Protein AF-0000000080583338 (afdb_homodimer)

Nearest PDB structures (foldseek):
  5ldt-assembly1_B  TM=4.227E-01  e=2.390E-11  Campylobacter jejuni
  5fp2-assembly2_B  TM=2.725E-01  e=1.955E-04  Pseudomonas aeruginosa PAO1
  1fep-assembly1_A  TM=2.162E-01  e=1.144E-04  Escherichia coli K-12
  7vcf-assembly1_F  TM=4.347E-01  e=1.283E+00  Chlamydomonas reinhardtii
  3qlb-assembly2_B  TM=1.905E-01  e=8.342E-02  Pseudomonas fluorescens

Secondary structure (DSSP, 8-state):
-------------TTT-----SS-EEEEEEEEEEEEEEESS-SB--SSSTTSS-SSS--BTT--S-EEEEEE-SSS--EEEEEEEEEEETTEEEEEEEEEEEETTTTEEPBHHHHTSSS--B-----S-BS-TT-SEEEEEEEETTTEEEEEEEEE-HHHHHHHHH-TTTT-TTT-HHHHTHHHHTSS-GGGGEEEEEEEEEEEETTEEEEEEEE----TT-TTTT-EEEEEEEEEETTEEEEEEEEEEEEEEEEGGGSSS--TT----TTEEEEEEEEEEEEEEEEEEEEETTEEEEEEEEEEEEE--SSPPPTT-EEEETTEEEEEEE--S-EEEEEEEEEEEEEEETTEEEEEEEEEEEEEPBTTB--EEEEEEEEEEEEESSSSEEEEEEEEEEEEESGGGTTB-SEEEEEEEEEEEEEEEEE--B--SSSS--B------------------------------/-------------TTT------S-EEEEEEEEEEEEEEESS--B--SSSTTSS-SSS--BTT--S-EEEEEE-SSS--EEEEEEEEEEETTEEEEEEEEEEEETTTTEEPBHHHHHSTT--B-----S-BS-TT-SEEEEEEEETTTEEEEEEEEE-HHHHHHHHH-TTTT-TTT-TTTSTTTTTTSS-GGGGEEEEEEEEEEEETTEEEEEEEE----TT-TTTT-EEEEEEEEEETTEEEEEEEEEEEEEEEESTTSSS--TT----TTEEEEEEEEEEEEEEEEEEEEETTEEEEEEEEEEEEE--SSPPPTT-EEEETTEEEEEEE--S-EEEEEEEEEEEEEEETTEEEEEEEEEEEEEPBTTB--EEEEEEEEEEEEESSSSEEEEEEEEEEEEESGGGTTB-SEEEEEEEEEEEEEEEEE-----SSSSS--------------------------------

pLDDT: mean 81.54, std 24.62, range [17.03, 98.81]

Radius of gyration: 30.43 Å; Cα contacts (8 Å, |Δi|>4): 2858; chains: 2; bounding box: 88×88×115 Å

Structure (mmCIF, N/CA/C/O backbone):
data_AF-0000000080583338-model_v1
#
loop_
_entity.id
_entity.type
_entity.pdbx_description
1 polymer 'Porin domain-containing protein'
#
loop_
_atom_site.group_PDB
_atom_site.id
_atom_site.type_symbol
_atom_site.label_atom_id
_atom_site.label_alt_id
_atom_site.label_comp_id
_atom_site.label_asym_id
_atom_site.label_entity_id
_atom_site.label_seq_id
_atom_site.pdbx_PDB_ins_code
_atom_site.Cartn_x
_atom_site.Cartn_y
_atom_site.Cartn_z
_atom_site.occupancy
_atom_site.B_iso_or_equiv
_atom_site.auth_seq_id
_atom_site.auth_comp_id
_atom_site.auth_asym_id
_atom_site.auth_atom_id
_atom_site.pdbx_PDB_model_num
ATOM 1 N N . MET A 1 1 ? 7.043 47.344 -21.156 1 22.67 1 MET A N 1
ATOM 2 C CA . MET A 1 1 ? 7.125 46.938 -19.75 1 22.67 1 MET A CA 1
ATOM 3 C C . MET A 1 1 ? 6.363 45.656 -19.5 1 22.67 1 MET A C 1
ATOM 5 O O . MET A 1 1 ? 5.133 45.656 -19.422 1 22.67 1 MET A O 1
ATOM 9 N N . LYS A 1 2 ? 6.789 44.625 -20.281 1 24.38 2 LYS A N 1
ATOM 10 C CA . LYS A 1 2 ? 6.105 43.375 -20.547 1 24.38 2 LYS A CA 1
ATOM 11 C C . LYS A 1 2 ? 5.918 42.562 -19.25 1 24.38 2 LYS A C 1
ATOM 13 O O . LYS A 1 2 ? 6.895 42.188 -18.609 1 24.38 2 LYS A O 1
ATOM 18 N N . LYS A 1 3 ? 4.754 42.844 -18.516 1 26.02 3 LYS A N 1
ATOM 19 C CA . LYS A 1 3 ? 4.23 42.25 -17.297 1 26.02 3 LYS A CA 1
ATOM 20 C C . LYS A 1 3 ? 4.289 40.719 -17.344 1 26.02 3 LYS A C 1
ATOM 22 O O . LYS A 1 3 ? 3.711 40.094 -18.25 1 26.02 3 LYS A O 1
ATOM 27 N N . HIS A 1 4 ? 5.512 40.219 -17.078 1 24.75 4 HIS A N 1
ATOM 28 C CA . HIS A 1 4 ? 5.766 38.781 -16.984 1 24.75 4 HIS A CA 1
ATOM 29 C C . HIS A 1 4 ? 4.734 38.125 -16.078 1 24.75 4 HIS A C 1
ATOM 31 O O . HIS A 1 4 ? 4.52 38.531 -14.945 1 24.75 4 HIS A O 1
ATOM 37 N N . LEU A 1 5 ? 3.662 37.688 -16.703 1 22.58 5 LEU A N 1
ATOM 38 C CA . LEU A 1 5 ? 2.59 36.906 -16.141 1 22.58 5 LEU A CA 1
ATOM 39 C C . LEU A 1 5 ? 3.152 35.688 -15.406 1 22.58 5 LEU A C 1
ATOM 41 O O . LEU A 1 5 ? 3.838 34.844 -16 1 22.58 5 LEU A O 1
ATOM 45 N N . ILE A 1 6 ? 3.781 35.938 -14.258 1 24.25 6 ILE A N 1
ATOM 46 C CA . ILE A 1 6 ? 4.184 34.875 -13.344 1 24.25 6 ILE A CA 1
ATOM 47 C C . ILE A 1 6 ? 3.029 33.906 -13.156 1 24.25 6 ILE A C 1
ATOM 49 O O . ILE A 1 6 ? 1.966 34.281 -12.656 1 24.25 6 ILE A O 1
ATOM 53 N N . THR A 1 7 ? 2.826 33 -14.078 1 23.98 7 THR A N 1
ATOM 54 C CA . THR A 1 7 ? 1.892 31.906 -13.922 1 23.98 7 THR A CA 1
ATOM 55 C C . THR A 1 7 ? 2.168 31.141 -12.633 1 23.98 7 THR A C 1
ATOM 57 O O . THR A 1 7 ? 3.254 30.578 -12.453 1 23.98 7 THR A O 1
ATOM 60 N N . THR A 1 8 ? 1.92 31.734 -11.445 1 24.86 8 THR A N 1
ATOM 61 C CA . THR A 1 8 ? 1.854 30.969 -10.203 1 24.86 8 THR A CA 1
ATOM 62 C C . THR A 1 8 ? 1.155 29.625 -10.438 1 24.86 8 THR A C 1
ATOM 64 O O . THR A 1 8 ? 0.013 29.594 -10.898 1 24.86 8 THR A O 1
ATOM 67 N N . ALA A 1 9 ? 1.887 28.703 -10.852 1 25.08 9 ALA A N 1
ATOM 68 C CA . ALA A 1 9 ? 1.375 27.344 -10.836 1 25.08 9 ALA A CA 1
ATOM 69 C C . ALA A 1 9 ? 0.661 27.031 -9.516 1 25.08 9 ALA A C 1
ATOM 71 O O . ALA A 1 9 ? 1.276 27.062 -8.453 1 25.08 9 ALA A O 1
ATOM 72 N N . MET A 1 10 ? -0.494 27.719 -9.258 1 24.98 10 MET A N 1
ATOM 73 C CA . MET A 1 10 ? -1.414 27.234 -8.234 1 24.98 10 MET A CA 1
ATOM 74 C C . MET A 1 10 ? -1.422 25.703 -8.18 1 24.98 10 MET A C 1
ATOM 76 O O . MET A 1 10 ? -1.759 25.047 -9.172 1 24.98 10 MET A O 1
ATOM 80 N N . LEU A 1 11 ? -0.369 25.188 -7.758 1 27.64 11 LEU A N 1
ATOM 81 C CA . LEU A 1 11 ? -0.543 23.797 -7.34 1 27.64 11 LEU A CA 1
ATOM 82 C C . LEU A 1 11 ? -1.863 23.625 -6.598 1 27.64 11 LEU A C 1
ATOM 84 O O . LEU A 1 11 ? -2.02 24.094 -5.473 1 27.64 11 LEU A O 1
ATOM 88 N N . SER A 1 12 ? -2.979 23.891 -7.211 1 27.64 12 SER A N 1
ATOM 89 C CA . SER A 1 12 ? -4.305 23.531 -6.723 1 27.64 12 SER A CA 1
ATOM 90 C C . SER A 1 12 ? -4.27 22.219 -5.934 1 27.64 12 SER A C 1
ATOM 92 O O . SER A 1 12 ? -3.568 21.281 -6.316 1 27.64 12 SER A O 1
ATOM 94 N N . SER A 1 13 ? -4.105 22.328 -4.695 1 30.55 13 SER A N 1
ATOM 95 C CA . SER A 1 13 ? -4.473 21.125 -3.939 1 30.55 13 SER A CA 1
ATOM 96 C C . SER A 1 13 ? -5.516 20.297 -4.68 1 30.55 13 SER A C 1
ATOM 98 O O . SER A 1 13 ? -6.41 20.859 -5.328 1 30.55 13 SER A O 1
ATOM 100 N N . LEU A 1 14 ? -5.086 19.266 -5.184 1 32.19 14 LEU A N 1
ATOM 101 C CA . LEU A 1 14 ? -6.078 18.344 -5.734 1 32.19 14 LEU A CA 1
ATOM 102 C C . LEU A 1 14 ? -7.41 18.484 -5.008 1 32.19 14 LEU A C 1
ATOM 104 O O . LEU A 1 14 ? -8.453 18.078 -5.527 1 32.19 14 LEU A O 1
ATOM 108 N N . ILE A 1 15 ? -7.34 18.812 -3.713 1 32.28 15 ILE A N 1
ATOM 109 C CA . ILE A 1 15 ? -8.68 18.984 -3.16 1 32.28 15 ILE A CA 1
ATOM 110 C C . ILE A 1 15 ? -9.359 20.172 -3.828 1 32.28 15 ILE A C 1
ATOM 112 O O . ILE A 1 15 ? -10.547 20.125 -4.16 1 32.28 15 ILE A O 1
ATOM 116 N N . GLY A 1 16 ? -8.688 21.375 -3.688 1 32.59 16 GLY A N 1
ATOM 117 C CA . GLY A 1 16 ? -9.43 22.578 -4.012 1 32.59 16 GLY A CA 1
ATOM 118 C C . GLY A 1 16 ? -9.641 22.766 -5.504 1 32.59 16 GLY A C 1
ATOM 119 O O . GLY A 1 16 ? -10.156 23.797 -5.938 1 32.59 16 GLY A O 1
ATOM 120 N N . ALA A 1 17 ? -8.758 22.328 -6.316 1 30.7 17 ALA A N 1
ATOM 121 C CA . ALA A 1 17 ? -9.242 22.703 -7.641 1 30.7 17 ALA A CA 1
ATOM 122 C C . ALA A 1 17 ? -10.656 22.188 -7.875 1 30.7 17 ALA A C 1
ATOM 124 O O . ALA A 1 17 ? -10.844 21 -8.188 1 30.7 17 ALA A O 1
ATOM 125 N N . ALA A 1 18 ? -11.516 22.578 -7.062 1 34 18 ALA A N 1
ATOM 126 C CA . ALA A 1 18 ? -12.844 22.531 -7.668 1 34 18 ALA A CA 1
ATOM 127 C C . ALA A 1 18 ? -12.781 22.875 -9.148 1 34 18 ALA A C 1
ATOM 129 O O . ALA A 1 18 ? -12.523 24.031 -9.516 1 34 18 ALA A O 1
ATOM 130 N N . HIS A 1 19 ? -12.086 22.172 -9.906 1 35.56 19 HIS A N 1
ATOM 131 C CA . HIS A 1 19 ? -12.453 22.469 -11.281 1 35.56 19 HIS A CA 1
ATOM 132 C C . HIS A 1 19 ? -13.914 22.906 -11.391 1 35.56 19 HIS A C 1
ATOM 134 O O . HIS A 1 19 ? -14.805 22.156 -10.977 1 35.56 19 HIS A O 1
ATOM 140 N N . ALA A 1 20 ? -14.117 24.062 -11.219 1 36.22 20 ALA A N 1
ATOM 141 C CA . ALA A 1 20 ? -15.406 24.625 -11.586 1 36.22 20 ALA A CA 1
ATOM 142 C C . ALA A 1 20 ? -15.898 24.062 -12.914 1 36.22 20 ALA A C 1
ATOM 144 O O . ALA A 1 20 ? -15.656 24.641 -13.969 1 36.22 20 ALA A O 1
ATOM 145 N N . ASP A 1 21 ? -15.438 22.938 -13.219 1 42.62 21 ASP A N 1
ATOM 146 C CA . ASP A 1 21 ? -16.344 22.594 -14.305 1 42.62 21 ASP A CA 1
ATOM 147 C C . ASP A 1 21 ? -17.797 22.703 -13.859 1 42.62 21 ASP A C 1
ATOM 149 O O . ASP A 1 21 ? -18.219 22.016 -12.914 1 42.62 21 ASP A O 1
ATOM 153 N N . ASP A 1 22 ? -18.25 23.875 -13.922 1 53.81 22 ASP A N 1
ATOM 154 C CA . ASP A 1 22 ? -19.641 24.234 -13.641 1 53.81 22 ASP A CA 1
ATOM 155 C C . ASP A 1 22 ? -20.594 23.141 -14.109 1 53.81 22 ASP A C 1
ATOM 157 O O . ASP A 1 22 ? -21.797 23.234 -13.898 1 53.81 22 ASP A O 1
ATOM 161 N N . GLY A 1 23 ? -19.797 22 -14.688 1 64.38 23 GLY A N 1
ATOM 162 C CA . GLY A 1 23 ? -20.75 20.969 -15.086 1 64.38 23 GLY A CA 1
ATOM 163 C C . GLY A 1 23 ? -20.703 19.75 -14.188 1 64.38 23 GLY A C 1
ATOM 164 O O . GLY A 1 23 ? -20.094 19.781 -13.117 1 64.38 23 GLY A O 1
ATOM 165 N N . ASN A 1 24 ? -21.484 18.75 -14.383 1 80.12 24 ASN A N 1
ATOM 166 C CA . ASN A 1 24 ? -21.562 17.469 -13.703 1 80.12 24 ASN A CA 1
ATOM 167 C C . ASN A 1 24 ? -20.359 16.578 -14.016 1 80.12 24 ASN A C 1
ATOM 169 O O . ASN A 1 24 ? -19.969 16.453 -15.18 1 80.12 24 ASN A O 1
ATOM 173 N N . SER A 1 25 ? -19.578 16.297 -12.93 1 82.44 25 SER A N 1
ATOM 174 C CA . SER A 1 25 ? -18.391 15.5 -13.188 1 82.44 25 SER A CA 1
ATOM 175 C C . SER A 1 25 ? -18.094 14.555 -12.031 1 82.44 25 SER A C 1
ATOM 177 O O . SER A 1 25 ? -18.469 14.82 -10.891 1 82.44 25 SER A O 1
ATOM 179 N N . VAL A 1 26 ? -17.578 13.336 -12.383 1 88.31 26 VAL A N 1
ATOM 180 C CA . VAL A 1 26 ? -16.906 12.422 -11.461 1 88.31 26 VAL A CA 1
ATOM 181 C C . VAL A 1 26 ? -15.477 12.172 -11.93 1 88.31 26 VAL A C 1
ATOM 183 O O . VAL A 1 26 ? -15.25 11.828 -13.094 1 88.31 26 VAL A O 1
ATOM 186 N N . THR A 1 27 ? -14.539 12.43 -11.031 1 88.06 27 THR A N 1
ATOM 187 C CA . THR A 1 27 ? -13.133 12.336 -11.406 1 88.06 27 THR A CA 1
ATOM 188 C C . THR A 1 27 ? -12.406 11.32 -10.531 1 88.06 27 THR A C 1
ATOM 190 O O . THR A 1 27 ? -12.508 11.367 -9.305 1 88.06 27 THR A O 1
ATOM 193 N N . LEU A 1 28 ? -11.789 10.391 -11.25 1 91.38 28 LEU A N 1
ATOM 194 C CA . LEU A 1 28 ? -10.781 9.555 -10.602 1 91.38 28 LEU A CA 1
ATOM 195 C C . LEU A 1 28 ? -9.414 10.234 -10.625 1 91.38 28 LEU A C 1
ATOM 197 O O . LEU A 1 28 ? -8.992 10.734 -11.672 1 91.38 28 LEU A O 1
ATOM 201 N N . TYR A 1 29 ? -8.766 10.273 -9.445 1 90.69 29 TYR A N 1
ATOM 202 C CA . TYR A 1 29 ? -7.469 10.945 -9.414 1 90.69 29 TYR A CA 1
ATOM 203 C C . TYR A 1 29 ? -6.512 10.242 -8.453 1 90.69 29 TYR A C 1
ATOM 205 O O . TYR A 1 29 ? -6.91 9.336 -7.727 1 90.69 29 TYR A O 1
ATOM 213 N N . GLY A 1 30 ? -5.184 10.695 -8.578 1 93.69 30 GLY A N 1
ATOM 214 C CA . GLY A 1 30 ? -4.223 10.133 -7.645 1 93.69 30 GLY A CA 1
ATOM 215 C C . GLY A 1 30 ? -2.854 10.781 -7.734 1 93.69 30 GLY A C 1
ATOM 216 O O . GLY A 1 30 ? -2.582 11.547 -8.656 1 93.69 30 GLY A O 1
ATOM 217 N N . VAL A 1 31 ? -2.133 10.562 -6.68 1 96.38 31 VAL A N 1
ATOM 218 C CA . VAL A 1 31 ? -0.716 10.898 -6.586 1 96.38 31 VAL A CA 1
ATOM 219 C C . VAL A 1 31 ? 0.077 9.664 -6.16 1 96.38 31 VAL A C 1
ATOM 221 O O . VAL A 1 31 ? -0.246 9.023 -5.16 1 96.38 31 VAL A O 1
ATOM 224 N N . LEU A 1 32 ? 0.997 9.289 -6.938 1 97.75 32 LEU A N 1
ATOM 225 C CA . LEU A 1 32 ? 1.925 8.219 -6.574 1 97.75 32 LEU A CA 1
ATOM 226 C C . LEU A 1 32 ? 3.338 8.766 -6.398 1 97.75 32 LEU A C 1
ATOM 228 O O . LEU A 1 32 ? 3.9 9.352 -7.328 1 97.75 32 LEU A O 1
ATOM 232 N N . ASP A 1 33 ? 3.865 8.602 -5.207 1 97.94 33 ASP A N 1
ATOM 233 C CA . ASP A 1 33 ? 5.152 9.172 -4.816 1 97.94 33 ASP A CA 1
ATOM 234 C C . ASP A 1 33 ? 5.973 8.164 -4.008 1 97.94 33 ASP A C 1
ATOM 236 O O . ASP A 1 33 ? 5.547 7.73 -2.934 1 97.94 33 ASP A O 1
ATOM 240 N N . VAL A 1 34 ? 7.129 7.805 -4.539 1 98.06 34 VAL A N 1
ATOM 241 C CA . VAL A 1 34 ? 8.008 6.859 -3.861 1 98.06 34 VAL A CA 1
ATOM 242 C C . VAL A 1 34 ? 9.445 7.383 -3.893 1 98.06 34 VAL A C 1
ATOM 244 O O . VAL A 1 34 ? 9.875 7.988 -4.879 1 98.06 34 VAL A O 1
ATOM 247 N N . ALA A 1 35 ? 10.164 7.121 -2.82 1 98.12 35 ALA A N 1
ATOM 248 C CA . ALA A 1 35 ? 11.562 7.539 -2.719 1 98.12 35 ALA A CA 1
ATOM 249 C C . ALA A 1 35 ? 12.445 6.387 -2.248 1 98.12 35 ALA A C 1
ATOM 251 O O . ALA A 1 35 ? 11.961 5.438 -1.627 1 98.12 35 ALA A O 1
ATOM 252 N N . VAL A 1 36 ? 13.664 6.438 -2.6 1 98.31 36 VAL A N 1
ATOM 253 C CA . VAL A 1 36 ? 14.703 5.57 -2.062 1 98.31 36 VAL A CA 1
ATOM 254 C C . VAL A 1 36 ? 15.727 6.402 -1.292 1 98.31 36 VAL A C 1
ATOM 256 O O . VAL A 1 36 ? 16.094 7.496 -1.726 1 98.31 36 VAL A O 1
ATOM 259 N N . GLY A 1 37 ? 16.062 5.883 -0.116 1 97.69 37 GLY A N 1
ATOM 260 C CA . GLY A 1 37 ? 16.984 6.68 0.674 1 97.69 37 GLY A CA 1
ATOM 261 C C . GLY A 1 37 ? 17.406 6 1.962 1 97.69 37 GLY A C 1
ATOM 262 O O . GLY A 1 37 ? 17.484 4.773 2.025 1 97.69 37 GLY A O 1
ATOM 263 N N . ALA A 1 38 ? 17.828 6.898 2.912 1 97.5 38 ALA A N 1
ATOM 264 C CA . ALA A 1 38 ? 18.344 6.387 4.18 1 97.5 38 ALA A CA 1
ATOM 265 C C . ALA A 1 38 ? 18.016 7.336 5.328 1 97.5 38 ALA A C 1
ATOM 267 O O . ALA A 1 38 ? 17.953 8.555 5.133 1 97.5 38 ALA A O 1
ATOM 268 N N . VAL A 1 39 ? 17.781 6.742 6.48 1 96.25 39 VAL A N 1
ATOM 269 C CA . VAL A 1 39 ? 17.688 7.445 7.754 1 96.25 39 VAL A CA 1
ATOM 270 C C . VAL A 1 39 ? 18.812 6.988 8.672 1 96.25 39 VAL A C 1
ATOM 272 O O . VAL A 1 39 ? 19.062 5.785 8.82 1 96.25 39 VAL A O 1
ATOM 275 N N . GLU A 1 40 ? 19.453 7.871 9.289 1 96.38 40 GLU A N 1
ATOM 276 C CA . GLU A 1 40 ? 20.672 7.586 10.055 1 96.38 40 GLU A CA 1
ATOM 277 C C . GLU A 1 40 ? 20.359 6.668 11.242 1 96.38 40 GLU A C 1
ATOM 279 O O . GLU A 1 40 ? 21.109 5.715 11.5 1 96.38 40 GLU A O 1
ATOM 284 N N . HIS A 1 41 ? 19.469 7.023 12.094 1 93.94 41 HIS A N 1
ATOM 285 C CA . HIS A 1 41 ? 19.031 6.254 13.242 1 93.94 41 HIS A CA 1
ATOM 286 C C . HIS A 1 41 ? 17.516 5.996 13.18 1 93.94 41 HIS A C 1
ATOM 288 O O . HIS A 1 41 ? 16.734 6.938 13.078 1 93.94 41 HIS A O 1
ATOM 294 N N . SER A 1 42 ? 17.203 4.754 13.188 1 91.38 42 SER A N 1
ATOM 295 C CA . SER A 1 42 ? 15.789 4.422 13.039 1 91.38 42 SER A CA 1
ATOM 296 C C . SER A 1 42 ? 15.508 2.99 13.477 1 91.38 42 SER A C 1
ATOM 298 O O . SER A 1 42 ? 16.375 2.125 13.391 1 91.38 42 SER A O 1
ATOM 300 N N . ALA A 1 43 ? 14.266 2.771 13.961 1 88.44 43 ALA A N 1
ATOM 301 C CA . ALA A 1 43 ? 13.758 1.402 13.961 1 88.44 43 ALA A CA 1
ATOM 302 C C . ALA A 1 43 ? 13.586 0.878 12.539 1 88.44 43 ALA A C 1
ATOM 304 O O . ALA A 1 43 ? 13.867 1.585 11.57 1 88.44 43 ALA A O 1
ATOM 305 N N . ASP A 1 44 ? 13.156 -0.385 12.438 1 89.44 44 ASP A N 1
ATOM 306 C CA . ASP A 1 44 ? 12.898 -0.945 11.117 1 89.44 44 ASP A CA 1
ATOM 307 C C . ASP A 1 44 ? 11.797 -0.165 10.391 1 89.44 44 ASP A C 1
ATOM 309 O O . ASP A 1 44 ? 10.891 0.378 11.031 1 89.44 44 ASP A O 1
ATOM 313 N N . ALA A 1 45 ? 11.867 -0.129 9.094 1 91.19 45 ALA A N 1
ATOM 314 C CA . ALA A 1 45 ? 10.82 0.491 8.289 1 91.19 45 ALA A CA 1
ATOM 315 C C . ALA A 1 45 ? 9.492 -0.242 8.453 1 91.19 45 ALA A C 1
ATOM 317 O O . ALA A 1 45 ? 9.469 -1.455 8.68 1 91.19 45 ALA A O 1
ATOM 318 N N . SER A 1 46 ? 8.43 0.508 8.359 1 89.69 46 SER A N 1
ATOM 319 C CA . SER A 1 46 ? 7.094 -0.061 8.492 1 89.69 46 SER A CA 1
ATOM 320 C C . SER A 1 46 ? 6.359 -0.059 7.152 1 89.69 46 SER A C 1
ATOM 322 O O . SER A 1 46 ? 6.312 0.963 6.465 1 89.69 46 SER A O 1
ATOM 324 N N . ALA A 1 47 ? 5.711 -1.152 6.816 1 90.56 47 ALA A N 1
ATOM 325 C CA . ALA A 1 47 ? 4.887 -1.254 5.617 1 90.56 47 ALA A CA 1
ATOM 326 C C . ALA A 1 47 ? 3.559 -0.523 5.797 1 90.56 47 ALA A C 1
ATOM 328 O O . ALA A 1 47 ? 2.848 -0.262 4.824 1 90.56 47 ALA A O 1
ATOM 329 N N . LEU A 1 48 ? 3.221 -0.184 7.031 1 90.81 48 LEU A N 1
ATOM 330 C CA . LEU A 1 48 ? 1.909 0.364 7.359 1 90.81 48 LEU A CA 1
ATOM 331 C C . LEU A 1 48 ? 1.993 1.868 7.598 1 90.81 48 LEU A C 1
ATOM 333 O O . LEU A 1 48 ? 1.039 2.598 7.324 1 90.81 48 LEU A O 1
ATOM 337 N N . PHE A 1 49 ? 3.062 2.279 8.156 1 90.75 49 PHE A N 1
ATOM 338 C CA . PHE A 1 49 ? 3.184 3.688 8.508 1 90.75 49 PHE A CA 1
ATOM 339 C C . PHE A 1 49 ? 3.205 4.562 7.262 1 90.75 49 PHE A C 1
ATOM 341 O O . PHE A 1 49 ? 3.924 4.27 6.305 1 90.75 49 PHE A O 1
ATOM 348 N N . PRO A 1 50 ? 2.479 5.672 7.16 1 90.06 50 PRO A N 1
ATOM 349 C CA . PRO A 1 50 ? 2.283 6.457 5.938 1 90.06 50 PRO A CA 1
ATOM 350 C C . PRO A 1 50 ? 3.602 6.852 5.273 1 90.06 50 PRO A C 1
ATOM 352 O O . PRO A 1 50 ? 3.689 6.891 4.043 1 90.06 50 PRO A O 1
ATOM 355 N N . ALA A 1 51 ? 4.742 7.09 5.969 1 90.69 51 ALA A N 1
ATOM 356 C CA . ALA A 1 51 ? 6.004 7.508 5.367 1 90.69 51 ALA A CA 1
ATOM 357 C C . ALA A 1 51 ? 7.023 6.371 5.391 1 90.69 51 ALA A C 1
ATOM 359 O O . ALA A 1 51 ? 8.156 6.535 4.93 1 90.69 51 ALA A O 1
ATOM 360 N N . THR A 1 52 ? 6.668 5.238 5.934 1 91.94 52 THR A N 1
ATOM 361 C CA . THR A 1 52 ? 7.504 4.047 6.039 1 91.94 52 THR A CA 1
ATOM 362 C C . THR A 1 52 ? 8.578 4.234 7.102 1 91.94 52 THR A C 1
ATOM 364 O O . THR A 1 52 ? 9.023 3.266 7.723 1 91.94 52 THR A O 1
ATOM 367 N N . VAL A 1 53 ? 9.047 5.473 7.234 1 91.5 53 VAL A N 1
ATOM 368 C CA . VAL A 1 53 ? 10.031 5.867 8.234 1 91.5 53 VAL A CA 1
ATOM 369 C C . VAL A 1 53 ? 9.57 7.141 8.945 1 91.5 53 VAL A C 1
ATOM 371 O O . VAL A 1 53 ? 8.609 7.781 8.516 1 91.5 53 VAL A O 1
ATOM 374 N N . ASN A 1 54 ? 10.188 7.434 10.062 1 88 54 ASN A N 1
ATOM 375 C CA . ASN A 1 54 ? 9.938 8.672 10.789 1 88 54 ASN A CA 1
ATOM 376 C C . ASN A 1 54 ? 11.195 9.531 10.883 1 88 54 ASN A C 1
ATOM 378 O O . ASN A 1 54 ? 12.008 9.352 11.781 1 88 54 ASN A O 1
ATOM 382 N N . PRO A 1 55 ? 11.289 10.508 10.039 1 82.88 55 PRO A N 1
ATOM 383 C CA . PRO A 1 55 ? 12.516 11.305 10.016 1 82.88 55 PRO A CA 1
ATOM 384 C C . PRO A 1 55 ? 12.461 12.5 10.969 1 82.88 55 PRO A C 1
ATOM 386 O O . PRO A 1 55 ? 13.414 13.281 11.039 1 82.88 55 PRO A O 1
ATOM 389 N N . VAL A 1 56 ? 11.461 12.68 11.672 1 84.94 56 VAL A N 1
ATOM 390 C CA . VAL A 1 56 ? 11.242 13.93 12.398 1 84.94 56 VAL A CA 1
ATOM 391 C C . VAL A 1 56 ? 11.383 13.68 13.898 1 84.94 56 VAL A C 1
ATOM 393 O O . VAL A 1 56 ? 11.977 14.492 14.617 1 84.94 56 VAL A O 1
ATOM 396 N N . SER A 1 57 ? 10.922 12.594 14.336 1 83.44 57 SE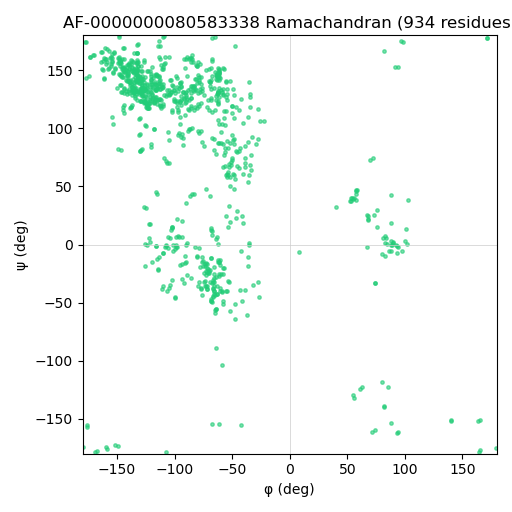R A N 1
ATOM 397 C CA . SER A 1 57 ? 10.852 12.336 15.766 1 83.44 57 SER A CA 1
ATOM 398 C C . SER A 1 57 ? 12.219 11.945 16.328 1 83.44 57 SER A C 1
ATOM 400 O O . SER A 1 57 ? 13.062 11.422 15.602 1 83.44 57 SER A O 1
ATOM 402 N N . LYS A 1 58 ? 12.344 12.195 17.609 1 86.25 58 LYS A N 1
ATOM 403 C CA . LYS A 1 58 ? 13.508 11.68 18.328 1 86.25 58 LYS A CA 1
ATOM 404 C C . LYS A 1 58 ? 13.539 10.156 18.297 1 86.25 58 LYS A C 1
ATOM 406 O O . LYS A 1 58 ? 12.492 9.508 18.234 1 86.25 58 LYS A O 1
ATOM 411 N N . VAL A 1 59 ? 14.734 9.68 18.359 1 87.44 59 VAL A N 1
ATOM 412 C CA . VAL A 1 59 ? 14.914 8.234 18.297 1 87.44 59 VAL A CA 1
ATOM 413 C C . VAL A 1 59 ? 15.766 7.762 19.469 1 87.44 59 VAL A C 1
ATOM 415 O O . VAL A 1 59 ? 16.828 8.32 19.734 1 87.44 59 VAL A O 1
ATOM 418 N N . SER A 1 60 ? 15.234 6.688 20.109 1 87.19 60 SER A N 1
ATOM 419 C CA . SER A 1 60 ? 15.969 6.109 21.234 1 87.19 60 SER A CA 1
ATOM 420 C C . SER A 1 60 ? 17.375 5.691 20.812 1 87.19 60 SER A C 1
ATOM 422 O O . SER A 1 60 ? 17.578 5.215 19.688 1 87.19 60 SER A O 1
ATOM 424 N N . ARG A 1 61 ? 18.266 5.719 21.734 1 89.88 61 ARG A N 1
ATOM 425 C CA . ARG A 1 61 ? 19.641 5.312 21.469 1 89.88 61 ARG A CA 1
ATOM 426 C C . ARG A 1 61 ? 19.734 3.814 21.203 1 89.88 61 ARG A C 1
ATOM 428 O O . ARG A 1 61 ? 20.75 3.324 20.703 1 89.88 61 ARG A O 1
ATOM 435 N N . GLN A 1 62 ? 18.641 3.141 21.5 1 83.56 62 GLN A N 1
ATOM 436 C CA . GLN A 1 62 ? 18.594 1.716 21.188 1 83.56 62 GLN A CA 1
ATOM 437 C C . GLN A 1 62 ? 18.5 1.484 19.688 1 83.56 62 GLN A C 1
ATOM 439 O O . GLN A 1 62 ? 18.859 0.409 19.188 1 83.56 62 GLN A O 1
ATOM 444 N N . PHE A 1 63 ? 18 2.459 19.016 1 86.94 63 PHE A N 1
ATOM 445 C CA . PHE A 1 63 ? 17.875 2.389 17.562 1 86.94 63 PHE A CA 1
ATOM 446 C C . PHE A 1 63 ? 18.938 3.254 16.891 1 86.94 63 PHE A C 1
ATOM 448 O O . PHE A 1 63 ? 18.609 4.211 16.188 1 86.94 63 PHE A O 1
ATOM 455 N N . ASN A 1 64 ? 20.188 2.826 16.984 1 90.75 64 ASN A N 1
ATOM 456 C CA . ASN A 1 64 ? 21.297 3.676 16.562 1 90.75 64 ASN A CA 1
ATOM 457 C C . ASN A 1 64 ? 21.828 3.256 15.188 1 90.75 64 ASN A C 1
ATOM 459 O O . ASN A 1 64 ? 22.922 3.658 14.797 1 90.75 64 ASN A O 1
ATOM 463 N N . HIS A 1 65 ? 21.094 2.469 14.461 1 93.62 65 HIS A N 1
ATOM 464 C CA . HIS A 1 65 ? 21.531 2.02 13.148 1 93.62 65 HIS A CA 1
ATOM 465 C C . HIS A 1 65 ? 20.719 2.672 12.039 1 93.62 65 HIS A C 1
ATOM 467 O O . HIS A 1 65 ? 19.562 3.066 12.266 1 93.62 65 HIS A O 1
ATOM 473 N N . PRO A 1 66 ? 21.281 2.756 10.875 1 95.31 66 PRO A N 1
ATOM 474 C CA . PRO A 1 66 ? 20.547 3.33 9.75 1 95.31 66 PRO A CA 1
ATOM 475 C C . PRO A 1 66 ? 19.578 2.338 9.117 1 95.31 66 PRO A C 1
ATOM 477 O O . PRO A 1 66 ? 19.766 1.124 9.227 1 95.31 66 PRO A O 1
ATOM 480 N N . VAL A 1 67 ? 18.578 2.867 8.531 1 95.25 67 VAL A N 1
ATOM 481 C CA . VAL A 1 67 ? 17.703 2.102 7.645 1 95.25 67 VAL A CA 1
ATOM 482 C C . VAL A 1 67 ? 17.859 2.594 6.207 1 95.25 67 VAL A C 1
ATOM 484 O O . VAL A 1 67 ? 17.844 3.799 5.953 1 95.25 67 VAL A O 1
ATOM 487 N N . TYR A 1 68 ? 18.172 1.684 5.316 1 96.94 68 TYR A N 1
ATOM 488 C CA . TYR A 1 68 ? 18.141 1.908 3.875 1 96.94 68 TYR A CA 1
ATOM 489 C C . TYR A 1 68 ? 16.906 1.274 3.248 1 96.94 68 TYR A C 1
ATOM 491 O O . TYR A 1 68 ? 16.531 0.146 3.586 1 96.94 68 TYR A O 1
ATOM 499 N N . GLY A 1 69 ? 16.219 2.088 2.418 1 96.5 69 GLY A N 1
ATOM 500 C CA . GLY A 1 69 ? 15.047 1.442 1.867 1 96.5 69 GLY A CA 1
ATOM 501 C C . GLY A 1 69 ? 14.25 2.346 0.946 1 96.5 69 GLY A C 1
ATOM 502 O O . GLY A 1 69 ? 14.734 3.391 0.514 1 96.5 69 GLY A O 1
ATOM 503 N N . MET A 1 70 ? 13.133 1.793 0.531 1 97.38 70 MET A N 1
ATOM 504 C CA . MET A 1 70 ? 12.125 2.543 -0.221 1 97.38 70 MET A CA 1
ATOM 505 C C . MET A 1 70 ? 11.07 3.129 0.712 1 97.38 70 MET A C 1
ATOM 507 O O . MET A 1 70 ? 10.586 2.443 1.611 1 97.38 70 MET A O 1
ATOM 511 N N . PHE A 1 71 ? 10.844 4.395 0.493 1 97 71 PHE A N 1
ATOM 512 C CA . PHE A 1 71 ? 9.945 5.129 1.371 1 97 71 PHE A CA 1
ATOM 513 C C . PHE A 1 71 ? 8.75 5.664 0.594 1 97 71 PHE A C 1
ATOM 515 O O . PHE A 1 71 ? 8.891 6.082 -0.559 1 97 71 PHE A O 1
ATOM 522 N N . ASN A 1 72 ? 7.594 5.641 1.278 1 95.38 72 ASN A N 1
ATOM 523 C CA . ASN A 1 72 ? 6.383 6.219 0.705 1 95.38 72 ASN A CA 1
ATOM 524 C C . ASN A 1 72 ? 6.359 7.738 0.858 1 95.38 72 ASN A C 1
ATOM 526 O O . ASN A 1 72 ? 6.578 8.258 1.953 1 95.38 72 ASN A O 1
ATOM 530 N N . GLY A 1 73 ? 6.078 8.477 -0.254 1 90.81 73 GLY A N 1
ATOM 531 C CA . GLY A 1 73 ? 5.762 9.891 -0.19 1 90.81 73 GLY A CA 1
ATOM 532 C C . GLY A 1 73 ? 6.965 10.758 0.125 1 90.81 73 GLY A C 1
ATOM 533 O O . GLY A 1 73 ? 6.973 11.484 1.124 1 90.81 73 GLY A O 1
ATOM 534 N N . GLY A 1 74 ? 7.84 10.984 -0.708 1 92.31 74 GLY A N 1
ATOM 535 C CA . GLY A 1 74 ? 8.914 11.93 -0.454 1 92.31 74 GLY A CA 1
ATOM 536 C C . GLY A 1 74 ? 8.445 13.375 -0.392 1 92.31 74 GLY A C 1
ATOM 537 O O . GLY A 1 74 ? 8.555 14.023 0.649 1 92.31 74 GLY A O 1
ATOM 538 N N . MET A 1 75 ? 7.676 13.703 -1.392 1 94.44 75 MET A N 1
ATOM 539 C CA . MET A 1 75 ? 7.105 15.047 -1.491 1 94.44 75 MET A CA 1
ATOM 540 C C . MET A 1 75 ? 5.66 15.062 -1.015 1 94.44 75 MET A C 1
ATOM 542 O O . MET A 1 75 ? 5.242 15.977 -0.305 1 94.44 75 MET A O 1
ATOM 546 N N . SER A 1 76 ? 4.91 14.102 -1.462 1 93.19 76 SER A N 1
ATOM 547 C CA . SER A 1 76 ? 3.498 13.992 -1.12 1 93.19 76 SER A CA 1
ATOM 548 C C . SER A 1 76 ? 3.107 12.547 -0.82 1 93.19 76 SER A C 1
ATOM 550 O O . SER A 1 76 ? 3.523 11.633 -1.526 1 93.19 76 SER A O 1
ATOM 552 N N . ASP A 1 77 ? 2.297 12.422 0.22 1 92.81 77 ASP A N 1
ATOM 553 C CA . ASP A 1 77 ? 1.775 11.094 0.522 1 92.81 77 ASP A CA 1
ATOM 554 C C . ASP A 1 77 ? 0.994 10.531 -0.662 1 92.81 77 ASP A C 1
ATOM 556 O O . ASP A 1 77 ? 0.153 11.219 -1.243 1 92.81 77 ASP A O 1
ATOM 560 N N . SER A 1 78 ? 1.315 9.297 -1.016 1 97.19 78 SER A N 1
ATOM 561 C CA . SER A 1 78 ? 0.593 8.664 -2.113 1 97.19 78 SER A CA 1
ATOM 562 C C . SER A 1 78 ? -0.88 8.469 -1.766 1 97.19 78 SER A C 1
ATOM 564 O O . SER A 1 78 ? -1.218 8.156 -0.621 1 97.19 78 SER A O 1
ATOM 566 N N . ARG A 1 79 ? -1.718 8.609 -2.875 1 97.19 79 ARG A N 1
ATOM 567 C CA . ARG A 1 79 ? -3.156 8.523 -2.643 1 97.19 79 ARG A CA 1
ATOM 568 C C . ARG A 1 79 ? -3.91 8.305 -3.951 1 97.19 79 ARG A C 1
ATOM 570 O O . ARG A 1 79 ? -3.375 8.562 -5.031 1 97.19 79 ARG A O 1
ATOM 577 N N . TRP A 1 80 ? -5.066 7.773 -3.775 1 96.38 80 TRP A N 1
ATOM 578 C CA . TRP A 1 80 ? -6.066 7.746 -4.836 1 96.38 80 TRP A CA 1
ATOM 579 C C . TRP A 1 80 ? -7.422 8.219 -4.32 1 96.38 80 TRP A C 1
ATOM 581 O O . TRP A 1 80 ? -7.691 8.148 -3.119 1 96.38 80 TRP A O 1
ATOM 591 N N . GLY A 1 81 ? -8.242 8.773 -5.344 1 95.81 81 GLY A N 1
ATOM 592 C CA . GLY A 1 81 ? -9.523 9.289 -4.883 1 95.81 81 GLY A CA 1
ATOM 593 C C . GLY A 1 81 ? -10.523 9.492 -6.004 1 95.81 81 GLY A C 1
ATOM 594 O O . GLY A 1 81 ? -10.188 9.328 -7.18 1 95.81 81 GLY A O 1
ATOM 595 N N . ILE A 1 82 ? -11.75 9.672 -5.586 1 94.81 82 ILE A N 1
ATOM 596 C CA . ILE A 1 82 ? -12.875 10.023 -6.449 1 94.81 82 ILE A CA 1
ATOM 597 C C . ILE A 1 82 ? -13.516 11.32 -5.957 1 94.81 82 ILE A C 1
ATOM 599 O O . ILE A 1 82 ? -13.797 11.469 -4.766 1 94.81 82 ILE A O 1
ATOM 603 N N . ARG A 1 83 ? -13.664 12.164 -6.844 1 94.56 83 ARG A N 1
ATOM 604 C CA . ARG A 1 83 ? -14.359 13.398 -6.484 1 94.56 83 ARG A CA 1
ATOM 605 C C . ARG A 1 83 ? -15.414 13.758 -7.523 1 94.56 83 ARG A C 1
ATOM 607 O O . ARG A 1 83 ? -15.359 13.281 -8.664 1 94.56 83 ARG A O 1
ATOM 614 N N . GLY A 1 84 ? -16.438 14.57 -7.047 1 93.31 84 GLY A N 1
ATOM 615 C CA . GLY A 1 84 ? -17.516 14.938 -7.953 1 93.31 84 GLY A CA 1
ATOM 616 C C . GLY A 1 84 ? -18.078 16.312 -7.676 1 93.31 84 GLY A C 1
ATOM 617 O O . GLY A 1 84 ? -17.891 16.859 -6.586 1 93.31 84 GLY A O 1
ATOM 618 N N . ASN A 1 85 ? -18.594 16.844 -8.703 1 91.5 85 ASN A N 1
ATOM 619 C CA . ASN A 1 85 ? -19.281 18.125 -8.68 1 91.5 85 ASN A CA 1
ATOM 620 C C . ASN A 1 85 ? -20.562 18.094 -9.508 1 91.5 85 ASN A C 1
ATOM 622 O O . ASN A 1 85 ? -20.594 17.5 -10.586 1 91.5 85 ASN A O 1
ATOM 626 N N . GLU A 1 86 ? -21.641 18.609 -8.914 1 93.31 86 GLU A N 1
ATOM 627 C CA . GLU A 1 86 ? -22.922 18.75 -9.617 1 93.31 86 GLU A CA 1
ATOM 628 C C . GLU A 1 86 ? -23.422 20.188 -9.562 1 93.31 86 GLU A C 1
ATOM 630 O O . GLU A 1 86 ? -23.578 20.75 -8.477 1 93.31 86 GLU A O 1
ATOM 635 N N . ASN A 1 87 ? -23.719 20.719 -10.727 1 92.62 87 ASN A N 1
ATOM 636 C CA . ASN A 1 87 ? -24.344 22.031 -10.789 1 92.62 87 ASN A CA 1
ATOM 637 C C . ASN A 1 87 ? -25.844 21.953 -10.492 1 92.62 87 ASN A C 1
ATOM 639 O O . ASN A 1 87 ? -26.594 21.312 -11.227 1 92.62 87 ASN A O 1
ATOM 643 N N . LEU A 1 88 ? -26.297 22.594 -9.492 1 94.94 88 LEU A N 1
ATOM 644 C CA . LEU A 1 88 ? -27.703 22.547 -9.086 1 94.94 88 LEU A CA 1
ATOM 645 C C . LEU A 1 88 ? -28.469 23.75 -9.609 1 94.94 88 LEU A C 1
ATOM 647 O O . LEU A 1 88 ? -29.672 23.859 -9.406 1 94.94 88 LEU A O 1
ATOM 651 N N . GLY A 1 89 ? -27.797 24.594 -10.25 1 93.25 89 GLY A N 1
ATOM 652 C CA . GLY A 1 89 ? -28.391 25.812 -10.781 1 93.25 89 GLY A CA 1
ATOM 653 C C . GLY A 1 89 ? -28.297 26.984 -9.828 1 93.25 89 GLY A C 1
ATOM 654 O O . GLY A 1 89 ? -28.188 26.812 -8.617 1 93.25 89 GLY A O 1
ATOM 655 N N . GLY A 1 90 ? -28.281 28.266 -10.375 1 94.69 90 GLY A N 1
ATOM 656 C CA . GLY A 1 90 ? -28.297 29.484 -9.586 1 94.69 90 GLY A CA 1
ATOM 657 C C . GLY A 1 90 ? -27.016 29.703 -8.797 1 94.69 90 GLY A C 1
ATOM 658 O O . GLY A 1 90 ? -27.031 30.328 -7.738 1 94.69 90 GLY A O 1
ATOM 659 N N . GLY A 1 91 ? -26 29.094 -9.219 1 94.06 91 GLY A N 1
ATOM 660 C CA . GLY A 1 91 ? -24.719 29.281 -8.539 1 94.06 91 GLY A CA 1
ATOM 661 C C . GLY A 1 91 ? -24.5 28.281 -7.422 1 94.06 91 GLY A C 1
ATOM 662 O O . GLY A 1 91 ? -23.453 28.297 -6.762 1 94.06 91 GLY A O 1
ATOM 663 N N . LEU A 1 92 ? -25.375 27.391 -7.215 1 95.69 92 LEU A N 1
ATOM 664 C CA . LEU A 1 92 ? -25.281 26.344 -6.191 1 95.69 92 LEU A CA 1
ATOM 665 C C . LEU A 1 92 ? -24.781 25.047 -6.789 1 95.69 92 LEU A C 1
ATOM 667 O O . LEU A 1 92 ? -25.188 24.656 -7.883 1 95.69 92 LEU A O 1
ATOM 671 N N . HIS A 1 93 ? -23.844 24.438 -6.047 1 96.31 93 HIS A N 1
ATOM 672 C CA . HIS A 1 93 ? -23.25 23.172 -6.48 1 96.31 93 HIS A CA 1
ATOM 673 C C . HIS A 1 93 ? -23.25 22.156 -5.348 1 96.31 93 HIS A C 1
ATOM 675 O O . HIS A 1 93 ? -23.094 22.531 -4.18 1 96.31 93 HIS A O 1
ATOM 681 N N . ALA A 1 94 ? -23.453 20.875 -5.688 1 97.62 94 ALA A N 1
ATOM 682 C CA . ALA A 1 94 ? -23.156 19.766 -4.785 1 97.62 94 ALA A CA 1
ATOM 683 C C . ALA A 1 94 ? -21.797 19.156 -5.094 1 97.62 94 ALA A C 1
ATOM 685 O O . ALA A 1 94 ? -21.375 19.125 -6.254 1 97.62 94 ALA A O 1
ATOM 686 N N . PHE A 1 95 ? -21.109 18.766 -4.074 1 96.62 95 PHE A N 1
ATOM 687 C CA . PHE A 1 95 ? -19.812 18.156 -4.301 1 96.62 95 PHE A CA 1
ATOM 688 C C . PHE A 1 95 ? -19.562 17.047 -3.293 1 96.62 95 PHE A C 1
ATOM 690 O O . PHE A 1 95 ? -20.25 16.953 -2.275 1 96.62 95 PHE A O 1
ATOM 697 N N . PHE A 1 96 ? -18.625 16.125 -3.629 1 97.56 96 PHE A N 1
ATOM 698 C CA . PHE A 1 96 ? -18.141 15.102 -2.703 1 97.56 96 PHE A CA 1
ATOM 699 C C . PHE A 1 96 ? -16.688 14.773 -2.971 1 97.56 96 PHE A C 1
ATOM 701 O O . PHE A 1 96 ? -16.141 15.109 -4.027 1 97.56 96 PHE A O 1
ATOM 708 N N . GLY A 1 97 ? -16.078 14.242 -1.965 1 97.31 97 GLY A N 1
ATOM 709 C CA . GLY A 1 97 ? -14.719 13.742 -2.082 1 97.31 97 GLY A CA 1
ATOM 710 C C . GLY A 1 97 ? -14.477 12.492 -1.257 1 97.31 97 GLY A C 1
ATOM 711 O O . GLY A 1 97 ? -14.906 12.406 -0.104 1 97.31 97 GLY A O 1
ATOM 712 N N . LEU A 1 98 ? -13.891 11.469 -1.907 1 98.25 98 LEU A N 1
ATOM 713 C CA . LEU A 1 98 ? -13.375 10.25 -1.3 1 98.25 98 LEU A CA 1
ATOM 714 C C . LEU A 1 98 ? -11.898 10.055 -1.641 1 98.25 98 LEU A C 1
ATOM 716 O O . LEU A 1 98 ? -11.539 9.938 -2.814 1 98.25 98 LEU A O 1
ATOM 720 N N . GLU A 1 99 ? -11.07 10.07 -0.591 1 97.5 99 GLU A N 1
ATOM 721 C CA . GLU A 1 99 ? -9.641 9.977 -0.851 1 97.5 99 GLU A CA 1
ATOM 722 C C . GLU A 1 99 ? -8.969 8.992 0.102 1 97.5 99 GLU A C 1
ATOM 724 O O . GLU A 1 99 ? -9.18 9.055 1.315 1 97.5 99 GLU A O 1
ATOM 729 N N . SER A 1 100 ? -8.18 8.117 -0.506 1 97.44 100 SER A N 1
ATOM 730 C CA . SER A 1 100 ? -7.496 7.051 0.215 1 97.44 100 SER A CA 1
ATOM 731 C C . SER A 1 100 ? -5.984 7.223 0.15 1 97.44 100 SER A C 1
ATOM 733 O O . SER A 1 100 ? -5.402 7.258 -0.938 1 97.44 100 SER A O 1
ATOM 735 N N . GLY A 1 101 ? -5.379 7.344 1.358 1 96.69 101 GLY A N 1
ATOM 736 C CA . GLY A 1 101 ? -3.926 7.281 1.431 1 96.69 101 GLY A CA 1
ATOM 737 C C . GLY A 1 101 ? -3.391 5.863 1.462 1 96.69 101 GLY A C 1
ATOM 738 O O . GLY A 1 101 ? -3.918 5.008 2.18 1 96.69 101 GLY A O 1
ATOM 739 N N . ILE A 1 102 ? -2.301 5.609 0.661 1 97.12 102 ILE A N 1
ATOM 740 C CA . ILE A 1 102 ? -1.754 4.266 0.528 1 97.12 102 ILE A CA 1
ATOM 741 C C . ILE A 1 102 ? -0.229 4.316 0.598 1 97.12 102 ILE A C 1
ATOM 743 O O . ILE A 1 102 ? 0.374 5.363 0.35 1 97.12 102 ILE A O 1
ATOM 747 N N . ASN A 1 103 ? 0.327 3.197 0.962 1 97.12 103 ASN A N 1
ATOM 748 C CA . ASN A 1 103 ? 1.761 2.969 0.82 1 97.12 103 ASN A CA 1
ATOM 749 C C . ASN A 1 103 ? 2.084 2.236 -0.479 1 97.12 103 ASN A C 1
ATOM 751 O O . ASN A 1 103 ? 1.902 1.021 -0.573 1 97.12 103 ASN A O 1
ATOM 755 N N . VAL A 1 104 ? 2.678 2.914 -1.361 1 96.94 104 VAL A N 1
ATOM 756 C CA . VAL A 1 104 ? 2.914 2.359 -2.689 1 96.94 104 VAL A CA 1
ATOM 757 C C . VAL A 1 104 ? 3.891 1.188 -2.594 1 96.94 104 VAL A C 1
ATOM 759 O O . VAL A 1 104 ? 3.738 0.186 -3.297 1 96.94 104 VAL A O 1
ATOM 762 N N . GLN A 1 105 ? 4.855 1.294 -1.778 1 94.88 105 GLN A N 1
ATOM 763 C CA . GLN A 1 105 ? 5.926 0.302 -1.742 1 94.88 105 GLN A CA 1
ATOM 764 C C . GLN A 1 105 ? 5.402 -1.054 -1.275 1 94.88 105 GLN A C 1
ATOM 766 O O . GLN A 1 105 ? 6.051 -2.08 -1.487 1 94.88 105 GLN A O 1
ATOM 771 N N . SER A 1 106 ? 4.215 -1.058 -0.609 1 95.81 106 SER A N 1
ATOM 772 C CA . SER A 1 106 ? 3.703 -2.314 -0.068 1 95.81 106 SER A CA 1
ATOM 773 C C . SER A 1 106 ? 2.283 -2.588 -0.554 1 95.81 106 SER A C 1
ATOM 775 O O . SER A 1 106 ? 1.78 -3.705 -0.419 1 95.81 106 SER A O 1
ATOM 777 N N . GLY A 1 107 ? 1.601 -1.56 -1.033 1 97.25 107 GLY A N 1
ATOM 778 C CA . GLY A 1 107 ? 0.208 -1.688 -1.431 1 97.25 107 GLY A CA 1
ATOM 779 C C . GLY A 1 107 ? -0.759 -1.564 -0.268 1 97.25 107 GLY A C 1
ATOM 780 O O . GLY A 1 107 ? -1.972 -1.689 -0.446 1 97.25 107 GLY A O 1
ATOM 781 N N . GLU A 1 108 ? -0.268 -1.245 0.931 1 96.81 108 GLU A N 1
ATOM 782 C CA . GLU A 1 108 ? -1.095 -1.127 2.127 1 96.81 108 GLU A CA 1
ATOM 783 C C . GLU A 1 108 ? -1.802 0.224 2.18 1 96.81 108 GLU A C 1
ATOM 785 O O . GLU A 1 108 ? -1.299 1.215 1.646 1 96.81 108 GLU A O 1
ATOM 790 N N . LEU A 1 109 ? -2.984 0.196 2.898 1 96.25 109 LEU A N 1
ATOM 791 C CA . LEU A 1 109 ? -3.502 1.472 3.381 1 96.25 109 LEU A CA 1
ATOM 792 C C . LEU A 1 109 ? -2.539 2.107 4.379 1 96.25 109 LEU A C 1
ATOM 794 O O . LEU A 1 109 ? -1.895 1.403 5.16 1 96.25 109 LEU A O 1
ATOM 798 N N . ASN A 1 110 ? -2.48 3.467 4.332 1 94.69 110 ASN A N 1
ATOM 799 C CA . ASN A 1 110 ? -1.837 4.102 5.477 1 94.69 110 ASN A CA 1
ATOM 800 C C . ASN A 1 110 ? -2.494 3.688 6.789 1 94.69 110 ASN A C 1
ATOM 802 O O . ASN A 1 110 ? -3.701 3.863 6.969 1 94.69 110 ASN A O 1
ATOM 806 N N . ASN A 1 111 ? -1.714 3.217 7.715 1 91.44 111 ASN A N 1
ATOM 807 C CA . ASN A 1 111 ? -2.248 2.742 8.984 1 91.44 111 ASN A CA 1
ATOM 808 C C . ASN A 1 111 ? -1.26 2.959 10.125 1 91.44 111 ASN A C 1
ATOM 810 O O . ASN A 1 111 ? -0.609 2.016 10.578 1 91.44 111 ASN A O 1
ATOM 814 N N . ALA A 1 112 ? -1.264 4.109 10.617 1 89.5 112 ALA A N 1
ATOM 815 C CA . ALA A 1 112 ? -0.345 4.453 11.695 1 89.5 112 ALA A CA 1
ATOM 816 C C . ALA A 1 112 ? -0.676 3.67 12.961 1 89.5 112 ALA A C 1
ATOM 818 O O . ALA A 1 112 ? 0.225 3.254 13.695 1 89.5 112 ALA A O 1
ATOM 819 N N . ALA A 1 113 ? -1.968 3.512 13.266 1 86.69 113 ALA A N 1
ATOM 820 C CA . ALA A 1 113 ? -2.359 2.73 14.438 1 86.69 113 ALA A CA 1
ATOM 821 C C . ALA A 1 113 ? -1.834 1.3 14.344 1 86.69 113 ALA A C 1
ATOM 823 O O . ALA A 1 113 ? -1.343 0.745 15.328 1 86.69 113 ALA A O 1
ATOM 824 N N . GLY A 1 114 ? -1.906 0.761 13.164 1 86.06 114 GLY A N 1
ATOM 825 C CA . GLY A 1 114 ? -1.386 -0.58 12.945 1 86.06 114 GLY A CA 1
ATOM 826 C C . GLY A 1 114 ? 0.121 -0.666 13.102 1 86.06 114 GLY A C 1
ATOM 827 O O . GLY A 1 114 ? 0.65 -1.695 13.523 1 86.06 114 GLY A O 1
ATOM 828 N N . SER A 1 115 ? 0.808 0.376 12.797 1 86.5 115 SER A N 1
ATOM 829 C CA . SER A 1 115 ? 2.266 0.369 12.852 1 86.5 115 SER A CA 1
ATOM 830 C C . SER A 1 115 ? 2.77 0.351 14.289 1 86.5 115 SER A C 1
ATOM 832 O O . SER A 1 115 ? 3.922 -0.005 14.547 1 86.5 115 SER A O 1
ATOM 834 N N . ILE A 1 116 ? 1.949 0.745 15.195 1 82.69 116 ILE A N 1
ATOM 835 C CA . ILE A 1 116 ? 2.432 0.787 16.562 1 82.69 116 ILE A CA 1
ATOM 836 C C . ILE A 1 116 ? 1.828 -0.369 17.359 1 82.69 116 ILE A C 1
ATOM 838 O O . ILE A 1 116 ? 2.1 -0.519 18.562 1 82.69 116 ILE A O 1
ATOM 842 N N . ALA A 1 117 ? 0.974 -1.141 16.766 1 81.88 117 ALA A N 1
ATOM 843 C CA . ALA A 1 117 ? 0.305 -2.232 17.469 1 81.88 117 ALA A CA 1
ATOM 844 C C . ALA A 1 117 ? 1.226 -3.439 17.609 1 81.88 117 ALA A C 1
ATOM 846 O O . ALA A 1 117 ? 1.967 -3.775 16.672 1 81.88 117 ALA A O 1
ATOM 847 N N . GLY A 1 118 ? 1.136 -4.055 18.734 1 74.44 118 GLY A N 1
ATOM 848 C CA . GLY A 1 118 ? 1.836 -5.305 18.984 1 74.44 118 GLY A CA 1
ATOM 849 C C . GLY A 1 118 ? 3.328 -5.125 19.188 1 74.44 118 GLY A C 1
ATOM 850 O O . GLY A 1 118 ? 3.77 -4.082 19.688 1 74.44 118 GLY A O 1
ATOM 851 N N . THR A 1 119 ? 4.094 -6.203 19 1 63.44 119 THR A N 1
ATOM 852 C CA . THR A 1 119 ? 5.523 -6.23 19.266 1 63.44 119 THR A CA 1
ATOM 853 C C . THR A 1 119 ? 6.309 -5.664 18.094 1 63.44 119 THR A C 1
ATOM 855 O O . THR A 1 119 ? 7.527 -5.836 18.016 1 63.44 119 THR A O 1
ATOM 858 N N . ASN A 1 120 ? 5.871 -4.699 17.625 1 64.81 120 ASN A N 1
ATOM 859 C CA . ASN A 1 120 ? 6.496 -4.328 16.359 1 64.81 120 ASN A CA 1
ATOM 860 C C . ASN A 1 120 ? 7.859 -3.678 16.578 1 64.81 120 ASN A C 1
ATOM 862 O O . ASN A 1 120 ? 8.078 -3.004 17.594 1 64.81 120 ASN A O 1
ATOM 866 N N . ARG A 1 121 ? 8.914 -3.9 15.898 1 69.38 121 ARG A N 1
ATOM 867 C CA . ARG A 1 121 ? 10.234 -3.283 15.82 1 69.38 121 ARG A CA 1
ATOM 868 C C . ARG A 1 121 ? 10.32 -2.312 14.648 1 69.38 121 ARG A C 1
ATOM 870 O O . ARG A 1 121 ? 11.406 -2.018 14.156 1 69.38 121 ARG A O 1
ATOM 877 N N . THR A 1 122 ? 9.125 -1.9 14.266 1 77.31 122 THR A N 1
ATOM 878 C CA . THR A 1 122 ? 9.086 -0.977 13.141 1 77.31 122 THR A CA 1
ATOM 879 C C . THR A 1 122 ? 8.719 0.429 13.602 1 77.31 122 THR A C 1
ATOM 881 O O . THR A 1 122 ? 8.188 0.606 14.703 1 77.31 122 THR A O 1
ATOM 884 N N . VAL A 1 123 ? 9.023 1.334 12.781 1 82.25 123 VAL A N 1
ATOM 885 C CA . VAL A 1 123 ? 8.68 2.727 13.055 1 82.25 123 VAL A CA 1
ATOM 886 C C . VAL A 1 123 ? 7.164 2.873 13.18 1 82.25 123 VAL A C 1
ATOM 888 O O . VAL A 1 123 ? 6.406 2.186 12.492 1 82.25 123 VAL A O 1
ATOM 891 N N . GLY A 1 124 ? 6.77 3.725 14.078 1 77.44 124 GLY A N 1
ATOM 892 C CA . GLY A 1 124 ? 5.379 4.129 14.242 1 77.44 124 GLY A CA 1
ATOM 893 C C . GLY A 1 124 ? 5.227 5.477 14.914 1 77.44 124 GLY A C 1
ATOM 894 O O . GLY A 1 124 ? 6.094 5.891 15.688 1 77.44 124 GLY A O 1
ATOM 895 N N . ALA A 1 125 ? 4.16 6.109 14.578 1 79 125 ALA A N 1
ATOM 896 C CA . ALA A 1 125 ? 3.807 7.379 15.203 1 79 125 ALA A CA 1
ATOM 897 C C 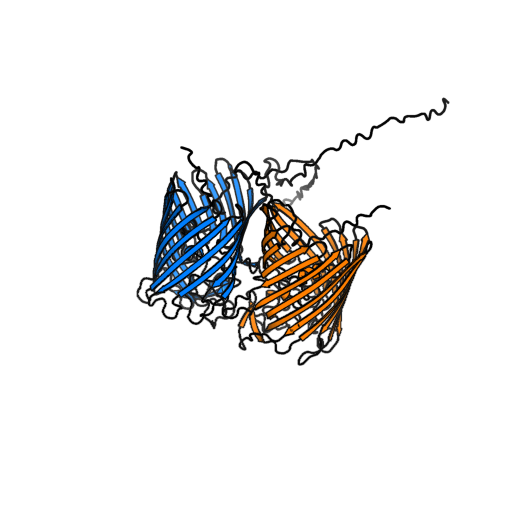. ALA A 1 125 ? 2.307 7.645 15.094 1 79 125 ALA A C 1
ATOM 899 O O . ALA A 1 125 ? 1.611 7 14.312 1 79 125 ALA A O 1
ATOM 900 N N . ALA A 1 126 ? 1.895 8.594 15.852 1 78.94 126 ALA A N 1
ATOM 901 C CA . ALA A 1 126 ? 0.5 9.016 15.75 1 78.94 126 ALA A CA 1
ATOM 902 C C . ALA A 1 126 ? 0.23 9.68 14.406 1 78.94 126 ALA A C 1
ATOM 904 O O . ALA A 1 126 ? 1.104 10.352 13.852 1 78.94 126 ALA A O 1
ATOM 905 N N . SER A 1 127 ? -0.931 9.469 13.898 1 85.44 127 SER A N 1
ATOM 906 C CA . SER A 1 127 ? -1.379 10.078 12.648 1 85.44 127 SER A CA 1
ATOM 907 C C . SER A 1 127 ? -2.898 10.039 12.531 1 85.44 127 SER A C 1
ATOM 909 O O . SER A 1 127 ? -3.564 9.281 13.242 1 85.44 127 SER A O 1
ATOM 911 N N . ALA A 1 128 ? -3.367 10.867 11.695 1 89.12 128 ALA A N 1
ATOM 912 C CA . ALA A 1 128 ? -4.793 10.805 11.383 1 89.12 128 ALA A CA 1
ATOM 913 C C . ALA A 1 128 ? -5.082 9.695 10.375 1 89.12 128 ALA A C 1
ATOM 915 O O . ALA A 1 128 ? -6.246 9.359 10.125 1 89.12 128 ALA A O 1
ATOM 916 N N . LEU A 1 129 ? -4.074 9.125 9.789 1 92.25 129 LEU A N 1
ATOM 917 C CA . LEU A 1 129 ? -4.215 8.062 8.805 1 92.25 129 LEU A CA 1
ATOM 918 C C . LEU A 1 129 ? -4.066 6.688 9.453 1 92.25 129 LEU A C 1
ATOM 920 O O . LEU A 1 129 ? -2.947 6.191 9.609 1 92.25 129 LEU A O 1
ATOM 924 N N . ASN A 1 130 ? -5.188 6.09 9.789 1 91.44 130 ASN A N 1
ATOM 925 C CA . ASN A 1 130 ? -5.145 4.949 10.695 1 91.44 130 ASN A CA 1
ATOM 926 C C . ASN A 1 130 ? -5.855 3.736 10.109 1 91.44 130 ASN A C 1
ATOM 928 O O . ASN A 1 130 ? -6.539 3.002 10.82 1 91.44 130 ASN A O 1
ATOM 932 N N . GLY A 1 131 ? -5.824 3.578 8.789 1 93.19 131 GLY A N 1
ATOM 933 C CA . GLY A 1 131 ? -6.281 2.34 8.18 1 93.19 131 GLY A CA 1
ATOM 934 C C . GLY A 1 131 ? -7.684 2.436 7.609 1 93.19 131 GLY A C 1
ATOM 935 O O . GLY A 1 131 ? -8.211 1.455 7.082 1 93.19 131 GLY A O 1
ATOM 936 N N . GLN A 1 132 ? -8.32 3.588 7.652 1 94.5 132 GLN A N 1
ATOM 937 C CA . GLN A 1 132 ? -9.609 3.768 6.98 1 94.5 132 GLN A CA 1
ATOM 938 C C . GLN A 1 132 ? -9.461 3.648 5.469 1 94.5 132 GLN A C 1
ATOM 940 O O . GLN A 1 132 ? -8.453 4.074 4.902 1 94.5 132 GLN A O 1
ATOM 945 N N . LEU A 1 133 ? -10.508 3.154 4.855 1 96.56 133 LEU A N 1
ATOM 946 C CA . LEU A 1 133 ? -10.461 3.113 3.398 1 96.56 133 LEU A CA 1
ATOM 947 C C . LEU A 1 133 ? -10.242 4.508 2.822 1 96.56 133 LEU A C 1
ATOM 949 O O . LEU A 1 133 ? -9.344 4.715 2.008 1 96.56 133 LEU A O 1
ATOM 953 N N . PHE A 1 134 ? -11.055 5.379 3.264 1 97.88 134 PHE A N 1
ATOM 954 C CA . PHE A 1 134 ? -10.883 6.773 2.873 1 97.88 134 PHE A CA 1
ATOM 955 C C . PHE A 1 134 ? -10.359 7.602 4.039 1 97.88 134 PHE A C 1
ATOM 957 O O . PHE A 1 134 ? -11.047 8.5 4.531 1 97.88 134 PHE A O 1
ATOM 964 N N . ASN A 1 135 ? -9.086 7.316 4.305 1 96.06 135 ASN A N 1
ATOM 965 C CA . ASN A 1 135 ? -8.438 7.867 5.492 1 96.06 135 ASN A CA 1
ATOM 966 C C . ASN A 1 135 ? -8.086 9.336 5.309 1 96.06 135 ASN A C 1
ATOM 968 O O . ASN A 1 135 ? -7.984 10.086 6.285 1 96.06 135 ASN A O 1
ATOM 972 N N . ARG A 1 136 ? -8.016 9.883 4.117 1 95.5 136 ARG A N 1
ATOM 973 C CA . ARG A 1 136 ? -7.578 11.258 3.904 1 95.5 136 ARG A CA 1
ATOM 974 C C . ARG A 1 136 ? -8.773 12.211 3.857 1 95.5 136 ARG A C 1
ATOM 976 O O . ARG A 1 136 ? -8.641 13.391 4.191 1 95.5 136 ARG A O 1
ATOM 983 N N . GLY A 1 137 ? -9.867 11.648 3.395 1 96.44 137 GLY A N 1
ATOM 984 C CA . GLY A 1 137 ? -11.086 12.438 3.32 1 96.44 137 GLY A CA 1
ATOM 985 C C . GLY A 1 137 ? -12.289 11.648 2.838 1 96.44 137 GLY A C 1
ATOM 986 O O . GLY A 1 137 ? -12.156 10.789 1.96 1 96.44 137 GLY A O 1
ATOM 987 N N . ALA A 1 138 ? -13.375 11.922 3.361 1 98.62 138 ALA A N 1
ATOM 988 C CA . ALA A 1 138 ? -14.688 11.391 2.99 1 98.62 138 ALA A CA 1
ATOM 989 C C . ALA A 1 138 ? -15.797 12.367 3.361 1 98.62 138 ALA A C 1
ATOM 991 O O . ALA A 1 138 ? -16.203 12.445 4.523 1 98.62 138 ALA A O 1
ATOM 992 N N . PHE A 1 139 ? -16.328 13.078 2.316 1 98.62 139 PHE A N 1
ATOM 993 C CA . PHE A 1 139 ? -17.281 14.133 2.662 1 98.62 139 PHE A CA 1
ATOM 994 C C . PHE A 1 139 ? -18.203 14.43 1.494 1 98.62 139 PHE A C 1
ATOM 996 O O . PHE A 1 139 ? -17.922 14.047 0.356 1 98.62 139 PHE A O 1
ATOM 1003 N N . VAL A 1 140 ? -19.266 15.016 1.781 1 98.56 140 VAL A N 1
ATOM 1004 C CA . VAL A 1 140 ? -20.266 15.562 0.854 1 98.56 140 VAL A CA 1
ATOM 1005 C C . VAL A 1 140 ? -20.656 16.969 1.293 1 98.56 140 VAL A C 1
ATOM 1007 O O . VAL A 1 140 ? -20.547 17.312 2.473 1 98.56 140 VAL A O 1
ATOM 1010 N N . GLY A 1 141 ? -21.016 17.797 0.254 1 98.56 141 GLY A N 1
ATOM 1011 C CA . GLY A 1 141 ? -21.359 19.156 0.668 1 98.56 141 GLY A CA 1
ATOM 1012 C C . GLY A 1 141 ? -22 19.969 -0.44 1 98.56 141 GLY A C 1
ATOM 1013 O O . GLY A 1 141 ? -22.328 19.438 -1.5 1 98.56 141 GLY A O 1
ATOM 1014 N N . LEU A 1 142 ? -22.266 21.203 -0.042 1 98.25 142 LEU A N 1
ATOM 1015 C CA . LEU A 1 142 ? -22.781 22.219 -0.955 1 98.25 142 LEU A CA 1
ATOM 1016 C C . LEU A 1 142 ? -21.844 23.422 -1.024 1 98.25 142 LEU A C 1
ATOM 1018 O O . LEU A 1 142 ? -21.219 23.781 -0.027 1 98.25 142 LEU A O 1
ATOM 1022 N N . ARG A 1 143 ? -21.828 23.984 -2.188 1 97.5 143 ARG A N 1
ATOM 1023 C CA . ARG A 1 143 ? -21.047 25.188 -2.4 1 97.5 143 ARG A CA 1
ATOM 1024 C C . ARG A 1 143 ? -21.844 26.219 -3.193 1 97.5 143 ARG A C 1
ATOM 1026 O O . ARG A 1 143 ? -22.469 25.891 -4.199 1 97.5 143 ARG A O 1
ATOM 1033 N N . ASP A 1 144 ? -21.812 27.391 -2.709 1 96.81 144 ASP A N 1
ATOM 1034 C CA . ASP A 1 144 ? -22.406 28.547 -3.391 1 96.81 144 ASP A CA 1
ATOM 1035 C C . ASP A 1 144 ? -21.328 29.547 -3.793 1 96.81 144 ASP A C 1
ATOM 1037 O O . ASP A 1 144 ? -20.391 29.812 -3.029 1 96.81 144 ASP A O 1
ATOM 1041 N N . ASP A 1 145 ? -21.531 30.172 -4.926 1 91.62 145 ASP A N 1
ATOM 1042 C CA . ASP A 1 145 ? -20.531 31.078 -5.465 1 91.62 145 ASP A CA 1
ATOM 1043 C C . ASP A 1 145 ? -20.344 32.312 -4.559 1 91.62 145 ASP A C 1
ATOM 1045 O O . ASP A 1 145 ? -19.266 32.906 -4.543 1 91.62 145 ASP A O 1
ATOM 1049 N N . THR A 1 146 ? -21.328 32.625 -3.84 1 93.88 146 THR A N 1
ATOM 1050 C CA . THR A 1 146 ? -21.281 33.812 -3.006 1 93.88 146 THR A CA 1
ATOM 1051 C C . THR A 1 146 ? -21.125 33.438 -1.533 1 93.88 146 THR A C 1
ATOM 1053 O O . THR A 1 146 ? -20.328 34.062 -0.809 1 93.88 146 THR A O 1
ATOM 1056 N N . PHE A 1 147 ? -21.812 32.406 -1.104 1 96.69 147 PHE A N 1
ATOM 1057 C CA . PHE A 1 147 ? -21.984 32.156 0.324 1 96.69 147 PHE A CA 1
ATOM 1058 C C . PHE A 1 147 ? -21 31.125 0.819 1 96.69 147 PHE A C 1
ATOM 1060 O O . PHE A 1 147 ? -20.984 30.781 2.004 1 96.69 147 PHE A O 1
ATOM 1067 N N . GLY A 1 148 ? -20.188 30.625 -0.082 1 97.62 148 GLY A N 1
ATOM 1068 C CA . GLY A 1 148 ? -19.141 29.719 0.363 1 97.62 148 GLY A CA 1
ATOM 1069 C C . GLY A 1 148 ? -19.547 28.266 0.304 1 97.62 148 GLY A C 1
ATOM 1070 O O . GLY A 1 148 ? -20.438 27.891 -0.468 1 97.62 148 GLY A O 1
ATOM 1071 N N . SER A 1 149 ? -18.766 27.438 1.055 1 98 149 SER A N 1
ATOM 1072 C CA . SER A 1 149 ? -18.953 26 0.976 1 98 149 SER A CA 1
ATOM 1073 C C . SER A 1 149 ? -19.109 25.375 2.363 1 98 149 SER A C 1
ATOM 1075 O O . SER A 1 149 ? -18.453 25.812 3.314 1 98 149 SER A O 1
ATOM 1077 N N . VAL A 1 150 ? -19.969 24.359 2.436 1 98.69 150 VAL A N 1
ATOM 1078 C CA . VAL A 1 150 ? -20.109 23.547 3.639 1 98.69 150 VAL A CA 1
ATOM 1079 C C . VAL A 1 150 ? -19.891 22.078 3.295 1 98.69 150 VAL A C 1
ATOM 1081 O O . VAL A 1 150 ? -20.531 21.531 2.398 1 98.69 150 VAL A O 1
ATOM 1084 N N . ALA A 1 151 ? -18.953 21.484 3.975 1 98.69 151 ALA A N 1
ATOM 1085 C CA . ALA A 1 151 ? -18.672 20.062 3.822 1 98.69 151 ALA A CA 1
ATOM 1086 C C . ALA A 1 151 ? -19 19.297 5.102 1 98.69 151 ALA A C 1
ATOM 1088 O O . ALA A 1 151 ? -18.719 19.766 6.203 1 98.69 151 ALA A O 1
ATOM 1089 N N . LEU A 1 152 ? -19.609 18.109 4.969 1 98.81 152 LEU A N 1
ATOM 1090 C CA . LEU A 1 152 ? -19.953 17.219 6.074 1 98.81 152 LEU A CA 1
ATOM 1091 C C . LEU A 1 152 ? -19.219 15.891 5.953 1 98.81 152 LEU A C 1
ATOM 1093 O O . LEU A 1 152 ? -19.297 15.219 4.922 1 98.81 152 LEU A O 1
ATOM 1097 N N . GLY A 1 153 ? -18.469 15.539 6.93 1 98.56 153 GLY A N 1
ATOM 1098 C CA . GLY A 1 153 ? -17.766 14.273 6.926 1 98.56 153 GLY A CA 1
ATOM 1099 C C . GLY A 1 153 ? -16.359 14.375 7.492 1 98.56 153 GLY A C 1
ATOM 1100 O O . GLY A 1 153 ? -16.125 15.117 8.445 1 98.56 153 GLY A O 1
ATOM 1101 N N . ARG A 1 154 ? -15.5 13.539 7.039 1 97.62 154 ARG A N 1
ATOM 1102 C CA . ARG A 1 154 ? -14.078 13.594 7.371 1 97.62 154 ARG A CA 1
ATOM 1103 C C . ARG A 1 154 ? -13.344 14.586 6.477 1 97.62 154 ARG A C 1
ATOM 1105 O O . ARG A 1 154 ? -13.344 14.445 5.254 1 97.62 154 ARG A O 1
ATOM 1112 N N . THR A 1 155 ? -12.828 15.609 7.074 1 95.5 155 THR A N 1
ATOM 1113 C CA . THR A 1 155 ? -12.133 16.641 6.32 1 95.5 155 THR A CA 1
ATOM 1114 C C . THR A 1 155 ? -10.797 17 6.973 1 95.5 155 THR A C 1
ATOM 1116 O O . THR A 1 155 ? -10.547 16.609 8.117 1 95.5 155 THR A O 1
ATOM 1119 N N . THR A 1 156 ? -9.977 17.672 6.207 1 93.12 156 THR A N 1
ATOM 1120 C CA . THR A 1 156 ? -8.797 18.297 6.797 1 93.12 156 THR A CA 1
ATOM 1121 C C . THR A 1 156 ? -9.188 19.438 7.73 1 93.12 156 THR A C 1
ATOM 1123 O O . THR A 1 156 ? -10.305 19.953 7.645 1 93.12 156 THR A O 1
ATOM 1126 N N . THR A 1 157 ? -8.289 19.75 8.617 1 92.5 157 THR A N 1
ATOM 1127 C CA . THR A 1 157 ? -8.5 20.906 9.469 1 92.5 157 THR A CA 1
ATOM 1128 C C . THR A 1 157 ? -8.023 22.188 8.773 1 92.5 157 THR A C 1
ATOM 1130 O O . THR A 1 157 ? -7.227 22.125 7.828 1 92.5 157 THR A O 1
ATOM 1133 N N . LEU A 1 158 ? -8.516 23.266 9.242 1 93.25 158 LEU A N 1
ATOM 1134 C CA . LEU A 1 158 ? -8.172 24.547 8.625 1 93.25 158 LEU A CA 1
ATOM 1135 C C . LEU A 1 158 ? -6.699 24.875 8.859 1 93.25 158 LEU A C 1
ATOM 1137 O O . LEU A 1 158 ? -6.059 25.5 8.016 1 93.25 158 LEU A O 1
ATOM 1141 N N . GLY A 1 159 ? -6.168 24.469 9.984 1 90.69 159 GLY A N 1
ATOM 1142 C CA . GLY A 1 159 ? -4.738 24.625 10.227 1 90.69 159 GLY A CA 1
ATOM 1143 C C . GLY A 1 159 ? -3.887 23.828 9.25 1 90.69 159 GLY A C 1
ATOM 1144 O O . GLY A 1 159 ? -2.898 24.344 8.719 1 90.69 159 GLY A O 1
ATOM 1145 N N . PHE A 1 160 ? -4.305 22.641 9 1 90.62 160 PHE A N 1
ATOM 1146 C CA . PHE A 1 160 ? -3.566 21.797 8.062 1 90.62 160 PHE A CA 1
ATOM 1147 C C . PHE A 1 160 ? -3.607 22.391 6.656 1 90.62 160 PHE A C 1
ATOM 1149 O O . PHE A 1 160 ? -2.609 22.344 5.934 1 90.62 160 PHE A O 1
ATOM 1156 N N . ASP A 1 161 ? -4.738 22.828 6.281 1 91.19 161 ASP A N 1
ATOM 1157 C CA . ASP A 1 161 ? -4.863 23.469 4.973 1 91.19 161 ASP A CA 1
ATOM 1158 C C . ASP A 1 161 ? -3.867 24.609 4.82 1 91.19 161 ASP A C 1
ATOM 1160 O O . ASP A 1 161 ? -3.318 24.828 3.738 1 91.19 161 ASP A O 1
ATOM 1164 N N . THR A 1 162 ? -3.695 25.328 5.82 1 90.69 162 THR A N 1
ATOM 1165 C CA . THR A 1 162 ? -2.771 26.469 5.805 1 90.69 162 THR A CA 1
ATOM 1166 C C . THR A 1 162 ? -1.332 25.984 5.652 1 90.69 162 THR A C 1
ATOM 1168 O O . THR A 1 162 ? -0.578 26.5 4.832 1 90.69 162 THR A O 1
ATOM 1171 N N . ILE A 1 163 ? -0.922 24.984 6.352 1 88.94 163 ILE A N 1
ATOM 1172 C CA . ILE A 1 163 ? 0.439 24.453 6.352 1 88.94 163 ILE A CA 1
ATOM 1173 C C . ILE A 1 163 ? 0.806 23.984 4.949 1 88.94 163 ILE A C 1
ATOM 1175 O O . ILE A 1 163 ? 1.944 24.156 4.504 1 88.94 163 ILE A O 1
ATOM 1179 N N . LEU A 1 164 ? -0.112 23.391 4.301 1 88.94 164 LEU A N 1
ATOM 1180 C CA . LEU A 1 164 ? 0.145 22.844 2.975 1 88.94 164 LEU A CA 1
ATOM 1181 C C . LEU A 1 164 ? 0.625 23.922 2.018 1 88.94 164 LEU A C 1
ATOM 1183 O O . LEU A 1 164 ? 1.393 23.656 1.093 1 88.94 164 LEU A O 1
ATOM 1187 N N . ASN A 1 165 ? 0.223 25.125 2.367 1 89.75 165 ASN A N 1
ATOM 1188 C CA . ASN A 1 165 ? 0.521 26.188 1.423 1 89.75 165 ASN A CA 1
ATOM 1189 C C . ASN A 1 165 ? 1.595 27.141 1.962 1 89.75 165 ASN A C 1
ATOM 1191 O O . ASN A 1 165 ? 2.119 27.969 1.226 1 89.75 165 ASN A O 1
ATOM 1195 N N . TYR A 1 166 ? 1.956 26.969 3.176 1 94.06 166 TYR A N 1
ATOM 1196 C CA . TYR A 1 166 ? 2.822 27.969 3.783 1 94.06 166 TYR A CA 1
ATOM 1197 C C . TYR A 1 166 ? 4.098 27.328 4.328 1 94.06 166 TYR A C 1
ATOM 1199 O O . TYR A 1 166 ? 4.953 28.016 4.887 1 94.06 166 TYR A O 1
ATOM 1207 N N . ASP A 1 167 ? 4.25 26 4.191 1 94.19 167 ASP A N 1
ATOM 1208 C CA . ASP A 1 167 ? 5.488 25.328 4.574 1 94.19 167 ASP A CA 1
ATOM 1209 C C . ASP A 1 167 ? 6.633 25.719 3.641 1 94.19 167 ASP A C 1
ATOM 1211 O O . ASP A 1 167 ? 6.461 25.75 2.42 1 94.19 167 ASP A O 1
ATOM 1215 N N . PRO A 1 168 ? 7.797 25.891 4.156 1 96.12 168 PRO A N 1
ATOM 1216 C CA . PRO A 1 168 ? 8.922 26.375 3.348 1 96.12 168 PRO A CA 1
ATOM 1217 C C . PRO A 1 168 ? 9.359 25.375 2.285 1 96.12 168 PRO A C 1
ATOM 1219 O O . PRO A 1 168 ? 9.922 25.766 1.259 1 96.12 168 PRO A O 1
ATOM 1222 N N . VAL A 1 169 ? 9.227 24.125 2.562 1 96.06 169 VAL A N 1
ATOM 1223 C CA . VAL A 1 169 ? 9.789 23.156 1.638 1 96.06 169 VAL A CA 1
ATOM 1224 C C . VAL A 1 169 ? 8.664 22.312 1.023 1 96.06 169 VAL A C 1
ATOM 1226 O O . VAL A 1 169 ? 8.758 21.078 0.974 1 96.06 169 VAL A O 1
ATOM 1229 N N . PHE A 1 170 ? 7.617 22.984 0.625 1 92.12 170 PHE A N 1
ATOM 1230 C CA . PHE A 1 170 ? 6.508 22.438 -0.157 1 92.12 170 PHE A CA 1
ATOM 1231 C C . PHE A 1 170 ? 5.715 21.422 0.655 1 92.12 170 PHE A C 1
ATOM 1233 O O . PHE A 1 170 ? 5.188 20.453 0.103 1 92.12 170 PHE A O 1
ATOM 1240 N N . ALA A 1 171 ? 5.734 21.516 1.938 1 91.12 171 ALA A N 1
ATOM 1241 C CA . ALA A 1 171 ? 5.059 20.547 2.811 1 91.12 171 ALA A CA 1
ATOM 1242 C C . ALA A 1 171 ? 5.461 19.125 2.469 1 91.12 171 ALA A C 1
ATOM 1244 O O . ALA A 1 171 ? 4.633 18.203 2.498 1 91.12 171 ALA A O 1
ATOM 1245 N N . SER A 1 172 ? 6.77 18.953 2.121 1 94 172 SER A N 1
ATOM 1246 C CA . SER A 1 172 ? 7.25 17.609 1.777 1 94 172 SER A CA 1
ATOM 1247 C C . SER A 1 172 ? 7.102 16.656 2.951 1 94 172 SER A C 1
ATOM 1249 O O . SER A 1 172 ? 7.355 17.031 4.102 1 94 172 SER A O 1
ATOM 1251 N N . GLN A 1 173 ? 6.746 15.492 2.621 1 91.19 173 GLN A N 1
ATOM 1252 C CA . GLN A 1 173 ? 6.438 14.523 3.666 1 91.19 173 GLN A CA 1
ATOM 1253 C C . GLN A 1 173 ? 7.707 14.055 4.375 1 91.19 173 GLN A C 1
ATOM 1255 O O . GLN A 1 173 ? 7.719 13.891 5.598 1 91.19 173 GLN A O 1
ATOM 1260 N N . LEU A 1 174 ? 8.789 13.859 3.68 1 94.44 174 LEU A N 1
ATOM 1261 C CA . LEU A 1 174 ? 9.992 13.297 4.285 1 94.44 174 LEU A CA 1
ATOM 1262 C C . LEU A 1 174 ? 10.93 14.398 4.762 1 94.44 174 LEU A C 1
ATOM 1264 O O . LEU A 1 174 ? 11.82 14.148 5.578 1 94.44 174 LEU A O 1
ATOM 1268 N N . PHE A 1 175 ? 10.719 15.633 4.262 1 96.44 175 PHE A N 1
ATOM 1269 C CA . PHE A 1 175 ? 11.781 16.609 4.465 1 96.44 175 PHE A CA 1
ATOM 1270 C C . PHE A 1 175 ? 11.25 17.828 5.219 1 96.44 175 PHE A C 1
ATOM 1272 O O . PHE A 1 175 ? 11.945 18.844 5.348 1 96.44 175 PHE A O 1
ATOM 1279 N N . SER A 1 176 ? 10.039 17.781 5.641 1 93.62 176 SER A N 1
ATOM 1280 C CA . SER A 1 176 ? 9.438 18.859 6.434 1 93.62 176 SER A CA 1
ATOM 1281 C C . SER A 1 176 ? 8.773 18.312 7.691 1 93.62 176 SER A C 1
ATOM 1283 O O . SER A 1 176 ? 7.906 17.438 7.613 1 93.62 176 SER A O 1
ATOM 1285 N N . PRO A 1 177 ? 9.18 18.812 8.789 1 89.62 177 PRO A N 1
ATOM 1286 C CA . PRO A 1 177 ? 8.453 18.391 9.992 1 89.62 177 PRO A CA 1
ATOM 1287 C C . PRO A 1 177 ? 6.98 18.781 9.961 1 89.62 177 PRO A C 1
ATOM 1289 O O . PRO A 1 177 ? 6.145 18.094 10.57 1 89.62 177 PRO A O 1
ATOM 1292 N N . LEU A 1 178 ? 6.652 19.828 9.211 1 85.94 178 LEU A N 1
ATOM 1293 C CA . LEU A 1 178 ? 5.262 20.25 9.07 1 85.94 178 LEU A CA 1
ATOM 1294 C C . LEU A 1 178 ? 4.516 19.344 8.102 1 85.94 178 LEU A C 1
ATOM 1296 O O . LEU A 1 178 ? 3.346 19.016 8.32 1 85.94 178 LEU A O 1
ATOM 1300 N N . GLY A 1 179 ? 5.262 18.969 7.051 1 79.25 179 GLY A N 1
ATOM 1301 C CA . GLY A 1 179 ? 4.66 18.125 6.035 1 79.25 179 GLY A CA 1
ATOM 1302 C C . GLY A 1 179 ? 4.523 16.672 6.477 1 79.25 179 GLY A C 1
ATOM 1303 O O . GLY A 1 179 ? 3.658 15.945 5.98 1 79.25 179 GLY A O 1
ATOM 1304 N N . PHE A 1 180 ? 5.57 16.016 7.16 1 74.56 180 PHE A N 1
ATOM 1305 C CA . PHE A 1 180 ? 5.516 14.633 7.641 1 74.56 180 PHE A CA 1
ATOM 1306 C C . PHE A 1 180 ? 4.266 14.398 8.477 1 74.56 180 PHE A C 1
ATOM 1308 O O . PHE A 1 180 ? 3.664 13.328 8.422 1 74.56 180 PHE A O 1
ATOM 1315 N N . SER A 1 181 ? 4.281 15.328 9.547 1 53.03 181 SER A N 1
ATOM 1316 C CA . SER A 1 181 ? 3.354 15.102 10.648 1 53.03 181 SER A CA 1
ATOM 1317 C C . SER A 1 181 ? 2.021 15.797 10.414 1 53.03 181 SER A C 1
ATOM 1319 O O . SER A 1 181 ? 1.3 16.109 11.359 1 53.03 181 SER A O 1
ATOM 1321 N N . GLY A 1 182 ? 1.496 15.883 9.086 1 50.69 182 GLY A N 1
ATOM 1322 C CA . GLY A 1 182 ? 0.422 16.625 9.727 1 50.69 182 GLY A CA 1
ATOM 1323 C C . GLY A 1 182 ? 0.708 16.938 11.18 1 50.69 182 GLY A C 1
ATOM 1324 O O . GLY A 1 182 ? -0.217 17.141 11.977 1 50.69 182 GLY A O 1
ATOM 1325 N N . SER A 1 183 ? 1.827 16.328 11.578 1 42.03 183 SER A N 1
ATOM 1326 C CA . SER A 1 183 ? 2.24 16.391 12.977 1 42.03 183 SER A CA 1
ATOM 1327 C C . SER A 1 183 ? 1.963 17.781 13.562 1 42.03 183 SER A C 1
ATOM 1329 O O . SER A 1 183 ? 1.718 17.906 14.766 1 42.03 183 SER A O 1
ATOM 1331 N N . TYR A 1 184 ? 2.227 18.828 12.695 1 48.66 184 TYR A N 1
ATOM 1332 C CA . TYR A 1 184 ? 2.002 20.125 13.328 1 48.66 184 TYR A CA 1
ATOM 1333 C C . TYR A 1 184 ? 0.661 20.719 12.906 1 48.66 184 TYR A C 1
ATOM 1335 O O . TYR A 1 184 ? 0.418 21.906 13.086 1 48.66 184 TYR A O 1
ATOM 1343 N N . SER A 1 185 ? 0.051 20.109 12.062 1 44.25 185 SER A N 1
ATOM 1344 C CA . SER A 1 185 ? -1.075 20.984 11.758 1 44.25 185 SER A CA 1
ATOM 1345 C C . SER A 1 185 ? -1.752 21.484 13.031 1 44.25 185 SER A C 1
ATOM 1347 O O . SER A 1 185 ? -2.098 22.672 13.133 1 44.25 185 SER A O 1
ATOM 1349 N N . ALA A 1 186 ? -2.346 20.578 13.844 1 41.88 186 ALA A N 1
ATOM 1350 C CA . ALA A 1 186 ? -2.879 21.047 15.125 1 41.88 186 ALA A CA 1
ATOM 1351 C C . ALA A 1 186 ? -1.804 21.031 16.203 1 41.88 186 ALA A C 1
ATOM 1353 O O . ALA A 1 186 ? -2.09 20.734 17.375 1 41.88 186 ALA A O 1
ATOM 1354 N N . GLY A 1 187 ? -0.54 21.438 15.992 1 39.88 187 GLY A N 1
ATOM 1355 C CA . GLY A 1 187 ? 0.428 21.781 17.031 1 39.88 187 GLY A CA 1
ATOM 1356 C C . GLY A 1 187 ? 1.22 20.578 17.516 1 39.88 187 GLY A C 1
ATOM 1357 O O . GLY A 1 187 ? 1.481 20.438 18.703 1 39.88 187 GLY A O 1
ATOM 1358 N N . GLY A 1 188 ? 1.643 19.75 16.578 1 47.88 188 GLY A N 1
ATOM 1359 C CA . GLY A 1 188 ? 2.4 18.609 17.078 1 47.88 188 GLY A CA 1
ATOM 1360 C C . GLY A 1 188 ? 1.545 17.375 17.297 1 47.88 188 GLY A C 1
ATOM 1361 O O . GLY A 1 188 ? 2.061 16.312 17.641 1 47.88 188 GLY A O 1
ATOM 1362 N N . ILE A 1 189 ? 0.277 17.656 17.016 1 53.66 189 ILE A N 1
ATOM 1363 C CA . ILE A 1 189 ? -0.642 16.531 17.188 1 53.66 189 ILE A CA 1
ATOM 1364 C C . ILE A 1 189 ? -1.037 15.984 15.812 1 53.66 189 ILE A C 1
ATOM 1366 O O . ILE A 1 189 ? -1.948 16.5 15.164 1 53.66 189 ILE A O 1
ATOM 1370 N N . THR A 1 190 ? -0.394 15.109 15.266 1 58.59 190 THR A N 1
ATOM 1371 C CA . THR A 1 190 ? -0.55 14.57 13.922 1 58.59 190 THR A CA 1
ATOM 1372 C C . THR A 1 190 ? -1.937 13.961 13.734 1 58.59 190 THR A C 1
ATOM 1374 O O . THR A 1 190 ? -2.492 13.992 12.641 1 58.59 190 THR A O 1
ATOM 1377 N N . GLU A 1 191 ? -2.514 13.727 14.812 1 66.19 191 GLU A N 1
ATOM 1378 C CA . GLU A 1 191 ? -3.859 13.164 14.773 1 66.19 191 GLU A CA 1
ATOM 1379 C C . GLU A 1 191 ? -4.891 14.227 14.406 1 66.19 191 GLU A C 1
ATOM 1381 O O . GLU A 1 191 ? -5.977 13.906 13.922 1 66.19 191 GLU A O 1
ATOM 1386 N N . GLY A 1 192 ? -4.445 15.453 14.5 1 75.5 192 GLY A N 1
ATOM 1387 C CA . GLY A 1 192 ? -5.402 16.531 14.312 1 75.5 192 GLY A CA 1
ATOM 1388 C C . GLY A 1 192 ? -5.395 17.094 12.898 1 75.5 192 GLY A C 1
ATOM 1389 O O . GLY A 1 192 ? -6.031 18.109 12.633 1 75.5 192 GLY A O 1
ATOM 1390 N N . SER A 1 193 ? -4.66 16.469 11.977 1 86.44 193 SER A N 1
ATOM 1391 C CA . SER A 1 193 ? -4.609 17 10.609 1 86.44 193 SER A CA 1
ATOM 1392 C C . SER A 1 193 ? -5.938 16.781 9.891 1 86.44 193 SER A C 1
ATOM 1394 O O . SER A 1 193 ? -6.254 17.5 8.938 1 86.44 193 SER A O 1
ATOM 1396 N N . ARG A 1 194 ? -6.672 15.875 10.352 1 91.38 194 ARG A N 1
ATOM 1397 C CA . ARG A 1 194 ? -8 15.562 9.844 1 91.38 194 ARG A CA 1
ATOM 1398 C C . ARG A 1 194 ? -8.969 15.25 10.984 1 91.38 194 ARG A C 1
ATOM 1400 O O . ARG A 1 194 ? -8.547 14.82 12.055 1 91.38 194 ARG A O 1
ATOM 1407 N N . THR A 1 195 ? -10.195 15.453 10.672 1 91.31 195 THR A N 1
ATOM 1408 C CA . THR A 1 195 ? -11.195 15.227 11.711 1 91.31 195 THR A CA 1
ATOM 1409 C C . THR A 1 195 ? -12.422 14.531 11.141 1 91.31 195 THR A C 1
ATOM 1411 O O . THR A 1 195 ? -12.836 14.812 10.008 1 91.31 195 THR A O 1
ATOM 1414 N N . ASP A 1 196 ? -12.914 13.641 11.977 1 94.75 196 ASP A N 1
ATOM 1415 C CA . ASP A 1 196 ? -14.156 12.945 11.648 1 94.75 196 ASP A CA 1
ATOM 1416 C C . ASP A 1 196 ? -15.367 13.758 12.078 1 94.75 196 ASP A C 1
ATOM 1418 O O . ASP A 1 196 ? -15.258 14.648 12.922 1 94.75 196 ASP A O 1
ATOM 1422 N N . ASN A 1 197 ? -16.578 13.445 11.484 1 97.38 197 ASN A N 1
ATOM 1423 C CA . ASN A 1 197 ? -17.844 14.031 11.898 1 97.38 197 ASN A CA 1
ATOM 1424 C C . ASN A 1 197 ? -17.797 15.555 11.883 1 97.38 197 ASN A C 1
ATOM 1426 O O . ASN A 1 197 ? -18.266 16.203 12.82 1 97.38 197 ASN A O 1
ATOM 1430 N N . ASN A 1 198 ? -17.203 16.094 10.938 1 97.62 198 ASN A N 1
ATOM 1431 C CA . ASN A 1 198 ? -16.891 17.516 10.898 1 97.62 198 ASN A CA 1
ATOM 1432 C C . ASN A 1 198 ? -17.891 18.281 10.016 1 97.62 198 ASN A C 1
ATOM 1434 O O . ASN A 1 198 ? -18.297 17.781 8.969 1 97.62 198 ASN A O 1
ATOM 1438 N N . ILE A 1 199 ? -18.359 19.328 10.508 1 98.69 199 ILE A N 1
ATOM 1439 C CA . ILE A 1 199 ? -18.953 20.359 9.688 1 98.69 199 ILE A CA 1
ATOM 1440 C C . ILE A 1 199 ? -17.938 21.469 9.422 1 98.69 199 ILE A C 1
ATOM 1442 O O . ILE A 1 199 ? -17.5 22.156 10.352 1 98.69 199 ILE A O 1
ATOM 1446 N N . LYS A 1 200 ? -17.609 21.672 8.18 1 98.5 200 LYS A N 1
ATOM 1447 C CA . LYS A 1 200 ? -16.578 22.641 7.836 1 98.5 200 LYS A CA 1
ATOM 1448 C C . LYS A 1 200 ? -17.109 23.672 6.844 1 98.5 200 LYS A C 1
ATOM 1450 O O . LYS A 1 200 ? -17.5 23.328 5.73 1 98.5 200 LYS A O 1
ATOM 1455 N N . TYR A 1 201 ? -17.109 24.875 7.266 1 98.75 201 TYR A N 1
ATOM 1456 C CA . TYR A 1 201 ? -17.5 26 6.422 1 98.75 201 TYR A CA 1
ATOM 1457 C C . TYR A 1 201 ? -16.281 26.812 6.004 1 98.75 201 TYR A C 1
ATOM 1459 O O . TYR A 1 201 ? -15.43 27.156 6.836 1 98.75 201 TYR A O 1
ATOM 1467 N N . THR A 1 202 ? -16.203 27.125 4.707 1 98.56 202 THR A N 1
ATOM 1468 C CA . THR A 1 202 ? -15.148 27.984 4.191 1 98.56 202 THR A CA 1
ATOM 1469 C C . THR A 1 202 ? -15.719 29 3.195 1 98.56 202 THR A C 1
ATOM 1471 O O . THR A 1 202 ? -16.688 28.703 2.5 1 98.56 202 THR A O 1
ATOM 1474 N N . ASN A 1 203 ? -15.086 30.156 3.145 1 97.94 203 ASN A N 1
ATOM 1475 C CA . ASN A 1 203 ? -15.477 31.188 2.186 1 97.94 203 ASN A CA 1
ATOM 1476 C C . ASN A 1 203 ? -14.367 32.188 1.964 1 97.94 203 ASN A C 1
ATOM 1478 O O . ASN A 1 203 ? -13.328 32.156 2.635 1 97.94 203 ASN A O 1
ATOM 1482 N N . HIS A 1 204 ? -14.586 33 0.937 1 96.44 204 HIS A N 1
ATOM 1483 C CA . HIS A 1 204 ? -13.68 34.125 0.665 1 96.44 204 HIS A CA 1
ATOM 1484 C C . HIS A 1 204 ? -14.453 35.344 0.202 1 96.44 204 HIS A C 1
ATOM 1486 O O . HIS A 1 204 ? -15.508 35.219 -0.423 1 96.44 204 HIS A O 1
ATOM 1492 N N . THR A 1 205 ? -14.016 36.531 0.538 1 96.88 205 THR A N 1
ATOM 1493 C CA . THR A 1 205 ? -14.469 37.812 0.07 1 96.88 205 THR A CA 1
ATOM 1494 C C . THR A 1 205 ? -13.289 38.688 -0.39 1 96.88 205 THR A C 1
ATOM 1496 O O . THR A 1 205 ? -12.586 39.25 0.433 1 96.88 205 THR A O 1
ATOM 1499 N N . GLY A 1 206 ? -13.195 38.875 -1.676 1 96.31 206 GLY A N 1
ATOM 1500 C CA . GLY A 1 206 ? -11.977 39.5 -2.186 1 96.31 206 GLY A CA 1
ATOM 1501 C C . GLY A 1 206 ? -10.719 38.75 -1.761 1 96.31 206 GLY A C 1
ATOM 1502 O O . GLY A 1 206 ? -10.617 37.531 -1.923 1 96.31 206 GLY A O 1
ATOM 1503 N N . PRO A 1 207 ? -9.727 39.5 -1.262 1 97.5 207 PRO A N 1
ATOM 1504 C CA . PRO A 1 207 ? -8.469 38.875 -0.871 1 97.5 207 PRO A CA 1
ATOM 1505 C C . PRO A 1 207 ? -8.547 38.188 0.494 1 97.5 207 PRO A C 1
ATOM 1507 O O . PRO A 1 207 ? -7.57 37.594 0.948 1 97.5 207 PRO A O 1
ATOM 1510 N N . PHE A 1 208 ? -9.688 38.312 1.137 1 98.19 208 PHE A N 1
ATOM 1511 C CA . PHE A 1 208 ? -9.836 37.719 2.471 1 98.19 208 PHE A CA 1
ATOM 1512 C C . PHE A 1 208 ? -10.453 36.344 2.396 1 98.19 208 PHE A C 1
ATOM 1514 O O . PHE A 1 208 ? -11.352 36.094 1.593 1 98.19 208 PHE A O 1
ATOM 1521 N N . ASN A 1 209 ? -9.914 35.375 3.146 1 97.69 209 ASN A N 1
ATOM 1522 C CA . ASN A 1 209 ? -10.516 34.031 3.311 1 97.69 209 ASN A CA 1
ATOM 1523 C C . ASN A 1 209 ? -10.758 33.719 4.781 1 97.69 209 ASN A C 1
ATOM 1525 O O . ASN A 1 209 ? -10.047 34.219 5.656 1 97.69 209 ASN A O 1
ATOM 1529 N N . TYR A 1 210 ? -11.766 32.938 5.039 1 98.44 210 TYR A N 1
ATOM 1530 C CA . TYR A 1 210 ? -12.117 32.562 6.406 1 98.44 210 TYR A CA 1
ATOM 1531 C C . TYR A 1 210 ? -12.859 31.234 6.438 1 98.44 210 TYR A C 1
ATOM 1533 O O . TYR A 1 210 ? -13.414 30.812 5.426 1 98.44 210 TYR A O 1
ATOM 1541 N N . GLY A 1 211 ? -12.836 30.578 7.57 1 98.44 211 GLY A N 1
ATOM 1542 C CA . GLY A 1 211 ? -13.508 29.297 7.781 1 98.44 211 GLY A CA 1
ATOM 1543 C C . GLY A 1 211 ? -13.75 28.984 9.242 1 98.44 211 GLY A C 1
ATOM 1544 O O . GLY A 1 211 ? -13.125 29.578 10.125 1 98.44 211 GLY A O 1
ATOM 1545 N N . ILE A 1 212 ? -14.727 28.172 9.453 1 98.62 212 ILE A N 1
ATOM 1546 C CA . ILE A 1 212 ? -15.055 27.656 10.773 1 98.62 212 ILE A CA 1
ATOM 1547 C C . ILE A 1 212 ? -15.453 26.188 10.664 1 98.62 212 ILE A C 1
ATOM 1549 O O . ILE A 1 212 ? -16 25.766 9.641 1 98.62 212 ILE A O 1
ATOM 1553 N N . SER A 1 213 ? -15.078 25.422 11.695 1 97.69 213 SER A N 1
ATOM 1554 C CA . SER A 1 213 ? -15.461 24.016 11.68 1 97.69 213 SER A CA 1
ATOM 1555 C C . SER A 1 213 ? -15.766 23.516 13.086 1 97.69 213 SER A C 1
ATOM 1557 O O . SER A 1 213 ? -15.234 24.031 14.07 1 97.69 213 SER A O 1
ATOM 1559 N N . TYR A 1 214 ? -16.656 22.562 13.164 1 98.25 214 TYR A N 1
ATOM 1560 C CA . TYR A 1 214 ? -17.016 21.859 14.398 1 98.25 214 TYR A CA 1
ATOM 1561 C C . TYR A 1 214 ? -17.234 20.375 14.148 1 98.25 214 TYR A C 1
ATOM 1563 O O . TYR A 1 214 ? -17.969 20 13.219 1 98.25 214 TYR A O 1
ATOM 1571 N N . SER A 1 215 ? -16.641 19.594 14.969 1 97.06 215 SER A N 1
ATOM 1572 C CA . SER A 1 215 ? -16.828 18.141 14.867 1 97.06 215 SER A CA 1
ATOM 1573 C C . SER A 1 215 ? -17.516 17.594 16.109 1 97.06 215 SER A C 1
ATOM 1575 O O . SER A 1 215 ? -17.234 18.047 17.234 1 97.06 215 SER A O 1
ATOM 1577 N N . PHE A 1 216 ? -18.328 16.578 15.914 1 97 216 PHE A N 1
ATOM 1578 C CA . PHE A 1 216 ? -19.047 15.93 17 1 97 216 PHE A CA 1
ATOM 1579 C C . PHE A 1 216 ? -18.266 14.719 17.516 1 97 216 PHE A C 1
ATOM 1581 O O . PHE A 1 216 ? -17.719 13.945 16.719 1 97 216 PHE A O 1
ATOM 1588 N N . GLY A 1 217 ? -18.266 14.555 18.844 1 94.19 217 GLY A N 1
ATOM 1589 C CA . GLY A 1 217 ? -17.578 13.414 19.422 1 94.19 217 GLY A CA 1
ATOM 1590 C C . GLY A 1 217 ? -18.438 12.164 19.469 1 94.19 217 GLY A C 1
ATOM 1591 O O . GLY A 1 217 ? -17.922 11.047 19.516 1 94.19 217 GLY A O 1
ATOM 1592 N N . GLY A 1 218 ? -19.703 12.406 19.562 1 93.94 218 GLY A N 1
ATOM 1593 C CA . GLY A 1 218 ? -20.609 11.273 19.578 1 93.94 218 GLY A CA 1
ATOM 1594 C C . GLY A 1 218 ? -20.625 10.539 20.906 1 93.94 218 GLY A C 1
ATOM 1595 O O . GLY A 1 218 ? -20.797 9.32 20.953 1 93.94 218 GLY A O 1
ATOM 1596 N N . VAL A 1 219 ? -20.391 11.195 21.984 1 91.94 219 VAL A N 1
ATOM 1597 C CA . VAL A 1 219 ? -20.359 10.57 23.297 1 91.94 219 VAL A CA 1
ATOM 1598 C C . VAL A 1 219 ? -21.688 10.805 24.016 1 91.94 219 VAL A C 1
ATOM 1600 O O . VAL A 1 219 ? -22.094 11.953 24.219 1 91.94 219 VAL A O 1
ATOM 1603 N N . ALA A 1 220 ? -22.297 9.734 24.391 1 93.62 220 ALA A N 1
ATOM 1604 C CA . ALA A 1 220 ? -23.609 9.828 25.031 1 93.62 220 ALA A CA 1
ATOM 1605 C C . ALA A 1 220 ? -23.531 10.617 26.328 1 93.62 220 ALA A C 1
ATOM 1607 O O . ALA A 1 220 ? -22.688 10.336 27.188 1 93.62 220 ALA A O 1
ATOM 1608 N N . GLY A 1 221 ? -24.375 11.609 26.438 1 94.12 221 GLY A N 1
ATOM 1609 C CA . GLY A 1 221 ? -24.484 12.398 27.656 1 94.12 221 GLY A CA 1
ATOM 1610 C C . GLY A 1 221 ? -23.438 13.492 27.75 1 94.12 221 GLY A C 1
ATOM 1611 O O . GLY A 1 221 ? -23.484 14.328 28.656 1 94.12 221 GLY A O 1
ATOM 1612 N N . LYS A 1 222 ? -22.516 13.477 26.922 1 93.75 222 LYS A N 1
ATOM 1613 C CA . LYS A 1 222 ? -21.453 14.469 26.938 1 93.75 222 LYS A CA 1
ATOM 1614 C C . LYS A 1 222 ? -21.25 15.086 25.562 1 93.75 222 LYS A C 1
ATOM 1616 O O . LYS A 1 222 ? -20.375 14.656 24.797 1 93.75 222 LYS A O 1
ATOM 1621 N N . PHE A 1 223 ? -21.828 16.172 25.281 1 92.25 223 PHE A N 1
ATOM 1622 C CA . PHE A 1 223 ? -21.859 16.797 23.969 1 92.25 223 PHE A CA 1
ATOM 1623 C C . PHE A 1 223 ? -20.469 17.25 23.547 1 92.25 223 PHE A C 1
ATOM 1625 O O . PHE A 1 223 ? -20.094 17.125 22.391 1 92.25 223 PHE A O 1
ATOM 1632 N N . GLY A 1 224 ? -19.688 17.703 24.453 1 93.44 224 GLY A N 1
ATOM 1633 C CA . GLY A 1 224 ? -18.406 18.281 24.109 1 93.44 224 GLY A CA 1
ATOM 1634 C C . GLY A 1 224 ? -17.281 17.266 24.078 1 93.44 224 GLY A C 1
ATOM 1635 O O . GLY A 1 224 ? -16.219 17.531 23.5 1 93.44 224 GLY A O 1
ATOM 1636 N N . ALA A 1 225 ? -17.5 16.078 24.641 1 93.31 225 ALA A N 1
ATOM 1637 C CA . ALA A 1 225 ? -16.438 15.086 24.703 1 93.31 225 ALA A CA 1
ATOM 1638 C C . ALA A 1 225 ? -16.094 14.555 23.312 1 93.31 225 ALA A C 1
ATOM 1640 O O . ALA A 1 225 ? -16.984 14.117 22.578 1 93.31 225 ALA A O 1
ATOM 1641 N N . GLY A 1 226 ? -14.867 14.656 22.953 1 93.19 226 GLY A N 1
ATOM 1642 C CA . GLY A 1 226 ? -14.406 14.172 21.672 1 93.19 226 GLY A CA 1
ATOM 1643 C C . GLY A 1 226 ? -14.648 15.148 20.531 1 93.19 226 GLY A C 1
ATOM 1644 O O . GLY A 1 226 ? -14.391 14.844 19.375 1 93.19 226 GLY A O 1
ATOM 1645 N N . SER A 1 227 ? -15.094 16.328 20.859 1 95.88 227 SER A N 1
ATOM 1646 C CA . SER A 1 227 ? -15.398 17.312 19.828 1 95.88 227 SER A CA 1
ATOM 1647 C C . SER A 1 227 ? -14.18 18.156 19.5 1 95.88 227 SER A C 1
ATOM 1649 O O . SER A 1 227 ? -13.219 18.203 20.266 1 95.88 227 SER A O 1
ATOM 1651 N N . THR A 1 228 ? -14.195 18.828 18.312 1 95.25 228 THR A N 1
ATOM 1652 C CA . THR A 1 228 ? -13.156 19.766 17.922 1 95.25 228 THR A CA 1
ATOM 1653 C C . THR A 1 228 ? -13.773 21.047 17.359 1 95.25 228 THR A C 1
ATOM 1655 O O . THR A 1 228 ? -14.906 21.031 16.875 1 95.25 228 THR A O 1
ATOM 1658 N N . PHE A 1 229 ? -13.094 22.109 17.531 1 96.38 229 PHE A N 1
ATOM 1659 C CA . PHE A 1 229 ? -13.422 23.406 16.953 1 96.38 229 PHE A CA 1
ATOM 1660 C C . PHE A 1 229 ? -12.227 23.969 16.203 1 96.38 229 PHE A C 1
ATOM 1662 O O . PHE A 1 229 ? -11.086 23.844 16.641 1 96.38 229 PHE A O 1
ATOM 1669 N N . GLY A 1 230 ? -12.453 24.547 15 1 96.25 230 GLY A N 1
ATOM 1670 C CA . GLY A 1 230 ? -11.414 25.188 14.211 1 96.25 230 GLY A CA 1
ATOM 1671 C C . GLY A 1 230 ? -11.867 26.469 13.547 1 96.25 230 GLY A C 1
ATOM 1672 O O . GLY A 1 230 ? -13.055 26.641 13.234 1 96.25 230 GLY A O 1
ATOM 1673 N N . ALA A 1 231 ? -10.938 27.344 13.344 1 97.75 231 ALA A N 1
ATOM 1674 C CA . ALA A 1 231 ? -11.203 28.594 12.633 1 97.75 231 ALA A CA 1
ATOM 1675 C C . ALA A 1 231 ? -9.945 29.094 11.93 1 97.75 231 ALA A C 1
ATOM 1677 O O . ALA A 1 231 ? -8.828 28.797 12.344 1 97.75 231 ALA A O 1
ATOM 1678 N N . ASN A 1 232 ? -10.164 29.797 10.859 1 97.12 232 ASN A N 1
ATOM 1679 C CA . ASN A 1 232 ? -9.07 30.531 10.234 1 97.12 232 ASN A CA 1
ATOM 1680 C C . ASN A 1 232 ? -9.539 31.844 9.633 1 97.12 232 ASN A C 1
ATOM 1682 O O . ASN A 1 232 ? -10.719 32 9.312 1 97.12 232 ASN A O 1
ATOM 1686 N N . VAL A 1 233 ? -8.711 32.812 9.555 1 98.69 233 VAL A N 1
ATOM 1687 C CA . VAL A 1 233 ? -8.852 34.031 8.797 1 98.69 233 VAL A CA 1
ATOM 1688 C C . VAL A 1 233 ? -7.539 34.344 8.07 1 98.69 233 VAL A C 1
ATOM 1690 O O . VAL A 1 233 ? -6.453 34.125 8.617 1 98.69 233 VAL A O 1
ATOM 1693 N N . GLY A 1 234 ? -7.688 34.812 6.828 1 98.44 234 GLY A N 1
ATOM 1694 C CA . GLY A 1 234 ? -6.48 35.062 6.062 1 98.44 234 GLY A CA 1
ATOM 1695 C C . GLY A 1 234 ? -6.668 36.156 5.008 1 98.44 234 GLY A C 1
ATOM 1696 O O . GLY A 1 234 ? -7.789 36.594 4.758 1 98.44 234 GLY A O 1
ATOM 1697 N N . TYR A 1 235 ? -5.586 36.562 4.57 1 98.62 235 TYR A N 1
ATOM 1698 C CA . TYR A 1 235 ? -5.48 37.562 3.508 1 98.62 235 TYR A CA 1
ATOM 1699 C C . TYR A 1 235 ? -4.449 37.156 2.467 1 98.62 235 TYR A C 1
ATOM 1701 O O . TYR A 1 235 ? -3.326 36.75 2.812 1 98.62 235 TYR A O 1
ATOM 1709 N N . GLU A 1 236 ? -4.816 37.156 1.202 1 97.5 236 GLU A N 1
ATOM 1710 C CA . GLU A 1 236 ? -3.887 36.875 0.119 1 97.5 236 GLU A CA 1
ATOM 1711 C C . GLU A 1 236 ? -4.078 37.812 -1.055 1 97.5 236 GLU A C 1
ATOM 1713 O O . GLU A 1 236 ? -5.145 37.844 -1.668 1 97.5 236 GLU A O 1
ATOM 1718 N N . ALA A 1 237 ? -3.076 38.594 -1.387 1 97.06 237 ALA A N 1
ATOM 1719 C CA . ALA A 1 237 ? -3.096 39.531 -2.518 1 97.06 237 ALA A CA 1
ATOM 1720 C C . ALA A 1 237 ? -1.683 39.938 -2.906 1 97.06 237 ALA A C 1
ATOM 1722 O O . ALA A 1 237 ? -0.828 40.156 -2.041 1 97.06 237 ALA A O 1
ATOM 1723 N N . ASN A 1 238 ? -1.437 40.094 -4.219 1 95.75 238 ASN A N 1
ATOM 1724 C CA . ASN A 1 238 ? -0.217 40.688 -4.762 1 95.75 238 ASN A CA 1
ATOM 1725 C C . ASN A 1 238 ? 1.029 39.969 -4.246 1 95.75 238 ASN A C 1
ATOM 1727 O O . ASN A 1 238 ? 1.984 40.625 -3.811 1 95.75 238 ASN A O 1
ATOM 1731 N N . GLY A 1 239 ? 0.964 38.688 -4.133 1 95.94 239 GLY A N 1
ATOM 1732 C CA . GLY A 1 239 ? 2.115 37.875 -3.764 1 95.94 239 GLY A CA 1
ATOM 1733 C C . GLY A 1 239 ? 2.275 37.719 -2.264 1 95.94 239 GLY A C 1
ATOM 1734 O O . GLY A 1 239 ? 3.115 36.938 -1.802 1 95.94 239 GLY A O 1
ATOM 1735 N N . LEU A 1 240 ? 1.454 38.406 -1.523 1 98.25 240 LEU A N 1
ATOM 1736 C CA . LEU A 1 240 ? 1.488 38.312 -0.068 1 98.25 240 LEU A CA 1
ATOM 1737 C C . LEU A 1 240 ? 0.353 37.438 0.449 1 98.25 240 LEU A C 1
ATOM 1739 O O . LEU A 1 240 ? -0.781 37.562 -0.024 1 98.25 240 LEU A O 1
ATOM 1743 N N . GLY A 1 241 ? 0.705 36.625 1.377 1 98.5 241 GLY A N 1
ATOM 1744 C CA . GLY A 1 241 ? -0.288 35.844 2.104 1 98.5 241 GLY A CA 1
ATOM 1745 C C . GLY A 1 241 ? -0.049 35.812 3.602 1 98.5 241 GLY A C 1
ATOM 1746 O O . GLY A 1 241 ? 1.096 35.75 4.051 1 98.5 241 GLY A O 1
ATOM 1747 N N . ILE A 1 242 ? -1.065 36 4.348 1 98.69 242 ILE A N 1
ATOM 1748 C CA . ILE A 1 242 ? -1.029 35.844 5.801 1 98.69 242 ILE A CA 1
ATOM 1749 C C . ILE A 1 242 ? -2.232 35.062 6.277 1 98.69 242 ILE A C 1
ATOM 1751 O O . ILE A 1 242 ? -3.35 35.25 5.793 1 98.69 242 ILE A O 1
ATOM 1755 N N . GLN A 1 243 ? -2.002 34.125 7.129 1 97.81 243 GLN A N 1
ATOM 1756 C CA . GLN A 1 243 ? -3.061 33.312 7.688 1 97.81 243 GLN A CA 1
ATOM 1757 C C . GLN A 1 243 ? -2.936 33.188 9.203 1 97.81 243 GLN A C 1
ATOM 1759 O O . GLN A 1 243 ? -1.827 33.094 9.734 1 97.81 243 GLN A O 1
ATOM 1764 N N . ALA A 1 244 ? -4.016 33.25 9.883 1 97.94 244 ALA A N 1
ATOM 1765 C CA . ALA A 1 244 ? -4.125 32.875 11.289 1 97.94 244 ALA A CA 1
ATOM 1766 C C . ALA A 1 244 ? -5.117 31.734 11.484 1 97.94 244 ALA A C 1
ATOM 1768 O O . ALA A 1 244 ? -6.18 31.719 10.859 1 97.94 244 ALA A O 1
ATOM 1769 N N . THR A 1 245 ? -4.723 30.75 12.312 1 95.56 245 THR A N 1
ATOM 1770 C CA . THR A 1 245 ? -5.598 29.609 12.547 1 95.56 245 THR A CA 1
ATOM 1771 C C . THR A 1 245 ? -5.707 29.312 14.047 1 95.56 245 THR A C 1
ATOM 1773 O O . THR A 1 245 ? -4.809 29.641 14.812 1 95.56 245 THR A O 1
ATOM 1776 N N . TYR A 1 246 ? -6.816 28.797 14.406 1 94.94 246 TYR A N 1
ATOM 1777 C CA . TYR A 1 246 ? -7.074 28.281 15.75 1 94.94 246 TYR A CA 1
ATOM 1778 C C . TYR A 1 246 ? -7.707 26.891 15.695 1 94.94 246 TYR A C 1
ATOM 1780 O O . TYR A 1 246 ? -8.523 26.609 14.812 1 94.94 246 TYR A O 1
ATOM 1788 N N . TYR A 1 247 ? -7.32 26.062 16.609 1 93.62 247 TYR A N 1
ATOM 1789 C CA . TYR A 1 247 ? -7.859 24.719 16.719 1 93.62 247 TYR A CA 1
ATOM 1790 C C . TYR A 1 247 ? -7.934 24.266 18.172 1 93.62 247 TYR A C 1
ATOM 1792 O O . TYR A 1 247 ? -7.027 24.531 18.953 1 93.62 247 TYR A O 1
ATOM 1800 N N . SER A 1 248 ? -9.008 23.656 18.516 1 94.12 248 SER A N 1
ATOM 1801 C CA . SER A 1 248 ? -9.148 23.047 19.828 1 94.12 248 SER A CA 1
ATOM 1802 C C . SER A 1 248 ? -9.844 21.688 19.734 1 94.12 248 SER A C 1
ATOM 1804 O O . SER A 1 248 ? -10.758 21.5 18.938 1 94.12 248 SER A O 1
ATOM 1806 N N . ALA A 1 249 ? -9.383 20.75 20.5 1 94.06 249 ALA A N 1
ATOM 1807 C CA . ALA A 1 249 ? -9.984 19.422 20.641 1 94.06 249 ALA A CA 1
ATOM 1808 C C . ALA A 1 249 ? -10.211 19.094 22.125 1 94.06 249 ALA A C 1
ATOM 1810 O O . ALA A 1 249 ? -9.312 19.25 22.953 1 94.06 249 ALA A O 1
ATOM 1811 N N . ARG A 1 250 ? -11.422 18.703 22.391 1 95.5 250 ARG A N 1
ATOM 1812 C CA . ARG A 1 250 ? -11.781 18.344 23.766 1 95.5 250 ARG A CA 1
ATOM 1813 C C . ARG A 1 250 ? -11.781 16.828 23.953 1 95.5 250 ARG A C 1
ATOM 1815 O O . ARG A 1 250 ? -12.438 16.094 23.203 1 95.5 250 ARG A O 1
ATOM 1822 N N . ASP A 1 251 ? -11.031 16.359 24.922 1 94.62 251 ASP A N 1
ATOM 1823 C CA . ASP A 1 251 ? -10.984 14.953 25.297 1 94.62 251 ASP A CA 1
ATOM 1824 C C . ASP A 1 251 ? -10.578 14.086 24.109 1 94.62 251 ASP A C 1
ATOM 1826 O O . ASP A 1 251 ? -11.25 13.094 23.812 1 94.62 251 ASP A O 1
ATOM 1830 N N . ALA A 1 252 ? -9.57 14.555 23.469 1 91 252 ALA A N 1
ATOM 1831 C CA . ALA A 1 252 ? -9.031 13.812 22.344 1 91 252 ALA A CA 1
ATOM 1832 C C . ALA A 1 252 ? -8.102 12.695 22.812 1 91 252 ALA A C 1
ATOM 1834 O O . ALA A 1 252 ? -7.336 12.875 23.766 1 91 252 ALA A O 1
ATOM 1835 N N . VAL A 1 253 ? -8.156 11.539 22.125 1 88.62 253 VAL A N 1
ATOM 1836 C CA . VAL A 1 253 ? -7.297 10.406 22.453 1 88.62 253 VAL A CA 1
ATOM 1837 C C . VAL A 1 253 ? -6.047 10.43 21.562 1 88.62 253 VAL A C 1
ATOM 1839 O O . VAL A 1 253 ? -6.148 10.484 20.344 1 88.62 253 VAL A O 1
ATOM 1842 N N . HIS A 1 254 ? -4.895 10.461 22.203 1 86.19 254 HIS A N 1
ATOM 1843 C CA . HIS A 1 254 ? -3.625 10.438 21.484 1 86.19 254 HIS A CA 1
ATOM 1844 C C . HIS A 1 254 ? -2.814 9.195 21.828 1 86.19 254 HIS A C 1
ATOM 1846 O O . HIS A 1 254 ? -2.836 8.734 22.969 1 86.19 254 HIS A O 1
ATOM 1852 N N . SER A 1 255 ? -2.193 8.633 20.812 1 79.88 255 SER A N 1
ATOM 1853 C CA . SER A 1 255 ? -1.23 7.578 21.109 1 79.88 255 SER A CA 1
ATOM 1854 C C . SER A 1 255 ? 0.084 8.156 21.625 1 79.88 255 SER A C 1
ATOM 1856 O O . SER A 1 255 ? 0.499 9.234 21.203 1 79.88 255 SER A O 1
ATOM 1858 N N . GLY A 1 256 ? 0.475 7.73 22.875 1 61.91 256 GLY A N 1
ATOM 1859 C CA . GLY A 1 256 ? 1.734 8.172 23.453 1 61.91 256 GLY A CA 1
ATOM 1860 C C . GLY A 1 256 ? 2.938 7.844 22.594 1 61.91 256 GLY A C 1
ATOM 1861 O O . GLY A 1 256 ? 4.055 8.273 22.875 1 61.91 256 GLY A O 1
ATOM 1862 N N . ALA A 1 257 ? 2.643 6.793 21.656 1 52.91 257 ALA A N 1
ATOM 1863 C CA . ALA A 1 257 ? 3.746 6.293 20.844 1 52.91 257 ALA A CA 1
ATOM 1864 C C . ALA A 1 257 ? 4.211 7.344 19.844 1 52.91 257 ALA A C 1
ATOM 1866 O O . ALA A 1 257 ? 4.891 7.02 18.859 1 52.91 257 ALA A O 1
ATOM 1867 N N . LEU A 1 258 ? 3.592 8.664 20.203 1 45.53 258 LEU A N 1
ATOM 1868 C CA . LEU A 1 258 ? 4.094 9.734 19.344 1 45.53 258 LEU A CA 1
ATOM 1869 C C . LEU A 1 258 ? 5.605 9.617 19.156 1 45.53 258 LEU A C 1
ATOM 1871 O O . LEU A 1 258 ? 6.176 10.25 18.281 1 45.53 258 LEU A O 1
ATOM 1875 N N . THR A 1 259 ? 6.184 9.258 20.266 1 43.62 259 THR A N 1
ATOM 1876 C CA . THR A 1 259 ? 7.613 9.531 20.297 1 43.62 259 THR A CA 1
ATOM 1877 C C . THR A 1 259 ? 8.406 8.312 19.812 1 43.62 259 THR A C 1
ATOM 1879 O O . THR A 1 259 ? 8.656 7.387 20.594 1 43.62 259 THR A O 1
ATOM 1882 N N . GLY A 1 260 ? 8.57 8.227 18.547 1 46.81 260 GLY A N 1
ATOM 1883 C CA . GLY A 1 260 ? 9.633 7.527 17.844 1 46.81 260 GLY A CA 1
ATOM 1884 C C . GLY A 1 260 ? 9.32 6.066 17.578 1 46.81 260 GLY A C 1
ATOM 1885 O O . GLY A 1 260 ? 8.148 5.684 17.516 1 46.81 260 GLY A O 1
ATOM 1886 N N . ALA A 1 261 ? 10.352 5.301 17.469 1 49.75 261 ALA A N 1
ATOM 1887 C CA . ALA A 1 261 ? 10.328 3.879 17.125 1 49.75 261 ALA A CA 1
ATOM 1888 C C . ALA A 1 261 ? 9.75 3.053 18.281 1 49.75 261 ALA A C 1
ATOM 1890 O O . ALA A 1 261 ? 9.836 3.451 19.438 1 49.75 261 ALA A O 1
ATOM 1891 N N . ASN A 1 262 ? 8.609 2.225 17.859 1 52.38 262 ASN A N 1
ATOM 1892 C CA . ASN A 1 262 ? 8.117 1.281 18.859 1 52.38 262 ASN A CA 1
ATOM 1893 C C . ASN A 1 262 ? 9.258 0.724 19.719 1 52.38 262 ASN A C 1
ATOM 1895 O O . ASN A 1 262 ? 10.383 0.562 19.219 1 52.38 262 ASN A O 1
ATOM 1899 N N . ALA A 1 263 ? 8.977 0.832 21 1 47.31 263 ALA A N 1
ATOM 1900 C CA . ALA A 1 263 ? 9.984 0.32 21.922 1 47.31 263 ALA A CA 1
ATOM 1901 C C . ALA A 1 263 ? 10.406 -1.097 21.547 1 47.31 263 ALA A C 1
ATOM 1903 O O . ALA A 1 263 ? 9.57 -1.918 21.172 1 47.31 263 ALA A O 1
ATOM 1904 N N . VAL A 1 264 ? 11.57 -1.246 21.156 1 44.47 264 VAL A N 1
ATOM 1905 C CA . VAL A 1 264 ? 1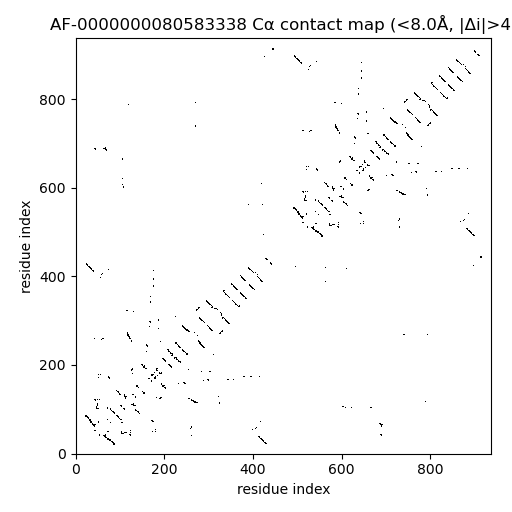2.195 -2.568 21.141 1 44.47 264 VAL A CA 1
ATOM 1906 C C . VAL A 1 264 ? 11.695 -3.398 22.312 1 44.47 264 VAL A C 1
ATOM 1908 O O . VAL A 1 264 ? 11.75 -2.953 23.469 1 44.47 264 VAL A O 1
ATOM 1911 N N . GLY A 1 265 ? 11.047 -4.496 21.938 1 47.16 265 GLY A N 1
ATOM 1912 C CA . GLY A 1 265 ? 10.633 -5.398 23 1 47.16 265 GLY A CA 1
ATOM 1913 C C . GLY A 1 265 ? 9.273 -5.051 23.578 1 47.16 265 GLY A C 1
ATOM 1914 O O . GLY A 1 265 ? 9.008 -5.336 24.75 1 47.16 265 GLY A O 1
ATOM 1915 N N . SER A 1 266 ? 8.562 -4.258 22.734 1 54.91 266 SER A N 1
ATOM 1916 C CA . SER A 1 266 ? 7.23 -3.979 23.266 1 54.91 266 SER A CA 1
ATOM 1917 C C . SER A 1 266 ? 6.535 -5.258 23.703 1 54.91 266 SER A C 1
ATOM 1919 O O . SER A 1 266 ? 6.523 -6.254 22.984 1 54.91 266 SER A O 1
ATOM 1921 N N . PRO A 1 267 ? 6.273 -5.191 24.969 1 53.28 267 PRO A N 1
ATOM 1922 C CA . PRO A 1 267 ? 5.539 -6.348 25.484 1 53.28 267 PRO A CA 1
ATOM 1923 C C . PRO A 1 267 ? 4.148 -6.484 24.859 1 53.28 267 PRO A C 1
ATOM 1925 O O . PRO A 1 267 ? 3.402 -7.402 25.219 1 53.28 267 PRO A O 1
ATOM 1928 N N . LEU A 1 268 ? 3.947 -5.566 23.906 1 56.06 268 LEU A N 1
ATOM 1929 C CA . LEU A 1 268 ? 2.584 -5.582 23.391 1 56.06 268 LEU A CA 1
ATOM 1930 C C . LEU A 1 268 ? 2.377 -6.762 22.438 1 56.06 268 LEU A C 1
ATOM 1932 O O . LEU A 1 268 ? 3.314 -7.191 21.766 1 56.06 268 LEU A O 1
ATOM 1936 N N . VAL A 1 269 ? 1.314 -7.426 22.594 1 60.31 269 VAL A N 1
ATOM 1937 C CA . VAL A 1 269 ? 0.991 -8.57 21.75 1 60.31 269 VAL A CA 1
ATOM 1938 C C . VAL A 1 269 ? -0.322 -8.312 21.016 1 60.31 269 VAL A C 1
ATOM 1940 O O . VAL A 1 269 ? -1.216 -7.645 21.531 1 60.31 269 VAL A O 1
ATOM 1943 N N . GLY A 1 270 ? -0.312 -8.688 19.766 1 66.62 270 GLY A N 1
ATOM 1944 C CA . GLY A 1 270 ? -1.576 -8.688 19.047 1 66.62 270 GLY A CA 1
ATOM 1945 C C . GLY A 1 270 ? -1.993 -7.309 18.562 1 66.62 270 GLY A C 1
ATOM 1946 O O . GLY A 1 270 ? -1.219 -6.617 17.906 1 66.62 270 GLY A O 1
ATOM 1947 N N . THR A 1 271 ? -3.143 -6.922 19.094 1 75.44 271 THR A N 1
ATOM 1948 C CA . THR A 1 271 ? -3.768 -5.691 18.625 1 75.44 271 THR A CA 1
ATOM 1949 C C . THR A 1 271 ? -3.561 -4.559 19.625 1 75.44 271 THR A C 1
ATOM 1951 O O . THR A 1 271 ? -4.176 -3.496 19.5 1 75.44 271 THR A O 1
ATOM 1954 N N . SER A 1 272 ? -2.725 -4.695 20.562 1 81 272 SER A N 1
ATOM 1955 C CA . SER A 1 272 ? -2.537 -3.65 21.562 1 81 272 SER A CA 1
ATOM 1956 C C . SER A 1 272 ? -1.606 -2.555 21.062 1 81 272 SER A C 1
ATOM 1958 O O . SER A 1 272 ? -0.545 -2.846 20.5 1 81 272 SER A O 1
ATOM 1960 N N . VAL A 1 273 ? -2.049 -1.292 21.281 1 82.88 273 VAL A N 1
ATOM 1961 C CA . VAL A 1 273 ? -1.208 -0.152 20.922 1 82.88 273 VAL A CA 1
ATOM 1962 C C . VAL A 1 273 ? -0.592 0.448 22.188 1 82.88 273 VAL A C 1
ATOM 1964 O O . VAL A 1 273 ? 0.038 1.507 22.141 1 82.88 273 VAL A O 1
ATOM 1967 N N . GLY A 1 274 ? -0.807 -0.19 23.312 1 83.5 274 GLY A N 1
ATOM 1968 C CA . GLY A 1 274 ? -0.258 0.286 24.578 1 83.5 274 GLY A CA 1
ATOM 1969 C C . GLY A 1 274 ? -1.088 1.386 25.203 1 83.5 274 GLY A C 1
ATOM 1970 O O . GLY A 1 274 ? -2.316 1.301 25.234 1 83.5 274 GLY A O 1
ATOM 1971 N N . THR A 1 275 ? -0.409 2.385 25.766 1 85.25 275 THR A N 1
ATOM 1972 C CA . THR A 1 275 ? -1.082 3.447 26.5 1 85.25 275 THR A CA 1
ATOM 1973 C C . THR A 1 275 ? -1.519 4.566 25.562 1 85.25 275 THR A C 1
ATOM 1975 O O . THR A 1 275 ? -0.75 4.992 24.688 1 85.25 275 THR A O 1
ATOM 1978 N N . LEU A 1 276 ? -2.686 4.961 25.734 1 87.38 276 LEU A N 1
ATOM 1979 C CA . LEU A 1 276 ? -3.262 6.137 25.094 1 87.38 276 LEU A CA 1
ATOM 1980 C C . LEU A 1 276 ? -3.516 7.246 26.109 1 87.38 276 LEU A C 1
ATOM 1982 O O . LEU A 1 276 ? -3.746 6.969 27.297 1 87.38 276 LEU A O 1
ATOM 1986 N N . THR A 1 277 ? -3.461 8.438 25.656 1 90.25 277 THR A N 1
ATOM 1987 C CA . THR A 1 277 ? -3.658 9.555 26.562 1 90.25 277 THR A CA 1
ATOM 1988 C C . THR A 1 277 ? -4.836 10.422 26.125 1 90.25 277 THR A C 1
ATOM 1990 O O . THR A 1 277 ? -4.945 10.773 24.953 1 90.25 277 THR A O 1
ATOM 1993 N N . LEU A 1 278 ? -5.633 10.703 27.062 1 92.12 278 LEU A N 1
ATOM 1994 C CA . LEU A 1 278 ? -6.742 11.625 26.859 1 92.12 278 LEU A CA 1
ATOM 1995 C C . LEU A 1 278 ? -6.312 13.062 27.141 1 92.12 278 LEU A C 1
ATOM 1997 O O . LEU A 1 278 ? -5.816 13.367 28.234 1 92.12 278 LEU A O 1
ATOM 2001 N N . ASN A 1 279 ? -6.539 13.922 26.109 1 92.5 279 ASN A N 1
ATOM 2002 C CA . ASN A 1 279 ? -6.062 15.297 26.203 1 92.5 279 ASN A CA 1
ATOM 2003 C C . ASN A 1 279 ? -7.129 16.297 25.734 1 92.5 279 ASN A C 1
ATOM 2005 O O . ASN A 1 279 ? -7.973 15.953 24.906 1 92.5 279 ASN A O 1
ATOM 2009 N N . ASN A 1 280 ? -7.039 17.5 26.328 1 94.25 280 ASN A N 1
ATOM 2010 C CA . ASN A 1 280 ? -7.508 18.688 25.594 1 94.25 280 ASN A CA 1
ATOM 2011 C C . ASN A 1 280 ? -6.383 19.344 24.812 1 94.25 280 ASN A C 1
ATOM 2013 O O . ASN A 1 280 ? -5.336 19.672 25.375 1 94.25 280 ASN A O 1
ATOM 2017 N N . ASP A 1 281 ? -6.648 19.516 23.531 1 92.06 281 ASP A N 1
ATOM 2018 C CA . ASP A 1 281 ? -5.652 20.156 22.672 1 92.06 281 ASP A CA 1
ATOM 2019 C C . ASP A 1 281 ? -6.051 21.609 22.359 1 92.06 281 ASP A C 1
ATOM 2021 O O . ASP A 1 281 ? -7.234 21.891 22.172 1 92.06 281 ASP A O 1
ATOM 2025 N N . GLU A 1 282 ? -5.105 22.469 22.328 1 92.25 282 GLU A N 1
ATOM 2026 C CA . GLU A 1 282 ? -5.27 23.844 21.859 1 92.25 282 GLU A CA 1
ATOM 2027 C C . GLU A 1 282 ? -4.094 24.266 20.969 1 92.25 282 GLU A C 1
ATOM 2029 O O . GLU A 1 282 ? -2.939 23.969 21.281 1 92.25 282 GLU A O 1
ATOM 2034 N N . ASP A 1 283 ? -4.41 24.906 19.859 1 92 283 ASP A N 1
ATOM 2035 C CA . ASP A 1 283 ? -3.377 25.297 18.891 1 92 283 ASP A CA 1
ATOM 2036 C C . ASP A 1 283 ? -3.697 26.641 18.25 1 92 283 ASP A C 1
ATOM 2038 O O . ASP A 1 283 ? -4.852 26.922 17.922 1 92 283 ASP A O 1
ATOM 2042 N N . PHE A 1 284 ? -2.73 27.453 18.188 1 93.25 284 PHE A N 1
ATOM 2043 C CA . PHE A 1 284 ? -2.773 28.719 17.469 1 93.25 284 PHE A CA 1
ATOM 2044 C C . PHE A 1 284 ? -1.583 28.844 16.531 1 93.25 284 PHE A C 1
ATOM 2046 O O . PHE A 1 284 ? -0.464 28.453 16.875 1 93.25 284 PHE A O 1
ATOM 2053 N N . MET A 1 285 ? -1.836 29.344 15.266 1 93.81 285 MET A N 1
ATOM 2054 C CA . MET A 1 285 ? -0.747 29.5 14.305 1 93.81 285 MET A CA 1
ATOM 2055 C C . MET A 1 285 ? -0.92 30.766 13.484 1 93.81 285 MET A C 1
ATOM 2057 O O . MET A 1 285 ? -2.045 31.156 13.164 1 93.81 285 MET A O 1
ATOM 2061 N N . VAL A 1 286 ? 0.138 31.406 13.219 1 96.88 286 VAL A N 1
ATOM 2062 C CA . VAL A 1 286 ? 0.215 32.469 12.227 1 96.88 286 VAL A CA 1
ATOM 2063 C C . VAL A 1 286 ? 1.307 32.156 11.211 1 96.88 286 VAL A C 1
ATOM 2065 O O . VAL A 1 286 ? 2.375 31.656 11.57 1 96.88 286 VAL A O 1
ATOM 2068 N N . ALA A 1 287 ? 1.014 32.312 9.961 1 96.62 287 ALA A N 1
ATOM 2069 C CA . ALA A 1 287 ? 1.974 32.062 8.891 1 96.62 287 ALA A CA 1
ATOM 2070 C C . ALA A 1 287 ? 1.861 33.125 7.785 1 96.62 287 ALA A C 1
ATOM 2072 O O . ALA A 1 287 ? 0.786 33.688 7.562 1 96.62 287 ALA A O 1
ATOM 2073 N N . ALA A 1 288 ? 2.938 33.344 7.152 1 98.69 288 ALA A N 1
ATOM 2074 C CA . ALA A 1 288 ? 2.977 34.312 6.055 1 98.69 288 ALA A CA 1
ATOM 2075 C C . ALA A 1 288 ? 3.865 33.812 4.918 1 98.69 288 ALA A C 1
ATOM 2077 O O . ALA A 1 288 ? 4.758 33 5.137 1 98.69 288 ALA A O 1
ATOM 2078 N N . LYS A 1 289 ? 3.58 34.281 3.756 1 98.31 289 LYS A N 1
ATOM 2079 C CA . LYS A 1 289 ? 4.426 34.031 2.586 1 98.31 289 LYS A CA 1
ATOM 2080 C C . LYS A 1 289 ? 4.453 35.281 1.682 1 98.31 289 LYS A C 1
ATOM 2082 O O . LYS A 1 289 ? 3.504 36.062 1.662 1 98.31 289 LYS A O 1
ATOM 2087 N N . TYR A 1 290 ? 5.531 35.438 0.959 1 98.56 290 TYR A N 1
ATOM 2088 C CA . TYR A 1 290 ? 5.707 36.562 0.031 1 98.56 290 TYR A CA 1
ATOM 2089 C C . TYR A 1 290 ? 6.488 36.125 -1.203 1 98.56 290 TYR A C 1
ATOM 2091 O O . TYR A 1 290 ? 7.641 35.688 -1.099 1 98.56 290 TYR A O 1
ATOM 2099 N N . SER A 1 291 ? 5.824 36.25 -2.279 1 97.25 291 SER A N 1
ATOM 2100 C CA . SER A 1 291 ? 6.457 35.906 -3.549 1 97.25 291 SER A CA 1
ATOM 2101 C C . SER A 1 291 ? 7 37.156 -4.246 1 97.25 291 SER A C 1
ATOM 2103 O O . SER A 1 291 ? 6.297 38.156 -4.375 1 97.25 291 SER A O 1
ATOM 2105 N N . PHE A 1 292 ? 8.211 37.125 -4.703 1 95.62 292 PHE A N 1
ATOM 2106 C CA . PHE A 1 292 ? 8.852 38.188 -5.449 1 95.62 292 PHE A CA 1
ATOM 2107 C C . PHE A 1 292 ? 9.781 37.656 -6.516 1 95.62 292 PHE A C 1
ATOM 2109 O O . PHE A 1 292 ? 10.859 37.125 -6.195 1 95.62 292 PHE A O 1
ATOM 2116 N N . GLY A 1 293 ? 9.422 37.875 -7.762 1 95.06 293 GLY A N 1
ATOM 2117 C CA . GLY A 1 293 ? 10.141 37.25 -8.859 1 95.06 293 GLY A CA 1
ATOM 2118 C C . GLY A 1 293 ? 10.055 35.719 -8.844 1 95.06 293 GLY A C 1
ATOM 2119 O O . GLY A 1 293 ? 8.961 35.156 -8.82 1 95.06 293 GLY A O 1
ATOM 2120 N N . ALA A 1 294 ? 11.234 35.125 -8.797 1 96.31 294 ALA A N 1
ATOM 2121 C CA . ALA A 1 294 ? 11.297 33.656 -8.844 1 96.31 294 ALA A CA 1
ATOM 2122 C C . ALA A 1 294 ? 11.391 33.062 -7.434 1 96.31 294 ALA A C 1
ATOM 2124 O O . ALA A 1 294 ? 11.508 31.859 -7.266 1 96.31 294 ALA A O 1
ATOM 2125 N N . ALA A 1 295 ? 11.258 33.938 -6.434 1 97.81 295 ALA A N 1
ATOM 2126 C CA . ALA A 1 295 ? 11.461 33.5 -5.055 1 97.81 295 ALA A CA 1
ATOM 2127 C C . ALA A 1 295 ? 10.18 33.656 -4.238 1 97.81 295 ALA A C 1
ATOM 2129 O O . ALA A 1 295 ? 9.359 34.531 -4.516 1 97.81 295 ALA A O 1
ATOM 2130 N N . THR A 1 296 ? 9.984 32.75 -3.309 1 98.19 296 THR A N 1
ATOM 2131 C CA . THR A 1 296 ? 8.945 32.875 -2.293 1 98.19 296 THR A CA 1
ATOM 2132 C C . THR A 1 296 ? 9.531 32.656 -0.898 1 98.19 296 THR A C 1
ATOM 2134 O O . THR A 1 296 ? 10.172 31.641 -0.644 1 98.19 296 THR A O 1
ATOM 2137 N N . LEU A 1 297 ? 9.344 33.625 -0.091 1 98.62 297 LEU A N 1
ATOM 2138 C CA . LEU A 1 297 ? 9.703 33.5 1.315 1 98.62 297 LEU A CA 1
ATOM 2139 C C . LEU A 1 297 ? 8.5 33.094 2.154 1 98.62 297 LEU A C 1
ATOM 2141 O O . LEU A 1 297 ? 7.391 33.594 1.938 1 98.62 297 LEU A O 1
ATOM 2145 N N . LYS A 1 298 ? 8.742 32.188 3.094 1 98.31 298 LYS A N 1
ATOM 2146 C CA . LYS A 1 298 ? 7.68 31.688 3.959 1 98.31 298 LYS A CA 1
ATOM 2147 C C . LYS A 1 298 ? 8.141 31.625 5.41 1 98.31 298 LYS A C 1
ATOM 2149 O O . LYS A 1 298 ? 9.32 31.375 5.684 1 98.31 298 LYS A O 1
ATOM 2154 N N . GLY A 1 299 ? 7.285 31.812 6.324 1 97.62 299 GLY A N 1
ATOM 2155 C CA . GLY A 1 299 ? 7.57 31.703 7.746 1 97.62 299 GLY A CA 1
ATOM 2156 C C . GLY A 1 299 ? 6.324 31.734 8.609 1 97.62 299 GLY A C 1
ATOM 2157 O O . GLY A 1 299 ? 5.234 32.062 8.125 1 97.62 299 GLY A O 1
ATOM 2158 N N . GLY A 1 300 ? 6.531 31.281 9.883 1 95.75 300 GLY A N 1
ATOM 2159 C CA . GLY A 1 300 ? 5.387 31.297 10.781 1 95.75 300 GLY A CA 1
ATOM 2160 C C . GLY A 1 300 ? 5.727 30.828 12.188 1 95.75 300 GLY A C 1
ATOM 2161 O O . GLY A 1 300 ? 6.895 30.594 12.5 1 95.75 300 GLY A O 1
ATOM 2162 N N . TYR A 1 301 ? 4.75 30.969 12.961 1 95.06 301 TYR A N 1
ATOM 2163 C CA . TYR A 1 301 ? 4.793 30.594 14.375 1 95.06 301 TYR A CA 1
ATOM 2164 C C . TYR A 1 301 ? 3.541 29.828 14.773 1 95.06 301 TYR A C 1
ATOM 2166 O O . TYR A 1 301 ? 2.432 30.172 14.359 1 95.06 301 TYR A O 1
ATOM 2174 N N . GLU A 1 302 ? 3.76 28.688 15.469 1 92.44 302 GLU A N 1
ATOM 2175 C CA . GLU A 1 302 ? 2.666 27.891 16.016 1 92.44 302 GLU A CA 1
ATOM 2176 C C . GLU A 1 302 ? 2.881 27.594 17.5 1 92.44 302 GLU A C 1
ATOM 2178 O O . GLU A 1 302 ? 3.998 27.297 17.922 1 92.44 302 GLU A O 1
ATOM 2183 N N . ARG A 1 303 ? 1.87 27.781 18.281 1 92.38 303 ARG A N 1
ATOM 2184 C CA . ARG A 1 303 ? 1.849 27.359 19.688 1 92.38 303 ARG A CA 1
ATOM 2185 C C . ARG A 1 303 ? 0.766 26.312 19.922 1 92.38 303 ARG A C 1
ATOM 2187 O O . ARG A 1 303 ? -0.395 26.516 19.562 1 92.38 303 ARG A O 1
ATOM 2194 N N . PHE A 1 304 ? 1.171 25.172 20.484 1 89.06 304 PHE A N 1
ATOM 2195 C CA . PHE A 1 304 ? 0.151 24.188 20.812 1 89.06 304 PHE A CA 1
ATOM 2196 C C . PHE A 1 304 ? 0.352 23.656 22.234 1 89.06 304 PHE A C 1
ATOM 2198 O O . PHE A 1 304 ? 1.482 23.594 22.719 1 89.06 304 PHE A O 1
ATOM 2205 N N . GLU A 1 305 ? -0.745 23.344 22.859 1 90.81 305 GLU A N 1
ATOM 2206 C CA . GLU A 1 305 ? -0.775 22.859 24.234 1 90.81 305 GLU A CA 1
ATOM 2207 C C . GLU A 1 305 ? -1.606 21.578 24.344 1 90.81 305 GLU A C 1
ATOM 2209 O O . GLU A 1 305 ? -2.668 21.469 23.719 1 90.81 305 GLU A O 1
ATOM 2214 N N . LEU A 1 306 ? -1.069 20.641 25.016 1 91.19 306 LEU A N 1
ATOM 2215 C CA . LEU A 1 306 ? -1.803 19.453 25.469 1 91.19 306 LEU A CA 1
ATOM 2216 C C . LEU A 1 306 ? -2.148 19.562 26.953 1 91.19 306 LEU A C 1
ATOM 2218 O O . LEU A 1 306 ? -1.257 19.562 27.797 1 91.19 306 LEU A O 1
ATOM 2222 N N . LYS A 1 307 ? -3.396 19.625 27.234 1 93.44 307 LYS A N 1
ATOM 2223 C CA . LYS A 1 307 ? -3.879 19.891 28.578 1 93.44 307 LYS A CA 1
ATOM 2224 C C . LYS A 1 307 ? -4.629 18.672 29.125 1 93.44 307 LYS A C 1
ATOM 2226 O O . LYS A 1 307 ? -4.855 17.703 28.422 1 93.44 307 LYS A O 1
ATOM 2231 N N . ALA A 1 308 ? -4.922 18.781 30.438 1 95.31 308 ALA A N 1
ATOM 2232 C CA . ALA A 1 308 ? -5.762 17.75 31.047 1 95.31 308 ALA A CA 1
ATOM 2233 C C . ALA A 1 308 ? -7.141 17.703 30.391 1 95.31 308 ALA A C 1
ATOM 2235 O O . ALA A 1 308 ? -7.684 18.75 30 1 95.31 308 ALA A O 1
ATOM 2236 N N . PRO A 1 309 ? -7.676 16.484 30.344 1 95.88 309 PRO A N 1
ATOM 2237 C CA . PRO A 1 309 ? -8.992 16.391 29.719 1 95.88 309 PRO A CA 1
ATOM 2238 C C . PRO A 1 309 ? -10.094 17.031 30.547 1 95.88 309 PRO A C 1
ATOM 2240 O O . PRO A 1 309 ? -9.992 17.109 31.766 1 95.88 309 PRO A O 1
ATOM 2243 N N . SER A 1 310 ? -11.172 17.547 29.875 1 97.06 310 SER A N 1
ATOM 2244 C CA . SER A 1 310 ? -12.344 18.109 30.531 1 97.06 310 SER A CA 1
ATOM 2245 C C . SER A 1 310 ? -13.195 17.031 31.172 1 97.06 310 SER A C 1
ATOM 2247 O O . SER A 1 310 ? -13.805 17.25 32.219 1 97.06 310 SER A O 1
ATOM 2249 N N . ASP A 1 311 ? -13.258 15.883 30.531 1 94.81 311 ASP A N 1
ATOM 2250 C CA . ASP A 1 311 ? -13.977 14.719 31.031 1 94.81 311 ASP A CA 1
ATOM 2251 C C . ASP A 1 311 ? -13.039 13.523 31.203 1 94.81 311 ASP A C 1
ATOM 2253 O O . ASP A 1 311 ? -12.984 12.641 30.328 1 94.81 311 ASP A O 1
ATOM 2257 N N . PRO A 1 312 ? -12.352 13.477 32.344 1 95.12 312 PRO A N 1
ATOM 2258 C CA . PRO A 1 312 ? -11.359 12.422 32.562 1 95.12 312 PRO A CA 1
ATOM 2259 C C . PRO A 1 312 ? -11.969 11.023 32.531 1 95.12 312 PRO A C 1
ATOM 2261 O O . PRO A 1 312 ? -13.102 10.82 32.969 1 95.12 312 PRO A O 1
ATOM 2264 N N . ALA A 1 313 ? -11.211 10.141 32 1 93.56 313 ALA A N 1
ATOM 2265 C CA . ALA A 1 313 ? -11.602 8.734 31.953 1 93.56 313 ALA A CA 1
ATOM 2266 C C . ALA A 1 313 ? -11.25 8.023 33.25 1 93.56 313 ALA A C 1
ATOM 2268 O O . ALA A 1 313 ? -10.352 8.461 33.969 1 93.56 313 ALA A O 1
ATOM 2269 N N . VAL A 1 314 ? -11.992 6.898 33.5 1 92.56 314 VAL A N 1
ATOM 2270 C CA . VAL A 1 314 ? -11.672 6.039 34.625 1 92.56 314 VAL A CA 1
ATOM 2271 C C . VAL A 1 314 ? -10.344 5.316 34.375 1 92.56 314 VAL A C 1
ATOM 2273 O O . VAL A 1 314 ? -10.109 4.812 33.281 1 92.56 314 VAL A O 1
ATOM 2276 N N . ALA A 1 315 ? -9.523 5.281 35.406 1 85.62 315 ALA A N 1
ATOM 2277 C CA . ALA A 1 315 ? -8.219 4.637 35.281 1 85.62 315 ALA A CA 1
ATOM 2278 C C . ALA A 1 315 ? -8.359 3.201 34.781 1 85.62 315 ALA A C 1
ATOM 2280 O O . ALA A 1 315 ? -9.227 2.459 35.25 1 85.62 315 ALA A O 1
ATOM 2281 N N . GLY A 1 316 ? -7.562 2.807 33.812 1 85.06 316 GLY A N 1
ATOM 2282 C CA . GLY A 1 316 ? -7.547 1.433 33.344 1 85.06 316 GLY A CA 1
ATOM 2283 C C . GLY A 1 316 ? -8.539 1.18 32.219 1 85.06 316 GLY A C 1
ATOM 2284 O O . GLY A 1 316 ? -8.656 0.054 31.734 1 85.06 316 GLY A O 1
ATOM 2285 N N . THR A 1 317 ? -9.25 2.148 31.781 1 90.62 317 THR A N 1
ATOM 2286 C CA . THR A 1 317 ? -10.203 1.993 30.703 1 90.62 317 THR A CA 1
ATOM 2287 C C . THR A 1 317 ? -9.492 1.576 29.406 1 90.62 317 THR A C 1
ATOM 2289 O O . THR A 1 317 ? -8.484 2.174 29.031 1 90.62 317 THR A O 1
ATOM 2292 N N . ILE A 1 318 ? -9.938 0.422 28.844 1 89.75 318 ILE A N 1
ATOM 2293 C CA . ILE A 1 318 ? -9.461 -0.009 27.531 1 89.75 318 ILE A CA 1
ATOM 2294 C C . ILE A 1 318 ? -10.375 0.543 26.438 1 89.75 318 ILE A C 1
ATOM 2296 O O . ILE A 1 318 ? -11.594 0.426 26.531 1 89.75 318 ILE A O 1
ATOM 2300 N N . VAL A 1 319 ? -9.758 1.141 25.469 1 88.44 319 VAL A N 1
ATOM 2301 C CA . VAL A 1 319 ? -10.57 1.744 24.422 1 88.44 319 VAL A CA 1
ATOM 2302 C C . VAL A 1 319 ? -10.125 1.225 23.047 1 88.44 319 VAL A C 1
ATOM 2304 O O . VAL A 1 319 ? -9.016 0.711 22.906 1 88.44 319 VAL A O 1
ATOM 2307 N N . ASN A 1 320 ? -11.078 1.374 22.156 1 87.69 320 ASN A N 1
ATOM 2308 C CA . ASN A 1 320 ? -10.781 1.105 20.75 1 87.69 320 ASN A CA 1
ATOM 2309 C C . ASN A 1 320 ? -10.008 2.258 20.109 1 87.69 320 ASN A C 1
ATOM 2311 O O . ASN A 1 320 ? -10.312 3.426 20.359 1 87.69 320 ASN A O 1
ATOM 2315 N N . TYR A 1 321 ? -9.016 1.972 19.422 1 88.31 321 TYR A N 1
ATOM 2316 C CA . TYR A 1 321 ? -8.188 2.928 18.688 1 88.31 321 TYR A CA 1
ATOM 2317 C C . TYR A 1 321 ? -8.008 2.488 17.25 1 88.31 321 TYR A C 1
ATOM 2319 O O . TYR A 1 321 ? -6.98 1.896 16.891 1 88.31 321 TYR A O 1
ATOM 2327 N N . TYR A 1 322 ? -9.031 2.787 16.406 1 87.12 322 TYR A N 1
ATOM 2328 C CA . TYR A 1 322 ? -9.062 2.498 14.969 1 87.12 322 TYR A CA 1
ATOM 2329 C C . TYR A 1 322 ? -8.875 1.009 14.711 1 87.12 322 TYR A C 1
ATOM 2331 O O . TYR A 1 322 ? -8.062 0.618 13.867 1 87.12 322 TYR A O 1
ATOM 2339 N N . GLY A 1 323 ? -9.5 0.135 15.438 1 84.56 323 GLY A N 1
ATOM 2340 C CA . GLY A 1 323 ? -9.445 -1.308 15.258 1 84.56 323 GLY A CA 1
ATOM 2341 C C . GLY A 1 323 ? -8.445 -1.987 16.172 1 84.56 323 GLY A C 1
ATOM 2342 O O . GLY A 1 323 ? -8.398 -3.217 16.25 1 84.56 323 GLY A O 1
ATOM 2343 N N . PHE A 1 324 ? -7.723 -1.18 16.891 1 86.19 324 PHE A N 1
ATOM 2344 C CA . PHE A 1 324 ? -6.762 -1.659 17.875 1 86.19 324 PHE A CA 1
ATOM 2345 C C . PHE A 1 324 ? -7.203 -1.285 19.281 1 86.19 324 PHE A C 1
ATOM 2347 O O . PHE A 1 324 ? -8.258 -0.676 19.469 1 86.19 324 PHE A O 1
ATOM 2354 N N . SER A 1 325 ? -6.43 -1.772 20.281 1 85 325 SER A N 1
ATOM 2355 C CA . SER A 1 325 ? -6.84 -1.513 21.672 1 85 325 SER A CA 1
ATOM 2356 C C . SER A 1 325 ? -5.719 -0.857 22.469 1 85 325 SER A C 1
ATOM 2358 O O . SER A 1 325 ? -4.543 -1.177 22.266 1 85 325 SER A O 1
ATOM 2360 N N . GLY A 1 326 ? -6.062 0.042 23.359 1 86.88 326 GLY A N 1
ATOM 2361 C CA . GLY A 1 326 ? -5.109 0.684 24.25 1 86.88 326 GLY A CA 1
ATOM 2362 C C . GLY A 1 326 ? -5.695 1.035 25.594 1 86.88 326 GLY A C 1
ATOM 2363 O O . GLY A 1 326 ? -6.918 1.079 25.766 1 86.88 326 GLY A O 1
ATOM 2364 N N . THR A 1 327 ? -4.84 1.15 26.547 1 88.94 327 THR A N 1
ATOM 2365 C CA . THR A 1 327 ? -5.25 1.611 27.875 1 88.94 327 THR A CA 1
ATOM 2366 C C . THR A 1 327 ? -5.246 3.137 27.938 1 88.94 327 THR A C 1
ATOM 2368 O O . THR A 1 327 ? -4.227 3.773 27.656 1 88.94 327 THR A O 1
ATOM 2371 N N . LEU A 1 328 ? -6.363 3.672 28.328 1 91.25 328 LEU A N 1
ATOM 2372 C CA . LEU A 1 328 ? -6.527 5.121 28.328 1 91.25 328 LEU A CA 1
ATOM 2373 C C . LEU A 1 328 ? -6.094 5.723 29.656 1 91.25 328 LEU A C 1
ATOM 2375 O O . LEU A 1 328 ? -6.484 5.234 30.719 1 91.25 328 LEU A O 1
ATOM 2379 N N . THR A 1 329 ? -5.242 6.672 29.609 1 92.88 329 THR A N 1
ATOM 2380 C CA . THR A 1 329 ? -4.852 7.465 30.781 1 92.88 329 THR A CA 1
ATOM 2381 C C . THR A 1 329 ? -5.18 8.938 30.562 1 92.88 329 THR A C 1
ATOM 2383 O O . THR A 1 329 ? -5.285 9.398 29.422 1 92.88 329 THR A O 1
ATOM 2386 N N . ASN A 1 330 ? -5.41 9.648 31.656 1 94.88 330 ASN A N 1
ATOM 2387 C CA . ASN A 1 330 ? -5.641 11.086 31.578 1 94.88 330 ASN A CA 1
ATOM 2388 C C . ASN A 1 330 ? -4.328 11.867 31.594 1 94.88 330 ASN A C 1
ATOM 2390 O O . ASN A 1 330 ? -3.416 11.547 32.344 1 94.88 330 ASN A O 1
ATOM 2394 N N . ASN A 1 331 ? -4.27 12.852 30.719 1 93.06 331 ASN A N 1
ATOM 2395 C CA . ASN A 1 331 ? -3.1 13.719 30.781 1 93.06 331 ASN A CA 1
ATOM 2396 C C . ASN A 1 331 ? -3.023 14.461 32.125 1 93.06 331 ASN A C 1
ATOM 2398 O O . ASN A 1 331 ? -3.908 15.258 32.438 1 93.06 331 ASN A O 1
ATOM 2402 N N . SER A 1 332 ? -1.943 14.25 32.812 1 92.62 332 SER A N 1
ATOM 2403 C CA . SER A 1 332 ? -1.746 14.906 34.094 1 92.62 332 SER A CA 1
ATOM 2404 C C . SER A 1 332 ? -0.558 15.859 34.062 1 92.62 332 SER A C 1
ATOM 2406 O O . SER A 1 332 ? -0.259 16.531 35.031 1 92.62 332 SER A O 1
ATOM 2408 N N . THR A 1 333 ? 0.088 15.938 33 1 91.12 333 THR A N 1
ATOM 2409 C CA . THR A 1 333 ? 1.246 16.797 32.812 1 91.12 333 THR A CA 1
ATOM 2410 C C . THR A 1 333 ? 1.104 17.625 31.547 1 91.12 333 THR A C 1
ATOM 2412 O O . THR A 1 333 ? 1.78 17.359 30.547 1 91.12 333 THR A O 1
ATOM 2415 N N . PRO A 1 334 ? 0.383 18.641 31.641 1 91.06 334 PRO A N 1
ATOM 2416 C CA . PRO A 1 334 ? 0.177 19.469 30.453 1 91.06 334 PRO A CA 1
ATOM 2417 C C . PRO A 1 334 ? 1.487 19.953 29.828 1 91.06 334 PRO A C 1
ATOM 2419 O O . PRO A 1 334 ? 2.43 20.281 30.562 1 91.06 334 PRO A O 1
ATOM 2422 N N . SER A 1 335 ? 1.555 19.969 28.531 1 89.81 335 SER A N 1
ATOM 2423 C CA . SER A 1 335 ? 2.746 20.422 27.812 1 89.81 335 SER A CA 1
ATOM 2424 C C . SER A 1 335 ? 2.432 21.594 26.906 1 89.81 335 SER A C 1
ATOM 2426 O O . SER A 1 335 ? 1.354 21.656 26.297 1 89.81 335 SER A O 1
ATOM 2428 N N . LYS A 1 336 ? 3.393 22.516 26.875 1 91.81 336 LYS A N 1
ATOM 2429 C CA . LYS A 1 336 ? 3.35 23.672 25.969 1 91.81 336 LYS A CA 1
ATOM 2430 C C . LYS A 1 336 ? 4.504 23.625 24.969 1 91.81 336 LYS A C 1
ATOM 2432 O O . LYS A 1 336 ? 5.648 23.375 25.344 1 91.81 336 LYS A O 1
ATOM 2437 N N . ASN A 1 337 ? 4.148 23.844 23.719 1 90.69 337 ASN A N 1
ATOM 2438 C CA . ASN A 1 337 ? 5.148 23.781 22.656 1 90.69 337 ASN A CA 1
ATOM 2439 C C . ASN A 1 337 ? 5.059 24.969 21.719 1 90.69 337 ASN A C 1
ATOM 2441 O O . ASN A 1 337 ? 3.961 25.453 21.438 1 90.69 337 ASN A O 1
ATOM 2445 N N . ASN A 1 338 ? 6.223 25.438 21.328 1 92.81 338 ASN A N 1
ATOM 2446 C CA . ASN A 1 338 ? 6.34 26.484 20.312 1 92.81 338 ASN A CA 1
ATOM 2447 C C . ASN A 1 338 ? 7.062 25.969 19.062 1 92.81 338 ASN A C 1
ATOM 2449 O O . ASN A 1 338 ? 8.047 25.234 19.172 1 92.81 338 ASN A O 1
ATOM 2453 N N . LEU A 1 339 ? 6.559 26.328 17.969 1 92.62 339 LEU A N 1
ATOM 2454 C CA . LEU A 1 339 ? 7.211 26 16.703 1 92.62 339 LEU A CA 1
ATOM 2455 C C . LEU A 1 339 ? 7.441 27.266 15.867 1 92.62 339 LEU A C 1
ATOM 2457 O O . LEU A 1 339 ? 6.5 28.016 15.617 1 92.62 339 LEU A O 1
ATOM 2461 N N . TYR A 1 340 ? 8.648 27.5 15.539 1 95.5 340 TYR A N 1
ATOM 2462 C CA . TYR A 1 340 ? 9.047 28.547 14.602 1 95.5 340 TYR A CA 1
ATOM 2463 C C . TYR A 1 340 ? 9.555 27.938 13.297 1 95.5 340 TYR A C 1
ATOM 2465 O O . TYR A 1 340 ? 10.266 26.938 13.305 1 95.5 340 TYR A O 1
ATOM 2473 N N . PHE A 1 341 ? 9.18 28.5 12.227 1 95.44 341 PHE A N 1
ATOM 2474 C CA . PHE A 1 341 ? 9.734 28.031 10.961 1 95.44 341 PHE A CA 1
ATOM 2475 C C . PHE A 1 341 ? 9.953 29.188 10 1 95.44 341 PHE A C 1
ATOM 2477 O O . PHE A 1 341 ? 9.242 30.203 10.07 1 95.44 341 PHE A O 1
ATOM 2484 N N . ILE A 1 342 ? 10.977 29.062 9.164 1 98.5 342 ILE A N 1
ATOM 2485 C CA . ILE A 1 342 ? 11.305 30.047 8.148 1 98.5 342 ILE A CA 1
ATOM 2486 C C . ILE A 1 342 ? 12.031 29.375 6.988 1 98.5 342 ILE A C 1
ATOM 2488 O O . ILE A 1 342 ? 12.68 28.344 7.172 1 98.5 342 ILE A O 1
ATOM 2492 N N . GLY A 1 343 ? 11.852 29.844 5.84 1 98.5 343 GLY A N 1
ATOM 2493 C CA . GLY A 1 343 ? 12.531 29.391 4.637 1 98.5 343 GLY A CA 1
ATOM 2494 C C . GLY A 1 343 ? 11.867 29.875 3.361 1 98.5 343 GLY A C 1
ATOM 2495 O O . GLY A 1 343 ? 11.359 30.984 3.303 1 98.5 343 GLY A O 1
ATOM 2496 N N . GLY A 1 344 ? 12.039 29.047 2.348 1 98.06 344 GLY A N 1
ATOM 2497 C CA . GLY A 1 344 ? 11.445 29.438 1.073 1 98.06 344 GLY A CA 1
ATOM 2498 C C . GLY A 1 344 ? 11.992 28.641 -0.097 1 98.06 344 GLY A C 1
ATOM 2499 O O . GLY A 1 344 ? 12.703 27.641 0.094 1 98.06 344 GLY A O 1
ATOM 2500 N N . ASP A 1 345 ? 11.461 29.031 -1.235 1 97.81 345 ASP A N 1
ATOM 2501 C CA . ASP A 1 345 ? 11.859 28.344 -2.453 1 97.81 345 ASP A CA 1
ATOM 2502 C C . ASP A 1 345 ? 12.234 29.328 -3.557 1 97.81 345 ASP A C 1
ATOM 2504 O O . ASP A 1 345 ? 11.906 30.516 -3.475 1 97.81 345 ASP A O 1
ATOM 2508 N N . TYR A 1 346 ? 13.008 28.875 -4.48 1 98.19 346 TYR A N 1
ATOM 2509 C CA . TYR A 1 346 ? 13.484 29.625 -5.633 1 98.19 346 TYR A CA 1
ATOM 2510 C C . TYR A 1 346 ? 13.422 28.797 -6.902 1 98.19 346 TYR A C 1
ATOM 2512 O O . TYR A 1 346 ? 13.93 27.672 -6.934 1 98.19 346 TYR A O 1
ATOM 2520 N N . ARG A 1 347 ? 12.844 29.422 -7.902 1 96.94 347 ARG A N 1
ATOM 2521 C CA . ARG A 1 347 ? 12.789 28.76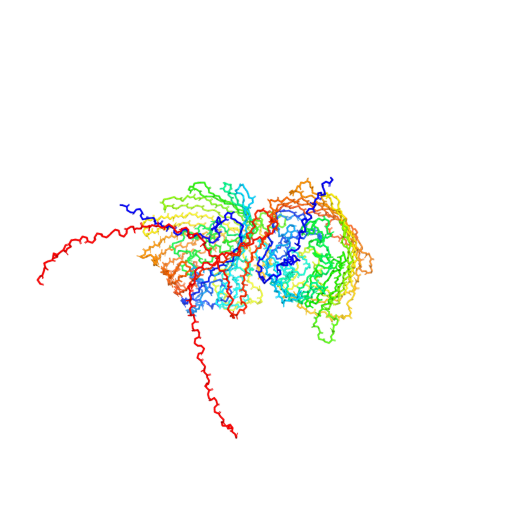6 -9.203 1 96.94 347 ARG A CA 1
ATOM 2522 C C . ARG A 1 347 ? 14.055 29.047 -10.008 1 96.94 347 ARG A C 1
ATOM 2524 O O . ARG A 1 347 ? 14.117 30.031 -10.742 1 96.94 347 ARG A O 1
ATOM 2531 N N . ILE A 1 348 ? 14.953 28.078 -9.992 1 97.38 348 ILE A N 1
ATOM 2532 C CA . ILE A 1 348 ? 16.219 28.25 -10.68 1 97.38 348 ILE A CA 1
ATOM 2533 C C . ILE A 1 348 ? 15.992 28.281 -12.188 1 97.38 348 ILE A C 1
ATOM 2535 O O . ILE A 1 348 ? 16.578 29.094 -12.898 1 97.38 348 ILE A O 1
ATOM 2539 N N . THR A 1 349 ? 15.219 27.344 -12.664 1 96.31 349 THR A N 1
ATOM 2540 C CA . THR A 1 349 ? 14.719 27.281 -14.031 1 96.31 349 THR A CA 1
ATOM 2541 C C . THR A 1 349 ? 13.219 26.984 -14.047 1 96.31 349 THR A C 1
ATOM 2543 O O . THR A 1 349 ? 12.633 26.672 -13.008 1 96.31 349 THR A O 1
ATOM 2546 N N . PRO A 1 350 ? 12.672 27.078 -15.156 1 93.56 350 PRO A N 1
ATOM 2547 C CA . PRO A 1 350 ? 11.242 26.75 -15.211 1 93.56 350 PRO A CA 1
ATOM 2548 C C . PRO A 1 350 ? 10.945 25.312 -14.789 1 93.56 350 PRO A C 1
ATOM 2550 O O . PRO A 1 350 ? 9.797 24.984 -14.492 1 93.56 350 PRO A O 1
ATOM 2553 N N . HIS A 1 351 ? 11.945 24.484 -14.688 1 95.81 351 HIS A N 1
ATOM 2554 C CA . HIS A 1 351 ? 11.719 23.078 -14.383 1 95.81 351 HIS A CA 1
ATOM 2555 C C . HIS A 1 351 ? 12.312 22.703 -13.031 1 95.81 351 HIS A C 1
ATOM 2557 O O . HIS A 1 351 ? 12.047 21.609 -12.516 1 95.81 351 HIS A O 1
ATOM 2563 N N . LEU A 1 352 ? 13.102 23.547 -12.477 1 97.81 352 LEU A N 1
ATOM 2564 C CA . LEU A 1 352 ? 13.828 23.188 -11.266 1 97.81 352 LEU A CA 1
ATOM 2565 C C . LEU A 1 352 ? 13.555 24.172 -10.148 1 97.81 352 LEU A C 1
ATOM 2567 O O . LEU A 1 352 ? 13.859 25.359 -10.273 1 97.81 352 LEU A O 1
ATOM 2571 N N . ASP A 1 353 ? 13.023 23.672 -9.086 1 97.88 353 ASP A N 1
ATOM 2572 C CA . ASP A 1 353 ? 12.844 24.453 -7.867 1 97.88 353 ASP A CA 1
ATOM 2573 C C . ASP A 1 353 ? 13.773 23.953 -6.758 1 97.88 353 ASP A C 1
ATOM 2575 O O . ASP A 1 353 ? 13.977 22.75 -6.605 1 97.88 353 ASP A O 1
ATOM 2579 N N . LEU A 1 354 ? 14.375 24.891 -6.098 1 98.62 354 LEU A N 1
ATOM 2580 C CA . LEU A 1 354 ? 15.109 24.594 -4.871 1 98.62 354 LEU A CA 1
ATOM 2581 C C . LEU A 1 354 ? 14.414 25.219 -3.664 1 98.62 354 LEU A C 1
ATOM 2583 O O . LEU A 1 354 ? 13.93 26.359 -3.736 1 98.62 354 LEU A O 1
ATOM 2587 N N . ALA A 1 355 ? 14.25 24.453 -2.584 1 98.69 355 ALA A N 1
ATOM 2588 C CA . ALA A 1 355 ? 13.625 24.953 -1.362 1 98.69 355 ALA A CA 1
ATOM 2589 C C . ALA A 1 355 ? 14.484 24.656 -0.14 1 98.69 355 ALA A C 1
ATOM 2591 O O . ALA A 1 355 ? 15.156 23.609 -0.092 1 98.69 355 ALA A O 1
ATOM 2592 N N . ALA A 1 356 ? 14.547 25.531 0.774 1 98.81 356 ALA A N 1
ATOM 2593 C CA . ALA A 1 356 ? 15.234 25.359 2.053 1 98.81 356 ALA A CA 1
ATOM 2594 C C . ALA A 1 356 ? 14.344 25.797 3.213 1 98.81 356 ALA A C 1
ATOM 2596 O O . ALA A 1 356 ? 13.523 26.703 3.068 1 98.81 356 ALA A O 1
ATOM 2597 N N . GLY A 1 357 ? 14.469 25.094 4.324 1 98.31 357 GLY A N 1
ATOM 2598 C CA . GLY A 1 357 ? 13.672 25.422 5.496 1 98.31 357 GLY A CA 1
ATOM 2599 C C . GLY A 1 357 ? 14.406 25.188 6.805 1 98.31 357 GLY A C 1
ATOM 2600 O O . GLY A 1 357 ? 15.25 24.297 6.895 1 98.31 357 GLY A O 1
ATOM 2601 N N . PHE A 1 358 ? 14.148 26.047 7.754 1 98.25 358 PHE A N 1
ATOM 2602 C CA . PHE A 1 358 ? 14.594 25.922 9.133 1 98.25 358 PHE A CA 1
ATOM 2603 C C . PHE A 1 358 ? 13.406 25.859 10.094 1 98.25 358 PHE A C 1
ATOM 2605 O O . PHE A 1 358 ? 12.461 26.641 9.961 1 98.25 358 PHE A O 1
ATOM 2612 N N . TYR A 1 359 ? 13.398 24.891 10.969 1 95.38 359 TYR A N 1
ATOM 2613 C CA . TYR A 1 359 ? 12.336 24.688 11.953 1 95.38 359 TYR A CA 1
ATOM 2614 C C . TYR A 1 359 ? 12.906 24.578 13.359 1 95.38 359 TYR A C 1
ATOM 2616 O O . TYR A 1 359 ? 13.93 23.922 13.578 1 95.38 359 TYR A O 1
ATOM 2624 N N . ASP A 1 360 ? 12.312 25.266 14.312 1 95.88 360 ASP A N 1
ATOM 2625 C CA . ASP A 1 360 ? 12.633 25.172 15.734 1 95.88 360 ASP A CA 1
ATOM 2626 C C . ASP A 1 360 ? 11.398 24.844 16.562 1 95.88 360 ASP A C 1
ATOM 2628 O O . ASP A 1 360 ? 10.547 25.703 16.797 1 95.88 360 ASP A O 1
ATOM 2632 N N . THR A 1 361 ? 11.305 23.594 16.953 1 92.19 361 THR A N 1
ATOM 2633 C CA . THR A 1 361 ? 10.227 23.156 17.844 1 92.19 361 THR A CA 1
ATOM 2634 C C . THR A 1 361 ? 10.711 23.094 19.297 1 92.19 361 THR A C 1
ATOM 2636 O O . THR A 1 361 ? 11.609 22.312 19.625 1 92.19 361 THR A O 1
ATOM 2639 N N . GLN A 1 362 ? 10.039 23.844 20.141 1 93.81 362 GLN A N 1
ATOM 2640 C CA . GLN A 1 362 ? 10.445 23.953 21.547 1 93.81 362 GLN A CA 1
ATOM 2641 C C . GLN A 1 362 ? 9.383 23.375 22.469 1 93.81 362 GLN A C 1
ATOM 2643 O O . GLN A 1 362 ? 8.211 23.734 22.391 1 93.81 362 GLN A O 1
ATOM 2648 N N . THR A 1 363 ? 9.812 22.453 23.25 1 92.38 363 THR A N 1
ATOM 2649 C CA . THR A 1 363 ? 9.008 22.031 24.391 1 92.38 363 THR A CA 1
ATOM 2650 C C . THR A 1 363 ? 9.359 22.859 25.625 1 92.38 363 THR A C 1
ATOM 2652 O O . THR A 1 363 ? 10.484 22.797 26.125 1 92.38 363 THR A O 1
ATOM 2655 N N . MET A 1 364 ? 8.352 23.484 26.141 1 94.56 364 MET A N 1
ATOM 2656 C CA . MET A 1 364 ? 8.586 24.344 27.297 1 94.56 364 MET A CA 1
ATOM 2657 C C . MET A 1 364 ? 8.586 23.531 28.578 1 94.56 364 MET A C 1
ATOM 2659 O O . MET A 1 364 ? 7.707 22.688 28.781 1 94.56 364 MET A O 1
ATOM 2663 N N . GLN A 1 365 ? 9.602 23.781 29.406 1 93.06 365 GLN A N 1
ATOM 2664 C CA . GLN A 1 365 ? 9.656 23.094 30.703 1 93.06 365 GLN A CA 1
ATOM 2665 C C . GLN A 1 365 ? 8.461 23.453 31.578 1 93.06 365 GLN A C 1
ATOM 2667 O O . GLN A 1 365 ? 8.047 24.609 31.609 1 93.06 365 GLN A O 1
ATOM 2672 N N . SER A 1 366 ? 7.883 22.484 32.062 1 92.19 366 SER A N 1
ATOM 2673 C CA . SER A 1 366 ? 6.809 22.641 33.031 1 92.19 366 SER A CA 1
ATOM 2674 C C . SER A 1 366 ? 6.785 21.469 34.031 1 92.19 366 SER A C 1
ATOM 2676 O O . SER A 1 366 ? 7.711 20.656 34.031 1 92.19 366 SER A O 1
ATOM 2678 N N . HIS A 1 367 ? 5.816 21.5 35 1 90 367 HIS A N 1
ATOM 2679 C CA . HIS A 1 367 ? 5.742 20.422 35.969 1 90 367 HIS A CA 1
ATOM 2680 C C . HIS A 1 367 ? 5.586 19.078 35.312 1 90 367 HIS A C 1
ATOM 2682 O O . HIS A 1 367 ? 4.602 18.828 34.594 1 90 367 HIS A O 1
ATOM 2688 N N . GLY A 1 368 ? 6.605 18.234 35.469 1 91.5 368 GLY A N 1
ATOM 2689 C CA . GLY A 1 368 ? 6.551 16.891 34.938 1 91.5 368 GLY A CA 1
ATOM 2690 C C . GLY A 1 368 ? 6.953 16.812 33.469 1 91.5 368 GLY A C 1
ATOM 2691 O O . GLY A 1 368 ? 6.91 15.742 32.875 1 91.5 368 GLY A O 1
ATOM 2692 N N . VAL A 1 369 ? 7.277 17.953 32.938 1 92.56 369 VAL A N 1
ATOM 2693 C CA . VAL A 1 369 ? 7.691 18 31.531 1 92.56 369 VAL A CA 1
ATOM 2694 C C . VAL A 1 369 ? 9.086 18.625 31.422 1 92.56 369 VAL A C 1
ATOM 2696 O O . VAL A 1 369 ? 9.289 19.766 31.828 1 92.56 369 VAL A O 1
ATOM 2699 N N . ALA A 1 370 ? 10.016 17.859 30.875 1 93.38 370 ALA A N 1
ATOM 2700 C CA . ALA A 1 370 ? 11.359 18.391 30.625 1 93.38 370 ALA A CA 1
ATOM 2701 C C . ALA A 1 370 ? 11.383 19.281 29.391 1 93.38 370 ALA A C 1
ATOM 2703 O O . ALA A 1 370 ? 10.68 19.016 28.406 1 93.38 370 ALA A O 1
ATOM 2704 N N . GLY A 1 371 ? 12.164 20.281 29.469 1 94.94 371 GLY A N 1
ATOM 2705 C CA . GLY A 1 371 ? 12.281 21.203 28.328 1 94.94 371 GLY A CA 1
ATOM 2706 C C . GLY A 1 371 ? 13.367 20.797 27.344 1 94.94 371 GLY A C 1
ATOM 2707 O O . GLY A 1 371 ? 14.273 20.031 27.703 1 94.94 371 GLY A O 1
ATOM 2708 N N . GLY A 1 372 ? 13.211 21.328 26.125 1 95.31 372 GLY A N 1
ATOM 2709 C CA . GLY A 1 372 ? 14.164 21.109 25.047 1 95.31 372 GLY A CA 1
ATOM 2710 C C . GLY A 1 372 ? 13.695 21.625 23.703 1 95.31 372 GLY A C 1
ATOM 2711 O O . GLY A 1 372 ? 12.664 22.297 23.625 1 95.31 372 GLY A O 1
ATOM 2712 N N . ASN A 1 373 ? 14.523 21.484 22.75 1 94.94 373 ASN A N 1
ATOM 2713 C CA . ASN A 1 373 ? 14.07 21.875 21.422 1 94.94 373 ASN A CA 1
ATOM 2714 C C . ASN A 1 373 ? 14.664 20.984 20.344 1 94.94 373 ASN A C 1
ATOM 2716 O O . ASN A 1 373 ? 15.672 20.312 20.578 1 94.94 373 ASN A O 1
ATOM 2720 N N . GLN A 1 374 ? 13.969 20.875 19.312 1 93.69 374 GLN A N 1
ATOM 2721 C CA . GLN A 1 374 ? 14.344 20.188 18.078 1 93.69 374 GLN A CA 1
ATOM 2722 C C . GLN A 1 374 ? 14.578 21.188 16.953 1 93.69 374 GLN A C 1
ATOM 2724 O O . GLN A 1 374 ? 13.68 21.953 16.609 1 93.69 374 GLN A O 1
ATOM 2729 N N . LEU A 1 375 ? 15.805 21.156 16.406 1 96.94 375 LEU A N 1
ATOM 2730 C CA . LEU A 1 375 ? 16.156 21.984 15.273 1 96.94 375 LEU A CA 1
ATOM 2731 C C . LEU A 1 375 ? 16.266 21.156 14 1 96.94 375 LEU A C 1
ATOM 2733 O O . LEU A 1 375 ? 16.922 20.109 13.984 1 96.94 375 LEU A O 1
ATOM 2737 N N . GLN A 1 376 ? 15.594 21.625 12.992 1 96.12 376 GLN A N 1
ATOM 2738 C CA . GLN A 1 376 ? 15.656 20.891 11.727 1 96.12 376 GLN A CA 1
ATOM 2739 C C . GLN A 1 376 ? 16 21.812 10.57 1 96.12 376 GLN A C 1
ATOM 2741 O O . GLN A 1 376 ? 15.469 22.922 10.469 1 96.12 376 GLN A O 1
ATOM 2746 N N . TYR A 1 377 ? 16.969 21.359 9.781 1 98.56 377 TYR A N 1
ATOM 2747 C CA . TYR A 1 377 ? 17.438 22.016 8.562 1 98.56 377 TYR A CA 1
ATOM 2748 C C . TYR A 1 377 ? 17.125 21.156 7.34 1 98.56 377 TYR A C 1
ATOM 2750 O O . TYR A 1 377 ? 17.531 19.984 7.273 1 98.56 377 TYR A O 1
ATOM 2758 N N . SER A 1 378 ? 16.422 21.766 6.406 1 98.38 378 SER A N 1
ATOM 2759 C CA . SER A 1 378 ? 15.945 20.969 5.285 1 98.38 378 SER A CA 1
ATOM 2760 C C . SER A 1 378 ? 16.281 21.609 3.949 1 98.38 378 SER A C 1
ATOM 2762 O O . SER A 1 378 ? 16.219 22.844 3.82 1 98.38 378 SER A O 1
ATOM 2764 N N . LEU A 1 379 ? 16.703 20.797 2.967 1 98.75 379 LEU A N 1
ATOM 2765 C CA . LEU A 1 379 ? 16.938 21.188 1.578 1 98.75 379 LEU A CA 1
ATOM 2766 C C . LEU A 1 379 ? 16.266 20.203 0.624 1 98.75 379 LEU A C 1
ATOM 2768 O O . LEU A 1 379 ? 16.391 18.984 0.787 1 98.75 379 LEU A O 1
ATOM 2772 N N . VAL A 1 380 ? 15.523 20.781 -0.368 1 98.62 380 VAL A N 1
ATOM 2773 C CA . VAL A 1 380 ? 14.828 19.938 -1.341 1 98.62 380 VAL A CA 1
ATOM 2774 C C . VAL A 1 380 ? 15.031 20.5 -2.746 1 98.62 380 VAL A C 1
ATOM 2776 O O . VAL A 1 380 ? 14.914 21.719 -2.959 1 98.62 380 VAL A O 1
ATOM 2779 N N . ALA A 1 381 ? 15.422 19.672 -3.668 1 98.81 381 ALA A N 1
ATOM 2780 C CA . ALA A 1 381 ? 15.406 19.969 -5.098 1 98.81 381 ALA A CA 1
ATOM 2781 C C . ALA A 1 381 ? 14.305 19.203 -5.812 1 98.81 381 ALA A C 1
ATOM 2783 O O . ALA A 1 381 ? 14.172 17.984 -5.633 1 98.81 381 ALA A O 1
ATOM 2784 N N . ASP A 1 382 ? 13.484 19.891 -6.555 1 98.31 382 ASP A N 1
ATOM 2785 C CA . ASP A 1 382 ? 12.375 19.312 -7.297 1 98.31 382 ASP A CA 1
ATOM 2786 C C . ASP A 1 382 ? 12.477 19.641 -8.781 1 98.31 382 ASP A C 1
ATOM 2788 O O . ASP A 1 382 ? 12.422 20.797 -9.18 1 98.31 382 ASP A O 1
ATOM 2792 N N . TYR A 1 383 ? 12.617 18.656 -9.602 1 98.44 383 TYR A N 1
ATOM 2793 C CA . TYR A 1 383 ? 12.75 18.797 -11.047 1 98.44 383 TYR A CA 1
ATOM 2794 C C . TYR A 1 383 ? 11.531 18.25 -11.773 1 98.44 383 TYR A C 1
ATOM 2796 O O . TYR A 1 383 ? 11.297 17.047 -11.781 1 98.44 383 TYR A O 1
ATOM 2804 N N . ARG A 1 384 ? 10.883 19.109 -12.453 1 96.62 384 ARG A N 1
ATOM 2805 C CA . ARG A 1 384 ? 9.656 18.734 -13.156 1 96.62 384 ARG A CA 1
ATOM 2806 C C . ARG A 1 384 ? 9.969 18.203 -14.555 1 96.62 384 ARG A C 1
ATOM 2808 O O . ARG A 1 384 ? 10.398 18.969 -15.422 1 96.62 384 ARG A O 1
ATOM 2815 N N . LEU A 1 385 ? 9.633 16.953 -14.68 1 95.56 385 LEU A N 1
ATOM 2816 C CA . LEU A 1 385 ? 9.727 16.375 -16.016 1 95.56 385 LEU A CA 1
ATOM 2817 C C . LEU A 1 385 ? 8.531 16.781 -16.875 1 95.56 385 LEU A C 1
ATOM 2819 O O . LEU A 1 385 ? 8.641 16.859 -18.094 1 95.56 385 LEU A O 1
ATOM 2823 N N . SER A 1 386 ? 7.426 16.953 -16.266 1 92.94 386 SER A N 1
ATOM 2824 C CA . SER A 1 386 ? 6.176 17.453 -16.828 1 92.94 386 SER A CA 1
ATOM 2825 C C . SER A 1 386 ? 5.34 18.156 -15.758 1 92.94 386 SER A C 1
ATOM 2827 O O . SER A 1 386 ? 5.805 18.375 -14.641 1 92.94 386 SER A O 1
ATOM 2829 N N . GLN A 1 387 ? 4.156 18.484 -16.156 1 87.81 387 GLN A N 1
ATOM 2830 C CA . GLN A 1 387 ? 3.252 19.078 -15.172 1 87.81 387 GLN A CA 1
ATOM 2831 C C . GLN A 1 387 ? 2.756 18.047 -14.172 1 87.81 387 GLN A C 1
ATOM 2833 O O . GLN A 1 387 ? 2.264 18.391 -13.094 1 87.81 387 GLN A O 1
ATOM 2838 N N . ARG A 1 388 ? 2.902 16.828 -14.477 1 92.12 388 ARG A N 1
ATOM 2839 C CA . ARG A 1 388 ? 2.299 15.789 -13.648 1 92.12 388 ARG A CA 1
ATOM 2840 C C . ARG A 1 388 ? 3.367 14.93 -12.977 1 92.12 388 ARG A C 1
ATOM 2842 O O . ARG A 1 388 ? 3.092 14.242 -11.992 1 92.12 388 ARG A O 1
ATOM 2849 N N . THR A 1 389 ? 4.535 14.961 -13.586 1 96.12 389 THR A N 1
ATOM 2850 C CA . THR A 1 389 ? 5.582 14.078 -13.086 1 96.12 389 THR A CA 1
ATOM 2851 C C . THR A 1 389 ? 6.84 14.867 -12.742 1 96.12 389 THR A C 1
ATOM 2853 O O . THR A 1 389 ? 7.305 15.68 -13.539 1 96.12 389 THR A O 1
ATOM 2856 N N . ASP A 1 390 ? 7.348 14.594 -11.602 1 97.62 390 ASP A N 1
ATOM 2857 C CA . ASP A 1 390 ? 8.602 15.211 -11.195 1 97.62 390 ASP A CA 1
ATOM 2858 C C . ASP A 1 390 ? 9.492 14.211 -10.461 1 97.62 390 ASP A C 1
ATOM 2860 O O . ASP A 1 390 ? 9.016 13.188 -9.977 1 97.62 390 ASP A O 1
ATOM 2864 N N . VAL A 1 391 ? 10.797 14.453 -10.516 1 98.25 391 VAL A N 1
ATOM 2865 C CA . VAL A 1 391 ? 11.773 13.773 -9.664 1 98.25 391 VAL A CA 1
ATOM 2866 C C . VAL A 1 391 ? 12.352 14.758 -8.648 1 98.25 391 VAL A C 1
ATOM 2868 O O . VAL A 1 391 ? 12.352 15.969 -8.883 1 98.25 391 VAL A O 1
ATOM 2871 N N . TYR A 1 392 ? 12.789 14.227 -7.512 1 98.62 392 TYR A N 1
ATOM 2872 C CA . TYR A 1 392 ? 13.25 15.109 -6.445 1 98.62 392 TYR A CA 1
ATOM 2873 C C . TYR A 1 392 ? 14.359 14.453 -5.629 1 98.62 392 TYR A C 1
ATOM 2875 O O . TYR A 1 392 ? 14.562 13.242 -5.711 1 98.62 392 TYR A O 1
ATOM 2883 N N . ALA A 1 393 ? 15.094 15.234 -4.953 1 98.69 393 ALA A N 1
ATOM 2884 C CA . ALA A 1 393 ? 16.047 14.828 -3.924 1 98.69 393 ALA A CA 1
ATOM 2885 C C . ALA A 1 393 ? 16 15.781 -2.729 1 98.69 393 ALA A C 1
ATOM 2887 O O . ALA A 1 393 ? 15.82 16.984 -2.895 1 98.69 393 ALA A O 1
ATOM 2888 N N . GLY A 1 394 ? 16.109 15.195 -1.525 1 98.56 394 GLY A N 1
ATOM 2889 C CA . GLY A 1 394 ? 16.047 16.031 -0.332 1 98.56 394 GLY A CA 1
ATOM 2890 C C . GLY A 1 394 ? 16.922 15.523 0.797 1 98.56 394 GLY A C 1
ATOM 2891 O O . GLY A 1 394 ? 17.375 14.375 0.768 1 98.56 394 GLY A O 1
ATOM 2892 N N . TYR A 1 395 ? 17.25 16.438 1.62 1 98.56 395 TYR A N 1
ATOM 2893 C CA . TYR A 1 395 ? 18.031 16.188 2.828 1 98.56 395 TYR A CA 1
ATOM 2894 C C . TYR A 1 395 ? 17.484 17 4 1 98.56 395 TYR A C 1
ATOM 2896 O O . TYR A 1 395 ? 17.234 18.188 3.869 1 98.56 395 TYR A O 1
ATOM 2904 N N . MET A 1 396 ? 17.266 16.312 5.152 1 98.12 396 MET A N 1
ATOM 2905 C CA . MET A 1 396 ? 16.891 17.031 6.375 1 98.12 396 MET A CA 1
ATOM 2906 C C . MET A 1 396 ? 17.734 16.562 7.551 1 98.12 396 MET A C 1
ATOM 2908 O O . MET A 1 396 ? 17.844 15.359 7.816 1 98.12 396 MET A O 1
ATOM 2912 N N . PHE A 1 397 ? 18.391 17.547 8.18 1 98.31 397 PHE A N 1
ATOM 2913 C CA . PHE A 1 397 ? 19.188 17.312 9.375 1 98.31 397 PHE A CA 1
ATOM 2914 C C . PHE A 1 397 ? 18.453 17.781 10.625 1 98.31 397 PHE A C 1
ATOM 2916 O O . PHE A 1 397 ? 17.859 18.859 10.633 1 98.31 397 PHE A O 1
ATOM 2923 N N . SER A 1 398 ? 18.406 16.938 11.641 1 96.25 398 SER A N 1
ATOM 2924 C CA . SER A 1 398 ? 17.75 17.25 12.906 1 96.25 398 SER A CA 1
ATOM 2925 C C . SER A 1 398 ? 18.75 17.25 14.055 1 96.25 398 SER A C 1
ATOM 2927 O O . SER A 1 398 ? 19.625 16.391 14.117 1 96.25 398 SER A O 1
ATOM 2929 N N . LYS A 1 399 ? 18.641 18.172 14.922 1 97.88 399 LYS A N 1
ATOM 2930 C CA . LYS A 1 399 ? 19.406 18.266 16.172 1 97.88 399 LYS A CA 1
ATOM 2931 C C . LYS A 1 399 ? 18.484 18.406 17.375 1 97.88 399 LYS A C 1
ATOM 2933 O O . LYS A 1 399 ? 17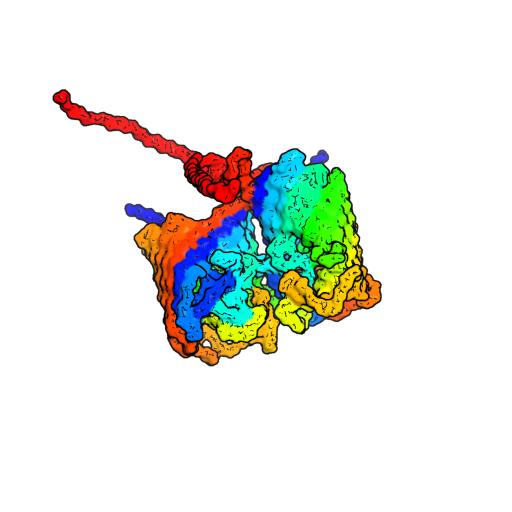.516 19.172 17.344 1 97.88 399 LYS A O 1
ATOM 2938 N N . PHE A 1 400 ? 18.75 17.625 18.422 1 95.19 400 PHE A N 1
ATOM 2939 C CA . PHE A 1 400 ? 17.906 17.578 19.609 1 95.19 400 PHE A CA 1
ATOM 2940 C C . PHE A 1 400 ? 18.672 18.062 20.844 1 95.19 400 PHE A C 1
ATOM 2942 O O . PHE A 1 400 ? 19.734 17.547 21.156 1 95.19 400 PHE A O 1
ATOM 2949 N N . ASN A 1 401 ? 18.078 19 21.516 1 96.88 401 ASN A N 1
ATOM 2950 C CA . ASN A 1 401 ? 18.719 19.609 22.672 1 96.88 401 ASN A CA 1
ATOM 2951 C C . ASN A 1 401 ? 17.812 19.625 23.891 1 96.88 401 ASN A C 1
ATOM 2953 O O . ASN A 1 401 ? 16.594 19.75 23.75 1 96.88 401 ASN A O 1
ATOM 2957 N N . GLY A 1 402 ? 18.469 19.547 25.094 1 96.56 402 GLY A N 1
ATOM 2958 C CA . GLY A 1 402 ? 17.734 19.719 26.344 1 96.56 402 GLY A CA 1
ATOM 2959 C C . GLY A 1 402 ? 17.359 18.406 27 1 96.56 402 GLY A C 1
ATOM 2960 O O . GLY A 1 402 ? 17.5 17.344 26.406 1 96.56 402 GLY A O 1
ATOM 2961 N N . ALA A 1 403 ? 16.797 18.5 28.188 1 95.31 403 ALA A N 1
ATOM 2962 C CA . ALA A 1 403 ? 16.5 17.344 29.031 1 95.31 403 ALA A CA 1
ATOM 2963 C C . ALA A 1 403 ? 15.367 16.516 28.438 1 95.31 403 ALA A C 1
ATOM 2965 O O . ALA A 1 403 ? 15.25 15.32 28.703 1 95.31 403 ALA A O 1
ATOM 2966 N N . ALA A 1 404 ? 14.531 17.172 27.625 1 91.38 404 ALA A N 1
ATOM 2967 C CA . ALA A 1 404 ? 13.43 16.469 26.969 1 91.38 404 ALA A CA 1
ATOM 2968 C C . ALA A 1 404 ? 13.945 15.367 26.047 1 91.38 404 ALA A C 1
ATOM 2970 O O . ALA A 1 404 ? 13.195 14.469 25.672 1 91.38 404 ALA A O 1
ATOM 2971 N N . PHE A 1 405 ? 15.203 15.406 25.734 1 92.38 405 PHE A N 1
ATOM 2972 C CA . PHE A 1 405 ? 15.742 14.469 24.75 1 92.38 405 PHE A CA 1
ATOM 2973 C C . PHE A 1 405 ? 16.859 13.633 25.359 1 92.38 405 PHE A C 1
ATOM 2975 O O . PHE A 1 405 ? 17.656 13.039 24.641 1 92.38 405 PHE A O 1
ATOM 2982 N N . ASP A 1 406 ? 16.922 13.609 26.656 1 92.06 406 ASP A N 1
ATOM 2983 C CA . ASP A 1 406 ? 17.859 12.688 27.312 1 92.06 406 ASP A CA 1
ATOM 2984 C C . ASP A 1 406 ? 17.516 11.234 26.984 1 92.06 406 ASP A C 1
ATOM 2986 O O . ASP A 1 406 ? 16.344 10.844 27.047 1 92.06 406 ASP A O 1
ATOM 2990 N N . GLY A 1 407 ? 18.453 10.43 26.578 1 89.94 407 GLY A N 1
ATOM 2991 C CA . GLY A 1 407 ? 18.234 9.039 26.234 1 89.94 407 GLY A CA 1
ATOM 2992 C C . GLY A 1 407 ? 17.953 8.812 24.766 1 89.94 407 GLY A C 1
ATOM 2993 O O . GLY A 1 407 ? 17.828 7.676 24.312 1 89.94 407 GLY A O 1
ATOM 2994 N N . PHE A 1 408 ? 17.922 9.875 24.062 1 91.69 408 PHE A N 1
ATOM 2995 C CA . PHE A 1 408 ? 17.688 9.805 22.625 1 91.69 408 PHE A CA 1
ATOM 2996 C C . PHE A 1 408 ? 18.938 10.227 21.859 1 91.69 408 PHE A C 1
ATOM 2998 O O . PHE A 1 408 ? 19.859 10.812 22.422 1 91.69 408 PHE A O 1
ATOM 3005 N N . GLU A 1 409 ? 19 9.797 20.531 1 93.06 409 GLU A N 1
ATOM 3006 C CA . GLU A 1 409 ? 20.094 10.242 19.672 1 93.06 409 GLU A CA 1
ATOM 3007 C C . GLU A 1 409 ? 20.109 11.766 19.547 1 93.06 409 GLU A C 1
ATOM 3009 O O . GLU A 1 409 ? 19.062 12.383 19.281 1 93.06 409 GLU A O 1
ATOM 3014 N N . PRO A 1 410 ? 21.266 12.398 19.703 1 95.94 410 PRO A N 1
ATOM 3015 C CA . PRO A 1 410 ? 21.312 13.867 19.688 1 95.94 410 PRO A CA 1
ATOM 3016 C C . PRO A 1 410 ? 21.109 14.453 18.297 1 95.94 410 PRO A C 1
ATOM 3018 O O . PRO A 1 410 ? 20.812 15.641 18.156 1 95.94 410 PRO A O 1
ATOM 3021 N N . THR A 1 411 ? 21.453 13.656 17.297 1 96.75 411 THR A N 1
ATOM 3022 C CA . THR A 1 411 ? 21.25 14.078 15.914 1 96.75 411 THR A CA 1
ATOM 3023 C C . THR A 1 411 ? 20.688 12.938 15.07 1 96.75 411 THR A C 1
ATOM 3025 O O . THR A 1 411 ? 20.766 11.773 15.469 1 96.75 411 THR A O 1
ATOM 3028 N N . ASP A 1 412 ? 20.062 13.297 13.977 1 95.62 412 ASP A N 1
ATOM 3029 C CA . ASP A 1 412 ? 19.609 12.359 12.961 1 95.62 412 ASP A CA 1
ATOM 3030 C C . ASP A 1 412 ? 19.516 13.039 11.594 1 95.62 412 ASP A C 1
ATOM 3032 O O . ASP A 1 412 ? 19.594 14.266 11.492 1 95.62 412 ASP A O 1
ATOM 3036 N N . TYR A 1 413 ? 19.5 12.281 10.531 1 97.62 413 TYR A N 1
ATOM 3037 C CA . TYR A 1 413 ? 19.219 12.867 9.219 1 97.62 413 TYR A CA 1
ATOM 3038 C C . TYR A 1 413 ? 18.484 11.875 8.336 1 97.62 413 TYR A C 1
ATOM 3040 O O . TYR A 1 413 ? 18.484 10.664 8.594 1 97.62 413 TYR A O 1
ATOM 3048 N N . ILE A 1 414 ? 17.797 12.383 7.375 1 97.38 414 ILE A N 1
ATOM 3049 C CA . ILE A 1 414 ? 17.25 11.602 6.273 1 97.38 414 ILE A CA 1
ATOM 3050 C C . ILE A 1 414 ? 17.75 12.164 4.945 1 97.38 414 ILE A C 1
ATOM 3052 O O . ILE A 1 414 ? 17.859 13.383 4.781 1 97.38 414 ILE A O 1
ATOM 3056 N N . VAL A 1 415 ? 18.125 11.305 4.023 1 98.5 415 VAL A N 1
ATOM 3057 C CA . VAL A 1 415 ? 18.422 11.617 2.633 1 98.5 415 VAL A CA 1
ATOM 3058 C C . VAL A 1 415 ? 17.656 10.672 1.712 1 98.5 415 VAL A C 1
ATOM 3060 O O . VAL A 1 415 ? 17.547 9.477 1.987 1 98.5 415 VAL A O 1
ATOM 3063 N N . ALA A 1 416 ? 16.984 11.25 0.721 1 98.5 416 ALA A N 1
ATOM 3064 C CA . ALA A 1 416 ? 16.219 10.406 -0.195 1 98.5 416 ALA A CA 1
ATOM 3065 C C . ALA A 1 416 ? 16.031 11.094 -1.545 1 98.5 416 ALA A C 1
ATOM 3067 O O . ALA A 1 416 ? 16.125 12.32 -1.644 1 98.5 416 ALA A O 1
ATOM 3068 N N . ALA A 1 417 ? 15.859 10.383 -2.561 1 98.69 417 ALA A N 1
ATOM 3069 C CA . ALA A 1 417 ? 15.461 10.805 -3.902 1 98.69 417 ALA A CA 1
ATOM 3070 C C . ALA A 1 417 ? 14.32 9.938 -4.43 1 98.69 417 ALA A C 1
ATOM 3072 O O . ALA A 1 417 ? 14.227 8.758 -4.094 1 98.69 417 ALA A O 1
ATOM 3073 N N . GLY A 1 418 ? 13.445 10.625 -5.191 1 98.31 418 GLY A N 1
ATOM 3074 C CA . GLY A 1 418 ? 12.281 9.852 -5.613 1 98.31 418 GLY A CA 1
ATOM 3075 C C . GLY A 1 418 ? 11.602 10.43 -6.84 1 98.31 418 GLY A C 1
ATOM 3076 O O . GLY A 1 418 ? 12.141 11.32 -7.496 1 98.31 418 GLY A O 1
ATOM 3077 N N . ILE A 1 419 ? 10.484 9.805 -7.199 1 98.31 419 ILE A N 1
ATOM 3078 C CA . ILE A 1 419 ? 9.633 10.203 -8.312 1 98.31 419 ILE A CA 1
ATOM 3079 C C . ILE A 1 419 ? 8.188 10.352 -7.836 1 98.31 419 ILE A C 1
ATOM 3081 O O . ILE A 1 419 ? 7.73 9.594 -6.98 1 98.31 419 ILE A O 1
ATOM 3085 N N . ARG A 1 420 ? 7.535 11.336 -8.383 1 97.69 420 ARG A N 1
ATOM 3086 C CA . ARG A 1 420 ? 6.125 11.578 -8.102 1 97.69 420 ARG A CA 1
ATOM 3087 C C . ARG A 1 420 ? 5.348 11.828 -9.391 1 97.69 420 ARG A C 1
ATOM 3089 O O . ARG A 1 420 ? 5.797 12.578 -10.258 1 97.69 420 ARG A O 1
ATOM 3096 N N . THR A 1 421 ? 4.246 11.164 -9.531 1 96.69 421 THR A N 1
ATOM 3097 C CA . THR A 1 421 ? 3.344 11.391 -10.656 1 96.69 421 THR A CA 1
ATOM 3098 C C . THR A 1 421 ? 1.926 11.664 -10.164 1 96.69 421 THR A C 1
ATOM 3100 O O . THR A 1 421 ? 1.459 11.039 -9.211 1 96.69 421 THR A O 1
ATOM 3103 N N . ARG A 1 422 ? 1.302 12.562 -10.789 1 94 422 ARG A N 1
ATOM 3104 C CA . ARG A 1 422 ? -0.099 12.898 -10.547 1 94 422 ARG A CA 1
ATOM 3105 C C . ARG A 1 422 ? -0.965 12.531 -11.742 1 94 422 ARG A C 1
ATOM 3107 O O . ARG A 1 422 ? -0.537 12.68 -12.891 1 94 422 ARG A O 1
ATOM 3114 N N . ALA A 1 423 ? -2.152 12.031 -11.398 1 88.56 423 ALA A N 1
ATOM 3115 C CA . ALA A 1 423 ? -3.041 11.625 -12.484 1 88.56 423 ALA A CA 1
ATOM 3116 C C . ALA A 1 423 ? -4.492 11.961 -12.156 1 88.56 423 ALA A C 1
ATOM 3118 O O . ALA A 1 423 ? -4.879 12.016 -10.984 1 88.56 423 ALA A O 1
ATOM 3119 N N . ALA A 1 424 ? -5.242 12.219 -13.266 1 80.12 424 ALA A N 1
ATOM 3120 C CA . ALA A 1 424 ? -6.691 12.383 -13.164 1 80.12 424 ALA A CA 1
ATOM 3121 C C . ALA A 1 424 ? -7.387 11.93 -14.445 1 80.12 424 ALA A C 1
ATOM 3123 O O . ALA A 1 424 ? -6.863 12.117 -15.539 1 80.12 424 ALA A O 1
ATOM 3124 N N . GLY A 1 425 ? -8.469 11.164 -14.211 1 76.5 425 GLY A N 1
ATOM 3125 C CA . GLY A 1 425 ? -9.312 10.742 -15.312 1 76.5 425 GLY A CA 1
ATOM 3126 C C . GLY A 1 425 ? -10.789 10.992 -15.055 1 76.5 425 GLY A C 1
ATOM 3127 O O . GLY A 1 425 ? -11.297 10.703 -13.969 1 76.5 425 GLY A O 1
ATOM 3128 N N . LEU A 1 426 ? -11.492 11.648 -16.047 1 64.94 426 LEU A N 1
ATOM 3129 C CA . LEU A 1 426 ? -12.891 12.047 -15.906 1 64.94 426 LEU A CA 1
ATOM 3130 C C . LEU A 1 426 ? -13.82 10.992 -16.484 1 64.94 426 LEU A C 1
ATOM 3132 O O . LEU A 1 426 ? -13.539 10.422 -17.547 1 64.94 426 LEU A O 1
ATOM 3136 N N . ALA A 1 427 ? -14.656 10.492 -15.586 1 59.5 427 ALA A N 1
ATOM 3137 C CA . ALA A 1 427 ? -15.82 9.797 -16.125 1 59.5 427 ALA A CA 1
ATOM 3138 C C . ALA A 1 427 ? -17.016 10.734 -16.234 1 59.5 427 ALA A C 1
ATOM 3140 O O . ALA A 1 427 ? -17.406 11.375 -15.25 1 59.5 427 ALA A O 1
ATOM 3141 N N . GLN A 1 428 ? -17.312 11.398 -17.438 1 51.06 428 GLN A N 1
ATOM 3142 C CA . GLN A 1 428 ? -18.422 12.328 -17.594 1 51.06 428 GLN A CA 1
ATOM 3143 C C . GLN A 1 428 ? -19.703 11.586 -17.969 1 51.06 428 GLN A C 1
ATOM 3145 O O . GLN A 1 428 ? -19.688 10.688 -18.812 1 51.06 428 GLN A O 1
ATOM 3150 N N . CYS A 1 429 ? -20.578 11.312 -17.062 1 43.78 429 CYS A N 1
ATOM 3151 C CA . CYS A 1 429 ? -21.906 10.867 -17.453 1 43.78 429 CYS A CA 1
ATOM 3152 C C . CYS A 1 429 ? -22.844 12.055 -17.672 1 43.78 429 CYS A C 1
ATOM 3154 O O . CYS A 1 429 ? -22.812 13.016 -16.891 1 43.78 429 CYS A O 1
ATOM 3156 N N . ARG A 1 430 ? -23.062 12.531 -18.938 1 41.19 430 ARG A N 1
ATOM 3157 C CA . ARG A 1 430 ? -24.016 13.609 -19.172 1 41.19 430 ARG A CA 1
ATOM 3158 C C . ARG A 1 430 ? -25.438 13.156 -18.891 1 41.19 430 ARG A C 1
ATOM 3160 O O . ARG A 1 430 ? -25.828 12.047 -19.266 1 41.19 430 ARG A O 1
ATOM 3167 N N . HIS A 1 431 ? -25.984 13.781 -17.859 1 41.5 431 HIS A N 1
ATOM 3168 C CA . HIS A 1 431 ? -27.438 13.719 -17.703 1 41.5 431 HIS A CA 1
ATOM 3169 C C . HIS A 1 431 ? -28.156 14.477 -18.812 1 41.5 431 HIS A C 1
ATOM 3171 O O . HIS A 1 431 ? -27.906 15.664 -19.016 1 41.5 431 HIS A O 1
ATOM 3177 N N . GLU A 1 432 ? -28.531 13.867 -19.906 1 35.56 432 GLU A N 1
ATOM 3178 C CA . GLU A 1 432 ? -29.531 14.594 -20.688 1 35.56 432 GLU A CA 1
ATOM 3179 C C . GLU A 1 432 ? -30.844 14.742 -19.922 1 35.56 432 GLU A C 1
ATOM 3181 O O . GLU A 1 432 ? -31.25 13.828 -19.203 1 35.56 432 GLU A O 1
ATOM 3186 N N . ALA A 1 433 ? -31.391 15.992 -19.797 1 37.44 433 ALA A N 1
ATOM 3187 C CA . ALA A 1 433 ? -32.562 16.453 -19.062 1 37.44 433 ALA A CA 1
ATOM 3188 C C . ALA A 1 433 ? -33.719 15.469 -19.203 1 37.44 433 ALA A C 1
ATOM 3190 O O . ALA A 1 433 ? -34.688 15.508 -18.438 1 37.44 433 ALA A O 1
ATOM 3191 N N . SER A 1 434 ? -34 15.062 -20.453 1 35.44 434 SER A N 1
ATOM 3192 C CA . SER A 1 434 ? -35.312 14.414 -20.484 1 35.44 434 SER A CA 1
ATOM 3193 C C . SER A 1 434 ? -35.312 13.141 -19.641 1 35.44 434 SER A C 1
ATOM 3195 O O . SER A 1 434 ? -36.25 12.922 -18.844 1 35.44 434 SER A O 1
ATOM 3197 N N . ASP A 1 435 ? -34.938 11.93 -20.312 1 33.41 435 ASP A N 1
ATOM 3198 C CA . ASP A 1 435 ? -35.188 10.57 -19.828 1 33.41 435 ASP A CA 1
ATOM 3199 C C . ASP A 1 435 ? -34.156 10.164 -18.781 1 33.41 435 ASP A C 1
ATOM 3201 O O . ASP A 1 435 ? -33 10.578 -18.844 1 33.41 435 ASP A O 1
ATOM 3205 N N . ARG A 1 436 ? -34.5 9.43 -17.578 1 36.06 436 ARG A N 1
ATOM 3206 C CA . ARG A 1 436 ? -33.938 8.812 -16.375 1 36.06 436 ARG A CA 1
ATOM 3207 C C . ARG A 1 436 ? -32.656 8.047 -16.719 1 36.06 436 ARG A C 1
ATOM 3209 O O . ARG A 1 436 ? -32.188 7.254 -15.906 1 36.06 436 ARG A O 1
ATOM 3216 N N . GLU A 1 437 ? -32.312 7.945 -18.016 1 32.91 437 GLU A N 1
ATOM 3217 C CA . GLU A 1 437 ? -31.203 7.035 -18.312 1 32.91 437 GLU A CA 1
ATOM 3218 C C . GLU A 1 437 ? -29.875 7.797 -18.438 1 32.91 437 GLU A C 1
ATOM 3220 O O . GLU A 1 437 ? -29.828 8.867 -19.047 1 32.91 437 GLU A O 1
ATOM 3225 N N . LEU A 1 438 ? -28.906 7.598 -17.562 1 36.88 438 LEU A N 1
ATOM 3226 C CA . LEU A 1 438 ? -27.516 8.078 -17.531 1 36.88 438 LEU A CA 1
ATOM 3227 C C . LEU A 1 438 ? -26.781 7.629 -18.781 1 36.88 438 LEU A C 1
ATOM 3229 O O . LEU A 1 438 ? -26.734 6.434 -19.094 1 36.88 438 LEU A O 1
ATOM 3233 N N . HIS A 1 439 ? -26.875 8.391 -19.844 1 35.12 439 HIS A N 1
ATOM 3234 C CA . HIS A 1 439 ? -26.109 8.055 -21.047 1 35.12 439 HIS A CA 1
ATOM 3235 C C . HIS A 1 439 ? -24.672 8.508 -20.922 1 35.12 439 HIS A C 1
ATOM 3237 O O . HIS A 1 439 ? -24.391 9.68 -20.656 1 35.12 439 HIS A O 1
ATOM 3243 N N . CYS A 1 440 ? -23.844 7.559 -20.547 1 38.47 440 CYS A N 1
ATOM 3244 C CA . CYS A 1 440 ? -22.406 7.801 -20.5 1 38.47 440 CYS A CA 1
ATOM 3245 C C . CYS A 1 440 ? -21.797 7.719 -21.906 1 38.47 440 CYS A C 1
ATOM 3247 O O . CYS A 1 440 ? -21.859 6.676 -22.547 1 38.47 440 CYS A O 1
ATOM 3249 N N . PRO A 1 441 ? -21.609 8.773 -22.609 1 34.81 441 PRO A N 1
ATOM 3250 C CA . PRO A 1 441 ? -21.125 8.695 -24 1 34.81 441 PRO A CA 1
ATOM 3251 C C . PRO A 1 441 ? -19.781 7.996 -24.109 1 34.81 441 PRO A C 1
ATOM 3253 O O . PRO A 1 441 ? -18.906 8.203 -23.266 1 34.81 441 PRO A O 1
ATOM 3256 N N . VAL A 1 442 ? -19.766 6.707 -24.578 1 33.53 442 VAL A N 1
ATOM 3257 C CA . VAL A 1 442 ? -18.516 6.043 -24.938 1 33.53 442 VAL A CA 1
ATOM 3258 C C . VAL A 1 442 ? -17.844 6.793 -26.094 1 33.53 442 VAL A C 1
ATOM 3260 O O . VAL A 1 442 ? -18.516 7.281 -27 1 33.53 442 VAL A O 1
ATOM 3263 N N . PRO A 1 443 ? -16.594 7.141 -26.078 1 29.86 443 PRO A N 1
ATOM 3264 C CA . PRO A 1 443 ? -15.922 7.898 -27.125 1 29.86 443 PRO A CA 1
ATOM 3265 C C . PRO A 1 443 ? -16.031 7.23 -28.5 1 29.86 443 PRO A C 1
ATOM 3267 O O . PRO A 1 443 ? -15.906 6.008 -28.609 1 29.86 443 PRO A O 1
ATOM 3270 N N . SER A 1 444 ? -16.922 7.695 -29.484 1 27.69 444 SER A N 1
ATOM 3271 C CA . SER A 1 444 ? -17.078 7.223 -30.859 1 27.69 444 SER A CA 1
ATOM 3272 C C . SER A 1 444 ? -15.773 7.312 -31.625 1 27.69 444 SER A C 1
ATOM 3274 O O . SER A 1 444 ? -15.031 8.289 -31.5 1 27.69 444 SER A O 1
ATOM 3276 N N . GLN A 1 445 ? -15.062 6.18 -31.969 1 26.3 445 GLN A N 1
ATOM 3277 C CA . GLN A 1 445 ? -14.047 6.07 -33.031 1 26.3 445 GLN A CA 1
ATOM 3278 C C . GLN A 1 445 ? -14.492 6.785 -34.281 1 26.3 445 GLN A C 1
ATOM 3280 O O . GLN A 1 445 ? -15.508 6.422 -34.906 1 26.3 445 GLN A O 1
ATOM 3285 N N . SER A 1 446 ? -14.352 8.039 -34.469 1 24.89 446 SER A N 1
ATOM 3286 C CA . SER A 1 446 ? -14.773 8.789 -35.656 1 24.89 446 SER A CA 1
ATOM 3287 C C . SER A 1 446 ? -14.039 8.305 -36.906 1 24.89 446 SER A C 1
ATOM 3289 O O . SER A 1 446 ? -14.148 8.914 -37.969 1 24.89 446 SER A O 1
ATOM 3291 N N . HIS A 1 447 ? -13.156 7.355 -37 1 23.53 447 HIS A N 1
ATOM 3292 C CA . HIS A 1 447 ? -12.492 7.402 -38.312 1 23.53 447 HIS A CA 1
ATOM 3293 C C . HIS A 1 447 ? -13.43 6.934 -39.406 1 23.53 447 HIS A C 1
ATOM 3295 O O . HIS A 1 447 ? -13.359 5.777 -39.844 1 23.53 447 HIS A O 1
ATOM 3301 N N . THR A 1 448 ? -14.641 7.328 -39.562 1 24.7 448 THR A N 1
ATOM 3302 C CA . THR A 1 448 ? -15.352 6.773 -40.688 1 24.7 448 THR A CA 1
ATOM 3303 C C . THR A 1 448 ? -14.773 7.309 -42 1 24.7 448 THR A C 1
ATOM 3305 O O . THR A 1 448 ? -15.016 8.461 -42.375 1 24.7 448 THR A O 1
ATOM 3308 N N . GLY A 1 449 ? -13.406 7.465 -42.25 1 19.58 449 GLY A N 1
ATOM 3309 C CA . GLY A 1 449 ? -13.188 7.715 -43.656 1 19.58 449 GLY A CA 1
ATOM 3310 C C . GLY A 1 449 ? -13.891 6.719 -44.562 1 19.58 449 GLY A C 1
ATOM 3311 O O . GLY A 1 449 ? -13.727 5.508 -44.406 1 19.58 449 GLY A O 1
ATOM 3312 N N . ARG A 1 450 ? -15.062 7.043 -45 1 22.12 450 ARG A N 1
ATOM 3313 C CA . ARG A 1 450 ? -15.891 6.391 -46.031 1 22.12 450 ARG A CA 1
ATOM 3314 C C . ARG A 1 450 ? -15.094 6.156 -47.312 1 22.12 450 ARG A C 1
ATOM 3316 O O . ARG A 1 450 ? -14.617 7.105 -47.938 1 22.12 450 ARG A O 1
ATOM 3323 N N . PHE A 1 451 ? -14.148 5.188 -47.344 1 18.64 451 PHE A N 1
ATOM 3324 C CA . PHE A 1 451 ? -13.727 4.715 -48.656 1 18.64 451 PHE A CA 1
ATOM 3325 C C . PHE A 1 451 ? -14.93 4.254 -49.5 1 18.64 451 PHE A C 1
ATOM 3327 O O . PHE A 1 451 ? -15.711 3.422 -49.031 1 18.64 451 PHE A O 1
ATOM 3334 N N . HIS A 1 452 ? -15.531 5.172 -50.25 1 20.52 452 HIS A N 1
ATOM 3335 C CA . HIS A 1 452 ? -16.531 4.996 -51.312 1 20.52 452 HIS A CA 1
ATOM 3336 C C . HIS A 1 452 ? -16.031 4.016 -52.375 1 20.52 452 HIS A C 1
ATOM 3338 O O . HIS A 1 452 ? -15.023 4.266 -53.031 1 20.52 452 HIS A O 1
ATOM 3344 N N . VAL A 1 453 ? -15.742 2.729 -52 1 18.36 453 VAL A N 1
ATOM 3345 C CA . VAL A 1 453 ? -15.562 1.763 -53.062 1 18.36 453 VAL A CA 1
ATOM 3346 C C . VAL A 1 453 ? -16.812 1.729 -53.938 1 18.36 453 VAL A C 1
ATOM 3348 O O . VAL A 1 453 ? -17.891 1.368 -53.469 1 18.36 453 VAL A O 1
ATOM 3351 N N . SER A 1 454 ? -16.984 2.715 -54.812 1 18.97 454 SER A N 1
ATOM 3352 C CA . SER A 1 454 ? -17.953 2.801 -55.906 1 18.97 454 SER A CA 1
ATOM 3353 C C . SER A 1 454 ? -17.891 1.573 -56.781 1 18.97 454 SER A C 1
ATOM 3355 O O . SER A 1 454 ? -16.922 1.381 -57.531 1 18.97 454 SER A O 1
ATOM 3357 N N . VAL A 1 455 ? -18.109 0.358 -56.188 1 18.91 455 VAL A N 1
ATOM 3358 C CA . VAL A 1 455 ? -18.281 -0.762 -57.125 1 18.91 455 VAL A CA 1
ATOM 3359 C C . VAL A 1 455 ? -19.344 -0.424 -58.156 1 18.91 455 VAL A C 1
ATOM 3361 O O . VAL A 1 455 ? -20.484 -0.134 -57.812 1 18.91 455 VAL A O 1
ATOM 3364 N N . ALA A 1 456 ? -18.953 0.231 -59.281 1 19 456 ALA A N 1
ATOM 3365 C CA . ALA A 1 456 ? -19.703 0.497 -60.5 1 19 456 ALA A CA 1
ATOM 3366 C C . ALA A 1 456 ? -20.547 -0.716 -60.906 1 19 456 ALA A C 1
ATOM 3368 O O . ALA A 1 456 ? -20.031 -1.834 -60.969 1 19 456 ALA A O 1
ATOM 3369 N N . LEU A 1 457 ? -21.859 -0.655 -60.688 1 19.36 457 LEU A N 1
ATOM 3370 C CA . LEU A 1 457 ? -23.125 -1.29 -61 1 19.36 457 LEU A CA 1
ATOM 3371 C C . LEU A 1 457 ? -23.234 -1.555 -62.5 1 19.36 457 LEU A C 1
ATOM 3373 O O . LEU A 1 457 ? -23.844 -0.779 -63.25 1 19.36 457 LEU A O 1
ATOM 3377 N N . HIS A 1 458 ? -21.984 -1.631 -63.25 1 19.83 458 HIS A N 1
ATOM 3378 C CA . HIS A 1 458 ? -22.312 -1.749 -64.625 1 19.83 458 HIS A CA 1
ATOM 3379 C C . HIS A 1 458 ? -23.25 -2.918 -64.875 1 19.83 458 HIS A C 1
ATOM 3381 O O . HIS A 1 458 ? -23.172 -3.947 -64.25 1 19.83 458 HIS A O 1
ATOM 3387 N N . GLY A 1 459 ? -24.391 -2.598 -65.625 1 18.77 459 GLY A N 1
ATOM 3388 C CA . GLY A 1 459 ? -25.578 -3.17 -66.188 1 18.77 459 GLY A CA 1
ATOM 3389 C C . GLY A 1 459 ? -25.297 -4.391 -67.062 1 18.77 459 GLY A C 1
ATOM 3390 O O . GLY A 1 459 ? -25.047 -4.273 -68.25 1 18.77 459 GLY A O 1
ATOM 3391 N N . PHE A 1 460 ? -24.234 -5.266 -66.75 1 18.66 460 PHE A N 1
ATOM 3392 C CA . PHE A 1 460 ? -24.234 -6.258 -67.875 1 18.66 460 PHE A CA 1
ATOM 3393 C C . PHE A 1 460 ? -25.594 -6.914 -68 1 18.66 460 PHE A C 1
ATOM 3395 O O . PHE A 1 460 ? -25.984 -7.746 -67.188 1 18.66 460 PHE A O 1
ATOM 3402 N N . MET A 1 461 ? -26.688 -6.027 -68.25 1 18.77 461 MET A N 1
ATOM 3403 C CA . MET A 1 461 ? -27.984 -6.543 -68.688 1 18.77 461 MET A CA 1
ATOM 3404 C C . MET A 1 461 ? -27.828 -7.434 -69.938 1 18.77 461 MET A C 1
ATOM 3406 O O . MET A 1 461 ? -28.766 -7.598 -70.75 1 18.77 461 MET A O 1
ATOM 3410 N N . ASN A 1 462 ? -26.594 -7.871 -70.25 1 17.03 462 ASN A N 1
ATOM 3411 C CA . ASN A 1 462 ? -26.734 -8.391 -71.625 1 17.03 462 ASN A CA 1
ATOM 3412 C C . ASN A 1 462 ? -28.031 -9.195 -71.75 1 17.03 462 ASN A C 1
ATOM 3414 O O . ASN A 1 462 ? -28.641 -9.586 -70.75 1 17.03 462 ASN A O 1
ATOM 3418 N N . ARG A 1 463 ? -28.016 -10.125 -72.75 1 18.48 463 ARG A N 1
ATOM 3419 C CA . ARG A 1 463 ? -28.719 -10.594 -73.938 1 18.48 463 ARG A CA 1
ATOM 3420 C C . ARG A 1 463 ? -29.75 -11.664 -73.625 1 18.48 463 ARG A C 1
ATOM 3422 O O . ARG A 1 463 ? -30.422 -12.195 -74.5 1 18.48 463 ARG A O 1
ATOM 3429 N N . TYR A 1 464 ? -29.797 -12.258 -72.312 1 18.67 464 TYR A N 1
ATOM 3430 C CA . TYR A 1 464 ? -30.516 -13.469 -72.688 1 18.67 464 TYR A CA 1
ATOM 3431 C C . TYR A 1 464 ? -31.922 -13.133 -73.188 1 18.67 464 TYR A C 1
ATOM 3433 O O . TYR A 1 464 ? -32.75 -12.648 -72.438 1 18.67 464 TYR A O 1
ATOM 3441 N N . HIS A 1 465 ? -32.062 -12.617 -74.562 1 17.23 465 HIS A N 1
ATOM 3442 C CA . HIS A 1 465 ? -33.188 -12.617 -75.438 1 17.23 465 HIS A CA 1
ATOM 3443 C C . HIS A 1 465 ? -33.875 -13.977 -75.438 1 17.23 465 HIS A C 1
ATOM 3445 O O . HIS A 1 465 ? -33.688 -14.773 -76.375 1 17.23 465 HIS A O 1
ATOM 3451 N N . ARG A 1 466 ? -34.031 -14.938 -74.625 1 18.67 466 ARG A N 1
ATOM 3452 C CA . ARG A 1 466 ? -34.812 -15.844 -75.438 1 18.67 466 ARG A CA 1
ATOM 3453 C C . ARG A 1 466 ? -35.969 -15.094 -76.125 1 18.67 466 ARG A C 1
ATOM 3455 O O . ARG A 1 466 ? -36.312 -13.984 -75.688 1 18.67 466 ARG A O 1
ATOM 3462 N N . HIS A 1 467 ? -36.656 -15.805 -77.062 1 18.61 467 HIS A N 1
ATOM 3463 C CA . HIS A 1 467 ? -37.719 -16.172 -78 1 18.61 467 HIS A CA 1
ATOM 3464 C C . HIS A 1 467 ? -39.094 -15.758 -77.5 1 18.61 467 HIS A C 1
ATOM 3466 O O . HIS A 1 467 ? -39.344 -15.781 -76.25 1 18.61 467 HIS A O 1
ATOM 3472 N N . ALA A 1 468 ? -39.875 -15.023 -78.312 1 19.44 468 ALA A N 1
ATOM 3473 C CA . ALA A 1 468 ? -41.125 -14.375 -78.688 1 19.44 468 ALA A CA 1
ATOM 3474 C C . ALA A 1 468 ? -42.344 -15.242 -78.25 1 19.44 468 ALA A C 1
ATOM 3476 O O . ALA A 1 468 ? -43.438 -14.742 -78.125 1 19.44 468 ALA A O 1
ATOM 3477 N N . LEU A 1 469 ? -42.188 -16.672 -77.938 1 21 469 LEU A N 1
ATOM 3478 C CA . LEU A 1 469 ? -43.531 -17.156 -78.25 1 21 469 LEU A CA 1
ATOM 3479 C C . LEU A 1 469 ? -44.562 -16.641 -77.25 1 21 469 LEU A C 1
ATOM 3481 O O . LEU A 1 469 ? -44.281 -16.609 -76.062 1 21 469 LEU A O 1
ATOM 3485 N N . MET B 1 1 ? -1.528 -19.188 -51.219 1 18.2 1 MET B N 1
ATOM 3486 C CA . MET B 1 1 ? -0.831 -19.578 -50 1 18.2 1 MET B CA 1
ATOM 3487 C C . MET B 1 1 ? -1.086 -18.578 -48.875 1 18.2 1 MET B C 1
ATOM 3489 O O . MET B 1 1 ? -0.566 -17.469 -48.906 1 18.2 1 MET B O 1
ATOM 3493 N N . LYS B 1 2 ? -2.328 -18.453 -48.5 1 20.92 2 LYS B N 1
ATOM 3494 C CA . LYS B 1 2 ? -2.961 -17.438 -47.625 1 20.92 2 LYS B CA 1
ATOM 3495 C C . LYS B 1 2 ? -2.344 -17.438 -46.25 1 20.92 2 LYS B C 1
ATOM 3497 O O . LYS B 1 2 ? -2.344 -18.453 -45.562 1 20.92 2 LYS B O 1
ATOM 3502 N N . LYS B 1 3 ? -1.247 -16.641 -46.125 1 22.06 3 LYS B N 1
ATOM 3503 C CA . LYS B 1 3 ? -0.513 -16.312 -44.906 1 22.06 3 LYS B CA 1
ATOM 3504 C C . LYS B 1 3 ? -1.464 -16.094 -43.719 1 22.06 3 LYS B C 1
ATOM 3506 O O . LYS B 1 3 ? -2.316 -15.211 -43.75 1 22.06 3 LYS B O 1
ATOM 3511 N N . HIS B 1 4 ? -2.039 -17.234 -43.312 1 23.2 4 HIS B N 1
ATOM 3512 C CA . HIS B 1 4 ? -2.891 -17.188 -42.125 1 23.2 4 HIS B CA 1
ATOM 3513 C C . HIS B 1 4 ? -2.191 -16.453 -40.969 1 23.2 4 HIS B C 1
ATOM 3515 O O . HIS B 1 4 ? -1.062 -16.797 -40.625 1 23.2 4 HIS B O 1
ATOM 3521 N N . LEU B 1 5 ? -2.344 -15.172 -40.969 1 23.36 5 LEU B N 1
ATOM 3522 C CA . LEU B 1 5 ? -1.921 -14.234 -39.938 1 23.36 5 LEU B CA 1
ATOM 3523 C C . LEU B 1 5 ? -2.42 -14.68 -38.562 1 23.36 5 LEU B C 1
ATOM 3525 O O . LEU B 1 5 ? -3.629 -14.805 -38.344 1 23.36 5 LEU B O 1
ATOM 3529 N N . ILE B 1 6 ? -1.859 -15.781 -38.094 1 23.77 6 ILE B N 1
ATOM 3530 C CA . ILE B 1 6 ? -2.061 -16.188 -36.688 1 23.77 6 ILE B CA 1
ATOM 3531 C C . ILE B 1 6 ? -1.916 -14.969 -35.781 1 23.77 6 ILE B C 1
ATOM 3533 O O . ILE B 1 6 ? -0.852 -14.344 -35.719 1 23.77 6 ILE B O 1
ATOM 3537 N N . THR B 1 7 ? -2.982 -14.164 -35.688 1 23.91 7 THR B N 1
ATOM 3538 C CA . THR B 1 7 ? -3.068 -13.117 -34.688 1 23.91 7 THR B CA 1
ATOM 3539 C C . THR B 1 7 ? -2.799 -13.672 -33.281 1 23.91 7 THR B C 1
ATOM 3541 O O . THR B 1 7 ? -3.521 -14.555 -32.812 1 23.91 7 THR B O 1
ATOM 3544 N N . THR B 1 8 ? -1.573 -14.133 -33 1 24.27 8 THR B N 1
ATOM 3545 C CA . THR B 1 8 ? -1.149 -14.375 -31.609 1 24.27 8 THR B CA 1
ATOM 3546 C C . THR B 1 8 ? -1.744 -13.328 -30.672 1 24.27 8 THR B C 1
ATOM 3548 O O . THR B 1 8 ? -1.555 -12.125 -30.875 1 24.27 8 THR B O 1
ATOM 3551 N N . ALA B 1 9 ? -2.924 -13.641 -30.203 1 24.08 9 ALA B N 1
ATOM 3552 C CA . ALA B 1 9 ? -3.502 -12.867 -29.109 1 24.08 9 ALA B CA 1
ATOM 3553 C C . ALA B 1 9 ? -2.475 -12.625 -28 1 24.08 9 ALA B C 1
ATOM 3555 O O . ALA B 1 9 ? -1.966 -13.57 -27.406 1 24.08 9 ALA B O 1
ATOM 3556 N N . MET B 1 10 ? -1.436 -11.828 -28.297 1 24.86 10 MET B N 1
ATOM 3557 C CA . MET B 1 10 ? -0.646 -11.242 -27.219 1 24.86 10 MET B CA 1
ATOM 3558 C C . MET B 1 10 ? -1.522 -10.938 -26 1 24.86 10 MET B C 1
ATOM 3560 O O . MET B 1 10 ? -2.428 -10.102 -26.078 1 24.86 10 MET B O 1
ATOM 3564 N N . LEU B 1 11 ? -2.049 -11.953 -25.422 1 25.94 11 LEU B N 1
ATOM 3565 C CA . LEU B 1 11 ? -2.588 -11.688 -24.094 1 25.94 11 LEU B CA 1
ATOM 3566 C C . LEU B 1 11 ? -1.678 -10.742 -23.328 1 25.94 11 LEU B C 1
ATOM 3568 O O . LEU B 1 11 ? -0.552 -11.109 -22.969 1 25.94 11 LEU B O 1
ATOM 3572 N N . SER B 1 12 ? -1.537 -9.523 -23.719 1 27.19 12 SER B N 1
ATOM 3573 C CA . SER B 1 12 ? -0.96 -8.414 -22.969 1 27.19 12 SER B CA 1
ATOM 3574 C C . SER B 1 12 ? -1.255 -8.539 -21.484 1 27.19 12 SER B C 1
ATOM 3576 O O . SER B 1 12 ? -2.398 -8.781 -21.094 1 27.19 12 SER B O 1
ATOM 3578 N N . SER B 1 13 ? -0.564 -9.367 -20.859 1 29.25 13 SER B N 1
ATOM 3579 C CA . SER B 1 13 ? -0.644 -9.148 -19.422 1 29.25 13 SER B CA 1
ATOM 3580 C C . SER B 1 13 ? -1.062 -7.719 -19.094 1 29.25 13 SER B C 1
ATOM 3582 O O . SER B 1 13 ? -0.653 -6.777 -19.781 1 29.25 13 SER B O 1
ATOM 3584 N N . LEU B 1 14 ? -2.262 -7.621 -18.672 1 30.61 14 LEU B N 1
ATOM 3585 C CA . LEU B 1 14 ? -2.732 -6.324 -18.219 1 30.61 14 LEU B CA 1
ATOM 3586 C C . LEU B 1 14 ? -1.588 -5.516 -17.609 1 30.61 14 LEU B C 1
ATOM 3588 O O . LEU B 1 14 ? -1.679 -4.293 -17.5 1 30.61 14 LEU B O 1
ATOM 3592 N N . ILE B 1 15 ? -0.705 -6.266 -16.953 1 31.5 15 ILE B N 1
ATOM 3593 C CA . ILE B 1 15 ? 0.358 -5.395 -16.469 1 31.5 15 ILE B CA 1
ATOM 3594 C C . ILE B 1 15 ? 1.104 -4.781 -17.641 1 31.5 15 ILE B C 1
ATOM 3596 O O . ILE B 1 15 ? 1.45 -3.6 -17.625 1 31.5 15 ILE B O 1
ATOM 3600 N N . GLY B 1 16 ? 1.639 -5.672 -18.562 1 31.52 16 GLY B N 1
ATOM 3601 C CA . GLY B 1 16 ? 2.535 -5.199 -19.594 1 31.52 16 GLY B CA 1
ATOM 3602 C C . GLY B 1 16 ? 1.828 -4.402 -20.672 1 31.52 16 GLY B C 1
ATOM 3603 O O . GLY B 1 16 ? 2.449 -3.988 -21.656 1 31.52 16 GLY B O 1
ATOM 3604 N N . ALA B 1 17 ? 0.62 -4.762 -21.016 1 29.36 17 ALA B N 1
ATOM 3605 C CA . ALA B 1 17 ? 0.213 -3.922 -22.141 1 29.36 17 ALA B CA 1
ATOM 3606 C C . ALA B 1 17 ? 0.374 -2.441 -21.797 1 29.36 17 ALA B C 1
ATOM 3608 O O . ALA B 1 17 ? -0.434 -1.876 -21.062 1 29.36 17 ALA B O 1
ATOM 3609 N N . ALA B 1 18 ? 1.505 -2.107 -21.516 1 33.78 18 ALA B N 1
ATOM 3610 C CA . ALA B 1 18 ? 1.672 -0.679 -21.766 1 33.78 18 ALA B CA 1
ATOM 3611 C C . ALA B 1 18 ? 0.878 -0.247 -23 1 33.78 18 ALA B C 1
ATOM 3613 O O . ALA B 1 18 ? 1.243 -0.578 -24.125 1 33.78 18 ALA B O 1
ATOM 3614 N N . HIS B 1 19 ? -0.367 -0.513 -23.062 1 34.28 19 HIS B N 1
ATOM 3615 C CA . HIS B 1 19 ? -0.962 0.22 -24.172 1 34.28 19 HIS B CA 1
ATOM 3616 C C . HIS B 1 19 ? -0.19 1.502 -24.453 1 34.28 19 HIS B C 1
ATOM 3618 O O . HIS B 1 19 ? 0.019 2.322 -23.562 1 34.28 19 HIS B O 1
ATOM 3624 N N . ALA B 1 20 ? 0.694 1.376 -25.266 1 34.97 20 ALA B N 1
ATOM 3625 C CA . ALA B 1 20 ? 1.376 2.516 -25.875 1 34.97 20 ALA B CA 1
ATOM 3626 C C . ALA B 1 20 ? 0.391 3.635 -26.203 1 34.97 20 ALA B C 1
ATOM 3628 O O . ALA B 1 20 ? -0.036 3.781 -27.344 1 34.97 20 ALA B O 1
ATOM 3629 N N . ASP B 1 21 ? -0.723 3.588 -25.594 1 40.75 21 ASP B N 1
ATOM 3630 C CA . ASP B 1 21 ? -1.259 4.898 -25.953 1 40.75 21 ASP B CA 1
ATOM 3631 C C . ASP B 1 21 ? -0.303 6.016 -25.547 1 40.75 21 ASP B C 1
ATOM 3633 O O . ASP B 1 21 ? 0.018 6.156 -24.359 1 40.75 21 ASP B O 1
ATOM 3637 N N . ASP B 1 22 ? 0.625 6.215 -26.406 1 52 22 ASP B N 1
ATOM 3638 C CA . ASP B 1 22 ? 1.66 7.242 -26.344 1 52 22 ASP B CA 1
ATOM 3639 C C . ASP B 1 22 ? 1.124 8.531 -25.719 1 52 22 ASP B C 1
ATOM 3641 O O . ASP B 1 22 ? 1.876 9.477 -25.5 1 52 22 ASP B O 1
ATOM 3645 N N . GLY B 1 23 ? -0.332 8.344 -25.375 1 64.44 23 GLY B N 1
ATOM 3646 C CA . GLY B 1 23 ? -0.816 9.594 -24.812 1 64.44 23 GLY B CA 1
ATOM 3647 C C . GLY B 1 23 ? -1.051 9.508 -23.312 1 64.44 23 GLY B C 1
ATOM 3648 O O . GLY B 1 23 ? -0.649 8.539 -22.672 1 64.44 23 GLY B O 1
ATOM 3649 N N . ASN B 1 24 ? -1.484 10.469 -22.688 1 79 24 ASN B N 1
ATOM 3650 C CA . ASN B 1 24 ? -1.868 10.57 -21.281 1 79 24 ASN B CA 1
ATOM 3651 C C . ASN B 1 24 ? -3.17 9.828 -21 1 79 24 ASN B C 1
ATOM 3653 O O . ASN B 1 24 ? -4.148 9.977 -21.734 1 79 24 ASN B O 1
ATOM 3657 N N . SER B 1 25 ? -3.123 8.789 -20.125 1 81 25 SER B N 1
ATOM 3658 C CA . SER B 1 25 ? -4.332 8.016 -19.859 1 81 25 SER B CA 1
ATOM 3659 C C . SER B 1 25 ? -4.375 7.527 -18.422 1 81 25 SER B C 1
ATOM 3661 O O . SER B 1 25 ? -3.334 7.359 -17.781 1 81 25 SER B O 1
ATOM 3663 N N . VAL B 1 26 ? -5.602 7.496 -17.891 1 87.38 26 VAL B N 1
ATOM 3664 C CA . VAL B 1 26 ? -5.945 6.766 -16.672 1 87.38 26 VAL B CA 1
ATOM 3665 C C . VAL B 1 26 ? -7.035 5.738 -16.969 1 87.38 26 VAL B C 1
ATOM 3667 O O . VAL B 1 26 ? -8.086 6.082 -17.531 1 87.38 26 VAL B O 1
ATOM 3670 N N . THR B 1 27 ? -6.762 4.461 -16.578 1 87.75 27 THR B N 1
ATOM 3671 C CA . THR B 1 27 ? -7.668 3.381 -16.953 1 87.75 27 THR B CA 1
ATOM 3672 C C . THR B 1 27 ? -8.109 2.602 -15.711 1 87.75 27 THR B C 1
ATOM 3674 O O . THR B 1 27 ? -7.277 2.203 -14.898 1 87.75 27 THR B O 1
ATOM 3677 N N . LEU B 1 28 ? -9.453 2.514 -15.656 1 90.75 28 LEU B N 1
ATOM 3678 C CA . LEU B 1 28 ? -10.023 1.538 -14.734 1 90.75 28 LEU B CA 1
ATOM 3679 C C . LEU B 1 28 ? -10.211 0.188 -15.414 1 90.75 28 LEU B C 1
ATOM 3681 O O . LEU B 1 28 ? -10.727 0.12 -16.531 1 90.75 28 LEU B O 1
ATOM 3685 N N . TYR B 1 29 ? -9.742 -0.863 -14.719 1 91.94 29 TYR B N 1
ATOM 3686 C CA . TYR B 1 29 ? -9.859 -2.176 -15.344 1 91.94 29 TYR B CA 1
ATOM 3687 C C . TYR B 1 29 ? -10.156 -3.25 -14.305 1 91.94 29 TYR B C 1
ATOM 3689 O O . TYR B 1 29 ? -10.141 -2.977 -13.102 1 91.94 29 TYR B O 1
ATOM 3697 N N . GLY B 1 30 ? -10.508 -4.477 -14.859 1 95.5 30 GLY B N 1
ATOM 3698 C CA . GLY B 1 30 ? -10.734 -5.578 -13.938 1 95.5 30 GLY B CA 1
ATOM 3699 C C . GLY B 1 30 ? -10.969 -6.906 -14.633 1 95.5 30 GLY B C 1
ATOM 3700 O O . GLY B 1 30 ? -11.125 -6.949 -15.859 1 95.5 30 GLY B O 1
ATOM 3701 N N . VAL B 1 31 ? -10.789 -7.914 -13.852 1 96.5 31 VAL B N 1
ATOM 3702 C CA . VAL B 1 31 ? -11.148 -9.289 -14.188 1 96.5 31 VAL B CA 1
ATOM 3703 C C . VAL B 1 31 ? -12.031 -9.875 -13.086 1 96.5 31 VAL B C 1
ATOM 3705 O O . VAL B 1 31 ? -11.672 -9.836 -11.906 1 96.5 31 VAL B O 1
ATOM 3708 N N . LEU B 1 32 ? -13.219 -10.305 -13.438 1 97.62 32 LEU B N 1
ATOM 3709 C CA . LEU B 1 32 ? -14.086 -11.031 -12.523 1 97.62 32 LEU B CA 1
ATOM 3710 C C . LEU B 1 32 ? -14.273 -12.477 -12.977 1 97.62 32 LEU B C 1
ATOM 3712 O O . LEU B 1 32 ? -14.727 -12.727 -14.094 1 97.62 32 LEU B O 1
ATOM 3716 N N . ASP B 1 33 ? -13.867 -13.383 -12.133 1 98 33 ASP B N 1
ATOM 3717 C CA . ASP B 1 33 ? -13.836 -14.812 -12.438 1 98 33 ASP B CA 1
ATOM 3718 C C . ASP B 1 33 ? -14.352 -15.633 -11.258 1 98 33 ASP B C 1
ATOM 3720 O O . ASP B 1 33 ? -13.781 -15.586 -10.164 1 98 33 ASP B O 1
ATOM 3724 N N . VAL B 1 34 ? -15.391 -16.375 -11.484 1 97.56 34 VAL B N 1
ATOM 3725 C CA . VAL B 1 34 ? -15.969 -17.234 -10.453 1 97.56 34 VAL B CA 1
ATOM 3726 C C . VAL B 1 34 ? -16.297 -18.594 -11.031 1 97.56 34 VAL B C 1
ATOM 3728 O O . VAL B 1 34 ? -16.719 -18.703 -12.18 1 97.56 34 VAL B O 1
ATOM 3731 N N . ALA B 1 35 ? -16.078 -19.594 -10.211 1 98.06 35 ALA B N 1
ATOM 3732 C CA . ALA B 1 35 ? -16.344 -20.969 -10.625 1 98.06 35 ALA B CA 1
ATOM 3733 C C . ALA B 1 35 ? -17.203 -21.688 -9.578 1 98.06 35 ALA B C 1
ATOM 3735 O O . ALA B 1 35 ? -17.219 -21.297 -8.406 1 98.06 35 ALA B O 1
ATOM 3736 N N . VAL B 1 36 ? -17.938 -22.672 -10.031 1 98.38 36 VAL B N 1
ATOM 3737 C CA . VAL B 1 36 ? -18.625 -23.609 -9.164 1 98.38 36 VAL B CA 1
ATOM 3738 C C . VAL B 1 36 ? -18.047 -25.016 -9.359 1 98.38 36 VAL B C 1
ATOM 3740 O O . VAL B 1 36 ? -17.766 -25.422 -10.492 1 98.38 36 VAL B O 1
ATOM 3743 N N . GLY B 1 37 ? -17.812 -25.656 -8.227 1 97.94 37 GLY B N 1
ATOM 3744 C CA . GLY B 1 37 ? -17.203 -26.969 -8.383 1 97.94 37 GLY B CA 1
ATOM 3745 C C . GLY B 1 37 ? -17.047 -27.703 -7.07 1 97.94 37 GLY B C 1
ATOM 3746 O O . GLY B 1 37 ? -17.859 -27.547 -6.16 1 97.94 37 GLY B O 1
ATOM 3747 N N . ALA B 1 38 ? -16.047 -28.609 -7.145 1 97.69 38 ALA B N 1
ATOM 3748 C CA . ALA B 1 38 ? -15.828 -29.469 -5.98 1 97.69 38 ALA B CA 1
ATOM 3749 C C . ALA B 1 38 ? -14.352 -29.828 -5.844 1 97.69 38 ALA B C 1
ATOM 3751 O O . ALA B 1 38 ? -13.648 -29.969 -6.844 1 97.69 38 ALA B O 1
ATOM 3752 N N . VAL B 1 39 ? -13.977 -29.953 -4.605 1 96.12 39 VAL B N 1
ATOM 3753 C CA . VAL B 1 39 ? -12.688 -30.531 -4.23 1 96.12 39 VAL B CA 1
ATOM 3754 C C . VAL B 1 39 ? -12.914 -31.781 -3.396 1 96.12 39 VAL B C 1
ATOM 3756 O O . VAL B 1 39 ? -13.703 -31.781 -2.453 1 96.12 39 VAL B O 1
ATOM 3759 N N . GLU B 1 40 ? -12.203 -32.781 -3.717 1 96.31 40 GLU B N 1
ATOM 3760 C CA . GLU B 1 40 ? -12.461 -34.094 -3.121 1 96.31 40 GLU B CA 1
ATOM 3761 C C . GLU B 1 40 ? -12.203 -34.062 -1.616 1 96.31 40 GLU B C 1
ATOM 3763 O O . GLU B 1 40 ? -12.992 -34.625 -0.84 1 96.31 40 GLU B O 1
ATOM 3768 N N . HIS B 1 41 ? -11.086 -33.688 -1.174 1 93.19 41 HIS B N 1
ATOM 3769 C CA . HIS B 1 41 ? -10.688 -33.531 0.224 1 93.19 41 HIS B CA 1
ATOM 3770 C C . HIS B 1 41 ? -10.234 -32.125 0.54 1 93.19 41 HIS B C 1
ATOM 3772 O O . HIS B 1 41 ? -9.328 -31.594 -0.112 1 93.19 41 HIS B O 1
ATOM 3778 N N . SER B 1 42 ? -10.883 -31.531 1.466 1 89.75 42 SER B N 1
ATOM 3779 C CA . SER B 1 42 ? -10.547 -30.141 1.768 1 89.75 42 SER B CA 1
ATOM 3780 C C . SER B 1 42 ? -11.086 -29.734 3.135 1 89.75 42 SER B C 1
ATOM 3782 O O . SER B 1 42 ? -12.117 -30.234 3.584 1 89.75 42 SER B O 1
ATOM 3784 N N . ALA B 1 43 ? -10.336 -28.781 3.744 1 86.69 43 ALA B N 1
ATOM 3785 C CA . ALA B 1 43 ? -10.984 -28.031 4.812 1 86.69 43 ALA B CA 1
ATOM 3786 C C . ALA B 1 43 ? -12.102 -27.141 4.262 1 86.69 43 ALA B C 1
ATOM 3788 O O . ALA B 1 43 ? -12.336 -27.109 3.053 1 86.69 43 ALA B O 1
ATOM 3789 N N . ASP B 1 44 ? -12.789 -26.453 5.188 1 88.19 44 ASP B N 1
ATOM 3790 C CA . ASP B 1 44 ? -13.852 -25.562 4.742 1 88.19 44 ASP B CA 1
ATOM 3791 C C . ASP B 1 44 ? -13.305 -24.453 3.836 1 88.19 44 ASP B C 1
ATOM 3793 O O . ASP B 1 44 ? -12.172 -24 4.016 1 88.19 44 ASP B O 1
ATOM 3797 N N . ALA B 1 45 ? -14.086 -24.062 2.963 1 90 45 ALA B N 1
ATOM 3798 C CA . ALA B 1 45 ? -13.734 -22.938 2.092 1 90 45 ALA B CA 1
ATOM 3799 C C . ALA B 1 45 ? -13.523 -21.656 2.896 1 90 45 ALA B C 1
ATOM 3801 O O . ALA B 1 45 ? -14.195 -21.438 3.91 1 90 45 ALA B O 1
ATOM 3802 N N . SER B 1 46 ? -12.641 -20.875 2.402 1 90.62 46 SER B N 1
ATOM 3803 C CA . SER B 1 46 ? -12.352 -19.609 3.082 1 90.62 46 SER B CA 1
ATOM 3804 C C . SER B 1 46 ? -12.836 -18.422 2.262 1 90.62 46 SER B C 1
ATOM 3806 O O . SER B 1 46 ? -12.562 -18.328 1.062 1 90.62 46 SER B O 1
ATOM 3808 N N . ALA B 1 47 ? -13.492 -17.453 2.879 1 91.31 47 ALA B N 1
ATOM 3809 C CA . ALA B 1 47 ? -13.922 -16.219 2.236 1 91.31 47 ALA B CA 1
ATOM 3810 C C . ALA B 1 47 ? -12.742 -15.297 1.978 1 91.31 47 ALA B C 1
ATOM 3812 O O . ALA B 1 47 ? -12.844 -14.344 1.2 1 91.31 47 ALA B O 1
ATOM 3813 N N . LEU B 1 48 ? -11.609 -15.602 2.678 1 91.12 48 LEU B N 1
ATOM 3814 C CA . LEU B 1 48 ? -10.461 -14.703 2.639 1 91.12 48 LEU B CA 1
ATOM 3815 C C . LEU B 1 48 ? -9.383 -15.242 1.699 1 91.12 48 LEU B C 1
ATOM 3817 O O . LEU B 1 48 ? -8.641 -14.469 1.092 1 91.12 48 LEU B O 1
ATOM 3821 N N . PHE B 1 49 ? -9.312 -16.531 1.6 1 90.69 49 PHE B N 1
ATOM 3822 C CA . PHE B 1 49 ? -8.25 -17.125 0.796 1 90.69 49 PHE B CA 1
ATOM 3823 C C . PHE B 1 49 ? -8.461 -16.828 -0.685 1 90.69 49 PHE B C 1
ATOM 3825 O O . PHE B 1 49 ? -9.57 -16.984 -1.198 1 90.69 49 PHE B O 1
ATOM 3832 N N . PRO B 1 50 ? -7.469 -16.391 -1.495 1 89.69 50 PRO B N 1
ATOM 3833 C CA . PRO B 1 50 ? -7.625 -15.906 -2.867 1 89.69 50 PRO B CA 1
ATOM 3834 C C . PRO B 1 50 ? -8.383 -16.891 -3.76 1 89.69 50 PRO B C 1
ATOM 3836 O O . PRO B 1 50 ? -9.141 -16.469 -4.637 1 89.69 50 PRO B O 1
ATOM 3839 N N . ALA B 1 51 ? -8.312 -18.219 -3.596 1 90.31 51 ALA B N 1
ATOM 3840 C CA . ALA B 1 51 ? -8.992 -19.188 -4.453 1 90.31 51 ALA B CA 1
ATOM 3841 C C . ALA B 1 51 ? -10.164 -19.828 -3.729 1 90.31 51 ALA B C 1
ATOM 3843 O O . ALA B 1 51 ? -10.844 -20.703 -4.285 1 90.31 51 ALA B O 1
ATOM 3844 N N . THR B 1 52 ? -10.398 -19.469 -2.504 1 90.88 52 THR B N 1
ATOM 3845 C CA . THR B 1 52 ? -11.477 -19.984 -1.663 1 90.88 52 THR B CA 1
ATOM 3846 C C . THR B 1 52 ? -11.172 -21.406 -1.193 1 90.88 52 THR B C 1
ATOM 3848 O O . THR B 1 52 ? -11.602 -21.812 -0.112 1 90.88 52 THR B O 1
ATOM 3851 N N . VAL B 1 53 ? -10.492 -22.141 -2.041 1 90.25 53 VAL B N 1
ATOM 3852 C CA . VAL B 1 53 ? -10.062 -23.516 -1.75 1 90.25 53 VAL B CA 1
ATOM 3853 C C . VAL B 1 53 ? -8.594 -23.688 -2.131 1 90.25 53 VAL B C 1
ATOM 3855 O O . VAL B 1 53 ? -8.008 -22.812 -2.779 1 90.25 53 VAL B O 1
ATOM 3858 N N . ASN B 1 54 ? -7.996 -24.719 -1.676 1 87.19 54 ASN B N 1
ATOM 3859 C CA . ASN B 1 54 ? -6.629 -25.078 -2.043 1 87.19 54 ASN B CA 1
ATOM 3860 C C . ASN B 1 54 ? -6.57 -26.422 -2.758 1 87.19 54 ASN B C 1
ATOM 3862 O O . ASN B 1 54 ? -6.492 -27.469 -2.111 1 87.19 54 ASN B O 1
ATOM 3866 N N . PRO B 1 55 ? -6.496 -26.391 -4.031 1 81.62 55 PRO B N 1
ATOM 3867 C CA . PRO B 1 55 ? -6.543 -27.641 -4.773 1 81.62 55 PRO B CA 1
ATOM 3868 C C . PRO B 1 55 ? -5.156 -28.25 -4.996 1 81.62 55 PRO B C 1
ATOM 3870 O O . PRO B 1 55 ? -5.031 -29.297 -5.645 1 81.62 55 PRO B O 1
ATOM 3873 N N . VAL B 1 56 ? -4.152 -27.656 -4.547 1 83.56 56 VAL B N 1
ATOM 3874 C CA . VAL B 1 56 ? -2.803 -28.047 -4.945 1 83.56 56 VAL B CA 1
ATOM 3875 C C . VAL B 1 56 ? -2.086 -28.703 -3.768 1 83.56 56 VAL B C 1
ATOM 3877 O O . VAL B 1 56 ? -1.368 -29.688 -3.943 1 83.56 56 VAL B O 1
ATOM 3880 N N . SER B 1 57 ? -2.338 -28.25 -2.625 1 82.5 57 SER B N 1
ATOM 3881 C CA . SER B 1 57 ? -1.582 -28.703 -1.46 1 82.5 57 SER B CA 1
ATOM 3882 C C . SER B 1 57 ? -2.084 -30.062 -0.966 1 82.5 57 SER B C 1
ATOM 3884 O O . SER B 1 57 ? -3.244 -30.406 -1.188 1 82.5 57 SER B O 1
ATOM 3886 N N . LYS B 1 58 ? -1.172 -30.719 -0.271 1 85.06 58 LYS B N 1
ATOM 3887 C CA . LYS B 1 58 ? -1.572 -31.922 0.443 1 85.06 58 LYS B CA 1
ATOM 3888 C C . LYS B 1 58 ? -2.609 -31.609 1.517 1 85.06 58 LYS B C 1
ATOM 3890 O O . LYS B 1 58 ? -2.619 -30.516 2.078 1 85.06 58 LYS B O 1
ATOM 3895 N N . VAL B 1 59 ? -3.416 -32.625 1.771 1 86.5 59 VAL B N 1
ATOM 3896 C CA . VAL B 1 59 ? -4.484 -32.438 2.748 1 86.5 59 VAL B CA 1
ATOM 3897 C C . VAL B 1 59 ? -4.426 -33.562 3.785 1 86.5 59 VAL B C 1
ATOM 3899 O O . VAL B 1 59 ? -4.359 -34.75 3.432 1 86.5 59 VAL B O 1
ATOM 3902 N N . SER B 1 60 ? -4.504 -33.094 5.035 1 86.19 60 SER B N 1
ATOM 3903 C CA . SER B 1 60 ? -4.508 -34.062 6.121 1 86.19 60 SER B CA 1
ATOM 3904 C C . SER B 1 60 ? -5.664 -35.031 5.977 1 86.19 60 SER B C 1
ATOM 3906 O O . SER B 1 60 ? -6.758 -34.656 5.555 1 86.19 60 SER B O 1
ATOM 3908 N 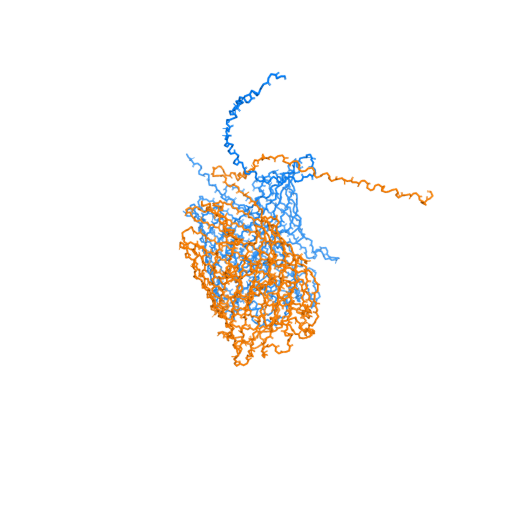N . ARG B 1 61 ? -5.457 -36.188 6.492 1 89.5 61 ARG B N 1
ATOM 3909 C CA . ARG B 1 61 ? -6.5 -37.219 6.453 1 89.5 61 ARG B CA 1
ATOM 3910 C C . ARG B 1 61 ? -7.672 -36.844 7.348 1 89.5 61 ARG B C 1
ATOM 3912 O O . ARG B 1 61 ? -8.758 -37.406 7.25 1 89.5 61 ARG B O 1
ATOM 3919 N N . GLN B 1 62 ? -7.422 -35.844 8.141 1 82.31 62 GLN B N 1
ATOM 3920 C CA . GLN B 1 62 ? -8.508 -35.344 8.977 1 82.31 62 GLN B CA 1
ATOM 3921 C C . GLN B 1 62 ? -9.547 -34.594 8.148 1 82.31 62 GLN B C 1
ATOM 3923 O O . GLN B 1 62 ? -10.703 -34.469 8.562 1 82.31 62 GLN B O 1
ATOM 3928 N N . PHE B 1 63 ? -9.148 -34.094 7.02 1 84.69 63 PHE B N 1
ATOM 3929 C CA . PHE B 1 63 ? -10.039 -33.406 6.109 1 84.69 63 PHE B CA 1
ATOM 3930 C C . PHE B 1 63 ? -10.352 -34.25 4.887 1 84.69 63 PHE B C 1
ATOM 3932 O O . PHE B 1 63 ? -10.031 -33.875 3.76 1 84.69 63 PHE B O 1
ATOM 3939 N N . ASN B 1 64 ? -11.117 -35.312 5.078 1 89.12 64 ASN B N 1
ATOM 3940 C CA . ASN B 1 64 ? -11.305 -36.312 4.035 1 89.12 64 ASN B CA 1
ATOM 3941 C C . ASN B 1 64 ? -12.656 -36.156 3.346 1 89.12 64 ASN B C 1
ATOM 3943 O O . ASN B 1 64 ? -13.102 -37.062 2.635 1 89.12 64 ASN B O 1
ATOM 3947 N N . HIS B 1 65 ? -13.312 -35.062 3.533 1 92.44 65 HIS B N 1
ATOM 3948 C CA . HIS B 1 65 ? -14.602 -34.844 2.893 1 92.44 65 HIS B CA 1
ATOM 3949 C C . HIS B 1 65 ? -14.5 -33.812 1.787 1 92.44 65 HIS B C 1
ATOM 3951 O O . HIS B 1 65 ? -13.641 -32.938 1.833 1 92.44 65 HIS B O 1
ATOM 3957 N N . PRO B 1 66 ? -15.406 -33.875 0.87 1 94.94 66 PRO B N 1
ATOM 3958 C CA . PRO B 1 66 ? -15.383 -32.906 -0.219 1 94.94 66 PRO B CA 1
ATOM 3959 C C . PRO B 1 66 ? -16.016 -31.578 0.176 1 94.94 66 PRO B C 1
ATOM 3961 O O . PRO B 1 66 ? -16.828 -31.516 1.104 1 94.94 66 PRO B O 1
ATOM 3964 N N . VAL B 1 67 ? -15.594 -30.562 -0.483 1 94.56 67 VAL B N 1
ATOM 3965 C CA . VAL B 1 67 ? -16.25 -29.266 -0.457 1 94.56 67 VAL B CA 1
ATOM 3966 C C . VAL B 1 67 ? -16.875 -28.969 -1.817 1 94.56 67 VAL B C 1
ATOM 3968 O O . VAL B 1 67 ? -16.234 -29.109 -2.854 1 94.56 67 VAL B O 1
ATOM 3971 N N . TYR B 1 68 ? -18.141 -28.703 -1.8 1 97.19 68 TYR B N 1
ATOM 3972 C CA . TYR B 1 68 ? -18.859 -28.172 -2.945 1 97.19 68 TYR B CA 1
ATOM 3973 C C . TYR B 1 68 ? -19.141 -26.672 -2.77 1 97.19 68 TYR B C 1
ATOM 3975 O O . TYR B 1 68 ? -19.562 -26.234 -1.697 1 97.19 68 TYR B O 1
ATOM 3983 N N . GLY B 1 69 ? -18.781 -25.906 -3.82 1 95.94 69 GLY B N 1
ATOM 3984 C CA . GLY B 1 69 ? -19.047 -24.5 -3.59 1 95.94 69 GLY B CA 1
ATOM 3985 C C . GLY B 1 69 ? -18.656 -23.609 -4.762 1 95.94 69 GLY B C 1
ATOM 3986 O O . GLY B 1 69 ? -18.406 -24.109 -5.863 1 95.94 69 GLY B O 1
ATOM 3987 N N . MET B 1 70 ? -18.797 -22.328 -4.465 1 97.44 70 MET B N 1
ATOM 3988 C CA . MET B 1 70 ? -18.328 -21.297 -5.391 1 97.44 70 MET B CA 1
ATOM 3989 C C . MET B 1 70 ? -16.906 -20.844 -5.035 1 97.44 70 MET B C 1
ATOM 3991 O O . MET B 1 70 ? -16.609 -20.609 -3.867 1 97.44 70 MET B O 1
ATOM 3995 N N . PHE B 1 71 ? -16.094 -20.906 -6.074 1 96.38 71 PHE B N 1
ATOM 3996 C CA . PHE B 1 71 ? -14.68 -20.609 -5.879 1 96.38 71 PHE B CA 1
ATOM 3997 C C . PHE B 1 71 ? -14.281 -19.359 -6.648 1 96.38 71 PHE B C 1
ATOM 3999 O O . PHE B 1 71 ? -14.812 -19.078 -7.73 1 96.38 71 PHE B O 1
ATOM 4006 N N . ASN B 1 72 ? -13.352 -18.625 -6.039 1 94.75 72 ASN B N 1
ATOM 4007 C CA . ASN B 1 72 ? -12.797 -17.453 -6.711 1 94.75 72 ASN B CA 1
ATOM 4008 C C . ASN B 1 72 ? -11.711 -17.828 -7.711 1 94.75 72 ASN B C 1
ATOM 4010 O O . ASN B 1 72 ? -10.797 -18.594 -7.379 1 94.75 72 ASN B O 1
ATOM 4014 N N . GLY B 1 73 ? -11.766 -17.25 -8.969 1 90.38 73 GLY B N 1
ATOM 4015 C CA . GLY B 1 73 ? -10.672 -17.312 -9.93 1 90.38 73 GLY B CA 1
ATOM 4016 C C . GLY B 1 73 ? -10.453 -18.703 -10.5 1 90.38 73 GLY B C 1
ATOM 4017 O O . GLY B 1 73 ? -9.359 -19.266 -10.383 1 90.38 73 GLY B O 1
ATOM 4018 N N . GLY B 1 74 ? -11.242 -19.188 -11.312 1 91.88 74 GLY B N 1
ATOM 4019 C CA . GLY B 1 74 ? -10.961 -20.469 -11.953 1 91.88 74 GLY B CA 1
ATOM 4020 C C . GLY B 1 74 ? -9.781 -20.406 -12.906 1 91.88 74 GLY B C 1
ATOM 4021 O O . GLY B 1 74 ? -8.766 -21.062 -12.695 1 91.88 74 GLY B O 1
ATOM 4022 N N . MET B 1 75 ? -9.867 -19.406 -13.727 1 93.69 75 MET B N 1
ATOM 4023 C CA . MET B 1 75 ? -8.805 -19.172 -14.703 1 93.69 75 MET B CA 1
ATOM 4024 C C . MET B 1 75 ? -7.855 -18.078 -14.219 1 93.69 75 MET B C 1
ATOM 4026 O O . MET B 1 75 ? -6.637 -18.203 -14.367 1 93.69 75 MET B O 1
ATOM 4030 N N . SER B 1 76 ? -8.398 -17.047 -13.734 1 92.62 76 SER B N 1
ATOM 4031 C CA . SER B 1 76 ? -7.625 -15.898 -13.258 1 92.62 76 SER B CA 1
ATOM 4032 C C . SER B 1 76 ? -8.203 -15.344 -11.969 1 92.62 76 SER B C 1
ATOM 4034 O O . SER B 1 76 ? -9.422 -15.219 -11.828 1 92.62 76 SER B O 1
ATOM 4036 N N . ASP B 1 77 ? -7.289 -15.008 -11.031 1 92.19 77 ASP B N 1
ATOM 4037 C CA . ASP B 1 77 ? -7.738 -14.367 -9.805 1 92.19 77 ASP B CA 1
ATOM 4038 C C . ASP B 1 77 ? -8.484 -13.062 -10.102 1 92.19 77 ASP B C 1
ATOM 4040 O O . ASP B 1 77 ? -8 -12.234 -10.875 1 92.19 77 ASP B O 1
ATOM 4044 N N . SER B 1 78 ? -9.68 -12.945 -9.516 1 97 78 SER B N 1
ATOM 4045 C CA . SER B 1 78 ? -10.445 -11.719 -9.711 1 97 78 SER B CA 1
ATOM 4046 C C . SER B 1 78 ? -9.711 -10.508 -9.156 1 97 78 SER B C 1
ATOM 4048 O O . SER B 1 78 ? -9.062 -10.594 -8.109 1 97 78 SER B O 1
ATOM 4050 N N . ARG B 1 79 ? -9.891 -9.383 -9.945 1 97.31 79 ARG B N 1
ATOM 4051 C CA . ARG B 1 79 ? -9.156 -8.188 -9.547 1 97.31 79 ARG B CA 1
ATOM 4052 C C . ARG B 1 79 ? -9.75 -6.941 -10.203 1 97.31 79 ARG B C 1
ATOM 4054 O O . ARG B 1 79 ? -10.484 -7.039 -11.188 1 97.31 79 ARG B O 1
ATOM 4061 N N . TRP B 1 80 ? -9.469 -5.852 -9.562 1 96.56 80 TRP B N 1
ATOM 4062 C CA . TRP B 1 80 ? -9.68 -4.539 -10.172 1 96.56 80 TRP B CA 1
ATOM 4063 C C . TRP B 1 80 ? -8.453 -3.654 -9.992 1 96.56 80 TRP B C 1
ATOM 4065 O O . TRP B 1 80 ? -7.617 -3.91 -9.117 1 96.56 80 TRP B O 1
ATOM 4075 N N . GLY B 1 81 ? -8.344 -2.631 -10.938 1 96 81 GLY B N 1
ATOM 4076 C CA . GLY B 1 81 ? -7.164 -1.787 -10.812 1 96 81 GLY B CA 1
ATOM 4077 C C . GLY B 1 81 ? -7.277 -0.488 -11.586 1 96 81 GLY B C 1
ATOM 4078 O O . GLY B 1 81 ? -8.25 -0.275 -12.32 1 96 81 GLY B O 1
ATOM 4079 N N . ILE B 1 82 ? -6.398 0.407 -11.266 1 94.25 82 ILE B N 1
ATOM 4080 C CA . ILE B 1 82 ? -6.191 1.68 -11.945 1 94.25 82 ILE B CA 1
ATOM 4081 C C . ILE B 1 82 ? -4.77 1.747 -12.5 1 94.25 82 ILE B C 1
ATOM 4083 O O . ILE B 1 82 ? -3.809 1.457 -11.781 1 94.25 82 ILE B O 1
ATOM 4087 N N . ARG B 1 83 ? -4.66 2.061 -13.719 1 93.94 83 ARG B N 1
ATOM 4088 C CA . ARG B 1 83 ? -3.33 2.252 -14.289 1 93.94 83 ARG B CA 1
ATOM 4089 C C . ARG B 1 83 ? -3.266 3.537 -15.109 1 93.94 83 ARG B C 1
ATOM 4091 O O . ARG B 1 83 ? -4.301 4.07 -15.523 1 93.94 83 ARG B O 1
ATOM 4098 N N . GLY B 1 84 ? -2.021 4.039 -15.297 1 92.38 84 GLY B N 1
ATOM 4099 C CA . GLY B 1 84 ? -1.855 5.277 -16.047 1 92.38 84 GLY B CA 1
ATOM 4100 C C . GLY B 1 84 ? -0.543 5.344 -16.812 1 92.38 84 GLY B C 1
ATOM 4101 O O . GLY B 1 84 ? 0.401 4.617 -16.484 1 92.38 84 GLY B O 1
ATOM 4102 N N . ASN B 1 85 ? -0.62 6.133 -17.797 1 91.06 85 ASN B N 1
ATOM 4103 C CA . ASN B 1 85 ? 0.53 6.434 -18.641 1 91.06 85 ASN B CA 1
ATOM 4104 C C . ASN B 1 85 ? 0.575 7.91 -19.031 1 91.06 85 ASN B C 1
ATOM 4106 O O . ASN B 1 85 ? -0.459 8.516 -19.312 1 91.06 85 ASN B O 1
ATOM 4110 N N . GLU B 1 86 ? 1.763 8.477 -18.906 1 92.75 86 GLU B N 1
ATOM 4111 C CA . GLU B 1 86 ? 1.988 9.859 -19.312 1 92.75 86 GLU B CA 1
ATOM 4112 C C . GLU B 1 86 ? 3.191 9.969 -20.25 1 92.75 86 GLU B C 1
ATOM 4114 O O . GLU B 1 86 ? 4.293 9.531 -19.906 1 92.75 86 GLU B O 1
ATOM 4119 N N . ASN B 1 87 ? 2.924 10.617 -21.375 1 92.94 87 ASN B N 1
ATOM 4120 C CA . ASN B 1 87 ? 4.031 10.914 -22.281 1 92.94 87 ASN B CA 1
ATOM 4121 C C . ASN B 1 87 ? 4.828 12.125 -21.812 1 92.94 87 ASN B C 1
ATOM 4123 O O . ASN B 1 87 ? 4.289 13.234 -21.719 1 92.94 87 ASN B O 1
ATOM 4127 N N . LEU B 1 88 ? 6.09 11.961 -21.562 1 95 88 LEU B N 1
ATOM 4128 C CA . LEU B 1 88 ? 6.93 13.039 -21.047 1 95 88 LEU B CA 1
ATOM 4129 C C . LEU B 1 88 ? 7.738 13.68 -22.172 1 95 88 LEU B C 1
ATOM 4131 O O . LEU B 1 88 ? 8.469 14.648 -21.938 1 95 88 LEU B O 1
ATOM 4135 N N . GLY B 1 89 ? 7.613 13.125 -23.328 1 92 89 GLY B N 1
ATOM 4136 C CA . GLY B 1 89 ? 8.359 13.609 -24.484 1 92 89 GLY B CA 1
ATOM 4137 C C . GLY B 1 89 ? 9.656 12.859 -24.703 1 92 89 GLY B C 1
ATOM 4138 O O . GLY B 1 89 ? 10.227 12.305 -23.766 1 92 89 GLY B O 1
ATOM 4139 N N . GLY B 1 90 ? 10.141 12.789 -25.969 1 93.44 90 GLY B N 1
ATOM 4140 C CA . GLY B 1 90 ? 11.422 12.188 -26.328 1 93.44 90 GLY B CA 1
ATOM 4141 C C . GLY B 1 90 ? 11.461 10.688 -26.125 1 93.44 90 GLY B C 1
ATOM 4142 O O . GLY B 1 90 ? 12.516 10.125 -25.844 1 93.44 90 GLY B O 1
ATOM 4143 N N . GLY B 1 91 ? 10.297 10.078 -26.109 1 93.56 91 GLY B N 1
ATOM 4144 C CA . GLY B 1 91 ? 10.258 8.633 -25.922 1 93.56 91 GLY B CA 1
ATOM 4145 C C . GLY B 1 91 ? 10.188 8.211 -24.469 1 93.56 91 GLY B C 1
ATOM 4146 O O . GLY B 1 91 ? 10.141 7.02 -24.172 1 93.56 91 GLY B O 1
ATOM 4147 N N . LEU B 1 92 ? 10.172 9.164 -23.578 1 95.5 92 LEU B N 1
ATOM 4148 C CA . LEU B 1 92 ? 10.086 8.898 -22.141 1 95.5 92 LEU B CA 1
ATOM 4149 C C . LEU B 1 92 ? 8.648 8.992 -21.656 1 95.5 92 LEU B C 1
ATOM 4151 O O . LEU B 1 92 ? 7.906 9.891 -22.062 1 95.5 92 LEU B O 1
ATOM 4155 N N . HIS B 1 93 ? 8.266 8.008 -20.859 1 95.81 93 HIS B N 1
ATOM 4156 C CA . HIS B 1 93 ? 6.918 7.941 -20.297 1 95.81 93 HIS B CA 1
ATOM 4157 C C . HIS B 1 93 ? 6.965 7.707 -18.781 1 95.81 93 HIS B C 1
ATOM 4159 O O . HIS B 1 93 ? 7.871 7.039 -18.281 1 95.81 93 HIS B O 1
ATOM 4165 N N . ALA B 1 94 ? 6.043 8.312 -18.109 1 97.06 94 ALA B N 1
ATOM 4166 C CA . ALA B 1 94 ? 5.758 7.918 -16.734 1 97.06 94 ALA B CA 1
ATOM 4167 C C . ALA B 1 94 ? 4.551 6.984 -16.672 1 97.06 94 ALA B C 1
ATOM 4169 O O . ALA B 1 94 ? 3.619 7.109 -17.469 1 97.06 94 ALA B O 1
ATOM 4170 N N . PHE B 1 95 ? 4.613 6.051 -15.758 1 96.06 95 PHE B N 1
ATOM 4171 C CA . PHE B 1 95 ? 3.492 5.129 -15.617 1 96.06 95 PHE B CA 1
ATOM 4172 C C . PHE B 1 95 ? 3.291 4.742 -14.156 1 96.06 95 PHE B C 1
ATOM 4174 O O . PHE B 1 95 ? 4.18 4.938 -13.328 1 96.06 95 PHE B O 1
ATOM 4181 N N . PHE B 1 96 ? 2.098 4.285 -13.898 1 97 96 PHE B N 1
ATOM 4182 C CA . PHE B 1 96 ? 1.808 3.715 -12.586 1 97 96 PHE B CA 1
ATOM 4183 C C . PHE B 1 96 ? 0.763 2.611 -12.695 1 97 96 PHE B C 1
ATOM 4185 O O . PHE B 1 96 ? 0.082 2.49 -13.719 1 97 96 PHE B O 1
ATOM 4192 N N . GLY B 1 97 ? 0.74 1.8 -11.641 1 96.81 97 GLY B N 1
ATOM 4193 C CA . GLY B 1 97 ? -0.265 0.755 -11.516 1 96.81 97 GLY B CA 1
ATOM 4194 C C . GLY B 1 97 ? -0.674 0.485 -10.086 1 96.81 97 GLY B C 1
ATOM 4195 O O . GLY B 1 97 ? 0.176 0.406 -9.195 1 96.81 97 GLY B O 1
ATOM 4196 N N . LEU B 1 98 ? -2.01 0.439 -9.867 1 97.75 98 LEU B N 1
ATOM 4197 C CA . LEU B 1 98 ? -2.656 0.012 -8.633 1 97.75 98 LEU B CA 1
ATOM 4198 C C . LEU B 1 98 ? -3.643 -1.121 -8.898 1 97.75 98 LEU B C 1
ATOM 4200 O O . LEU B 1 98 ? -4.598 -0.952 -9.656 1 97.75 98 LEU B O 1
ATOM 4204 N N . GLU B 1 99 ? -3.369 -2.271 -8.258 1 97.62 99 GLU B N 1
ATOM 4205 C CA . GLU B 1 99 ? -4.227 -3.42 -8.539 1 97.62 99 GLU B CA 1
ATOM 4206 C C . GLU B 1 99 ? -4.578 -4.172 -7.258 1 97.62 99 GLU B C 1
ATOM 4208 O O . GLU B 1 99 ? -3.701 -4.465 -6.441 1 97.62 99 GLU B O 1
ATOM 4213 N N . SER B 1 100 ? -5.875 -4.48 -7.129 1 97.38 100 SER B N 1
ATOM 4214 C CA . SER B 1 100 ? -6.426 -5.148 -5.953 1 97.38 100 SER B CA 1
ATOM 4215 C C . SER B 1 100 ? -7.023 -6.504 -6.312 1 97.38 100 SER B C 1
ATOM 4217 O O . SER B 1 100 ? -7.918 -6.586 -7.156 1 97.38 100 SER B O 1
ATOM 4219 N N . GLY B 1 101 ? -6.52 -7.527 -5.652 1 96.56 101 GLY B N 1
ATOM 4220 C CA . GLY B 1 101 ? -7.164 -8.828 -5.742 1 96.56 101 GLY B CA 1
ATOM 4221 C C . GLY B 1 101 ? -8.312 -8.992 -4.762 1 96.56 101 GLY B C 1
ATOM 4222 O O . GLY B 1 101 ? -8.18 -8.656 -3.582 1 96.56 101 GLY B O 1
ATOM 4223 N N . ILE B 1 102 ? -9.453 -9.578 -5.258 1 96.88 102 ILE B N 1
ATOM 4224 C CA . ILE B 1 102 ? -10.648 -9.695 -4.438 1 96.88 102 ILE B CA 1
ATOM 4225 C C . ILE B 1 102 ? -11.266 -11.078 -4.621 1 96.88 102 ILE B C 1
ATOM 4227 O O . ILE B 1 102 ? -11.023 -11.75 -5.629 1 96.88 102 ILE B O 1
ATOM 4231 N N . ASN B 1 103 ? -11.914 -11.445 -3.621 1 96.44 103 ASN B N 1
ATOM 4232 C CA . ASN B 1 103 ? -12.797 -12.594 -3.729 1 96.44 103 ASN B CA 1
ATOM 4233 C C . ASN B 1 103 ? -14.211 -12.18 -4.125 1 96.44 103 ASN B C 1
ATOM 4235 O O . ASN B 1 103 ? -14.961 -11.648 -3.301 1 96.44 103 ASN B O 1
ATOM 4239 N N . VAL B 1 104 ? -14.594 -12.523 -5.289 1 95.88 104 VAL B N 1
ATOM 4240 C CA . VAL B 1 104 ? -15.859 -12.047 -5.828 1 95.88 104 VAL B CA 1
ATOM 4241 C C . VAL B 1 104 ? -17.016 -12.648 -5.031 1 95.88 104 VAL B C 1
ATOM 4243 O O . VAL B 1 104 ? -18.031 -11.984 -4.801 1 95.88 104 VAL B O 1
ATOM 4246 N N . GLN B 1 105 ? -16.891 -13.859 -4.641 1 93.12 105 GLN B N 1
ATOM 4247 C CA . GLN B 1 105 ? -18.016 -14.539 -4.008 1 93.12 105 GLN B CA 1
ATOM 4248 C C . GLN B 1 105 ? -18.312 -13.953 -2.633 1 93.12 105 GLN B C 1
ATOM 4250 O O . GLN B 1 105 ? -19.422 -14.109 -2.111 1 93.12 105 GLN B O 1
ATOM 4255 N N . SER B 1 106 ? -17.344 -13.297 -2.025 1 95.19 106 SER B N 1
ATOM 4256 C CA . SER B 1 106 ? -17.562 -12.773 -0.681 1 95.19 106 SER B CA 1
ATOM 4257 C C . SER B 1 106 ? -17.406 -11.258 -0.646 1 95.19 106 SER B C 1
ATOM 4259 O O . SER B 1 106 ? -17.781 -10.609 0.337 1 95.19 106 SER B O 1
ATOM 4261 N N . GLY B 1 107 ? -16.859 -10.688 -1.621 1 95.62 107 GLY B N 1
ATOM 4262 C CA . GLY B 1 107 ? -16.578 -9.266 -1.647 1 95.62 107 GLY B CA 1
ATOM 4263 C C . GLY B 1 107 ? -15.383 -8.875 -0.797 1 95.62 107 GLY B C 1
ATOM 4264 O O . GLY B 1 107 ? -15.18 -7.699 -0.501 1 95.62 107 GLY B O 1
ATOM 4265 N N . GLU B 1 108 ? -14.531 -9.844 -0.363 1 96.38 108 GLU B N 1
ATOM 4266 C CA . GLU B 1 108 ? -13.367 -9.602 0.479 1 96.38 108 GLU B CA 1
ATOM 4267 C C . GLU B 1 108 ? -12.117 -9.344 -0.366 1 96.38 108 GLU B C 1
ATOM 4269 O O . GLU B 1 108 ? -12.008 -9.844 -1.487 1 96.38 108 GLU B O 1
ATOM 4274 N N . LEU B 1 109 ? -11.164 -8.547 0.248 1 96.38 109 LEU B N 1
ATOM 4275 C CA . LEU B 1 109 ? -9.812 -8.578 -0.3 1 96.38 109 LEU B CA 1
ATOM 4276 C C . LEU B 1 109 ? -9.219 -9.977 -0.188 1 96.38 109 LEU B C 1
ATOM 4278 O O . LEU B 1 109 ? -9.484 -10.695 0.778 1 96.38 109 LEU B O 1
ATOM 4282 N N . ASN B 1 110 ? -8.398 -10.398 -1.193 1 94.69 110 ASN B N 1
ATOM 4283 C CA . ASN B 1 110 ? -7.57 -11.57 -0.953 1 94.69 110 ASN B CA 1
ATOM 4284 C C . ASN B 1 110 ? -6.723 -11.414 0.305 1 94.69 110 ASN B C 1
ATOM 4286 O O . ASN B 1 110 ? -5.945 -10.461 0.419 1 94.69 110 ASN B O 1
ATOM 4290 N N . ASN B 1 111 ? -6.848 -12.344 1.194 1 91.94 111 ASN B N 1
ATOM 4291 C CA . ASN B 1 111 ? -6.133 -12.266 2.465 1 91.94 111 ASN B CA 1
ATOM 4292 C C . ASN B 1 111 ? -5.734 -13.648 2.969 1 91.94 111 ASN B C 1
ATOM 4294 O O . ASN B 1 111 ? -6.352 -14.18 3.893 1 91.94 111 ASN B O 1
ATOM 4298 N N . ALA B 1 112 ? -4.688 -14.117 2.455 1 89.62 112 ALA B N 1
ATOM 4299 C CA . ALA B 1 112 ? -4.219 -15.445 2.826 1 89.62 112 ALA B CA 1
ATOM 4300 C C . ALA B 1 112 ? -3.793 -15.492 4.293 1 89.62 112 ALA B C 1
ATOM 4302 O O . ALA B 1 112 ? -4.023 -16.484 4.98 1 89.62 112 ALA B O 1
ATOM 4303 N N . ALA B 1 113 ? -3.133 -14.453 4.75 1 86.88 113 ALA B N 1
ATOM 4304 C CA . ALA B 1 113 ? -2.738 -14.406 6.156 1 86.88 113 ALA B CA 1
ATOM 4305 C C . ALA B 1 113 ? -3.957 -14.5 7.07 1 86.88 113 ALA B C 1
ATOM 4307 O O . ALA B 1 113 ? -3.93 -15.211 8.078 1 86.88 113 ALA B O 1
ATOM 4308 N N . GLY B 1 114 ? -5 -13.82 6.676 1 86.75 114 GLY B N 1
ATOM 4309 C CA . GLY B 1 114 ? -6.23 -13.891 7.445 1 86.75 114 GLY B CA 1
ATOM 4310 C C . GLY B 1 114 ? -6.871 -15.266 7.438 1 86.75 114 GLY B C 1
ATOM 4311 O O . GLY B 1 114 ? -7.52 -15.656 8.406 1 86.75 114 GLY B O 1
ATOM 4312 N N . SER B 1 115 ? -6.645 -15.969 6.41 1 86.38 115 SER B N 1
ATOM 4313 C CA . SER B 1 115 ? -7.273 -17.281 6.285 1 86.38 115 SER B CA 1
ATOM 4314 C C . SER B 1 115 ? -6.621 -18.297 7.215 1 86.38 115 SER B C 1
ATOM 4316 O O . SER B 1 115 ? -7.207 -19.328 7.516 1 86.38 115 SER B O 1
ATOM 4318 N N . ILE B 1 116 ? -5.445 -18 7.66 1 82.38 116 ILE B N 1
ATOM 4319 C CA . ILE B 1 116 ? -4.781 -19 8.5 1 82.38 116 ILE B CA 1
ATOM 4320 C C . ILE B 1 116 ? -4.758 -18.5 9.945 1 82.38 116 ILE B C 1
ATOM 4322 O O . ILE B 1 116 ? -4.227 -19.188 10.828 1 82.38 116 ILE B O 1
ATOM 4326 N N . ALA B 1 117 ? -5.238 -17.359 10.172 1 82.12 117 ALA B N 1
ATOM 4327 C CA . ALA B 1 117 ? -5.207 -16.781 11.516 1 82.12 117 ALA B CA 1
ATOM 4328 C C . ALA B 1 117 ? -6.309 -17.375 12.391 1 82.12 117 ALA B C 1
ATOM 4330 O O . ALA B 1 117 ? -7.43 -17.594 11.922 1 82.12 117 ALA B O 1
ATOM 4331 N N . GLY B 1 118 ? -5.98 -17.531 13.617 1 75.5 118 GLY B N 1
ATOM 4332 C CA . GLY B 1 118 ? -6.941 -17.969 14.617 1 75.5 118 GLY B CA 1
ATOM 4333 C C . GLY B 1 118 ? -7.336 -19.422 14.469 1 75.5 118 GLY B C 1
ATOM 4334 O O . GLY B 1 118 ? -6.547 -20.234 13.984 1 75.5 118 GLY B O 1
ATOM 4335 N N . THR B 1 119 ? -8.469 -19.812 15.07 1 63.47 119 THR B N 1
ATOM 4336 C CA . THR B 1 119 ? -8.945 -21.188 15.109 1 63.47 119 THR B CA 1
ATOM 4337 C C . THR B 1 119 ? -9.734 -21.531 13.844 1 63.47 119 THR B C 1
ATOM 4339 O O . THR B 1 119 ? -10.5 -22.484 13.828 1 63.47 119 THR B O 1
ATOM 4342 N N . ASN B 1 120 ? -9.219 -21.125 12.828 1 63.19 120 ASN B N 1
ATOM 4343 C CA . ASN B 1 120 ? -10.094 -21.266 11.664 1 63.19 120 ASN B CA 1
ATOM 4344 C C . ASN B 1 120 ? -10.094 -22.703 11.133 1 63.19 120 ASN B C 1
ATOM 4346 O O . ASN B 1 120 ? -9.086 -23.406 11.219 1 63.19 120 ASN B O 1
ATOM 4350 N N . ARG B 1 121 ? -11.172 -23.312 10.711 1 67.94 121 ARG B N 1
ATOM 4351 C CA . ARG B 1 121 ? -11.367 -24.578 10.031 1 67.94 121 ARG B CA 1
ATOM 4352 C C . ARG B 1 121 ? -11.406 -24.406 8.516 1 67.94 121 ARG B C 1
ATOM 4354 O O . ARG B 1 121 ? -11.883 -25.281 7.793 1 67.94 121 ARG B O 1
ATOM 4361 N N . THR B 1 122 ? -10.859 -23.312 8.125 1 77.31 122 THR B N 1
ATOM 4362 C CA . THR B 1 122 ? -10.906 -23.031 6.695 1 77.31 122 THR B CA 1
ATOM 4363 C C . THR B 1 122 ? -9.547 -23.266 6.051 1 77.31 122 THR B C 1
ATOM 4365 O O . THR B 1 122 ? -8.531 -23.344 6.742 1 77.31 122 THR B O 1
ATOM 4368 N N . VAL B 1 123 ? -9.656 -23.391 4.809 1 81.5 123 VAL B N 1
ATOM 4369 C CA . VAL B 1 123 ? -8.438 -23.547 4.016 1 81.5 123 VAL B CA 1
ATOM 4370 C C . VAL B 1 123 ? -7.574 -22.297 4.133 1 81.5 123 VAL B C 1
ATOM 4372 O O . VAL B 1 123 ? -8.094 -21.188 4.281 1 81.5 123 VAL B O 1
ATOM 4375 N N . GLY B 1 124 ? -6.285 -22.484 4.137 1 76.38 124 GLY B N 1
ATOM 4376 C CA . GLY B 1 124 ? -5.305 -21.406 4.078 1 76.38 124 GLY B CA 1
ATOM 4377 C C . GLY B 1 124 ? -3.955 -21.859 3.562 1 76.38 124 GLY B C 1
ATOM 4378 O O . GLY B 1 124 ? -3.609 -23.047 3.668 1 76.38 124 GLY B O 1
ATOM 4379 N N . ALA B 1 125 ? -3.336 -20.938 2.969 1 78.12 125 ALA B N 1
ATOM 4380 C CA . ALA B 1 125 ? -1.976 -21.188 2.5 1 78.12 125 ALA B CA 1
ATOM 4381 C C . ALA B 1 125 ? -1.176 -19.891 2.404 1 78.12 125 ALA B C 1
ATOM 4383 O O . ALA B 1 125 ? -1.748 -18.797 2.424 1 78.12 125 ALA B O 1
ATOM 4384 N N . ALA B 1 126 ? 0.093 -20.062 2.314 1 78.25 126 ALA B N 1
ATOM 4385 C CA . ALA B 1 126 ? 0.943 -18.891 2.096 1 78.25 126 ALA B CA 1
ATOM 4386 C C . ALA B 1 126 ? 0.648 -18.25 0.744 1 78.25 126 ALA B C 1
ATOM 4388 O O . ALA B 1 126 ? 0.339 -18.938 -0.228 1 78.25 126 ALA B O 1
ATOM 4389 N N . SER B 1 127 ? 0.695 -16.969 0.702 1 85.25 127 SER B N 1
ATOM 4390 C CA . SER B 1 127 ? 0.493 -16.203 -0.518 1 85.25 127 SER B CA 1
ATOM 4391 C C . SER B 1 127 ? 1.086 -14.797 -0.388 1 85.25 127 SER B C 1
ATOM 4393 O O . SER B 1 127 ? 1.351 -14.328 0.721 1 85.25 127 SER B O 1
ATOM 4395 N N . ALA B 1 128 ? 1.303 -14.234 -1.517 1 89.25 128 ALA B N 1
ATOM 4396 C CA . ALA B 1 128 ? 1.707 -12.828 -1.512 1 89.25 128 ALA B CA 1
ATOM 4397 C C . ALA B 1 128 ? 0.499 -11.914 -1.35 1 89.25 128 ALA B C 1
ATOM 4399 O O . ALA B 1 128 ? 0.651 -10.703 -1.174 1 89.25 128 ALA B O 1
ATOM 4400 N N . LEU B 1 129 ? -0.701 -12.445 -1.442 1 92.06 129 LEU B N 1
ATOM 4401 C CA . LEU B 1 129 ? -1.936 -11.68 -1.328 1 92.06 129 LEU B CA 1
ATOM 4402 C C . LEU B 1 129 ? -2.496 -11.758 0.088 1 92.06 129 LEU B C 1
ATOM 4404 O O . LEU B 1 129 ? -3.236 -12.688 0.417 1 92.06 129 LEU B O 1
ATOM 4408 N N . ASN B 1 130 ? -2.152 -10.789 0.886 1 91.69 130 ASN B N 1
ATOM 4409 C CA . ASN B 1 130 ? -2.363 -10.938 2.322 1 91.69 130 ASN B CA 1
ATOM 4410 C C . ASN B 1 130 ? -3.186 -9.789 2.891 1 91.69 130 ASN B C 1
ATOM 4412 O O . ASN B 1 130 ? -2.914 -9.312 3.994 1 91.69 130 ASN B O 1
ATOM 4416 N N . GLY B 1 131 ? -4.094 -9.219 2.109 1 93.88 131 GLY B N 1
ATOM 4417 C CA . GLY B 1 131 ? -5.074 -8.289 2.656 1 93.88 131 GLY B CA 1
ATOM 4418 C C . GLY B 1 131 ? -4.734 -6.836 2.387 1 93.88 131 GLY B C 1
ATOM 4419 O O . GLY B 1 131 ? -5.461 -5.938 2.811 1 93.88 131 GLY B O 1
ATOM 4420 N N . GLN B 1 132 ? -3.707 -6.492 1.742 1 95.88 132 GLN B N 1
ATOM 4421 C CA . GLN B 1 132 ? -3.436 -5.125 1.311 1 95.88 132 GLN B CA 1
ATOM 4422 C C . GLN B 1 132 ? -4.516 -4.625 0.353 1 95.88 132 GLN B C 1
ATOM 4424 O O . GLN B 1 132 ? -5.051 -5.398 -0.446 1 95.88 132 GLN B O 1
ATOM 4429 N N . LEU B 1 133 ? -4.781 -3.334 0.4 1 97.5 133 LEU B N 1
ATOM 4430 C CA . LEU B 1 133 ? -5.746 -2.795 -0.552 1 97.5 133 LEU B CA 1
ATOM 4431 C C . LEU B 1 133 ? -5.312 -3.078 -1.985 1 97.5 133 LEU B C 1
ATOM 4433 O O . LEU B 1 133 ? -6.105 -3.568 -2.795 1 97.5 133 LEU B O 1
ATOM 4437 N N . PHE B 1 134 ? -4.07 -2.762 -2.213 1 98.06 134 PHE B N 1
ATOM 4438 C CA . PHE B 1 134 ? -3.502 -3.098 -3.514 1 98.06 134 PHE B CA 1
ATOM 4439 C C . PHE B 1 134 ? -2.484 -4.227 -3.385 1 98.06 134 PHE B C 1
ATOM 4441 O O . PHE B 1 134 ? -1.289 -4.02 -3.609 1 98.06 134 PHE B O 1
ATOM 4448 N N . ASN B 1 135 ? -3.041 -5.391 -3.186 1 96.38 135 ASN B N 1
ATOM 4449 C CA . ASN B 1 135 ? -2.242 -6.57 -2.861 1 96.38 135 ASN B CA 1
ATOM 4450 C C . ASN B 1 135 ? -1.56 -7.141 -4.098 1 96.38 135 ASN B C 1
ATOM 4452 O O . ASN B 1 135 ? -0.511 -7.781 -3.996 1 96.38 135 ASN B O 1
ATOM 4456 N N . ARG B 1 136 ? -2.012 -6.836 -5.285 1 95.75 136 ARG B N 1
ATOM 4457 C CA . ARG B 1 136 ? -1.438 -7.441 -6.48 1 95.75 136 ARG B CA 1
ATOM 4458 C C . ARG B 1 136 ? -0.314 -6.582 -7.047 1 95.75 136 ARG B C 1
ATOM 4460 O O . ARG B 1 136 ? 0.627 -7.098 -7.652 1 95.75 136 ARG B O 1
ATOM 4467 N N . GLY B 1 137 ? -0.519 -5.301 -6.855 1 96.69 137 GLY B N 1
ATOM 4468 C CA . GLY B 1 137 ? 0.5 -4.383 -7.336 1 96.69 137 GLY B CA 1
ATOM 4469 C C . GLY B 1 137 ? 0.235 -2.941 -6.949 1 96.69 137 GLY B C 1
ATOM 4470 O O . GLY B 1 137 ? -0.913 -2.492 -6.949 1 96.69 137 GLY B O 1
ATOM 4471 N N . ALA B 1 138 ? 1.275 -2.244 -6.688 1 98.44 138 ALA B N 1
ATOM 4472 C CA . ALA B 1 138 ? 1.312 -0.805 -6.441 1 98.44 138 ALA B CA 1
ATOM 4473 C C . ALA B 1 138 ? 2.68 -0.223 -6.785 1 98.44 138 ALA B C 1
ATOM 4475 O O . ALA B 1 138 ? 3.654 -0.445 -6.062 1 98.44 138 ALA B O 1
ATOM 4476 N N . PHE B 1 139 ? 2.738 0.59 -7.902 1 98.44 139 PHE B N 1
ATOM 4477 C CA . PHE B 1 139 ? 4.055 1.046 -8.328 1 98.44 139 PHE B CA 1
ATOM 4478 C C . PHE B 1 139 ? 3.941 2.275 -9.219 1 98.44 139 PHE B C 1
ATOM 4480 O O . PHE B 1 139 ? 2.871 2.557 -9.766 1 98.44 139 PHE B O 1
ATOM 4487 N N . VAL B 1 140 ? 4.973 2.953 -9.305 1 98.19 140 VAL B N 1
ATOM 4488 C CA . VAL B 1 140 ? 5.184 4.074 -10.211 1 98.19 140 VAL B CA 1
ATOM 4489 C C . VAL B 1 140 ? 6.555 3.955 -10.867 1 98.19 140 VAL B C 1
ATOM 4491 O O . VAL B 1 140 ? 7.477 3.361 -10.305 1 98.19 140 VAL B O 1
ATOM 4494 N N . GLY B 1 141 ? 6.637 4.441 -12.125 1 97.88 141 GLY B N 1
ATOM 4495 C CA . GLY B 1 141 ? 7.922 4.281 -12.781 1 97.88 141 GLY B CA 1
ATOM 4496 C C . GLY B 1 141 ? 8.047 5.109 -14.047 1 97.88 141 GLY B C 1
ATOM 4497 O O . GLY B 1 141 ? 7.188 5.941 -14.344 1 97.88 141 GLY B O 1
ATOM 4498 N N . LEU B 1 142 ? 9.203 4.922 -14.68 1 97.94 142 LEU B N 1
ATOM 4499 C CA . LEU B 1 142 ? 9.539 5.52 -15.969 1 97.94 142 LEU B CA 1
ATOM 4500 C C . LEU B 1 142 ? 9.844 4.445 -17 1 97.94 142 LEU B C 1
ATOM 4502 O O . LEU B 1 142 ? 10.422 3.404 -16.672 1 97.94 142 LEU B O 1
ATOM 4506 N N . ARG B 1 143 ? 9.461 4.738 -18.172 1 97.38 143 ARG B N 1
ATOM 4507 C CA . ARG B 1 143 ? 9.766 3.854 -19.297 1 97.38 143 ARG B CA 1
ATOM 4508 C C . ARG B 1 143 ? 10.289 4.645 -20.484 1 97.38 143 ARG B C 1
ATOM 4510 O O . ARG B 1 143 ? 9.734 5.688 -20.844 1 97.38 143 ARG B O 1
ATOM 4517 N N . ASP B 1 144 ? 11.344 4.172 -21.016 1 96.69 144 ASP B N 1
ATOM 4518 C CA . ASP B 1 144 ? 11.922 4.695 -22.25 1 96.69 144 ASP B CA 1
ATOM 4519 C C . ASP B 1 144 ? 11.836 3.668 -23.391 1 96.69 144 ASP B C 1
ATOM 4521 O O . ASP B 1 144 ? 12.055 2.475 -23.156 1 96.69 144 ASP B O 1
ATOM 4525 N N . ASP B 1 145 ? 11.617 4.156 -24.547 1 91.31 145 ASP B N 1
ATOM 4526 C CA . ASP B 1 145 ? 11.422 3.271 -25.688 1 91.31 145 ASP B CA 1
ATOM 4527 C C . ASP B 1 145 ? 12.68 2.463 -25.984 1 91.31 145 ASP B C 1
ATOM 4529 O O . ASP B 1 145 ? 12.602 1.355 -26.531 1 91.31 145 ASP B O 1
ATOM 4533 N N . THR B 1 146 ? 13.773 2.973 -25.656 1 93.81 146 THR B N 1
ATOM 4534 C CA . THR B 1 146 ? 15.047 2.32 -25.969 1 93.81 146 THR B CA 1
ATOM 4535 C C . THR B 1 146 ? 15.656 1.689 -24.719 1 93.81 146 THR B C 1
ATOM 4537 O O . THR B 1 146 ? 16.141 0.557 -24.766 1 93.81 146 THR B O 1
ATOM 4540 N N . PHE B 1 147 ? 15.523 2.354 -23.578 1 96.56 147 PHE B N 1
ATOM 4541 C CA . PHE B 1 147 ? 16.344 1.983 -22.438 1 96.56 147 PHE B CA 1
ATOM 4542 C C . PHE B 1 147 ? 15.523 1.147 -21.453 1 96.56 147 PHE B C 1
ATOM 4544 O O . PHE B 1 147 ? 16.031 0.75 -20.391 1 96.56 147 PHE B O 1
ATOM 4551 N N . GLY B 1 148 ? 14.273 0.902 -21.75 1 97.69 148 GLY B N 1
ATOM 4552 C CA . GLY B 1 148 ? 13.492 0.001 -20.922 1 97.69 148 GLY B CA 1
ATOM 4553 C C . GLY B 1 148 ? 12.688 0.719 -19.844 1 97.69 148 GLY B C 1
ATOM 4554 O O . GLY B 1 148 ? 12.359 1.898 -20 1 97.69 148 GLY B O 1
ATOM 4555 N N . SER B 1 149 ? 12.305 -0.076 -18.875 1 97.81 149 SER B N 1
ATOM 4556 C CA . SER B 1 149 ? 11.398 0.437 -17.859 1 97.81 149 SER B CA 1
ATOM 4557 C C . SER B 1 149 ? 11.922 0.156 -16.453 1 97.81 149 SER B C 1
ATOM 4559 O O . SER B 1 149 ? 12.508 -0.897 -16.203 1 97.81 149 SER B O 1
ATOM 4561 N N . VAL B 1 150 ? 11.742 1.141 -15.562 1 98.5 150 VAL B N 1
ATOM 4562 C CA . VAL B 1 150 ? 12.008 0.97 -14.141 1 98.5 150 VAL B CA 1
ATOM 4563 C C . VAL B 1 150 ? 10.734 1.242 -13.336 1 98.5 150 VAL B C 1
ATOM 4565 O O . VAL B 1 150 ? 10.125 2.301 -13.477 1 98.5 150 VAL B O 1
ATOM 4568 N N . ALA B 1 151 ? 10.328 0.306 -12.555 1 98.5 151 ALA B N 1
ATOM 4569 C CA . ALA B 1 151 ? 9.18 0.435 -11.656 1 98.5 151 ALA B CA 1
ATOM 4570 C C . ALA B 1 151 ? 9.625 0.392 -10.203 1 98.5 151 ALA B C 1
ATOM 4572 O O . ALA B 1 151 ? 10.5 -0.395 -9.828 1 98.5 151 ALA B O 1
ATOM 4573 N N . LEU B 1 152 ? 9.062 1.237 -9.406 1 98.69 152 LEU B N 1
ATOM 4574 C CA . LEU B 1 152 ? 9.344 1.312 -7.977 1 98.69 152 LEU B CA 1
ATOM 4575 C C . LEU B 1 152 ? 8.086 1.012 -7.16 1 98.69 152 LEU B C 1
ATOM 4577 O O . LEU B 1 152 ? 7.062 1.679 -7.32 1 98.69 152 LEU B O 1
ATOM 4581 N N . GLY B 1 153 ? 8.156 0.031 -6.348 1 98.44 153 GLY B N 1
ATOM 4582 C CA . GLY B 1 153 ? 7.031 -0.308 -5.484 1 98.44 153 GLY B CA 1
ATOM 4583 C C . GLY B 1 153 ? 6.82 -1.804 -5.344 1 98.44 153 GLY B C 1
ATOM 4584 O O . GLY B 1 153 ? 7.785 -2.568 -5.266 1 98.44 153 GLY B O 1
ATOM 4585 N N . ARG B 1 154 ? 5.59 -2.15 -5.113 1 97.56 154 ARG B N 1
ATOM 4586 C CA . ARG B 1 154 ? 5.195 -3.555 -5.098 1 97.56 154 ARG B CA 1
ATOM 4587 C C . ARG B 1 154 ? 4.945 -4.074 -6.508 1 97.56 154 ARG B C 1
ATOM 4589 O O . ARG B 1 154 ? 4.082 -3.557 -7.223 1 97.56 154 ARG B O 1
ATOM 4596 N N . THR B 1 155 ? 5.723 -5.035 -6.887 1 96 155 THR B N 1
ATOM 4597 C CA . THR B 1 155 ? 5.605 -5.582 -8.234 1 96 155 THR B CA 1
ATOM 4598 C C . THR B 1 155 ? 5.641 -7.109 -8.203 1 96 155 THR B C 1
ATOM 4600 O O . THR B 1 155 ? 6 -7.703 -7.184 1 96 155 THR B O 1
ATOM 4603 N N . THR B 1 156 ? 5.242 -7.703 -9.289 1 93.62 156 THR B N 1
ATOM 4604 C CA . THR B 1 156 ? 5.488 -9.125 -9.484 1 93.62 156 THR B CA 1
ATOM 4605 C C . THR B 1 156 ? 6.98 -9.398 -9.641 1 93.62 156 THR B C 1
ATOM 4607 O O . THR B 1 156 ? 7.758 -8.492 -9.938 1 93.62 156 THR B O 1
ATOM 4610 N N . THR B 1 157 ? 7.367 -10.617 -9.414 1 92.94 157 THR B N 1
ATOM 4611 C CA . THR B 1 157 ? 8.742 -11.039 -9.664 1 92.94 157 THR B CA 1
ATOM 4612 C C . THR B 1 157 ? 8.914 -11.469 -11.117 1 92.94 157 THR B C 1
ATOM 4614 O O . THR B 1 157 ? 7.934 -11.773 -11.805 1 92.94 157 THR B O 1
ATOM 4617 N N . LEU B 1 158 ? 10.125 -11.492 -11.562 1 93.5 158 LEU B N 1
ATOM 4618 C CA . LEU B 1 158 ? 10.414 -11.844 -12.945 1 93.5 158 LEU B CA 1
ATOM 4619 C C . LEU B 1 158 ? 10.125 -13.32 -13.211 1 93.5 158 LEU B C 1
ATOM 4621 O O . LEU B 1 158 ? 9.719 -13.688 -14.312 1 93.5 158 LEU B O 1
ATOM 4625 N N . GLY B 1 159 ? 10.328 -14.133 -12.211 1 91.19 159 GLY B N 1
ATOM 4626 C CA . GLY B 1 159 ? 9.93 -15.531 -12.328 1 91.19 159 GLY B CA 1
ATOM 4627 C C . GLY B 1 159 ? 8.438 -15.719 -12.5 1 91.19 159 GLY B C 1
ATOM 4628 O O . GLY B 1 159 ? 8 -16.5 -13.344 1 91.19 159 GLY B O 1
ATOM 4629 N N . PHE B 1 160 ? 7.688 -14.977 -11.75 1 91 160 PHE B N 1
ATOM 4630 C CA . PHE B 1 160 ? 6.238 -15.078 -11.859 1 91 160 PHE B CA 1
ATOM 4631 C C . PHE B 1 160 ? 5.766 -14.602 -13.227 1 91 160 PHE B C 1
ATOM 4633 O O . PHE B 1 160 ? 4.848 -15.188 -13.812 1 91 160 PHE B O 1
ATOM 4640 N N . ASP B 1 161 ? 6.336 -13.539 -13.672 1 91.19 161 ASP B N 1
ATOM 4641 C CA . ASP B 1 161 ? 5.992 -13.047 -15 1 91.19 161 ASP B CA 1
ATOM 4642 C C . ASP B 1 161 ? 6.195 -14.133 -16.062 1 91.19 161 ASP B C 1
ATOM 4644 O O . ASP B 1 161 ? 5.414 -14.242 -17 1 91.19 161 ASP B O 1
ATOM 4648 N N . THR B 1 162 ? 7.207 -14.844 -15.922 1 90.75 162 THR B N 1
ATOM 4649 C CA . THR B 1 162 ? 7.512 -15.914 -16.859 1 90.75 162 THR B CA 1
ATOM 4650 C C . THR B 1 162 ? 6.465 -17.031 -16.781 1 90.75 162 THR B C 1
ATOM 4652 O O . THR B 1 162 ? 5.953 -17.484 -17.797 1 90.75 162 THR B O 1
ATOM 4655 N N . ILE B 1 163 ? 6.098 -17.422 -15.602 1 89.06 163 ILE B N 1
ATOM 4656 C CA . ILE B 1 163 ? 5.152 -18.516 -15.375 1 89.06 163 ILE B CA 1
ATOM 4657 C C . ILE B 1 163 ? 3.807 -18.172 -16.016 1 89.06 163 ILE B C 1
ATOM 4659 O O . ILE B 1 163 ? 3.133 -19.047 -16.562 1 89.06 163 ILE B O 1
ATOM 4663 N N . LEU B 1 164 ? 3.443 -16.969 -15.953 1 88.62 164 LEU B N 1
ATOM 4664 C CA . LEU B 1 164 ? 2.152 -16.531 -16.484 1 88.62 164 LEU B CA 1
ATOM 4665 C C . LEU B 1 164 ? 2.053 -16.828 -17.969 1 88.62 164 LEU B C 1
ATOM 4667 O O . LEU B 1 164 ? 0.963 -17.078 -18.484 1 88.62 164 LEU B O 1
ATOM 4671 N N . ASN B 1 165 ? 3.223 -16.891 -18.547 1 89.56 165 ASN B N 1
ATOM 4672 C CA . ASN B 1 165 ? 3.199 -17.016 -20 1 89.56 165 ASN B CA 1
ATOM 4673 C C . ASN B 1 165 ? 3.662 -18.406 -20.453 1 89.56 165 ASN B C 1
ATOM 4675 O O . ASN B 1 165 ? 3.504 -18.766 -21.609 1 89.56 165 ASN B O 1
ATOM 4679 N N . TYR B 1 166 ? 4.129 -19.203 -19.562 1 93.56 166 TYR B N 1
ATOM 4680 C CA . TYR B 1 166 ? 4.766 -20.438 -19.984 1 93.56 166 TYR B CA 1
ATOM 4681 C C . TYR B 1 166 ? 4.125 -21.641 -19.297 1 93.56 166 TYR B C 1
ATOM 4683 O O . TYR B 1 166 ? 4.52 -22.781 -19.531 1 93.56 166 TYR B O 1
ATOM 4691 N N . ASP B 1 167 ? 3.127 -21.422 -18.453 1 94.06 167 ASP B N 1
ATOM 4692 C CA . ASP B 1 167 ? 2.375 -22.516 -17.859 1 94.06 167 ASP B CA 1
ATOM 4693 C C . ASP B 1 167 ? 1.528 -23.234 -18.906 1 94.06 167 ASP B C 1
ATOM 4695 O O . ASP B 1 167 ? 0.861 -22.594 -19.719 1 94.06 167 ASP B O 1
ATOM 4699 N N . PRO B 1 168 ? 1.447 -24.516 -18.844 1 95.81 168 PRO B N 1
ATOM 4700 C CA . PRO B 1 168 ? 0.769 -25.297 -19.875 1 95.81 168 PRO B CA 1
ATOM 4701 C C . PRO B 1 168 ? -0.736 -25.031 -19.922 1 95.81 168 PRO B C 1
ATOM 4703 O O . PRO B 1 168 ? -1.365 -25.203 -20.969 1 95.81 168 PRO B O 1
ATOM 4706 N N . VAL B 1 169 ? -1.314 -24.75 -18.812 1 95.81 169 VAL B N 1
ATOM 4707 C CA . VAL B 1 169 ? -2.77 -24.656 -18.797 1 95.81 169 VAL B CA 1
ATOM 4708 C C . VAL B 1 169 ? -3.193 -23.219 -18.469 1 95.81 169 VAL B C 1
ATOM 4710 O O . VAL B 1 169 ? -4.062 -23 -17.625 1 95.81 169 VAL B O 1
ATOM 4713 N N . PHE B 1 170 ? -2.535 -22.266 -19.078 1 91.62 170 PHE B N 1
ATOM 4714 C CA . PHE B 1 170 ? -2.875 -20.859 -19.078 1 91.62 170 PHE B CA 1
ATOM 4715 C C . PHE B 1 170 ? -2.686 -20.234 -17.703 1 91.62 170 PHE B C 1
ATOM 4717 O O . PHE B 1 170 ? -3.422 -19.328 -17.312 1 91.62 170 PHE B O 1
ATOM 4724 N N . ALA B 1 171 ? -1.838 -20.797 -16.891 1 90.44 171 ALA B N 1
ATOM 4725 C CA . ALA B 1 171 ? -1.623 -20.312 -15.531 1 90.44 171 ALA B CA 1
ATOM 4726 C C . ALA B 1 171 ? -2.943 -20.219 -14.773 1 90.44 171 ALA B C 1
ATOM 4728 O O . ALA B 1 171 ? -3.148 -19.281 -13.992 1 90.44 171 ALA B O 1
ATOM 4729 N N . SER B 1 172 ? -3.846 -21.188 -15.008 1 93.5 172 SER B N 1
ATOM 4730 C CA . SER B 1 172 ? -5.145 -21.172 -14.344 1 93.5 172 SER B CA 1
ATOM 4731 C C . SER B 1 172 ? -4.988 -21.297 -12.828 1 93.5 172 SER B C 1
ATOM 4733 O O . SER B 1 172 ? -4.16 -22.062 -12.344 1 93.5 172 SER B O 1
ATOM 4735 N N . GLN B 1 173 ? -5.801 -20.578 -12.141 1 90.69 173 GLN B N 1
ATOM 4736 C CA . GLN B 1 173 ? -5.66 -20.5 -10.695 1 90.69 173 GLN B CA 1
ATOM 4737 C C . GLN B 1 173 ? -6.074 -21.812 -10.031 1 90.69 173 GLN B C 1
ATOM 4739 O O . GLN B 1 173 ? -5.434 -22.266 -9.086 1 90.69 173 GLN B O 1
ATOM 4744 N N . LEU B 1 174 ? -7.102 -22.469 -10.523 1 93.81 174 LEU B N 1
ATOM 4745 C CA . LEU B 1 174 ? -7.621 -23.656 -9.844 1 93.81 174 LEU B CA 1
ATOM 4746 C C . LEU B 1 174 ? -7.02 -24.922 -10.438 1 93.81 174 LEU B C 1
ATOM 4748 O O . LEU B 1 174 ? -7.059 -25.984 -9.805 1 93.81 174 LEU B O 1
ATOM 4752 N N . PHE B 1 175 ? -6.457 -24.812 -11.625 1 95.88 175 PHE B N 1
ATOM 4753 C CA . PHE B 1 175 ? -6.156 -26.047 -12.328 1 95.88 175 PHE B CA 1
ATOM 4754 C C . PHE B 1 175 ? -4.668 -26.156 -12.641 1 95.88 175 PHE B C 1
ATOM 4756 O O . PHE B 1 175 ? -4.242 -27.062 -13.359 1 95.88 175 PHE B O 1
ATOM 4763 N N . SER B 1 176 ? -3.906 -25.219 -12.219 1 93 176 SER B N 1
ATOM 4764 C CA . SER B 1 176 ? -2.457 -25.25 -12.375 1 93 176 SER B CA 1
ATOM 4765 C C . SER B 1 176 ? -1.749 -25.062 -11.039 1 93 176 SER B C 1
ATOM 4767 O O . SER B 1 176 ? -1.982 -24.062 -10.344 1 93 176 SER B O 1
ATOM 4769 N N . PRO B 1 177 ? -0.924 -25.969 -10.68 1 89.06 177 PRO B N 1
ATOM 4770 C CA . PRO B 1 177 ? -0.136 -25.719 -9.469 1 89.06 177 PRO B CA 1
ATOM 4771 C C . PRO B 1 177 ? 0.764 -24.484 -9.586 1 89.06 177 PRO B C 1
ATOM 4773 O O . PRO B 1 177 ? 1.102 -23.875 -8.57 1 89.06 177 PRO B O 1
ATOM 4776 N N . LEU B 1 178 ? 1.156 -24.141 -10.828 1 84.38 178 LEU B N 1
ATOM 4777 C CA . LEU B 1 178 ? 1.974 -22.953 -11.047 1 84.38 178 LEU B CA 1
ATOM 4778 C C . LEU B 1 178 ? 1.125 -21.688 -10.969 1 84.38 178 LEU B C 1
ATOM 4780 O O . LEU B 1 178 ? 1.582 -20.656 -10.461 1 84.38 178 LEU B O 1
ATOM 4784 N N . GLY B 1 179 ? -0.054 -21.859 -11.5 1 77.31 179 GLY B N 1
ATOM 4785 C CA . GLY B 1 179 ? -0.965 -20.734 -11.484 1 77.31 179 GLY B CA 1
ATOM 4786 C C . GLY B 1 179 ? -1.564 -20.469 -10.117 1 77.31 179 GLY B C 1
ATOM 4787 O O . GLY B 1 179 ? -1.997 -19.344 -9.836 1 77.31 179 GLY B O 1
ATOM 4788 N N . PHE B 1 180 ? -1.735 -21.641 -9.391 1 73.25 180 PHE B N 1
ATOM 4789 C CA . PHE B 1 180 ? -2.238 -21.5 -8.031 1 73.25 180 PHE B CA 1
ATOM 4790 C C . PHE B 1 180 ? -1.244 -20.75 -7.156 1 73.25 180 PHE B C 1
ATOM 4792 O O . PHE B 1 180 ? -0.11 -21.188 -6.969 1 73.25 180 PHE B O 1
ATOM 4799 N N . SER B 1 181 ? -1.703 -19.609 -6.723 1 55.47 181 SER B N 1
ATOM 4800 C CA . SER B 1 181 ? -1.126 -18.625 -5.812 1 55.47 181 SER B CA 1
ATOM 4801 C C . SER B 1 181 ? 0.37 -18.453 -6.059 1 55.47 181 SER B C 1
ATOM 4803 O O . SER B 1 181 ? 1.136 -18.219 -5.121 1 55.47 181 SER B O 1
ATOM 4805 N N . GLY B 1 182 ? 0.855 -18.609 -7.324 1 49.34 182 GLY B N 1
ATOM 4806 C CA . GLY B 1 182 ? 2.275 -18.359 -7.512 1 49.34 182 GLY B CA 1
ATOM 4807 C C . GLY B 1 182 ? 3.156 -19.391 -6.812 1 49.34 182 GLY B C 1
ATOM 4808 O O . GLY B 1 182 ? 4.301 -19.094 -6.465 1 49.34 182 GLY B O 1
ATOM 4809 N N . SER B 1 183 ? 2.367 -20.328 -6.102 1 42.09 183 SER B N 1
ATOM 4810 C CA . SER B 1 183 ? 3.18 -21.266 -5.328 1 42.09 183 SER B CA 1
ATOM 4811 C C . SER B 1 183 ? 4.562 -21.438 -5.949 1 42.09 183 SER B C 1
ATOM 4813 O O . SER B 1 183 ? 5.551 -21.625 -5.234 1 42.09 183 SER B O 1
ATOM 4815 N N . TYR B 1 184 ? 4.547 -21.594 -7.289 1 47.94 184 TYR B N 1
ATOM 4816 C CA . TYR B 1 184 ? 5.883 -21.938 -7.762 1 47.94 184 TYR B CA 1
ATOM 4817 C C . TYR B 1 184 ? 6.602 -20.719 -8.312 1 47.94 184 TYR B C 1
ATOM 4819 O O . TYR B 1 184 ? 7.621 -20.844 -9 1 47.94 184 TYR B O 1
ATOM 4827 N N . SER B 1 185 ? 5.961 -19.609 -8.336 1 43 185 SER B N 1
ATOM 4828 C CA . SER B 1 185 ? 6.863 -18.5 -8.609 1 43 185 SER B CA 1
ATOM 4829 C C . SER B 1 185 ? 7.652 -18.109 -7.363 1 43 185 SER B C 1
ATOM 4831 O O . SER B 1 185 ? 7.211 -18.344 -6.238 1 43 185 SER B O 1
ATOM 4833 N N . ALA B 1 186 ? 9.062 -17.984 -7.629 1 44.66 186 ALA B N 1
ATOM 4834 C CA . ALA B 1 186 ? 10.234 -17.953 -6.758 1 44.66 186 ALA B CA 1
ATOM 4835 C C . ALA B 1 186 ? 10.328 -19.203 -5.902 1 44.66 186 ALA B C 1
ATOM 4837 O O . ALA B 1 186 ? 10.742 -19.156 -4.742 1 44.66 186 ALA B O 1
ATOM 4838 N N . GLY B 1 187 ? 10.016 -20.547 -6.309 1 41.62 187 GLY B N 1
ATOM 4839 C CA . GLY B 1 187 ? 10.523 -21.828 -5.852 1 41.62 187 GLY B CA 1
ATOM 4840 C C . GLY B 1 187 ? 9.57 -22.562 -4.918 1 41.62 187 GLY B C 1
ATOM 4841 O O . GLY B 1 187 ? 10.008 -23.25 -3.998 1 41.62 187 GLY B O 1
ATOM 4842 N N . GLY B 1 188 ? 8.258 -22.438 -5.258 1 49.09 188 GLY B N 1
ATOM 4843 C CA . GLY B 1 188 ? 7.363 -23.125 -4.348 1 49.09 188 GLY B CA 1
ATOM 4844 C C . GLY B 1 188 ? 6.941 -22.281 -3.164 1 49.09 188 GLY B C 1
ATOM 4845 O O . GLY B 1 188 ? 6.145 -22.719 -2.33 1 49.09 188 GLY B O 1
ATOM 4846 N N . ILE B 1 189 ? 7.527 -21.047 -3.24 1 54.81 189 ILE B N 1
ATOM 4847 C CA . ILE B 1 189 ? 7.172 -20.156 -2.143 1 54.81 189 ILE B CA 1
ATOM 4848 C C . ILE B 1 189 ? 6.188 -19.094 -2.637 1 54.81 189 ILE B C 1
ATOM 4850 O O . ILE B 1 189 ? 6.578 -18.141 -3.316 1 54.81 189 ILE B O 1
ATOM 4854 N N . THR B 1 190 ? 4.945 -19.219 -2.48 1 59.03 190 THR B N 1
ATOM 4855 C CA . THR B 1 190 ? 3.852 -18.391 -2.988 1 59.03 190 THR B CA 1
ATOM 4856 C C . THR B 1 190 ? 4.004 -16.938 -2.523 1 59.03 190 THR B C 1
ATOM 4858 O O . THR B 1 190 ? 3.646 -16.016 -3.248 1 59.03 190 THR B O 1
ATOM 4861 N N . GLU B 1 191 ? 4.75 -16.812 -1.511 1 65.31 191 GLU B N 1
ATOM 4862 C CA . GLU B 1 191 ? 4.961 -15.484 -0.964 1 65.31 191 GLU B CA 1
ATOM 4863 C C . GLU B 1 191 ? 5.938 -14.688 -1.822 1 65.31 191 GLU B C 1
ATOM 4865 O O . GLU B 1 191 ? 5.961 -13.453 -1.763 1 65.31 191 GLU B O 1
ATOM 4870 N N . GLY B 1 192 ? 6.539 -15.422 -2.729 1 76.25 192 GLY B N 1
ATOM 4871 C CA . GLY B 1 192 ? 7.559 -14.758 -3.523 1 76.25 192 GLY B CA 1
ATOM 4872 C C . GLY B 1 192 ? 7.055 -14.297 -4.879 1 76.25 192 GLY B C 1
ATOM 4873 O O . GLY B 1 192 ? 7.836 -13.844 -5.719 1 76.25 192 GLY B O 1
ATOM 4874 N N . SER B 1 193 ? 5.75 -14.406 -5.164 1 87.25 193 SER B N 1
ATOM 4875 C CA . SER B 1 193 ? 5.227 -14.023 -6.473 1 87.25 193 SER B CA 1
ATOM 4876 C C . SER B 1 193 ? 5.219 -12.508 -6.641 1 87.25 193 SER B C 1
ATOM 4878 O O . SER B 1 193 ? 5.227 -12.008 -7.766 1 87.25 193 SER B O 1
ATOM 4880 N N . ARG B 1 194 ? 5.211 -11.867 -5.602 1 91.75 194 ARG B N 1
ATOM 4881 C CA . ARG B 1 194 ? 5.273 -10.406 -5.562 1 91.75 194 ARG B CA 1
ATOM 4882 C C . ARG B 1 194 ? 6.207 -9.93 -4.461 1 91.75 194 ARG B C 1
ATOM 4884 O O . ARG B 1 194 ? 6.434 -10.641 -3.479 1 91.75 194 ARG B O 1
ATOM 4891 N N . THR B 1 195 ? 6.668 -8.773 -4.699 1 92.62 195 THR B N 1
ATOM 4892 C CA . THR B 1 195 ? 7.629 -8.25 -3.738 1 92.62 195 THR B CA 1
ATOM 4893 C C . THR B 1 195 ? 7.379 -6.77 -3.471 1 92.62 195 THR B C 1
ATOM 4895 O O . THR B 1 195 ? 7.043 -6.016 -4.387 1 92.62 195 THR B O 1
ATOM 4898 N N . ASP B 1 196 ? 7.527 -6.426 -2.18 1 95.75 196 ASP B N 1
ATOM 4899 C CA . ASP B 1 196 ? 7.418 -5.035 -1.753 1 95.75 196 ASP B CA 1
ATOM 4900 C C . ASP B 1 196 ? 8.75 -4.305 -1.915 1 95.75 196 ASP B C 1
ATOM 4902 O O . ASP B 1 196 ? 9.797 -4.941 -2.059 1 95.75 196 ASP B O 1
ATOM 4906 N N . ASN B 1 197 ? 8.75 -2.975 -1.909 1 97.88 197 ASN B N 1
ATOM 4907 C CA . ASN B 1 197 ? 9.961 -2.154 -1.909 1 97.88 197 ASN B CA 1
ATOM 4908 C C . ASN B 1 197 ? 10.898 -2.539 -3.047 1 97.88 197 ASN B C 1
ATOM 4910 O O . ASN B 1 197 ? 12.109 -2.654 -2.846 1 97.88 197 ASN B O 1
ATOM 4914 N N . ASN B 1 198 ? 10.328 -2.803 -4.152 1 98 198 ASN B N 1
ATOM 4915 C CA . ASN B 1 198 ? 11.094 -3.383 -5.25 1 98 198 ASN B CA 1
ATOM 4916 C C . ASN B 1 198 ? 11.484 -2.328 -6.281 1 98 198 ASN B C 1
ATOM 4918 O O . ASN B 1 198 ? 10.68 -1.447 -6.605 1 98 198 ASN B O 1
ATOM 4922 N N . ILE B 1 199 ? 12.703 -2.334 -6.672 1 98.62 199 ILE B N 1
ATOM 4923 C CA . ILE B 1 199 ? 13.148 -1.705 -7.91 1 98.62 199 ILE B CA 1
ATOM 4924 C C . ILE B 1 199 ? 13.25 -2.756 -9.016 1 98.62 199 ILE B C 1
ATOM 4926 O O . ILE B 1 199 ? 14.078 -3.668 -8.938 1 98.62 199 ILE B O 1
ATOM 4930 N N . LYS B 1 200 ? 12.43 -2.602 -10.031 1 98.44 200 LYS B N 1
ATOM 4931 C CA . LYS B 1 200 ? 12.391 -3.602 -11.094 1 98.44 200 LYS B CA 1
ATOM 4932 C C . LYS B 1 200 ? 12.688 -2.969 -12.453 1 98.44 200 LYS B C 1
ATOM 4934 O O . LYS B 1 200 ? 11.945 -2.098 -12.914 1 98.44 200 LYS B O 1
ATOM 4939 N N . TYR B 1 201 ? 13.797 -3.42 -13.07 1 98.75 201 TYR B N 1
ATOM 4940 C CA . TYR B 1 201 ? 14.18 -2.996 -14.414 1 98.75 201 TYR B CA 1
ATOM 4941 C C . TYR B 1 201 ? 13.906 -4.098 -15.43 1 98.75 201 TYR B C 1
ATOM 4943 O O . TYR B 1 201 ? 14.25 -5.262 -15.211 1 98.75 201 TYR B O 1
ATOM 4951 N N . THR B 1 202 ? 13.211 -3.738 -16.5 1 98.62 202 THR B N 1
ATOM 4952 C CA . THR B 1 202 ? 12.984 -4.66 -17.594 1 98.62 202 THR B CA 1
ATOM 4953 C C . THR B 1 202 ? 13.266 -3.98 -18.938 1 98.62 202 THR B C 1
ATOM 4955 O O . THR B 1 202 ? 13.062 -2.771 -19.078 1 98.62 202 THR B O 1
ATOM 4958 N N . ASN B 1 203 ? 13.727 -4.766 -19.891 1 98.06 203 ASN B N 1
ATOM 4959 C CA . ASN B 1 203 ? 13.961 -4.266 -21.234 1 98.06 203 ASN B CA 1
ATOM 4960 C C . ASN B 1 203 ? 13.977 -5.402 -22.266 1 98.06 203 ASN B C 1
ATOM 4962 O O . ASN B 1 203 ? 13.898 -6.574 -21.891 1 98.06 203 ASN B O 1
ATOM 4966 N N . HIS B 1 204 ? 13.945 -5 -23.516 1 96.88 204 HIS B N 1
ATOM 4967 C CA . HIS B 1 204 ? 14.094 -5.945 -24.609 1 96.88 204 HIS B CA 1
ATOM 4968 C C . HIS B 1 204 ? 14.945 -5.355 -25.734 1 96.88 204 HIS B C 1
ATOM 4970 O O . HIS B 1 204 ? 14.961 -4.141 -25.938 1 96.88 204 HIS B O 1
ATOM 4976 N N . THR B 1 205 ? 15.719 -6.152 -26.453 1 97.06 205 THR B N 1
ATOM 4977 C CA . THR B 1 205 ? 16.469 -5.859 -27.672 1 97.06 205 THR B CA 1
ATOM 4978 C C . THR B 1 205 ? 16.203 -6.918 -28.734 1 97.06 205 THR B C 1
ATOM 4980 O O . THR B 1 205 ? 16.766 -8.016 -28.688 1 97.06 205 THR B O 1
ATOM 4983 N N . GLY B 1 206 ? 15.453 -6.512 -29.766 1 96.56 206 GLY B N 1
ATOM 4984 C CA . GLY B 1 206 ? 14.977 -7.531 -30.703 1 96.56 206 GLY B CA 1
ATOM 4985 C C . GLY B 1 206 ? 14.211 -8.648 -30.016 1 96.56 206 GLY B C 1
ATOM 4986 O O . GLY B 1 206 ? 13.289 -8.391 -29.234 1 96.56 206 GLY B O 1
ATOM 4987 N N . PRO B 1 207 ? 14.594 -9.883 -30.312 1 97.56 207 PRO B N 1
ATOM 4988 C CA . PRO B 1 207 ? 13.867 -11.016 -29.734 1 97.56 207 PRO B CA 1
ATOM 4989 C C . PRO B 1 207 ? 14.32 -11.336 -28.312 1 97.56 207 PRO B C 1
ATOM 4991 O O . PRO B 1 207 ? 13.781 -12.25 -27.672 1 97.56 207 PRO B O 1
ATOM 4994 N N . PHE B 1 208 ? 15.289 -10.625 -27.828 1 98.25 208 PHE B N 1
ATOM 4995 C CA . PHE B 1 208 ? 15.82 -10.898 -26.484 1 98.25 208 PHE B CA 1
ATOM 4996 C C . PHE B 1 208 ? 15.148 -10 -25.453 1 98.25 208 PHE B C 1
ATOM 4998 O O . PHE B 1 208 ? 14.891 -8.828 -25.703 1 98.25 208 PHE B O 1
ATOM 5005 N N . ASN B 1 209 ? 14.766 -10.547 -24.312 1 97.88 209 ASN B N 1
ATOM 5006 C CA . ASN B 1 209 ? 14.281 -9.781 -23.172 1 97.88 209 ASN B CA 1
ATOM 5007 C C . ASN B 1 209 ? 15.094 -10.078 -21.906 1 97.88 209 ASN B C 1
ATOM 5009 O O . ASN B 1 209 ? 15.641 -11.172 -21.766 1 97.88 209 ASN B O 1
ATOM 5013 N N . TYR B 1 210 ? 15.211 -9.102 -21.031 1 98.5 210 TYR B N 1
ATOM 5014 C CA . TYR B 1 210 ? 15.977 -9.258 -19.797 1 98.5 210 TYR B CA 1
ATOM 5015 C C . TYR B 1 210 ? 15.469 -8.312 -18.719 1 98.5 210 TYR B C 1
ATOM 5017 O O . TYR B 1 210 ? 14.812 -7.312 -19.016 1 98.5 210 TYR B O 1
ATOM 5025 N N . GLY B 1 211 ? 15.727 -8.648 -17.484 1 98.44 211 GLY B N 1
ATOM 5026 C CA . GLY B 1 211 ? 15.336 -7.844 -16.344 1 98.44 211 GLY B CA 1
ATOM 5027 C C . GLY B 1 211 ? 16.156 -8.133 -15.102 1 98.44 211 GLY B C 1
ATOM 5028 O O . GLY B 1 211 ? 16.797 -9.172 -15.008 1 98.44 211 GLY B O 1
ATOM 5029 N N . ILE B 1 212 ? 16.188 -7.172 -14.242 1 98.69 212 ILE B N 1
ATOM 5030 C CA . ILE B 1 212 ? 16.812 -7.281 -12.93 1 98.69 212 ILE B CA 1
ATOM 5031 C C . ILE B 1 212 ? 15.969 -6.547 -11.891 1 98.69 212 ILE B C 1
ATOM 5033 O O . ILE B 1 212 ? 15.305 -5.555 -12.211 1 98.69 212 ILE B O 1
ATOM 5037 N N . SER B 1 213 ? 15.945 -7.102 -10.711 1 97.75 213 SER B N 1
ATOM 5038 C CA . SER B 1 213 ? 15.195 -6.441 -9.656 1 97.75 213 SER B CA 1
ATOM 5039 C C . SER B 1 213 ? 15.883 -6.605 -8.305 1 97.75 213 SER B C 1
ATOM 5041 O O . SER B 1 213 ? 16.609 -7.582 -8.086 1 97.75 213 SER B O 1
ATOM 5043 N N . TYR B 1 214 ? 15.727 -5.648 -7.434 1 98.25 214 TYR B N 1
ATOM 5044 C CA . TYR B 1 214 ? 16.219 -5.656 -6.059 1 98.25 214 TYR B CA 1
ATOM 5045 C C . TYR B 1 214 ? 15.203 -5.008 -5.121 1 98.25 214 TYR B C 1
ATOM 5047 O O . TYR B 1 214 ? 14.711 -3.908 -5.391 1 98.25 214 TYR B O 1
ATOM 5055 N N . SER B 1 215 ? 14.898 -5.676 -4.094 1 97.31 215 SER B N 1
ATOM 5056 C CA . SER B 1 215 ? 13.992 -5.129 -3.086 1 97.31 215 SER B CA 1
ATOM 5057 C C . SER B 1 215 ? 14.719 -4.895 -1.765 1 97.31 215 SER B C 1
ATOM 5059 O O . SER B 1 215 ? 15.57 -5.691 -1.367 1 97.31 215 SER B O 1
ATOM 5061 N N . PHE B 1 216 ? 14.344 -3.867 -1.072 1 97.25 216 PHE B N 1
ATOM 5062 C CA . PHE B 1 216 ? 14.898 -3.539 0.234 1 97.25 216 PHE B CA 1
ATOM 5063 C C . PHE B 1 216 ? 14.102 -4.215 1.346 1 97.25 216 PHE B C 1
ATOM 5065 O O . PHE B 1 216 ? 12.875 -4.297 1.277 1 97.25 216 PHE B O 1
ATOM 5072 N N . GLY B 1 217 ? 14.828 -4.613 2.398 1 94.5 217 GLY B N 1
ATOM 5073 C CA . GLY B 1 217 ? 14.141 -5.188 3.545 1 94.5 217 GLY B CA 1
ATOM 5074 C C . GLY B 1 217 ? 13.727 -4.152 4.57 1 94.5 217 GLY B C 1
ATOM 5075 O O . GLY B 1 217 ? 12.805 -4.387 5.359 1 94.5 217 GLY B O 1
ATOM 5076 N N . GLY B 1 218 ? 14.484 -3.061 4.57 1 92.5 218 GLY B N 1
ATOM 5077 C CA . GLY B 1 218 ? 14.156 -2.006 5.516 1 92.5 218 GLY B CA 1
ATOM 5078 C C . GLY B 1 218 ? 14.516 -2.354 6.945 1 92.5 218 GLY B C 1
ATOM 5079 O O . GLY B 1 218 ? 13.883 -1.866 7.887 1 92.5 218 GLY B O 1
ATOM 5080 N N . VAL B 1 219 ? 15.469 -3.221 7.18 1 90.56 219 VAL B N 1
ATOM 5081 C CA . VAL B 1 219 ? 15.883 -3.627 8.516 1 90.56 219 VAL B CA 1
ATOM 5082 C C . VAL B 1 219 ? 17.078 -2.777 8.969 1 90.56 219 VAL B C 1
ATOM 5084 O O . VAL B 1 219 ? 18.109 -2.74 8.297 1 90.56 219 VAL B O 1
ATOM 5087 N N . ALA B 1 220 ? 16.906 -2.174 10.078 1 90 220 ALA B N 1
ATOM 5088 C CA . ALA B 1 220 ? 17.938 -1.271 10.578 1 90 220 ALA B CA 1
ATOM 5089 C C . ALA B 1 220 ? 19.234 -2.023 10.859 1 90 220 ALA B C 1
ATOM 5091 O O . ALA B 1 220 ? 19.219 -3.055 11.539 1 90 220 ALA B O 1
ATOM 5092 N N . GLY B 1 221 ? 20.328 -1.523 10.352 1 92.81 221 GLY B N 1
ATOM 5093 C CA . GLY B 1 221 ? 21.656 -2.068 10.609 1 92.81 221 GLY B CA 1
ATOM 5094 C C . GLY B 1 221 ? 21.969 -3.283 9.75 1 92.81 221 GLY B C 1
ATOM 5095 O O . GLY B 1 221 ? 23.094 -3.783 9.773 1 92.81 221 GLY B O 1
ATOM 5096 N N . LYS B 1 222 ? 20.953 -3.75 9.047 1 93.25 222 LYS B N 1
ATOM 5097 C CA . LYS B 1 222 ? 21.141 -4.934 8.211 1 93.25 222 LYS B CA 1
ATOM 5098 C C . LYS B 1 222 ? 20.609 -4.699 6.801 1 93.25 222 LYS B C 1
ATOM 5100 O O . LYS B 1 222 ? 19.469 -5.082 6.484 1 93.25 222 LYS B O 1
ATOM 5105 N N . PHE B 1 223 ? 21.422 -4.312 5.98 1 92.88 223 PHE B N 1
ATOM 5106 C CA . PHE B 1 223 ? 21.047 -3.906 4.633 1 92.88 223 PHE B CA 1
ATOM 5107 C C . PHE B 1 223 ? 20.453 -5.082 3.861 1 92.88 223 PHE B C 1
ATOM 5109 O O . PHE B 1 223 ? 19.484 -4.926 3.125 1 92.88 223 PHE B O 1
ATOM 5116 N N . GLY B 1 224 ? 20.953 -6.227 4.094 1 93.69 224 GLY B N 1
ATOM 5117 C CA . GLY B 1 224 ? 20.562 -7.363 3.275 1 93.69 224 GLY B CA 1
ATOM 5118 C C . GLY B 1 224 ? 19.375 -8.125 3.84 1 93.69 224 GLY B C 1
ATOM 5119 O O . GLY B 1 224 ? 18.75 -8.922 3.137 1 93.69 224 GLY B O 1
ATOM 5120 N N . ALA B 1 225 ? 19.047 -7.922 5.09 1 93.56 225 ALA B N 1
ATOM 5121 C CA . ALA B 1 225 ? 17.969 -8.68 5.719 1 93.56 225 ALA B CA 1
ATOM 5122 C C . ALA B 1 225 ? 16.609 -8.297 5.121 1 93.56 225 ALA B C 1
ATOM 5124 O O . ALA B 1 225 ? 16.266 -7.117 5.043 1 93.56 225 ALA B O 1
ATOM 5125 N N . GLY B 1 226 ? 15.898 -9.312 4.668 1 93.12 226 GLY B N 1
ATOM 5126 C CA . GLY B 1 226 ? 14.578 -9.094 4.086 1 93.12 226 GLY B CA 1
ATOM 5127 C C . GLY B 1 226 ? 14.633 -8.641 2.639 1 93.12 226 GLY B C 1
ATOM 5128 O O . GLY B 1 226 ? 13.594 -8.352 2.037 1 93.12 226 GLY B O 1
ATOM 5129 N N . SER B 1 227 ? 15.82 -8.617 2.076 1 96.31 227 SER B N 1
ATOM 5130 C CA . SER B 1 227 ? 15.961 -8.164 0.696 1 96.31 227 SER B CA 1
ATOM 5131 C C . SER B 1 227 ? 15.758 -9.312 -0.286 1 96.31 227 SER B C 1
ATOM 5133 O O . SER B 1 227 ? 15.836 -10.477 0.095 1 96.31 227 SER B O 1
ATOM 5135 N N . THR B 1 228 ? 15.445 -8.984 -1.535 1 95.56 228 THR B N 1
ATOM 5136 C CA . THR B 1 228 ? 15.352 -9.969 -2.609 1 95.56 228 THR B CA 1
ATOM 5137 C C . THR B 1 228 ? 16.094 -9.484 -3.85 1 95.56 228 THR B C 1
ATOM 5139 O O . THR B 1 228 ? 16.297 -8.281 -4.027 1 95.56 228 THR B O 1
ATOM 5142 N N . PHE B 1 229 ? 16.609 -10.422 -4.617 1 96.75 229 PHE B N 1
ATOM 5143 C CA . PHE B 1 229 ? 17.234 -10.203 -5.918 1 96.75 229 PHE B CA 1
ATOM 5144 C C . PHE B 1 229 ? 16.594 -11.094 -6.977 1 96.75 229 PHE B C 1
ATOM 5146 O O . PHE B 1 229 ? 16.281 -12.258 -6.707 1 96.75 229 PHE B O 1
ATOM 5153 N N . GLY B 1 230 ? 16.281 -10.555 -8.156 1 96.38 230 GLY B N 1
ATOM 5154 C CA . GLY B 1 230 ? 15.75 -11.312 -9.273 1 96.38 230 GLY B CA 1
ATOM 5155 C C . GLY B 1 230 ? 16.375 -10.93 -10.609 1 96.38 230 GLY B C 1
ATOM 5156 O O . GLY B 1 230 ? 16.812 -9.789 -10.789 1 96.38 230 GLY B O 1
ATOM 5157 N N . ALA B 1 231 ? 16.391 -11.883 -11.484 1 97.81 231 ALA B N 1
ATOM 5158 C CA . ALA B 1 231 ? 16.875 -11.648 -12.844 1 97.81 231 ALA B CA 1
ATOM 5159 C C . ALA B 1 231 ? 16.203 -12.594 -13.828 1 97.81 231 ALA B C 1
ATOM 5161 O O . ALA B 1 231 ? 15.766 -13.68 -13.453 1 97.81 231 ALA B O 1
ATOM 5162 N N . ASN B 1 232 ? 16.094 -12.156 -15.055 1 97.38 232 ASN B N 1
ATOM 5163 C CA . ASN B 1 232 ? 15.672 -13.047 -16.141 1 97.38 232 ASN B CA 1
ATOM 5164 C C . ASN B 1 232 ? 16.359 -12.688 -17.453 1 97.38 232 ASN B C 1
ATOM 5166 O O . ASN B 1 232 ? 16.797 -11.555 -17.641 1 97.38 232 ASN B O 1
ATOM 5170 N N . VAL B 1 233 ? 16.562 -13.602 -18.281 1 98.62 233 VAL B N 1
ATOM 5171 C CA . VAL B 1 233 ? 16.953 -13.461 -19.672 1 98.62 233 VAL B CA 1
ATOM 5172 C C . VAL B 1 233 ? 16.109 -14.398 -20.547 1 98.62 233 VAL B C 1
ATOM 5174 O O . VAL B 1 233 ? 15.82 -15.531 -20.141 1 98.62 233 VAL B O 1
ATOM 5177 N N . GLY B 1 234 ? 15.703 -13.883 -21.688 1 98.5 234 GLY B N 1
ATOM 5178 C CA . GLY B 1 234 ? 14.859 -14.711 -22.531 1 98.5 234 GLY B CA 1
ATOM 5179 C C . GLY B 1 234 ? 14.984 -14.367 -24.016 1 98.5 234 GLY B C 1
ATOM 5180 O O . GLY B 1 234 ? 15.625 -13.383 -24.375 1 98.5 234 GLY B O 1
ATOM 5181 N N . TYR B 1 235 ? 14.5 -15.266 -24.75 1 98.56 235 TYR B N 1
ATOM 5182 C CA . TYR B 1 235 ? 14.438 -15.164 -26.203 1 98.56 235 TYR B CA 1
ATOM 5183 C C . TYR B 1 235 ? 13.055 -15.562 -26.719 1 98.56 235 TYR B C 1
ATOM 5185 O O . TYR B 1 235 ? 12.516 -16.609 -26.328 1 98.56 235 TYR B O 1
ATOM 5193 N N . GLU B 1 236 ? 12.469 -14.727 -27.547 1 97.62 236 GLU B N 1
ATOM 5194 C CA . GLU B 1 236 ? 11.188 -15.047 -28.172 1 97.62 236 GLU B CA 1
ATOM 5195 C C . GLU B 1 236 ? 11.156 -14.625 -29.641 1 97.62 236 GLU B C 1
ATOM 5197 O O . GLU B 1 236 ? 11.273 -13.43 -29.953 1 97.62 236 GLU B O 1
ATOM 5202 N N . ALA B 1 237 ? 11.016 -15.555 -30.531 1 97.25 237 ALA B N 1
ATOM 5203 C CA . ALA B 1 237 ? 10.914 -15.289 -31.953 1 97.25 237 ALA B CA 1
ATOM 5204 C C . ALA B 1 237 ? 10.32 -16.484 -32.688 1 97.25 237 ALA B C 1
ATOM 5206 O O . ALA B 1 237 ? 10.625 -17.641 -32.375 1 97.25 237 ALA B O 1
ATOM 5207 N N . ASN B 1 238 ? 9.484 -16.203 -33.719 1 95.88 238 ASN B N 1
ATOM 5208 C CA . ASN B 1 238 ? 9 -17.203 -34.656 1 95.88 238 ASN B CA 1
ATOM 5209 C C . ASN B 1 238 ? 8.305 -18.359 -33.938 1 95.88 238 ASN B C 1
ATOM 5211 O O . ASN B 1 238 ? 8.578 -19.531 -34.219 1 95.88 238 ASN B O 1
ATOM 5215 N N . GLY B 1 239 ? 7.559 -18.062 -32.938 1 95.88 239 GLY B N 1
ATOM 5216 C CA . GLY B 1 239 ? 6.758 -19.047 -32.219 1 95.88 239 GLY B CA 1
ATOM 5217 C C . GLY B 1 239 ? 7.516 -19.75 -31.125 1 95.88 239 GLY B C 1
ATOM 5218 O O . GLY B 1 239 ? 6.93 -20.5 -30.344 1 95.88 239 GLY B O 1
ATOM 5219 N N . LEU B 1 240 ? 8.766 -19.5 -31.031 1 98.31 240 LEU B N 1
ATOM 5220 C CA . LEU B 1 240 ? 9.602 -20.094 -30 1 98.31 240 LEU B CA 1
ATOM 5221 C C . LEU B 1 240 ? 9.859 -19.094 -28.875 1 98.31 240 LEU B C 1
ATOM 5223 O O . LEU B 1 240 ? 10.141 -17.922 -29.125 1 98.31 240 LEU B O 1
ATOM 5227 N N . GLY B 1 241 ? 9.766 -19.562 -27.688 1 98.5 241 GLY B N 1
ATOM 5228 C CA . GLY B 1 241 ? 10.156 -18.797 -26.516 1 98.5 241 GLY B CA 1
ATOM 5229 C C . GLY B 1 241 ? 10.969 -19.594 -25.516 1 98.5 241 GLY B C 1
ATOM 5230 O O . GLY B 1 241 ? 10.68 -20.781 -25.297 1 98.5 241 GLY B O 1
ATOM 5231 N N . ILE B 1 242 ? 12 -19.031 -25 1 98.75 242 ILE B N 1
ATOM 5232 C CA . ILE B 1 242 ? 12.805 -19.625 -23.938 1 98.75 242 ILE B CA 1
ATOM 5233 C C . ILE B 1 242 ? 13.109 -18.562 -22.875 1 98.75 242 ILE B C 1
ATOM 5235 O O . ILE B 1 242 ? 13.438 -17.422 -23.219 1 98.75 242 ILE B O 1
ATOM 5239 N N . GLN B 1 243 ? 12.961 -18.891 -21.672 1 97.81 243 GLN B N 1
ATOM 5240 C CA . GLN B 1 243 ? 13.242 -17.984 -20.562 1 97.81 243 GLN B CA 1
ATOM 5241 C C . GLN B 1 243 ? 14.062 -18.672 -19.484 1 97.81 243 GLN B C 1
ATOM 5243 O O . GLN B 1 243 ? 13.844 -19.844 -19.188 1 97.81 243 GLN B O 1
ATOM 5248 N N . ALA B 1 244 ? 14.992 -17.984 -18.906 1 98.06 244 ALA B N 1
ATOM 5249 C CA . ALA B 1 244 ? 15.68 -18.359 -17.672 1 98.06 244 ALA B CA 1
ATOM 5250 C C . ALA B 1 244 ? 15.5 -17.297 -16.594 1 98.06 244 ALA B C 1
ATOM 5252 O O . ALA B 1 244 ? 15.57 -16.094 -16.875 1 98.06 244 ALA B O 1
ATOM 5253 N N . THR B 1 245 ? 15.203 -17.75 -15.383 1 95.5 245 THR B N 1
ATOM 5254 C CA . THR B 1 245 ? 15.008 -16.812 -14.289 1 95.5 245 THR B CA 1
ATOM 5255 C C . THR B 1 245 ? 15.789 -17.234 -13.055 1 95.5 245 THR B C 1
ATOM 5257 O O . THR B 1 245 ? 16.094 -18.422 -12.883 1 95.5 245 THR B O 1
ATOM 5260 N N . TYR B 1 246 ? 16.188 -16.281 -12.273 1 95.12 246 TYR B N 1
ATOM 5261 C CA . TYR B 1 246 ? 16.812 -16.469 -10.969 1 95.12 246 TYR B CA 1
ATOM 5262 C C . TYR B 1 246 ? 16.156 -15.57 -9.922 1 95.12 246 TYR B C 1
ATOM 5264 O O . TYR B 1 246 ? 15.781 -14.43 -10.211 1 95.12 246 TYR B O 1
ATOM 5272 N N . TYR B 1 247 ? 16.031 -16.094 -8.75 1 93.62 247 TYR B N 1
ATOM 5273 C CA . TYR B 1 247 ? 15.453 -15.352 -7.637 1 93.62 247 TYR B CA 1
ATOM 5274 C C . TYR B 1 247 ? 16.094 -15.758 -6.316 1 93.62 247 TYR B C 1
ATOM 5276 O O . TYR B 1 247 ? 16.375 -16.938 -6.086 1 93.62 247 TYR B O 1
ATOM 5284 N N . SER B 1 248 ? 16.391 -14.789 -5.488 1 94.56 248 SER B N 1
ATOM 5285 C CA . SER B 1 248 ? 16.875 -15.047 -4.133 1 94.56 248 SER B CA 1
ATOM 5286 C C . SER B 1 248 ? 16.234 -14.086 -3.133 1 94.56 248 SER B C 1
ATOM 5288 O O . SER B 1 248 ? 16.031 -12.914 -3.438 1 94.56 248 SER B O 1
ATOM 5290 N N . ALA B 1 249 ? 15.898 -14.586 -1.998 1 94.38 249 ALA B N 1
ATOM 5291 C CA . ALA B 1 249 ? 15.391 -13.812 -0.865 1 94.38 249 ALA B CA 1
ATOM 5292 C C . ALA B 1 249 ? 16.188 -14.117 0.401 1 94.38 249 ALA B C 1
ATOM 5294 O O . ALA B 1 249 ? 16.406 -15.281 0.748 1 94.38 249 ALA B O 1
ATOM 5295 N N . ARG B 1 250 ? 16.641 -13.055 1.038 1 95.94 250 ARG B N 1
ATOM 5296 C CA . ARG B 1 250 ? 17.406 -13.195 2.275 1 95.94 250 ARG B CA 1
ATOM 5297 C C . ARG B 1 250 ? 16.531 -12.93 3.492 1 95.94 250 ARG B C 1
ATOM 5299 O O . ARG B 1 250 ? 15.891 -11.883 3.584 1 95.94 250 ARG B O 1
ATOM 5306 N N . ASP B 1 251 ? 16.484 -13.906 4.387 1 94.81 251 ASP B N 1
ATOM 5307 C CA . ASP B 1 251 ? 15.773 -13.773 5.648 1 94.81 251 ASP B CA 1
ATOM 5308 C C . ASP B 1 251 ? 14.297 -13.469 5.41 1 94.81 251 ASP B C 1
ATOM 5310 O O . ASP B 1 251 ? 13.75 -12.531 5.992 1 94.81 251 ASP B O 1
ATOM 5314 N N . ALA B 1 252 ? 13.734 -14.227 4.523 1 91.62 252 ALA B N 1
ATOM 5315 C CA . ALA B 1 252 ? 12.312 -14.102 4.223 1 91.62 252 ALA B CA 1
ATOM 5316 C C . ALA B 1 252 ? 11.469 -14.859 5.238 1 91.62 252 ALA B C 1
ATOM 5318 O O . ALA B 1 252 ? 11.844 -15.953 5.676 1 91.62 252 ALA B O 1
ATOM 5319 N N . VAL B 1 253 ? 10.336 -14.297 5.598 1 88.38 253 VAL B N 1
ATOM 5320 C CA . VAL B 1 253 ? 9.414 -14.922 6.539 1 88.38 253 VAL B CA 1
ATOM 5321 C C . VAL B 1 253 ? 8.336 -15.688 5.77 1 88.38 253 VAL B C 1
ATOM 5323 O O . VAL B 1 253 ? 7.656 -15.117 4.914 1 88.38 253 VAL B O 1
ATOM 5326 N N . HIS B 1 254 ? 8.227 -16.938 6.07 1 86.75 254 HIS B N 1
ATOM 5327 C CA . HIS B 1 254 ? 7.211 -17.781 5.438 1 86.75 254 HIS B CA 1
ATOM 5328 C C . HIS B 1 254 ? 6.262 -18.375 6.473 1 86.75 254 HIS B C 1
ATOM 5330 O O . HIS B 1 254 ? 6.688 -18.734 7.574 1 86.75 254 HIS B O 1
ATOM 5336 N N . SER B 1 255 ? 5.047 -18.391 6.082 1 79.75 255 SER B N 1
ATOM 5337 C CA . SER B 1 255 ? 4.121 -19.156 6.906 1 79.75 255 SER B CA 1
ATOM 5338 C C . SER B 1 255 ? 4.207 -20.641 6.594 1 79.75 255 SER B C 1
ATOM 5340 O O . SER B 1 255 ? 4.398 -21.031 5.441 1 79.75 255 SER B O 1
ATOM 5342 N N . GLY B 1 256 ? 4.602 -21.375 7.629 1 61.53 256 GLY B N 1
ATOM 5343 C CA . GLY B 1 256 ? 4.641 -22.828 7.461 1 61.53 256 GLY B CA 1
ATOM 5344 C C . GLY B 1 256 ? 3.281 -23.422 7.168 1 61.53 256 GLY B C 1
ATOM 5345 O O . GLY B 1 256 ? 3.174 -24.625 6.914 1 61.53 256 GLY B O 1
ATOM 5346 N N . ALA B 1 257 ? 2.252 -22.438 7.438 1 51.94 257 ALA B N 1
ATOM 5347 C CA . ALA B 1 257 ? 0.895 -22.969 7.328 1 51.94 257 ALA B CA 1
ATOM 5348 C C . ALA B 1 257 ? 0.554 -23.312 5.883 1 51.94 257 ALA B C 1
ATOM 5350 O O . ALA B 1 257 ? -0.434 -22.828 5.336 1 51.94 257 ALA B O 1
ATOM 5351 N N . LEU B 1 258 ? 1.851 -23.312 5.168 1 45.28 258 LEU B N 1
ATOM 5352 C CA . LEU B 1 258 ? 1.451 -23.781 3.846 1 45.28 258 LEU B CA 1
ATOM 5353 C C . LEU B 1 258 ? 0.362 -24.844 3.949 1 45.28 258 LEU B C 1
ATOM 5355 O O . LEU B 1 258 ? -0.401 -25.062 3.002 1 45.28 258 LEU B O 1
ATOM 5359 N N . THR B 1 259 ? 0.894 -25.859 4.648 1 39.28 259 THR B N 1
ATOM 5360 C CA . THR B 1 259 ? 0.362 -27.203 4.484 1 39.28 259 THR B CA 1
ATOM 5361 C C . THR B 1 259 ? -0.949 -27.359 5.25 1 39.28 259 THR B C 1
ATOM 5363 O O . THR B 1 259 ? -0.953 -27.422 6.48 1 39.28 259 THR B O 1
ATOM 5366 N N . GLY B 1 260 ? -1.926 -27.219 4.586 1 39.72 260 GLY B N 1
ATOM 5367 C CA . GLY B 1 260 ? -3.273 -27.688 4.863 1 39.72 260 GLY B CA 1
ATOM 5368 C C . GLY B 1 260 ? -4.043 -26.781 5.797 1 39.72 260 GLY B C 1
ATOM 5369 O O . GLY B 1 260 ? -3.525 -25.75 6.242 1 39.72 260 GLY B O 1
ATOM 5370 N N . ALA B 1 261 ? -5.328 -27.016 5.855 1 42.25 261 ALA B N 1
ATOM 5371 C CA . ALA B 1 261 ? -6.375 -26.438 6.699 1 42.25 261 ALA B CA 1
ATOM 5372 C C . ALA B 1 261 ? -5.914 -26.328 8.148 1 42.25 261 ALA B C 1
ATOM 5374 O O . ALA B 1 261 ? -5.117 -27.156 8.617 1 42.25 261 ALA B O 1
ATOM 5375 N N . ASN B 1 262 ? -5.82 -24.938 8.625 1 48.72 262 ASN B N 1
ATOM 5376 C CA . ASN B 1 262 ? -5.684 -24.922 10.078 1 48.72 262 ASN B CA 1
ATOM 5377 C C . ASN B 1 262 ? -6.336 -26.141 10.719 1 48.72 262 ASN B C 1
ATOM 5379 O O . ASN B 1 262 ? -7.453 -26.516 10.352 1 48.72 262 ASN B O 1
ATOM 5383 N N . ALA B 1 263 ? -5.422 -26.891 11.328 1 46.75 263 ALA B N 1
ATOM 5384 C CA . ALA B 1 263 ? -5.922 -28.062 12.039 1 46.75 263 ALA B CA 1
ATOM 5385 C C . ALA B 1 263 ? -7.188 -27.734 12.82 1 46.75 263 ALA B C 1
ATOM 5387 O O . ALA B 1 263 ? -7.348 -26.609 13.305 1 46.75 263 ALA B O 1
ATOM 5388 N N . VAL B 1 264 ? -8.148 -28.5 12.523 1 43.44 264 VAL B N 1
ATOM 5389 C CA . VAL B 1 264 ? -9.23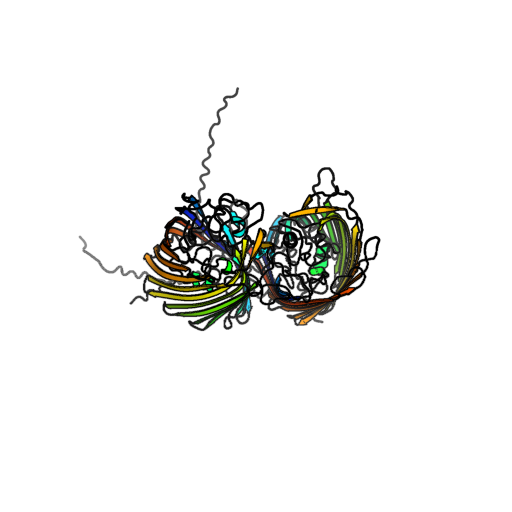4 -28.594 13.492 1 43.44 264 VAL B CA 1
ATOM 5390 C C . VAL B 1 264 ? -8.664 -28.516 14.914 1 43.44 264 VAL B C 1
ATOM 5392 O O . VAL B 1 264 ? -7.797 -29.312 15.281 1 43.44 264 VAL B O 1
ATOM 5395 N N . GLY B 1 265 ? -9 -27.359 15.492 1 44.31 265 GLY B N 1
ATOM 5396 C CA . GLY B 1 265 ? -8.609 -27.203 16.891 1 44.31 265 GLY B CA 1
ATOM 5397 C C . GLY B 1 265 ? -7.363 -26.359 17.062 1 44.31 265 GLY B C 1
ATOM 5398 O O . GLY B 1 265 ? -6.621 -26.547 18.031 1 44.31 265 GLY B O 1
ATOM 5399 N N . SER B 1 266 ? -7.035 -25.703 15.992 1 53.31 266 SER B N 1
ATOM 5400 C CA . SER B 1 266 ? -5.895 -24.812 16.219 1 53.31 266 SER B CA 1
ATOM 5401 C C . SER B 1 266 ? -6.062 -24.016 17.5 1 53.31 266 SER B C 1
ATOM 5403 O O . SER B 1 266 ? -7.137 -23.453 17.75 1 53.31 266 SER B O 1
ATOM 5405 N N . PRO B 1 267 ? -5.113 -24.266 18.375 1 50.78 267 PRO B N 1
ATOM 5406 C CA . PRO B 1 267 ? -5.164 -23.469 19.609 1 50.78 267 PRO B CA 1
ATOM 5407 C C . PRO B 1 267 ? -4.98 -21.984 19.359 1 50.78 267 PRO B C 1
ATOM 5409 O O . PRO B 1 267 ? -4.988 -21.188 20.312 1 50.78 267 PRO B O 1
ATOM 5412 N N . LEU B 1 268 ? -4.961 -21.734 18 1 50.41 268 LEU B N 1
ATOM 5413 C CA . LEU B 1 268 ? -4.676 -20.328 17.75 1 50.41 268 LEU B CA 1
ATOM 5414 C C . LEU B 1 268 ? -5.902 -19.469 18.062 1 50.41 268 LEU B C 1
ATOM 5416 O O . LEU B 1 268 ? -7.035 -19.906 17.844 1 50.41 268 LEU B O 1
ATOM 5420 N N . VAL B 1 269 ? -5.797 -18.438 18.828 1 59.66 269 VAL B N 1
ATOM 5421 C CA . VAL B 1 269 ? -6.863 -17.5 19.172 1 59.66 269 VAL B CA 1
ATOM 5422 C C . VAL B 1 269 ? -6.523 -16.109 18.641 1 59.66 269 VAL B C 1
ATOM 5424 O O . VAL B 1 269 ? -5.352 -15.719 18.625 1 59.66 269 VAL B O 1
ATOM 5427 N N . GLY B 1 270 ? -7.488 -15.5 18.016 1 66.62 270 GLY B N 1
ATOM 5428 C CA . GLY B 1 270 ? -7.328 -14.086 17.719 1 66.62 270 GLY B CA 1
ATOM 5429 C C . GLY B 1 270 ? -6.566 -13.836 16.422 1 66.62 270 GLY B C 1
ATOM 5430 O O . GLY B 1 270 ? -6.898 -14.406 15.383 1 66.62 270 GLY B O 1
ATOM 5431 N N . THR B 1 271 ? -5.527 -13.148 16.516 1 76.25 271 THR B N 1
ATOM 5432 C CA . THR B 1 271 ? -4.773 -12.703 15.344 1 76.25 271 THR B CA 1
ATOM 5433 C C . THR B 1 271 ? -3.535 -13.562 15.133 1 76.25 271 THR B C 1
ATOM 5435 O O . THR B 1 271 ? -2.66 -13.219 14.336 1 76.25 271 THR B O 1
ATOM 5438 N N . SER B 1 272 ? -3.449 -14.727 15.773 1 79.81 272 SER B N 1
ATOM 5439 C CA . SER B 1 272 ? -2.242 -15.539 15.648 1 79.81 272 SER B CA 1
ATOM 5440 C C . SER B 1 272 ? -2.285 -16.406 14.398 1 79.81 272 SER B C 1
ATOM 5442 O O . SER B 1 272 ? -3.297 -17.047 14.117 1 79.81 272 SER B O 1
ATOM 5444 N N . VAL B 1 273 ? -1.165 -16.438 13.68 1 81.88 273 VAL B N 1
ATOM 5445 C CA . VAL B 1 273 ? -1.03 -17.297 12.516 1 81.88 273 VAL B CA 1
ATOM 5446 C C . VAL B 1 273 ? -0.132 -18.484 12.859 1 81.88 273 VAL B C 1
ATOM 5448 O O . VAL B 1 273 ? 0.241 -19.266 11.984 1 81.88 273 VAL B O 1
ATOM 5451 N N . GLY B 1 274 ? 0.237 -18.609 14.07 1 82.25 274 GLY B N 1
ATOM 5452 C CA . GLY B 1 274 ? 1.082 -19.703 14.516 1 82.25 274 GLY B CA 1
ATOM 5453 C C . GLY B 1 274 ? 2.557 -19.469 14.242 1 82.25 274 GLY B C 1
ATOM 5454 O O . GLY B 1 274 ? 3.062 -18.375 14.461 1 82.25 274 GLY B O 1
ATOM 5455 N N . THR B 1 275 ? 3.221 -20.531 13.805 1 84.5 275 THR B N 1
ATOM 5456 C CA . THR B 1 275 ? 4.664 -20.453 13.609 1 84.5 275 THR B CA 1
ATOM 5457 C C . THR B 1 275 ? 5 -19.953 12.211 1 84.5 275 THR B C 1
ATOM 5459 O O . THR B 1 275 ? 4.398 -20.391 11.227 1 84.5 275 THR B O 1
ATOM 5462 N N . LEU B 1 276 ? 5.863 -19.062 12.195 1 86.75 276 LEU B N 1
ATOM 5463 C CA . LEU B 1 276 ? 6.484 -18.578 10.969 1 86.75 276 LEU B CA 1
ATOM 5464 C C . LEU B 1 276 ? 7.945 -19 10.891 1 86.75 276 LEU B C 1
ATOM 5466 O O . LEU B 1 276 ? 8.602 -19.172 11.922 1 86.75 276 LEU B O 1
ATOM 5470 N N . THR B 1 277 ? 8.414 -19.156 9.695 1 90.06 277 THR B N 1
ATOM 5471 C CA . THR B 1 277 ? 9.797 -19.594 9.539 1 90.06 277 THR B CA 1
ATOM 5472 C C . THR B 1 277 ? 10.609 -18.578 8.75 1 90.06 277 THR B C 1
ATOM 5474 O O . THR B 1 277 ? 10.164 -18.094 7.707 1 90.06 277 THR B O 1
ATOM 5477 N N . LEU B 1 278 ? 11.734 -18.266 9.289 1 92.44 278 LEU B N 1
ATOM 5478 C CA . LEU B 1 278 ? 12.703 -17.406 8.609 1 92.44 278 LEU B CA 1
ATOM 5479 C C . LEU B 1 278 ? 13.625 -18.234 7.711 1 92.44 278 LEU B C 1
ATOM 5481 O O . LEU B 1 278 ? 14.273 -19.172 8.172 1 92.44 278 LEU B O 1
ATOM 5485 N N . ASN B 1 279 ? 13.641 -17.828 6.398 1 92.75 279 ASN B N 1
ATOM 5486 C CA . ASN B 1 279 ? 14.375 -18.594 5.406 1 92.75 279 ASN B CA 1
ATOM 5487 C C . ASN B 1 279 ? 15.219 -17.688 4.508 1 92.75 279 ASN B C 1
ATOM 5489 O O . ASN B 1 279 ? 14.867 -16.531 4.273 1 92.75 279 ASN B O 1
ATOM 5493 N N . ASN B 1 280 ? 16.344 -18.281 3.994 1 94.38 280 ASN B N 1
ATOM 5494 C CA . ASN B 1 280 ? 16.875 -17.844 2.707 1 94.38 280 ASN B CA 1
ATOM 5495 C C . ASN B 1 280 ? 16.312 -18.672 1.558 1 94.38 280 ASN B C 1
ATOM 5497 O O . ASN B 1 280 ? 16.406 -19.891 1.574 1 94.38 280 ASN B O 1
ATOM 5501 N N . ASP B 1 281 ? 15.742 -17.953 0.611 1 92.38 281 ASP B N 1
ATOM 5502 C CA . ASP B 1 281 ? 15.195 -18.641 -0.557 1 92.38 281 ASP B CA 1
ATOM 5503 C C . ASP B 1 281 ? 16.125 -18.5 -1.761 1 92.38 281 ASP B C 1
ATOM 5505 O O . ASP B 1 281 ? 16.719 -17.438 -1.966 1 92.38 281 ASP B O 1
ATOM 5509 N N . GLU B 1 282 ? 16.234 -19.562 -2.537 1 92.25 282 GLU B N 1
ATOM 5510 C CA . GLU B 1 282 ? 16.906 -19.531 -3.836 1 92.25 282 GLU B CA 1
ATOM 5511 C C . GLU B 1 282 ? 16.109 -20.312 -4.879 1 92.25 282 GLU B C 1
ATOM 5513 O O . GLU B 1 282 ? 15.609 -21.406 -4.594 1 92.25 282 GLU B O 1
ATOM 5518 N N . ASP B 1 283 ? 15.977 -19.719 -6.082 1 92 283 ASP B N 1
ATOM 5519 C CA . ASP B 1 283 ? 15.18 -20.344 -7.129 1 92 283 ASP B CA 1
ATOM 5520 C C . ASP B 1 283 ? 15.789 -20.109 -8.508 1 92 283 ASP B C 1
ATOM 5522 O O . ASP B 1 283 ? 16.281 -19.016 -8.789 1 92 283 ASP B O 1
ATOM 5526 N N . PHE B 1 284 ? 15.844 -21.156 -9.273 1 93.25 284 PHE B N 1
ATOM 5527 C CA . PHE B 1 284 ? 16.219 -21.125 -10.68 1 93.25 284 PHE B CA 1
ATOM 5528 C C . PHE B 1 284 ? 15.188 -21.828 -11.547 1 93.25 284 PHE B C 1
ATOM 5530 O O . PHE B 1 284 ? 14.656 -22.875 -11.156 1 93.25 284 PHE B O 1
ATOM 5537 N N . MET B 1 285 ? 14.852 -21.203 -12.719 1 93.75 285 MET B N 1
ATOM 5538 C CA . MET B 1 285 ? 13.867 -21.812 -13.609 1 93.75 285 MET B CA 1
ATOM 5539 C C . MET B 1 285 ? 14.258 -21.625 -15.07 1 93.75 285 MET B C 1
ATOM 5541 O O . MET B 1 285 ? 14.812 -20.594 -15.438 1 93.75 285 MET B O 1
ATOM 5545 N N . VAL B 1 286 ? 14.039 -22.625 -15.844 1 96.88 286 VAL B N 1
ATOM 5546 C CA . VAL B 1 286 ? 14.07 -22.531 -17.297 1 96.88 286 VAL B CA 1
ATOM 5547 C C . VAL B 1 286 ? 12.742 -23.016 -17.875 1 96.88 286 VAL B C 1
ATOM 5549 O O . VAL B 1 286 ? 12.172 -24 -17.391 1 96.88 286 VAL B O 1
ATOM 5552 N N . ALA B 1 287 ? 12.195 -22.297 -18.797 1 96.56 287 ALA B N 1
ATOM 5553 C CA . ALA B 1 287 ? 10.938 -22.656 -19.438 1 96.56 287 ALA B CA 1
ATOM 5554 C C . ALA B 1 287 ? 10.977 -22.359 -20.938 1 96.56 287 ALA B C 1
ATOM 5556 O O . ALA B 1 287 ? 11.68 -21.438 -21.375 1 96.56 287 ALA B O 1
ATOM 5557 N N . ALA B 1 288 ? 10.258 -23.141 -21.656 1 98.62 288 ALA B N 1
ATOM 5558 C CA . ALA B 1 288 ? 10.18 -22.953 -23.109 1 98.62 288 ALA B CA 1
ATOM 5559 C C . ALA B 1 288 ? 8.758 -23.172 -23.609 1 98.62 288 ALA B C 1
ATOM 5561 O O . ALA B 1 288 ? 7.965 -23.859 -22.984 1 98.62 288 ALA B O 1
ATOM 5562 N N . LYS B 1 289 ? 8.484 -22.547 -24.703 1 98.31 289 LYS B N 1
ATOM 5563 C CA . LYS B 1 289 ? 7.234 -22.781 -25.438 1 98.31 289 LYS B CA 1
ATOM 5564 C C . LYS B 1 289 ? 7.453 -22.719 -26.938 1 98.31 289 LYS B C 1
ATOM 5566 O O . LYS B 1 289 ? 8.367 -22.047 -27.422 1 98.31 289 LYS B O 1
ATOM 5571 N N . TYR B 1 290 ? 6.648 -23.438 -27.672 1 98.5 290 TYR B N 1
ATOM 5572 C CA . TYR B 1 290 ? 6.715 -23.484 -29.125 1 98.5 290 TYR B CA 1
ATOM 5573 C C . TYR B 1 290 ? 5.32 -23.594 -29.734 1 98.5 290 TYR B C 1
ATOM 5575 O O . TYR B 1 290 ? 4.594 -24.547 -29.469 1 98.5 290 TYR B O 1
ATOM 5583 N N . SER B 1 291 ? 5.051 -22.625 -30.5 1 97.25 291 SER B N 1
ATOM 5584 C CA . SER B 1 291 ? 3.762 -22.609 -31.188 1 97.25 291 SER B CA 1
ATOM 5585 C C . SER B 1 291 ? 3.896 -23.078 -32.625 1 97.25 291 SER B C 1
ATOM 5587 O O . SER B 1 291 ? 4.781 -22.625 -33.375 1 97.25 291 SER B O 1
ATOM 5589 N N . PHE B 1 292 ? 3.062 -23.984 -33.031 1 95.5 292 PHE B N 1
ATOM 5590 C CA . PHE B 1 292 ? 3.021 -24.484 -34.406 1 95.5 292 PHE B CA 1
ATOM 5591 C C . PHE B 1 292 ? 1.587 -24.781 -34.812 1 95.5 292 PHE B C 1
ATOM 5593 O O . PHE B 1 292 ? 0.976 -25.734 -34.344 1 95.5 292 PHE B O 1
ATOM 5600 N N . GLY B 1 293 ? 1.141 -24.016 -35.812 1 94.88 293 GLY B N 1
ATOM 5601 C CA . GLY B 1 293 ? -0.263 -24.078 -36.188 1 94.88 293 GLY B CA 1
ATOM 5602 C C . GLY B 1 293 ? -1.201 -23.672 -35.062 1 94.88 293 GLY B C 1
ATOM 5603 O O . GLY B 1 293 ? -1.069 -22.578 -34.531 1 94.88 293 GLY B O 1
ATOM 5604 N N . ALA B 1 294 ? -2.117 -24.562 -34.75 1 96.56 294 ALA B N 1
ATOM 5605 C CA . ALA B 1 294 ? -3.117 -24.266 -33.719 1 96.56 294 ALA B CA 1
ATOM 5606 C C . ALA B 1 294 ? -2.664 -24.781 -32.344 1 96.56 294 ALA B C 1
ATOM 5608 O O . ALA B 1 294 ? -3.398 -24.656 -31.359 1 96.56 294 ALA B O 1
ATOM 5609 N N . ALA B 1 295 ? -1.445 -25.266 -32.281 1 97.81 295 ALA B N 1
ATOM 5610 C CA . ALA B 1 295 ? -0.97 -25.875 -31.047 1 97.81 295 ALA B CA 1
ATOM 5611 C C . ALA B 1 295 ? 0.195 -25.094 -30.453 1 97.81 295 ALA B C 1
ATOM 5613 O O . ALA B 1 295 ? 0.959 -24.453 -31.172 1 97.81 295 ALA B O 1
ATOM 5614 N N . THR B 1 296 ? 0.284 -25.078 -29.156 1 98 296 THR B N 1
ATOM 5615 C CA . THR B 1 296 ? 1.451 -24.594 -28.438 1 98 296 THR B CA 1
ATOM 5616 C C . THR B 1 296 ? 1.914 -25.609 -27.406 1 98 296 THR B C 1
ATOM 5618 O O . THR B 1 296 ? 1.127 -26.047 -26.562 1 98 296 THR B O 1
ATOM 5621 N N . LEU B 1 297 ? 3.123 -26 -27.516 1 98.62 297 LEU B N 1
ATOM 5622 C CA . LEU B 1 297 ? 3.752 -26.859 -26.516 1 98.62 297 LEU B CA 1
ATOM 5623 C C . LEU B 1 297 ? 4.539 -26.016 -25.5 1 98.62 297 LEU B C 1
ATOM 5625 O O . LEU B 1 297 ? 5.215 -25.062 -25.875 1 98.62 297 LEU B O 1
ATOM 5629 N N . LYS B 1 298 ? 4.434 -26.391 -24.266 1 98.19 298 LYS B N 1
ATOM 5630 C CA . LYS B 1 298 ? 5.113 -25.672 -23.188 1 98.19 298 LYS B CA 1
ATOM 5631 C C . LYS B 1 298 ? 5.758 -26.656 -22.219 1 98.19 298 LYS B C 1
ATOM 5633 O O . LYS B 1 298 ? 5.238 -27.75 -21.984 1 98.19 298 LYS B O 1
ATOM 5638 N N . GLY B 1 299 ? 6.832 -26.297 -21.609 1 97.56 299 GLY B N 1
ATOM 5639 C CA . GLY B 1 299 ? 7.512 -27.094 -20.609 1 97.56 299 GLY B CA 1
ATOM 5640 C C . GLY B 1 299 ? 8.625 -26.328 -19.891 1 97.56 299 GLY B C 1
ATOM 5641 O O . GLY B 1 299 ? 9.016 -25.25 -20.328 1 97.56 299 GLY B O 1
ATOM 5642 N N . GLY B 1 300 ? 9.016 -26.938 -18.719 1 95.31 300 GLY B N 1
ATOM 5643 C CA . GLY B 1 300 ? 10.086 -26.281 -17.984 1 95.31 300 GLY B CA 1
ATOM 5644 C C . GLY B 1 300 ? 10.516 -27.047 -16.75 1 95.31 300 GLY B C 1
ATOM 5645 O O . GLY B 1 300 ? 10.031 -28.141 -16.5 1 95.31 300 GLY B O 1
ATOM 5646 N N . TYR B 1 301 ? 11.539 -26.5 -16.203 1 94.94 301 TYR B N 1
ATOM 5647 C CA . TYR B 1 301 ? 12.172 -27.016 -14.992 1 94.94 301 TYR B CA 1
ATOM 5648 C C . TYR B 1 301 ? 12.484 -25.891 -14.016 1 94.94 301 TYR B C 1
ATOM 5650 O O . TYR B 1 301 ? 12.945 -24.812 -14.422 1 94.94 301 TYR B O 1
ATOM 5658 N N . GLU B 1 302 ? 12.086 -26.125 -12.75 1 92.31 302 GLU B N 1
ATOM 5659 C CA . GLU B 1 302 ? 12.398 -25.188 -11.68 1 92.31 302 GLU B CA 1
ATOM 5660 C C . GLU B 1 302 ? 13.031 -25.891 -10.484 1 92.31 302 GLU B C 1
ATOM 5662 O O . GLU B 1 302 ? 12.594 -26.984 -10.102 1 92.31 302 GLU B O 1
ATOM 5667 N N . ARG B 1 303 ? 14.07 -25.328 -9.953 1 92.31 303 ARG B N 1
ATOM 5668 C CA . ARG B 1 303 ? 14.68 -25.781 -8.703 1 92.31 303 ARG B CA 1
ATOM 5669 C C . ARG B 1 303 ? 14.633 -24.672 -7.656 1 92.31 303 ARG B C 1
ATOM 5671 O O . ARG B 1 303 ? 15.07 -23.547 -7.91 1 92.31 303 ARG B O 1
ATOM 5678 N N . PHE B 1 304 ? 14.078 -25 -6.504 1 89.25 304 PHE B N 1
ATOM 5679 C CA . PHE B 1 304 ? 14.102 -24 -5.441 1 89.25 304 PHE B CA 1
ATOM 5680 C C . PHE B 1 304 ? 14.539 -24.625 -4.125 1 89.25 304 PHE B C 1
ATOM 5682 O O . PHE B 1 304 ? 14.289 -25.797 -3.873 1 89.25 304 PHE B O 1
ATOM 5689 N N . GLU B 1 305 ? 15.211 -23.828 -3.322 1 90.94 305 GLU B N 1
ATOM 5690 C CA . GLU B 1 305 ? 15.758 -24.234 -2.031 1 90.94 305 GLU B CA 1
ATOM 5691 C C . GLU B 1 305 ? 15.359 -23.25 -0.931 1 90.94 305 GLU B C 1
ATOM 5693 O O . GLU B 1 305 ? 15.375 -22.031 -1.141 1 90.94 305 GLU B O 1
ATOM 5698 N N . LEU B 1 306 ? 14.922 -23.781 0.152 1 91.38 306 LEU B N 1
ATOM 5699 C CA . LEU B 1 306 ? 14.75 -23.047 1.396 1 91.38 306 LEU B CA 1
ATOM 5700 C C . LEU B 1 306 ? 15.883 -23.344 2.371 1 91.38 306 LEU B C 1
ATOM 5702 O O . LEU B 1 306 ? 16.016 -24.484 2.836 1 91.38 306 LEU B O 1
ATOM 5706 N N . LYS B 1 307 ? 16.672 -22.359 2.654 1 93.69 307 LYS B N 1
ATOM 5707 C CA . LYS B 1 307 ? 17.875 -22.516 3.449 1 93.69 307 LYS B CA 1
ATOM 5708 C C . LYS B 1 307 ? 17.766 -21.797 4.789 1 93.69 307 LYS B C 1
ATOM 5710 O O . LYS B 1 307 ? 16.781 -21.094 5.039 1 93.69 307 LYS B O 1
ATOM 5715 N N . ALA B 1 308 ? 18.766 -22.062 5.633 1 95.31 308 ALA B N 1
ATOM 5716 C CA . ALA B 1 308 ? 18.844 -21.328 6.895 1 95.31 308 ALA B CA 1
ATOM 5717 C C . ALA B 1 308 ? 19.031 -19.828 6.645 1 95.31 308 ALA B C 1
ATOM 5719 O O . ALA B 1 308 ? 19.688 -19.438 5.688 1 95.31 308 ALA B O 1
ATOM 5720 N N . PRO B 1 309 ? 18.438 -19.062 7.539 1 95.94 309 PRO B N 1
ATOM 5721 C CA . PRO B 1 309 ? 18.562 -17.609 7.344 1 95.94 309 PRO B CA 1
ATOM 5722 C C . PRO B 1 309 ? 19.984 -17.109 7.57 1 95.94 309 PRO B C 1
ATOM 5724 O O . PRO B 1 309 ? 20.75 -17.703 8.336 1 95.94 309 PRO B O 1
ATOM 5727 N N . SER B 1 310 ? 20.391 -16 6.902 1 97 310 SER B N 1
ATOM 5728 C CA . SER B 1 310 ? 21.688 -15.344 7.074 1 97 310 SER B CA 1
ATOM 5729 C C . SER B 1 310 ? 21.75 -14.586 8.398 1 97 310 SER B C 1
ATOM 5731 O O . SER B 1 310 ? 22.812 -14.5 9.016 1 97 310 SER B O 1
ATOM 5733 N N . ASP B 1 311 ? 20.641 -14 8.797 1 94.56 311 ASP B N 1
ATOM 5734 C CA . ASP B 1 311 ? 20.516 -13.297 10.07 1 94.56 311 ASP B CA 1
ATOM 5735 C C . ASP B 1 311 ? 19.422 -13.93 10.938 1 94.56 311 ASP B C 1
ATOM 5737 O O . ASP B 1 311 ? 18.297 -13.445 10.977 1 94.56 311 ASP B O 1
ATOM 5741 N N . PRO B 1 312 ? 19.781 -14.953 11.695 1 94.62 312 PRO B N 1
ATOM 5742 C CA . PRO B 1 312 ? 18.781 -15.688 12.477 1 94.62 312 PRO B CA 1
ATOM 5743 C C . PRO B 1 312 ? 18.109 -14.812 13.531 1 94.62 312 PRO B C 1
ATOM 5745 O O . PRO B 1 312 ? 18.75 -13.93 14.109 1 94.62 312 PRO B O 1
ATOM 5748 N N . ALA B 1 313 ? 16.906 -15.109 13.727 1 91.31 313 ALA B N 1
ATOM 5749 C CA . ALA B 1 313 ? 16.141 -14.414 14.758 1 91.31 313 ALA B CA 1
ATOM 5750 C C . ALA B 1 313 ? 16.328 -15.078 16.125 1 91.31 313 ALA B C 1
ATOM 5752 O O . ALA B 1 313 ? 16.656 -16.266 16.203 1 91.31 313 ALA B O 1
ATOM 5753 N N . VAL B 1 314 ? 16.094 -14.289 17.172 1 88 314 VAL B N 1
ATOM 5754 C CA . VAL B 1 314 ? 16.094 -14.82 18.531 1 88 314 VAL B CA 1
ATOM 5755 C C . VAL B 1 314 ? 14.875 -15.734 18.719 1 88 314 VAL B C 1
ATOM 5757 O O . VAL B 1 314 ? 13.766 -15.398 18.297 1 88 314 VAL B O 1
ATOM 5760 N N . ALA B 1 315 ? 15.094 -16.797 19.391 1 83.69 315 ALA B N 1
ATOM 5761 C CA . ALA B 1 315 ? 14.023 -17.766 19.625 1 83.69 315 ALA B CA 1
ATOM 5762 C C . ALA B 1 315 ? 12.844 -17.109 20.344 1 83.69 315 ALA B C 1
ATOM 5764 O O . ALA B 1 315 ? 13.039 -16.344 21.297 1 83.69 315 ALA B O 1
ATOM 5765 N N . GLY B 1 316 ? 11.656 -17.344 19.891 1 78.81 316 GLY B N 1
ATOM 5766 C CA . GLY B 1 316 ? 10.469 -16.828 20.547 1 78.81 316 GLY B CA 1
ATOM 5767 C C . GLY B 1 316 ? 10.062 -15.453 20.078 1 78.81 316 GLY B C 1
ATOM 5768 O O . GLY B 1 316 ? 9.086 -14.883 20.578 1 78.81 316 GLY B O 1
ATOM 5769 N N . THR B 1 317 ? 10.742 -14.945 19.141 1 82.25 317 THR B N 1
ATOM 5770 C CA . THR B 1 317 ? 10.391 -13.633 18.609 1 82.25 317 THR B CA 1
ATOM 5771 C C . THR B 1 317 ? 9.008 -13.672 17.953 1 82.25 317 THR B C 1
ATOM 5773 O O . THR B 1 317 ? 8.711 -14.562 17.156 1 82.25 317 THR B O 1
ATOM 5776 N N . ILE B 1 318 ? 8.109 -12.781 18.422 1 81.56 318 ILE B N 1
ATOM 5777 C CA . ILE B 1 318 ? 6.809 -12.609 17.797 1 81.56 318 ILE B CA 1
ATOM 5778 C C . ILE B 1 318 ? 6.879 -11.492 16.766 1 81.56 318 ILE B C 1
ATOM 5780 O O . ILE B 1 318 ? 7.406 -10.406 17.031 1 81.56 318 ILE B O 1
ATOM 5784 N N . VAL B 1 319 ? 6.367 -11.789 15.602 1 81.06 319 VAL B N 1
ATOM 5785 C CA . VAL B 1 319 ? 6.461 -10.789 14.539 1 81.06 319 VAL B CA 1
ATOM 5786 C C . VAL B 1 319 ? 5.074 -10.516 13.961 1 81.06 319 VAL B C 1
ATOM 5788 O O . VAL B 1 319 ? 4.168 -11.344 14.094 1 81.06 319 VAL B O 1
ATOM 5791 N N . ASN B 1 320 ? 5.008 -9.312 13.375 1 78.38 320 ASN B N 1
ATOM 5792 C CA . ASN B 1 320 ? 3.83 -8.969 12.594 1 78.38 320 ASN B CA 1
ATOM 5793 C C . ASN B 1 320 ? 3.844 -9.664 11.227 1 78.38 320 ASN B C 1
ATOM 5795 O O . ASN B 1 320 ? 4.887 -9.727 10.578 1 78.38 320 ASN B O 1
ATOM 5799 N N . TYR B 1 321 ? 2.754 -10.242 10.891 1 83.69 321 TYR B N 1
ATOM 5800 C CA . TYR B 1 321 ? 2.557 -10.898 9.609 1 83.69 321 TYR B CA 1
ATOM 5801 C C . TYR B 1 321 ? 1.285 -10.406 8.93 1 83.69 321 TYR B C 1
ATOM 5803 O O . TYR B 1 321 ? 0.235 -11.047 9.016 1 83.69 321 TYR B O 1
ATOM 5811 N N . TYR B 1 322 ? 1.431 -9.219 8.25 1 82 322 TYR B N 1
ATOM 5812 C CA . TYR B 1 322 ? 0.357 -8.578 7.496 1 82 322 TYR B CA 1
ATOM 5813 C C . TYR B 1 322 ? -0.849 -8.312 8.391 1 82 322 TYR B C 1
ATOM 5815 O O . TYR B 1 322 ? -1.983 -8.617 8.016 1 82 322 TYR B O 1
ATOM 5823 N N . GLY B 1 323 ? -0.637 -7.777 9.555 1 77.44 323 GLY B N 1
ATOM 5824 C CA . GLY B 1 323 ? -1.705 -7.418 10.477 1 77.44 323 GLY B CA 1
ATOM 5825 C C . GLY B 1 323 ? -2.027 -8.516 11.469 1 77.44 323 GLY B C 1
ATOM 5826 O O . GLY B 1 323 ? -2.795 -8.297 12.414 1 77.44 323 GLY B O 1
ATOM 5827 N N . PHE B 1 324 ? -1.417 -9.641 11.266 1 83 324 PHE B N 1
ATOM 5828 C CA . PHE B 1 324 ? -1.528 -10.773 12.18 1 83 324 PHE B CA 1
ATOM 5829 C C . PHE B 1 324 ? -0.212 -11.008 12.906 1 83 324 PHE B C 1
ATOM 5831 O O . PHE B 1 324 ? 0.745 -10.25 12.742 1 83 324 PHE B O 1
ATOM 5838 N N . SER B 1 325 ? -0.201 -12.055 13.844 1 80.94 325 SER B N 1
ATOM 5839 C CA . SER B 1 325 ? 1.008 -12.305 14.625 1 80.94 325 SER B CA 1
ATOM 5840 C C . SER B 1 325 ? 1.431 -13.766 14.539 1 80.94 325 SER B C 1
ATOM 5842 O O . SER B 1 325 ? 0.583 -14.664 14.492 1 80.94 325 SER B O 1
ATOM 5844 N N . GLY B 1 326 ? 2.705 -13.977 14.539 1 83 326 GLY B N 1
ATOM 5845 C CA . GLY B 1 326 ? 3.25 -15.328 14.562 1 83 326 GLY B CA 1
ATOM 5846 C C . GLY B 1 326 ? 4.574 -15.422 15.297 1 83 326 GLY B C 1
ATOM 5847 O O . GLY B 1 326 ? 5.25 -14.414 15.5 1 83 326 GLY B O 1
ATOM 5848 N N . THR B 1 327 ? 4.879 -16.578 15.758 1 85.5 327 THR B N 1
ATOM 5849 C CA . THR B 1 327 ? 6.176 -16.844 16.375 1 85.5 327 THR B CA 1
ATOM 5850 C C . THR B 1 327 ? 7.207 -17.219 15.312 1 85.5 327 THR B C 1
ATOM 5852 O O . THR B 1 327 ? 6.992 -18.156 14.547 1 85.5 327 THR B O 1
ATOM 5855 N N . LEU B 1 328 ? 8.266 -16.516 15.344 1 88.62 328 LEU B N 1
ATOM 5856 C CA . LEU B 1 328 ? 9.289 -16.688 14.312 1 88.62 328 LEU B CA 1
ATOM 5857 C C . LEU B 1 328 ? 10.297 -17.75 14.742 1 88.62 328 LEU B C 1
ATOM 5859 O O . LEU B 1 328 ? 10.805 -17.719 15.859 1 88.62 328 LEU B O 1
ATOM 5863 N N . THR B 1 329 ? 10.547 -18.703 13.898 1 92.25 329 THR B N 1
ATOM 5864 C CA . THR B 1 329 ? 11.594 -19.719 14.062 1 92.25 329 THR B CA 1
ATOM 5865 C C . THR B 1 329 ? 12.562 -19.672 12.883 1 92.25 329 THR B C 1
ATOM 5867 O O . THR B 1 329 ? 12.195 -19.266 11.781 1 92.25 329 THR B O 1
ATOM 5870 N N . ASN B 1 330 ? 13.82 -20.031 13.156 1 95 330 ASN B N 1
ATOM 5871 C CA . ASN B 1 330 ? 14.812 -20.125 12.094 1 95 330 ASN B CA 1
ATOM 5872 C C . ASN B 1 330 ? 14.742 -21.469 11.375 1 95 330 ASN B C 1
ATOM 5874 O O . ASN B 1 330 ? 14.602 -22.516 12.023 1 95 330 ASN B O 1
ATOM 5878 N N . ASN B 1 331 ? 14.82 -21.422 10.078 1 93.25 331 ASN B N 1
ATOM 5879 C CA . ASN B 1 331 ? 14.906 -22.672 9.352 1 93.25 331 ASN B CA 1
ATOM 5880 C C . ASN B 1 331 ? 16.172 -23.453 9.711 1 93.25 331 ASN B C 1
ATOM 5882 O O . ASN B 1 331 ? 17.281 -22.969 9.469 1 93.25 331 ASN B O 1
ATOM 5886 N N . SER B 1 332 ? 15.977 -24.609 10.18 1 93 332 SER B N 1
ATOM 5887 C CA . SER B 1 332 ? 17.109 -25.453 10.547 1 93 332 SER B CA 1
ATOM 5888 C C . SER B 1 332 ? 17.172 -26.703 9.688 1 93 332 SER B C 1
ATOM 5890 O O . SER B 1 332 ? 18.078 -27.531 9.836 1 93 332 SER B O 1
ATOM 5892 N N . THR B 1 333 ? 16.281 -26.891 8.82 1 91.38 333 THR B N 1
ATOM 5893 C CA . THR B 1 333 ? 16.234 -28.047 7.926 1 91.38 333 THR B CA 1
ATOM 5894 C C . THR B 1 333 ? 16.047 -27.609 6.477 1 91.38 333 THR B C 1
ATOM 5896 O O . THR B 1 333 ? 14.953 -27.734 5.914 1 91.38 333 THR B O 1
ATOM 5899 N N . PRO B 1 334 ? 17.062 -27.234 5.898 1 91.31 334 PRO B N 1
ATOM 5900 C CA . PRO B 1 334 ? 16.953 -26.781 4.516 1 91.31 334 PRO B CA 1
ATOM 5901 C C . PRO B 1 334 ? 16.312 -27.797 3.59 1 91.31 334 PRO B C 1
ATOM 5903 O O . PRO B 1 334 ? 16.547 -29 3.736 1 91.31 334 PRO B O 1
ATOM 5906 N N . SER B 1 335 ? 15.484 -27.359 2.699 1 90.25 335 SER B N 1
ATOM 5907 C CA . SER B 1 335 ? 14.805 -28.234 1.749 1 90.25 335 SER B CA 1
ATOM 5908 C C . SER B 1 335 ? 15.148 -27.859 0.311 1 90.25 335 SER B C 1
ATOM 5910 O O . SER B 1 335 ? 15.289 -26.672 -0.011 1 90.25 335 SER B O 1
ATOM 5912 N N . LYS B 1 336 ? 15.273 -28.922 -0.505 1 91.81 336 LYS B N 1
ATOM 5913 C CA . LYS B 1 336 ? 15.477 -28.781 -1.944 1 91.81 336 LYS B CA 1
ATOM 5914 C C . LYS B 1 336 ? 14.312 -29.391 -2.727 1 91.81 336 LYS B C 1
ATOM 5916 O O . LYS B 1 336 ? 13.867 -30.5 -2.422 1 91.81 336 LYS B O 1
ATOM 5921 N N . ASN B 1 337 ? 13.859 -28.625 -3.682 1 90.56 337 ASN B N 1
ATOM 5922 C CA . ASN B 1 337 ? 12.711 -29.078 -4.465 1 90.56 337 ASN B CA 1
ATOM 5923 C C . ASN B 1 337 ? 12.945 -28.891 -5.961 1 90.56 337 ASN B C 1
ATOM 5925 O O . ASN B 1 337 ? 13.578 -27.922 -6.383 1 90.56 337 ASN B O 1
ATOM 5929 N N . ASN B 1 338 ? 12.461 -29.891 -6.699 1 92.5 338 ASN B N 1
ATOM 5930 C CA . ASN B 1 338 ? 12.461 -29.828 -8.156 1 92.5 338 ASN B CA 1
ATOM 5931 C C . ASN B 1 338 ? 11.047 -29.844 -8.727 1 92.5 338 ASN B C 1
ATOM 5933 O O . ASN B 1 338 ? 10.188 -30.594 -8.227 1 92.5 338 ASN B O 1
ATOM 5937 N N . LEU B 1 339 ? 10.836 -29.062 -9.68 1 92.19 339 LEU B N 1
ATOM 5938 C CA . LEU B 1 339 ? 9.555 -29.062 -10.383 1 92.19 339 LEU B CA 1
ATOM 5939 C C . LEU B 1 339 ? 9.758 -29.219 -11.883 1 92.19 339 LEU B C 1
ATOM 5941 O O . LEU B 1 339 ? 10.516 -28.469 -12.5 1 92.19 339 LEU B O 1
ATOM 5945 N N . TYR B 1 340 ? 9.133 -30.219 -12.422 1 95.06 340 TYR B N 1
ATOM 5946 C CA . TYR B 1 340 ? 9.055 -30.422 -13.859 1 95.06 340 TYR B CA 1
ATOM 5947 C C . TYR B 1 340 ? 7.629 -30.219 -14.359 1 95.06 340 TYR B C 1
ATOM 5949 O O . TYR B 1 340 ? 6.664 -30.625 -13.703 1 95.06 340 TYR B O 1
ATOM 5957 N N . PHE B 1 341 ? 7.508 -29.578 -15.453 1 94.94 341 PHE B N 1
ATOM 5958 C CA . PHE B 1 341 ? 6.172 -29.469 -16.031 1 94.94 341 PHE B CA 1
ATOM 5959 C C . PHE B 1 341 ? 6.23 -29.531 -17.547 1 94.94 341 PHE B C 1
ATOM 5961 O O . PHE B 1 341 ? 7.234 -29.156 -18.156 1 94.94 341 PHE B O 1
ATOM 5968 N N . ILE B 1 342 ? 5.176 -30.078 -18.125 1 98.38 342 ILE B N 1
ATOM 5969 C CA . ILE B 1 342 ? 5.043 -30.188 -19.578 1 98.38 342 ILE B CA 1
ATOM 5970 C C . ILE B 1 342 ? 3.564 -30.219 -19.953 1 98.38 342 ILE B C 1
ATOM 5972 O O . ILE B 1 342 ? 2.721 -30.625 -19.156 1 98.38 342 ILE B O 1
ATOM 5976 N N . GLY B 1 343 ? 3.215 -29.719 -21.062 1 98.5 343 GLY B N 1
ATOM 5977 C CA . GLY B 1 343 ? 1.875 -29.734 -21.625 1 98.5 343 GLY B CA 1
ATOM 5978 C C . GLY B 1 343 ? 1.695 -28.734 -22.75 1 98.5 343 GLY B C 1
ATOM 5979 O O . GLY B 1 343 ? 2.621 -28.5 -23.531 1 98.5 3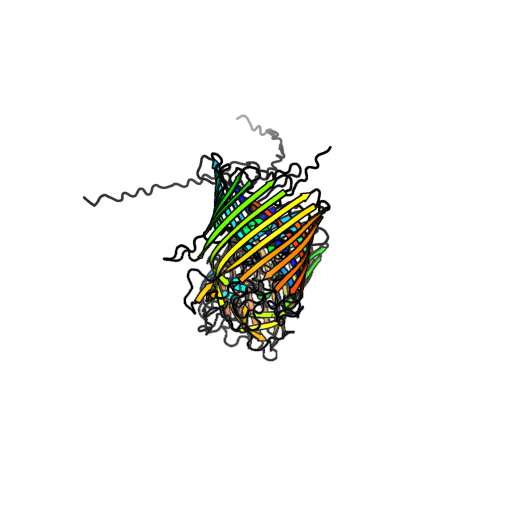43 GLY B O 1
ATOM 5980 N N . GLY B 1 344 ? 0.472 -28.297 -22.875 1 98.06 344 GLY B N 1
ATOM 5981 C CA . GLY B 1 344 ? 0.194 -27.344 -23.938 1 98.06 344 GLY B CA 1
ATOM 5982 C C . GLY B 1 344 ? -1.287 -27.188 -24.219 1 98.06 344 GLY B C 1
ATOM 5983 O O . GLY B 1 344 ? -2.127 -27.688 -23.469 1 98.06 344 GLY B O 1
ATOM 5984 N N . ASP B 1 345 ? -1.48 -26.359 -25.234 1 97.69 345 ASP B N 1
ATOM 5985 C CA . ASP B 1 345 ? -2.863 -26.078 -25.609 1 97.69 345 ASP B CA 1
ATOM 5986 C C . ASP B 1 345 ? -3.068 -26.203 -27.109 1 97.69 345 ASP B C 1
ATOM 5988 O O . ASP B 1 345 ? -2.102 -26.188 -27.875 1 97.69 345 ASP B O 1
ATOM 5992 N N . TYR B 1 346 ? -4.273 -26.438 -27.484 1 98.12 346 TYR B N 1
ATOM 5993 C CA . TYR B 1 346 ? -4.703 -26.594 -28.875 1 98.12 346 TYR B CA 1
ATOM 5994 C C . TYR B 1 346 ? -6.004 -25.844 -29.125 1 98.12 346 TYR B C 1
ATOM 5996 O O . TYR B 1 346 ? -6.988 -26.031 -28.406 1 98.12 346 TYR B O 1
ATOM 6004 N N . ARG B 1 347 ? -5.941 -25.047 -30.172 1 97.12 347 ARG B N 1
ATOM 6005 C CA . ARG B 1 347 ? -7.152 -24.344 -30.578 1 97.12 347 ARG B CA 1
ATOM 6006 C C . ARG B 1 347 ? -8.016 -25.219 -31.484 1 97.12 347 ARG B C 1
ATOM 6008 O O . ARG B 1 347 ? -7.836 -25.234 -32.688 1 97.12 347 ARG B O 1
ATOM 6015 N N . ILE B 1 348 ? -9.023 -25.797 -30.922 1 97.25 348 ILE B N 1
ATOM 6016 C CA . ILE B 1 348 ? -9.906 -26.688 -31.672 1 97.25 348 ILE B CA 1
ATOM 6017 C C . ILE B 1 348 ? -10.703 -25.891 -32.688 1 97.25 348 ILE B C 1
ATOM 6019 O O . ILE B 1 348 ? -10.859 -26.312 -33.844 1 97.25 348 ILE B O 1
ATOM 6023 N N . THR B 1 349 ? -11.273 -24.812 -32.188 1 96.19 349 THR B N 1
ATOM 6024 C CA . THR B 1 349 ? -11.945 -23.797 -33.031 1 96.19 349 THR B CA 1
ATOM 6025 C C . THR B 1 349 ? -11.469 -22.391 -32.656 1 96.19 349 THR B C 1
ATOM 6027 O O . THR B 1 349 ? -10.758 -22.219 -31.656 1 96.19 349 THR B O 1
ATOM 6030 N N . PRO B 1 350 ? -11.891 -21.531 -33.438 1 93.31 350 PRO B N 1
ATOM 6031 C CA . PRO B 1 350 ? -11.492 -20.156 -33.094 1 93.31 350 PRO B CA 1
ATOM 6032 C C . PRO B 1 350 ? -12.023 -19.734 -31.719 1 93.31 350 PRO B C 1
ATOM 6034 O O . PRO B 1 350 ? -11.547 -18.75 -31.141 1 93.31 350 PRO B O 1
ATOM 6037 N N . HIS B 1 351 ? -12.961 -20.422 -31.141 1 96.31 351 HIS B N 1
ATOM 6038 C CA . HIS B 1 351 ? -13.578 -20.016 -29.875 1 96.31 351 HIS B CA 1
ATOM 6039 C C . HIS B 1 351 ? -13.25 -21 -28.766 1 96.31 351 HIS B C 1
ATOM 6041 O O . HIS B 1 351 ? -13.516 -20.719 -27.594 1 96.31 351 HIS B O 1
ATOM 6047 N N . LEU B 1 352 ? -12.703 -22.109 -29.078 1 97.94 352 LEU B N 1
ATOM 6048 C CA . LEU B 1 352 ? -12.516 -23.156 -28.078 1 97.94 352 LEU B CA 1
ATOM 6049 C C . LEU B 1 352 ? -11.055 -23.578 -28.016 1 97.94 352 LEU B C 1
ATOM 6051 O O . LEU B 1 352 ? -10.5 -24.078 -28.984 1 97.94 352 LEU B O 1
ATOM 6055 N N . ASP B 1 353 ? -10.523 -23.438 -26.859 1 97.69 353 ASP B N 1
ATOM 6056 C CA . ASP B 1 353 ? -9.18 -23.938 -26.578 1 97.69 353 ASP B CA 1
ATOM 6057 C C . ASP B 1 353 ? -9.227 -25.078 -25.562 1 97.69 353 ASP B C 1
ATOM 6059 O O . ASP B 1 353 ? -10 -25.047 -24.609 1 97.69 353 ASP B O 1
ATOM 6063 N N . LEU B 1 354 ? -8.469 -26.078 -25.844 1 98.62 354 LEU B N 1
ATOM 6064 C CA . LEU B 1 354 ? -8.219 -27.156 -24.891 1 98.62 354 LEU B CA 1
ATOM 6065 C C . LEU B 1 354 ? -6.766 -27.156 -24.438 1 98.62 354 LEU B C 1
ATOM 6067 O O . LEU B 1 354 ? -5.859 -26.969 -25.266 1 98.62 354 LEU B O 1
ATOM 6071 N N . ALA B 1 355 ? -6.547 -27.281 -23.141 1 98.62 355 ALA B N 1
ATOM 6072 C CA . ALA B 1 355 ? -5.188 -27.312 -22.609 1 98.62 355 ALA B CA 1
ATOM 6073 C C . ALA B 1 355 ? -5.012 -28.5 -21.656 1 98.62 355 ALA B C 1
ATOM 6075 O O . ALA B 1 355 ? -5.949 -28.875 -20.938 1 98.62 355 ALA B O 1
ATOM 6076 N N . ALA B 1 356 ? -3.875 -29.094 -21.672 1 98.81 356 ALA B N 1
ATOM 6077 C CA . ALA B 1 356 ? -3.498 -30.172 -20.766 1 98.81 356 ALA B CA 1
ATOM 6078 C C . ALA B 1 356 ? -2.104 -29.938 -20.188 1 98.81 356 ALA B C 1
ATOM 6080 O O . ALA B 1 356 ? -1.237 -29.375 -20.859 1 98.81 356 ALA B O 1
ATOM 6081 N N . GLY B 1 357 ? -1.934 -30.344 -18.969 1 98.12 357 GLY B N 1
ATOM 6082 C CA . GLY B 1 357 ? -0.646 -30.188 -18.312 1 98.12 357 GLY B CA 1
ATOM 6083 C C . GLY B 1 357 ? -0.32 -31.297 -17.344 1 98.12 357 GLY B C 1
ATOM 6084 O O . GLY B 1 357 ? -1.22 -31.875 -16.719 1 98.12 357 GLY B O 1
ATOM 6085 N N . PHE B 1 358 ? 0.939 -31.594 -17.266 1 98.12 358 PHE B N 1
ATOM 6086 C CA . PHE B 1 358 ? 1.503 -32.531 -16.281 1 98.12 358 PHE B CA 1
ATOM 6087 C C . PHE B 1 358 ? 2.588 -31.844 -15.461 1 98.12 358 PHE B C 1
ATOM 6089 O O . PHE B 1 358 ? 3.438 -31.125 -16.016 1 98.12 358 PHE B O 1
ATOM 6096 N N . TYR B 1 359 ? 2.512 -31.984 -14.156 1 94.94 359 TYR B N 1
ATOM 6097 C CA . TYR B 1 359 ? 3.463 -31.391 -13.219 1 94.94 359 TYR B CA 1
ATOM 6098 C C . TYR B 1 359 ? 4.012 -32.438 -12.258 1 94.94 359 TYR B C 1
ATOM 6100 O O . TYR B 1 359 ? 3.262 -33.281 -11.742 1 94.94 359 TYR B O 1
ATOM 6108 N N . ASP B 1 360 ? 5.309 -32.438 -12.047 1 95.44 360 ASP B N 1
ATOM 6109 C CA . ASP B 1 360 ? 5.98 -33.281 -11.055 1 95.44 360 ASP B CA 1
ATOM 6110 C C . ASP B 1 360 ? 6.832 -32.438 -10.109 1 95.44 360 ASP B C 1
ATOM 6112 O O . ASP B 1 360 ? 7.926 -31.984 -10.477 1 95.44 360 ASP B O 1
ATOM 6116 N N . THR B 1 361 ? 6.324 -32.219 -8.914 1 91.5 361 THR B N 1
ATOM 6117 C CA . THR B 1 361 ? 7.078 -31.531 -7.879 1 91.5 361 THR B CA 1
ATOM 6118 C C . THR B 1 361 ? 7.719 -32.531 -6.918 1 91.5 361 THR B C 1
ATOM 6120 O O . THR B 1 361 ? 7.016 -33.281 -6.23 1 91.5 361 THR B O 1
ATOM 6123 N N . GLN B 1 362 ? 9.016 -32.438 -6.785 1 93.56 362 GLN B N 1
ATOM 6124 C CA . GLN B 1 362 ? 9.766 -33.375 -5.965 1 93.56 362 GLN B CA 1
ATOM 6125 C C . GLN B 1 362 ? 10.438 -32.656 -4.789 1 93.56 362 GLN B C 1
ATOM 6127 O O . GLN B 1 362 ? 11.156 -31.672 -4.98 1 93.56 362 GLN B O 1
ATOM 6132 N N . THR B 1 363 ? 10.148 -33.125 -3.635 1 92.19 363 THR B N 1
ATOM 6133 C CA . THR B 1 363 ? 10.945 -32.781 -2.467 1 92.19 363 THR B CA 1
ATOM 6134 C C . THR B 1 363 ? 12.078 -33.781 -2.26 1 92.19 363 THR B C 1
ATOM 6136 O O . THR B 1 363 ? 11.836 -34.969 -2.021 1 92.19 363 THR B O 1
ATOM 6139 N N . MET B 1 364 ? 13.258 -33.25 -2.258 1 94.5 364 MET B N 1
ATOM 6140 C CA . MET B 1 364 ? 14.422 -34.125 -2.121 1 94.5 364 MET B CA 1
ATOM 6141 C C . MET B 1 364 ? 14.688 -34.438 -0.655 1 94.5 364 MET B C 1
ATOM 6143 O O . MET B 1 364 ? 14.672 -33.531 0.196 1 94.5 364 MET B O 1
ATOM 6147 N N . GLN B 1 365 ? 14.891 -35.719 -0.403 1 92.5 365 GLN B N 1
ATOM 6148 C CA . GLN B 1 365 ? 15.211 -36.125 0.962 1 92.5 365 GLN B CA 1
ATOM 6149 C C . GLN B 1 365 ? 16.531 -35.5 1.427 1 92.5 365 GLN B C 1
ATOM 6151 O O . GLN B 1 365 ? 17.484 -35.406 0.66 1 92.5 365 GLN B O 1
ATOM 6156 N N . SER B 1 366 ? 16.484 -34.938 2.535 1 91.94 366 SER B N 1
ATOM 6157 C CA . SER B 1 366 ? 17.656 -34.406 3.215 1 91.94 366 SER B CA 1
ATOM 6158 C C . SER B 1 366 ? 17.516 -34.5 4.73 1 91.94 366 SER B C 1
ATOM 6160 O O . SER B 1 366 ? 16.578 -35.156 5.23 1 91.94 366 SER B O 1
ATOM 6162 N N . HIS B 1 367 ? 18.562 -34.062 5.496 1 89.75 367 HIS B N 1
ATOM 6163 C CA . HIS B 1 367 ? 18.5 -34.125 6.953 1 89.75 367 HIS B CA 1
ATOM 6164 C C . HIS B 1 367 ? 17.281 -33.406 7.484 1 89.75 367 HIS B C 1
ATOM 6166 O O . HIS B 1 367 ? 17.141 -32.188 7.285 1 89.75 367 HIS B O 1
ATOM 6172 N N . GLY B 1 368 ? 16.391 -34.219 8.102 1 91.06 368 GLY B N 1
ATOM 6173 C CA . GLY B 1 368 ? 15.203 -33.625 8.719 1 91.06 368 GLY B CA 1
ATOM 6174 C C . GLY B 1 368 ? 14.078 -33.375 7.73 1 91.06 368 GLY B C 1
ATOM 6175 O O . GLY B 1 368 ? 13.039 -32.812 8.094 1 91.06 368 GLY B O 1
ATOM 6176 N N . VAL B 1 369 ? 14.32 -33.75 6.473 1 92.56 369 VAL B N 1
ATOM 6177 C CA . VAL B 1 369 ? 13.305 -33.562 5.445 1 92.56 369 VAL B CA 1
ATOM 6178 C C . VAL B 1 369 ? 13.008 -34.875 4.758 1 92.56 369 VAL B C 1
ATOM 6180 O O . VAL B 1 369 ? 13.906 -35.5 4.172 1 92.56 369 VAL B O 1
ATOM 6183 N N . ALA B 1 370 ? 11.742 -35.281 4.809 1 93.25 370 ALA B N 1
ATOM 6184 C CA . ALA B 1 370 ? 11.336 -36.5 4.105 1 93.25 370 ALA B CA 1
ATOM 6185 C C . ALA B 1 370 ? 11.141 -36.219 2.615 1 93.25 370 ALA B C 1
ATOM 6187 O O . ALA B 1 370 ? 10.688 -35.156 2.229 1 93.25 370 ALA B O 1
ATOM 6188 N N . GLY B 1 371 ? 11.477 -37.219 1.852 1 94.75 371 GLY B N 1
ATOM 6189 C CA . GLY B 1 371 ? 11.32 -37.062 0.413 1 94.75 371 GLY B CA 1
ATOM 6190 C C . GLY B 1 371 ? 9.977 -37.531 -0.093 1 94.75 371 GLY B C 1
ATOM 6191 O O . GLY B 1 371 ? 9.289 -38.312 0.587 1 94.75 371 GLY B O 1
ATOM 6192 N N . GLY B 1 372 ? 9.633 -37.031 -1.278 1 95.31 372 GLY B N 1
ATOM 6193 C CA . GLY B 1 372 ? 8.406 -37.406 -1.957 1 95.31 372 GLY B CA 1
ATOM 6194 C C . GLY B 1 372 ? 8.125 -36.562 -3.191 1 95.31 372 GLY B C 1
ATOM 6195 O O . GLY B 1 372 ? 8.969 -35.781 -3.613 1 95.31 372 GLY B O 1
ATOM 6196 N N . ASN B 1 373 ? 7.082 -36.906 -3.836 1 94.88 373 ASN B N 1
ATOM 6197 C CA . ASN B 1 373 ? 6.715 -36.062 -4.969 1 94.88 373 ASN B CA 1
ATOM 6198 C C . ASN B 1 373 ? 5.203 -35.938 -5.117 1 94.88 373 ASN B C 1
ATOM 6200 O O . ASN B 1 373 ? 4.457 -36.781 -4.598 1 94.88 373 ASN B O 1
ATOM 6204 N N . GLN B 1 374 ? 4.801 -34.938 -5.629 1 93.56 374 GLN B N 1
ATOM 6205 C CA . GLN B 1 374 ? 3.43 -34.594 -6.012 1 93.56 374 GLN B CA 1
ATOM 6206 C C . GLN B 1 374 ? 3.275 -34.562 -7.527 1 93.56 374 GLN B C 1
ATOM 6208 O O . GLN B 1 374 ? 3.957 -33.812 -8.211 1 93.56 374 GLN B O 1
ATOM 6213 N N . LEU B 1 375 ? 2.383 -35.438 -8.031 1 96.44 375 LEU B N 1
ATOM 6214 C CA . LEU B 1 375 ? 2.055 -35.5 -9.453 1 96.44 375 LEU B CA 1
ATOM 6215 C C . LEU B 1 375 ? 0.685 -34.875 -9.719 1 96.44 375 LEU B C 1
ATOM 6217 O O . LEU B 1 375 ? -0.288 -35.188 -9.031 1 96.44 375 LEU B O 1
ATOM 6221 N N . GLN B 1 376 ? 0.659 -34 -10.672 1 95.75 376 GLN B N 1
ATOM 6222 C CA . GLN B 1 376 ? -0.625 -33.375 -11 1 95.75 376 GLN B CA 1
ATOM 6223 C C . GLN B 1 376 ? -0.894 -33.438 -12.5 1 95.75 376 GLN B C 1
ATOM 6225 O O . GLN B 1 376 ? 0.003 -33.188 -13.305 1 95.75 376 GLN B O 1
ATOM 6230 N N . TYR B 1 377 ? -2.068 -33.875 -12.836 1 98.31 377 TYR B N 1
ATOM 6231 C CA . TYR B 1 377 ? -2.609 -33.938 -14.188 1 98.31 377 TYR B CA 1
ATOM 6232 C C . TYR B 1 377 ? -3.785 -32.969 -14.359 1 98.31 377 TYR B C 1
ATOM 6234 O O . TYR B 1 377 ? -4.758 -33.031 -13.602 1 98.31 377 TYR B O 1
ATOM 6242 N N . SER B 1 378 ? -3.672 -32.125 -15.344 1 98.31 378 SER B N 1
ATOM 6243 C CA . SER B 1 378 ? -4.684 -31.078 -15.469 1 98.31 378 SER B CA 1
ATOM 6244 C C . SER B 1 378 ? -5.223 -31 -16.891 1 98.31 378 SER B C 1
ATOM 6246 O O . SER B 1 378 ? -4.477 -31.156 -17.859 1 98.31 378 SER B O 1
ATOM 6248 N N . LEU B 1 379 ? -6.531 -30.812 -17.016 1 98.75 379 LEU B N 1
ATOM 6249 C CA . LEU B 1 379 ? -7.242 -30.562 -18.266 1 98.75 379 LEU B CA 1
ATOM 6250 C C . LEU B 1 379 ? -8.172 -29.359 -18.125 1 98.75 379 LEU B C 1
ATOM 6252 O O . LEU B 1 379 ? -8.914 -29.25 -17.156 1 98.75 379 LEU B O 1
ATOM 6256 N N . VAL B 1 380 ? -8.094 -28.422 -19.125 1 98.56 380 VAL B N 1
ATOM 6257 C CA . VAL B 1 380 ? -8.93 -27.234 -19.094 1 98.56 380 VAL B CA 1
ATOM 6258 C C . VAL B 1 380 ? -9.516 -26.984 -20.484 1 98.56 380 VAL B C 1
ATOM 6260 O O . VAL B 1 380 ? -8.805 -27.078 -21.5 1 98.56 380 VAL B O 1
ATOM 6263 N N . ALA B 1 381 ? -10.797 -26.75 -20.547 1 98.75 381 ALA B N 1
ATOM 6264 C CA . ALA B 1 381 ? -11.477 -26.25 -21.75 1 98.75 381 ALA B CA 1
ATOM 6265 C C . ALA B 1 381 ? -11.93 -24.797 -21.531 1 98.75 381 ALA B C 1
ATOM 6267 O O . ALA B 1 381 ? -12.562 -24.469 -20.531 1 98.75 381 ALA B O 1
ATOM 6268 N N . ASP B 1 382 ? -11.594 -23.953 -22.438 1 98.25 382 ASP B N 1
ATOM 6269 C CA . ASP B 1 382 ? -11.945 -22.531 -22.391 1 98.25 382 ASP B CA 1
ATOM 6270 C C . ASP B 1 382 ? -12.695 -22.109 -23.656 1 98.25 382 ASP B C 1
ATOM 6272 O O . ASP B 1 382 ? -12.148 -22.172 -24.75 1 98.25 382 ASP B O 1
ATOM 6276 N N . TYR B 1 383 ? -13.891 -21.688 -23.484 1 98.56 383 TYR B N 1
ATOM 6277 C CA . TYR B 1 383 ? -14.742 -21.266 -24.594 1 98.56 383 TYR B CA 1
ATOM 6278 C C . TYR B 1 383 ? -14.992 -19.75 -24.547 1 98.56 383 TYR B C 1
ATOM 6280 O O . TYR B 1 383 ? -15.688 -19.266 -23.656 1 98.56 383 TYR B O 1
ATOM 6288 N N . ARG B 1 384 ? -14.578 -19.109 -25.578 1 97.44 384 ARG B N 1
ATOM 6289 C CA . ARG B 1 384 ? -14.711 -17.656 -25.641 1 97.44 384 ARG B CA 1
ATOM 6290 C C . ARG B 1 384 ? -16.062 -17.25 -26.234 1 97.44 384 ARG B C 1
ATOM 6292 O O . ARG B 1 384 ? -16.312 -17.484 -27.422 1 97.44 384 ARG B O 1
ATOM 6299 N N . LEU B 1 385 ? -16.812 -16.594 -25.391 1 97.12 385 LEU B N 1
ATOM 6300 C CA . LEU B 1 385 ? -18.062 -16.031 -25.875 1 97.12 385 LEU B CA 1
ATOM 6301 C C . LEU B 1 385 ? -17.812 -14.727 -26.625 1 97.12 385 LEU B C 1
ATOM 6303 O O . LEU B 1 385 ? -18.562 -14.375 -27.547 1 97.12 385 LEU B O 1
ATOM 6307 N N . SER B 1 386 ? -16.859 -13.969 -26.172 1 95 386 SER B N 1
ATOM 6308 C CA . SER B 1 386 ? -16.344 -12.75 -26.766 1 95 386 SER B CA 1
ATOM 6309 C C . SER B 1 386 ? -14.867 -12.555 -26.453 1 95 386 SER B C 1
ATOM 6311 O O . SER B 1 386 ? -14.227 -13.438 -25.875 1 95 386 SER B O 1
ATOM 6313 N N . GLN B 1 387 ? -14.414 -11.43 -26.844 1 89.19 387 GLN B N 1
ATOM 6314 C CA . GLN B 1 387 ? -13.023 -11.133 -26.516 1 89.19 387 GLN B CA 1
ATOM 6315 C C . GLN B 1 387 ? -12.852 -10.859 -25.031 1 89.19 387 GLN B C 1
ATOM 6317 O O . GLN B 1 387 ? -11.742 -10.945 -24.5 1 89.19 387 GLN B O 1
ATOM 6322 N N . ARG B 1 388 ? -13.891 -10.602 -24.344 1 93.06 388 ARG B N 1
ATOM 6323 C CA . ARG B 1 388 ? -13.789 -10.156 -22.969 1 93.06 388 ARG B CA 1
ATOM 6324 C C . ARG B 1 388 ? -14.383 -11.195 -22.016 1 93.06 388 ARG B C 1
ATOM 6326 O O . ARG B 1 388 ? -14.109 -11.172 -20.812 1 93.06 388 ARG B O 1
ATOM 6333 N N . THR B 1 389 ? -15.242 -12.039 -22.578 1 96.94 389 THR B N 1
ATOM 6334 C CA . THR B 1 389 ? -15.969 -12.961 -21.719 1 96.94 389 THR B CA 1
ATOM 6335 C C . THR B 1 389 ? -15.797 -14.398 -22.203 1 96.94 389 THR B C 1
ATOM 6337 O O . THR B 1 389 ? -15.953 -14.688 -23.391 1 96.94 389 THR B O 1
ATOM 6340 N N . ASP B 1 390 ? -15.484 -15.273 -21.297 1 97.69 390 ASP B N 1
ATOM 6341 C CA . ASP B 1 390 ? -15.391 -16.688 -21.609 1 97.69 390 ASP B CA 1
ATOM 6342 C C . ASP B 1 390 ? -15.977 -17.547 -20.5 1 97.69 390 ASP B C 1
ATOM 6344 O O . ASP B 1 390 ? -16.156 -17.062 -19.375 1 97.69 390 ASP B O 1
ATOM 6348 N N . VAL B 1 391 ? -16.391 -18.766 -20.875 1 98.62 391 VAL B N 1
ATOM 6349 C CA . VAL B 1 391 ? -16.75 -19.812 -19.922 1 98.62 391 VAL B CA 1
ATOM 6350 C C . VAL B 1 391 ? -15.727 -20.938 -20 1 98.62 391 VAL B C 1
ATOM 6352 O O . VAL B 1 391 ? -15.062 -21.109 -21.031 1 98.62 391 VAL B O 1
ATOM 6355 N N . TYR B 1 392 ? -15.586 -21.672 -18.891 1 98.69 392 TYR B N 1
ATOM 6356 C CA . TYR B 1 392 ? -14.547 -22.703 -18.859 1 98.69 392 TYR B CA 1
ATOM 6357 C C . TYR B 1 392 ? -14.961 -23.859 -17.969 1 98.69 392 TYR B C 1
ATOM 6359 O O . TYR B 1 392 ? -15.898 -23.75 -17.172 1 98.69 392 TYR B O 1
ATOM 6367 N N . ALA B 1 393 ? -14.336 -24.938 -18.172 1 98.75 393 ALA B N 1
ATOM 6368 C CA . ALA B 1 393 ? -14.383 -26.109 -17.297 1 98.75 393 ALA B CA 1
ATOM 6369 C C . ALA B 1 393 ? -13 -26.75 -17.172 1 98.75 393 ALA B C 1
ATOM 6371 O O . ALA B 1 393 ? -12.242 -26.797 -18.141 1 98.75 393 ALA B O 1
ATOM 6372 N N . GLY B 1 394 ? -12.719 -27.203 -15.93 1 98.5 394 GLY B N 1
ATOM 6373 C CA . GLY B 1 394 ? -11.414 -27.812 -15.719 1 98.5 394 GLY B CA 1
ATOM 6374 C C . GLY B 1 394 ? -11.438 -28.922 -14.688 1 98.5 394 GLY B C 1
ATOM 6375 O O . GLY B 1 394 ? -12.398 -29.062 -13.938 1 98.5 394 GLY B O 1
ATOM 6376 N N . TYR B 1 395 ? -10.445 -29.719 -14.812 1 98.56 395 TYR B N 1
ATOM 6377 C CA . TYR B 1 395 ? -10.211 -30.828 -13.906 1 98.56 395 TYR B CA 1
ATOM 6378 C C . TYR B 1 395 ? -8.719 -31 -13.633 1 98.56 395 TYR B C 1
ATOM 6380 O O . TYR B 1 395 ? -7.902 -31 -14.555 1 98.56 395 TYR B O 1
ATOM 6388 N N . MET B 1 396 ? -8.375 -31.141 -12.344 1 98.06 396 MET B N 1
ATOM 6389 C CA . MET B 1 396 ? -6.992 -31.453 -11.984 1 98.06 396 MET B CA 1
ATOM 6390 C C . MET B 1 396 ? -6.941 -32.562 -10.945 1 98.06 396 MET B C 1
ATOM 6392 O O . MET B 1 396 ? -7.605 -32.5 -9.906 1 98.06 396 MET B O 1
ATOM 6396 N N . PHE B 1 397 ? -6.184 -33.562 -11.297 1 98.31 397 PHE B N 1
ATOM 6397 C CA . PHE B 1 397 ? -5.949 -34.719 -10.414 1 98.31 397 PHE B CA 1
ATOM 6398 C C . PHE B 1 397 ? -4.551 -34.656 -9.812 1 98.31 397 PHE B C 1
ATOM 6400 O O . PHE B 1 397 ? -3.578 -34.375 -10.523 1 98.31 397 PHE B O 1
ATOM 6407 N N . SER B 1 398 ? -4.473 -34.875 -8.523 1 95.88 398 SER B N 1
ATOM 6408 C CA . SER B 1 398 ? -3.203 -34.875 -7.809 1 95.88 398 SER B CA 1
ATOM 6409 C C . SER B 1 398 ? -2.936 -36.219 -7.137 1 95.88 398 SER B C 1
ATOM 6411 O O . SER B 1 398 ? -3.848 -36.844 -6.578 1 95.88 398 SER B O 1
ATOM 6413 N N . LYS B 1 399 ? -1.739 -36.656 -7.219 1 97.69 399 LYS B N 1
ATOM 6414 C CA . LYS B 1 399 ? -1.253 -37.875 -6.531 1 97.69 399 LYS B CA 1
ATOM 6415 C C . LYS B 1 399 ? -0.011 -37.562 -5.703 1 97.69 399 LYS B C 1
ATOM 6417 O O . LYS B 1 399 ? 0.902 -36.875 -6.176 1 97.69 399 LYS B O 1
ATOM 6422 N N . PHE B 1 400 ? 0.017 -38.031 -4.449 1 95.12 400 PHE B N 1
ATOM 6423 C CA . PHE B 1 400 ? 1.096 -37.75 -3.51 1 95.12 400 PHE B CA 1
ATOM 6424 C C . PHE B 1 400 ? 1.824 -39.031 -3.123 1 95.12 400 PHE B C 1
ATOM 6426 O O . PHE B 1 400 ? 1.202 -40 -2.664 1 95.12 400 PHE B O 1
ATOM 6433 N N . ASN B 1 401 ? 3.117 -39 -3.287 1 96.81 401 ASN B N 1
ATOM 6434 C CA . ASN B 1 401 ? 3.934 -40.156 -3.02 1 96.81 401 ASN B CA 1
ATOM 6435 C C . ASN B 1 401 ? 5.105 -39.844 -2.1 1 96.81 401 ASN B C 1
ATOM 6437 O O . ASN B 1 401 ? 5.648 -38.75 -2.148 1 96.81 401 ASN B O 1
ATOM 6441 N N . GLY B 1 402 ? 5.531 -40.875 -1.29 1 96.31 402 GLY B N 1
ATOM 6442 C CA . GLY B 1 402 ? 6.738 -40.781 -0.487 1 96.31 402 GLY B CA 1
ATOM 6443 C C . GLY B 1 402 ? 6.465 -40.375 0.954 1 96.31 402 GLY B C 1
ATOM 6444 O O . GLY B 1 402 ? 5.336 -40.031 1.304 1 96.31 402 GLY B O 1
ATOM 6445 N N . ALA B 1 403 ? 7.508 -40.375 1.77 1 95.06 403 ALA B N 1
ATOM 6446 C CA . ALA B 1 403 ? 7.398 -40.188 3.213 1 95.06 403 ALA B CA 1
ATOM 6447 C C . ALA B 1 403 ? 7.008 -38.75 3.541 1 95.06 403 ALA B C 1
ATOM 6449 O O . ALA B 1 403 ? 6.449 -38.469 4.605 1 95.06 403 ALA B O 1
ATOM 6450 N N . ALA B 1 404 ? 7.297 -37.844 2.592 1 91.06 404 ALA B N 1
ATOM 6451 C CA . ALA B 1 404 ? 6.93 -36.438 2.795 1 91.06 404 ALA B CA 1
ATOM 6452 C C . ALA B 1 404 ? 5.414 -36.281 2.906 1 91.06 404 ALA B C 1
ATOM 6454 O O . ALA B 1 404 ? 4.926 -35.25 3.387 1 91.06 404 ALA B O 1
ATOM 6455 N N . PHE B 1 405 ? 4.68 -37.281 2.518 1 92 405 PHE B N 1
ATOM 6456 C CA . PHE B 1 405 ? 3.229 -37.156 2.459 1 92 405 PHE B CA 1
ATOM 6457 C C . PHE B 1 405 ? 2.561 -38.219 3.344 1 92 405 PHE B C 1
ATOM 6459 O O . PHE B 1 405 ? 1.369 -38.469 3.193 1 92 405 PHE B O 1
ATOM 6466 N N . ASP B 1 406 ? 3.318 -38.781 4.238 1 91.88 406 ASP B N 1
ATOM 6467 C CA . ASP B 1 406 ? 2.711 -39.656 5.234 1 91.88 406 ASP B CA 1
ATOM 6468 C C . ASP B 1 406 ? 1.712 -38.875 6.102 1 91.88 406 ASP B C 1
ATOM 6470 O O . ASP B 1 406 ? 1.993 -37.781 6.547 1 91.88 406 ASP B O 1
ATOM 6474 N N . GLY B 1 407 ? 0.536 -39.406 6.301 1 89.5 407 GLY B N 1
ATOM 6475 C CA . GLY B 1 407 ? -0.488 -38.781 7.117 1 89.5 407 GLY B CA 1
ATOM 6476 C C . GLY B 1 407 ? -1.428 -37.906 6.312 1 89.5 407 GLY B C 1
ATOM 6477 O O . GLY B 1 407 ? -2.396 -37.375 6.852 1 89.5 407 GLY B O 1
ATOM 6478 N N . PHE B 1 408 ? -1.182 -37.844 5.059 1 91.38 408 PHE B N 1
ATOM 6479 C CA . PHE B 1 408 ? -2.02 -37.031 4.172 1 91.38 408 PHE B CA 1
ATOM 6480 C C . PHE B 1 408 ? -2.775 -37.938 3.195 1 91.38 408 PHE B C 1
ATOM 6482 O O . PHE B 1 408 ? -2.445 -39.125 3.039 1 91.38 408 PHE B O 1
ATOM 6489 N N . GLU B 1 409 ? -3.869 -37.344 2.609 1 92.56 409 GLU B N 1
ATOM 6490 C CA . GLU B 1 409 ? -4.59 -38.094 1.573 1 92.56 409 GLU B CA 1
ATOM 6491 C C . GLU B 1 409 ? -3.686 -38.406 0.383 1 92.56 409 GLU B C 1
ATOM 6493 O O . GLU B 1 409 ? -2.988 -37.5 -0.117 1 92.56 409 GLU B O 1
ATOM 6498 N N . PRO B 1 410 ? -3.717 -39.594 -0.097 1 95.62 410 PRO B N 1
ATOM 6499 C CA . PRO B 1 410 ? -2.791 -39.969 -1.169 1 95.62 410 PRO B CA 1
ATOM 6500 C C . PRO B 1 410 ? -3.174 -39.375 -2.518 1 95.62 410 PRO B C 1
ATOM 6502 O O . PRO B 1 410 ? -2.344 -39.312 -3.428 1 95.62 410 PRO B O 1
ATOM 6505 N N . THR B 1 411 ? -4.426 -39.094 -2.643 1 96.44 411 THR B N 1
ATOM 6506 C CA . THR B 1 411 ? -4.906 -38.469 -3.863 1 96.44 411 THR B CA 1
ATOM 6507 C C . THR B 1 411 ? -5.918 -37.375 -3.541 1 96.44 411 THR B C 1
ATOM 6509 O O . THR B 1 411 ? -6.469 -37.312 -2.438 1 96.44 411 THR B O 1
ATOM 6512 N N . ASP B 1 412 ? -6.105 -36.469 -4.465 1 95.38 412 ASP B N 1
ATOM 6513 C CA . ASP B 1 412 ? -7.141 -35.438 -4.434 1 95.38 412 ASP B CA 1
ATOM 6514 C C . ASP B 1 412 ? -7.492 -34.969 -5.844 1 95.38 412 ASP B C 1
ATOM 6516 O O . ASP B 1 412 ? -6.801 -35.312 -6.805 1 95.38 412 ASP B O 1
ATOM 6520 N N . TYR B 1 413 ? -8.617 -34.344 -6.02 1 97.38 413 TYR B N 1
ATOM 6521 C CA . TYR B 1 413 ? -8.922 -33.719 -7.297 1 97.38 413 TYR B CA 1
ATOM 6522 C C . TYR B 1 413 ? -9.781 -32.469 -7.094 1 97.38 413 TYR B C 1
ATOM 6524 O O . TYR B 1 413 ? -10.406 -32.312 -6.047 1 97.38 413 TYR B O 1
ATOM 6532 N N . ILE B 1 414 ? -9.75 -31.578 -8.062 1 97.25 414 ILE B N 1
ATOM 6533 C CA . ILE B 1 414 ? -10.703 -30.484 -8.18 1 97.25 414 ILE B CA 1
ATOM 6534 C C . ILE B 1 414 ? -11.375 -30.531 -9.547 1 97.25 414 ILE B C 1
ATOM 6536 O O . ILE B 1 414 ? -10.727 -30.844 -10.555 1 97.25 414 ILE B O 1
ATOM 6540 N N . VAL B 1 415 ? -12.648 -30.312 -9.555 1 98.38 415 VAL B N 1
ATOM 6541 C CA . VAL B 1 415 ? -13.438 -30.094 -10.766 1 98.38 415 VAL B CA 1
ATOM 6542 C C . VAL B 1 415 ? -14.281 -28.828 -10.609 1 98.38 415 VAL B C 1
ATOM 6544 O O . VAL B 1 415 ? -14.844 -28.578 -9.547 1 98.38 415 VAL B O 1
ATOM 6547 N N . ALA B 1 416 ? -14.195 -27.969 -11.633 1 98.5 416 ALA B N 1
ATOM 6548 C CA . ALA B 1 416 ? -14.984 -26.75 -11.547 1 98.5 416 ALA B CA 1
ATOM 6549 C C . ALA B 1 416 ? -15.273 -26.188 -12.938 1 98.5 416 ALA B C 1
ATOM 6551 O O . ALA B 1 416 ? -14.578 -26.5 -13.906 1 98.5 416 ALA B O 1
ATOM 6552 N N . ALA B 1 417 ? -16.312 -25.453 -13.047 1 98.75 417 ALA B N 1
ATOM 6553 C CA . ALA B 1 417 ? -16.688 -24.672 -14.219 1 98.75 417 ALA B CA 1
ATOM 6554 C C . ALA B 1 417 ? -17.078 -23.25 -13.82 1 98.75 417 ALA B C 1
ATOM 6556 O O . ALA B 1 417 ? -17.594 -23.031 -12.719 1 98.75 417 ALA B O 1
ATOM 6557 N N . GLY B 1 418 ? -16.734 -22.328 -14.75 1 98.5 418 GLY B N 1
ATOM 6558 C CA . GLY B 1 418 ? -17 -20.953 -14.344 1 98.5 418 GLY B CA 1
ATOM 6559 C C . GLY B 1 418 ? -17.078 -20 -15.516 1 98.5 418 GLY B C 1
ATOM 6560 O O . GLY B 1 418 ? -17.156 -20.422 -16.672 1 98.5 418 GLY B O 1
ATOM 6561 N N . ILE B 1 419 ? -17.203 -18.734 -15.164 1 98.44 419 ILE B N 1
ATOM 6562 C CA . ILE B 1 419 ? -17.266 -17.625 -16.109 1 98.44 419 ILE B CA 1
ATOM 6563 C C . ILE B 1 419 ? -16.25 -16.547 -15.727 1 98.44 419 ILE B C 1
ATOM 6565 O O . ILE B 1 419 ? -16.016 -16.312 -14.539 1 98.44 419 ILE B O 1
ATOM 6569 N N . ARG B 1 420 ? -15.656 -15.977 -16.719 1 97.69 420 ARG B N 1
ATOM 6570 C CA . ARG B 1 420 ? -14.703 -14.891 -16.547 1 97.69 420 ARG B CA 1
ATOM 6571 C C . ARG B 1 420 ? -14.992 -13.75 -17.516 1 97.69 420 ARG B C 1
ATOM 6573 O O . ARG B 1 420 ? -15.266 -13.977 -18.688 1 97.69 420 ARG B O 1
ATOM 6580 N N . THR B 1 421 ? -14.969 -12.555 -17 1 97.25 421 THR B N 1
ATOM 6581 C CA . THR B 1 421 ? -15.117 -11.359 -17.828 1 97.25 421 THR B CA 1
ATOM 6582 C C . THR B 1 421 ? -14.023 -10.344 -17.516 1 97.25 421 THR B C 1
ATOM 6584 O O . THR B 1 421 ? -13.648 -10.172 -16.359 1 97.25 421 THR B O 1
ATOM 6587 N N . ARG B 1 422 ? -13.578 -9.766 -18.547 1 94.06 422 ARG B N 1
ATOM 6588 C CA . ARG B 1 422 ? -12.602 -8.688 -18.438 1 94.06 422 ARG B CA 1
ATOM 6589 C C . ARG B 1 422 ? -13.195 -7.359 -18.891 1 94.06 422 ARG B C 1
ATOM 6591 O O . ARG B 1 422 ? -13.992 -7.316 -19.828 1 94.06 422 ARG B O 1
ATOM 6598 N N . ALA B 1 423 ? -12.797 -6.316 -18.125 1 88.31 423 ALA B N 1
ATOM 6599 C CA . ALA B 1 423 ? -13.312 -4.988 -18.469 1 88.31 423 ALA B CA 1
ATOM 6600 C C . ALA B 1 423 ? -12.227 -3.926 -18.312 1 88.31 423 ALA B C 1
ATOM 6602 O O . ALA B 1 423 ? -11.281 -4.098 -17.547 1 88.31 423 ALA B O 1
ATOM 6603 N N . ALA B 1 424 ? -12.289 -2.875 -19.203 1 81.31 424 ALA B N 1
ATOM 6604 C CA . ALA B 1 424 ? -11.469 -1.677 -19.062 1 81.31 424 ALA B CA 1
ATOM 6605 C C . ALA B 1 424 ? -12.219 -0.437 -19.531 1 81.31 424 ALA B C 1
ATOM 6607 O O . ALA B 1 424 ? -12.961 -0.494 -20.516 1 81.31 424 ALA B O 1
ATOM 6608 N N . GLY B 1 425 ? -12.188 0.573 -18.719 1 76.12 425 GLY B N 1
ATOM 6609 C CA . GLY B 1 425 ? -12.75 1.859 -19.109 1 76.12 425 GLY B CA 1
ATOM 6610 C C . GLY B 1 425 ? -11.773 3.008 -18.938 1 76.12 425 GLY B C 1
ATOM 6611 O O . GLY B 1 425 ? -11.031 3.066 -17.953 1 76.12 425 GLY B O 1
ATOM 6612 N N . LEU B 1 426 ? -11.633 3.721 -20.078 1 62.66 426 LEU B N 1
ATOM 6613 C CA . LEU B 1 426 ? -10.695 4.84 -20.094 1 62.66 426 LEU B CA 1
ATOM 6614 C C . LEU B 1 426 ? -11.359 6.109 -19.578 1 62.66 426 LEU B C 1
ATOM 6616 O O . LEU B 1 426 ? -12.5 6.406 -19.922 1 62.66 426 LEU B O 1
ATOM 6620 N N . ALA B 1 427 ? -10.805 6.547 -18.516 1 55.06 427 ALA B N 1
ATOM 6621 C CA . ALA B 1 427 ? -11.086 7.953 -18.234 1 55.06 427 ALA B CA 1
ATOM 6622 C C . ALA B 1 427 ? -10.008 8.859 -18.828 1 55.06 427 ALA B C 1
ATOM 6624 O O . ALA B 1 427 ? -8.812 8.633 -18.609 1 55.06 427 ALA B O 1
ATOM 6625 N N . GLN B 1 428 ? -10.148 9.406 -20.125 1 50.56 428 GLN B N 1
ATOM 6626 C CA . GLN B 1 428 ? -9.133 10.219 -20.797 1 50.56 428 GLN B CA 1
ATOM 6627 C C . GLN B 1 428 ? -9.258 11.688 -20.406 1 50.56 428 GLN B C 1
ATOM 6629 O O . GLN B 1 428 ? -10.359 12.195 -20.234 1 50.56 428 GLN B O 1
ATOM 6634 N N . CYS B 1 429 ? -8.289 12.234 -19.828 1 42.16 429 CYS B N 1
ATOM 6635 C CA . CYS B 1 429 ? -8.219 13.688 -19.812 1 42.16 429 CYS B CA 1
ATOM 6636 C C . CYS B 1 429 ? -7.363 14.211 -20.969 1 42.16 429 CYS B C 1
ATOM 6638 O O . CYS B 1 429 ? -6.27 13.703 -21.203 1 42.16 429 CYS B O 1
ATOM 6640 N N . ARG B 1 430 ? -7.895 14.602 -22.297 1 35.53 430 ARG B N 1
ATOM 6641 C CA . ARG B 1 430 ? -7.109 15.172 -23.391 1 35.53 430 ARG B CA 1
ATOM 6642 C C . ARG B 1 430 ? -6.504 16.516 -22.984 1 35.53 430 ARG B C 1
ATOM 6644 O O . ARG B 1 430 ? -7.207 17.391 -22.484 1 35.53 430 ARG B O 1
ATOM 6651 N N . HIS B 1 431 ? -5.234 16.562 -22.75 1 33.53 431 HIS B N 1
ATOM 6652 C CA . HIS B 1 431 ? -4.523 17.844 -22.734 1 33.53 431 HIS B CA 1
ATOM 6653 C C . HIS B 1 431 ? -4.34 18.375 -24.141 1 33.53 431 HIS B C 1
ATOM 6655 O O . HIS B 1 431 ? -3.697 17.75 -24.984 1 33.53 431 HIS B O 1
ATOM 6661 N N . GLU B 1 432 ? -5.281 19.125 -24.859 1 29.53 432 GLU B N 1
ATOM 6662 C CA . GLU B 1 432 ? -4.859 19.844 -26.062 1 29.53 432 GLU B CA 1
ATOM 6663 C C . GLU B 1 432 ? -3.734 20.828 -25.75 1 29.53 432 GLU B C 1
ATOM 6665 O O . GLU B 1 432 ? -3.732 21.469 -24.688 1 29.53 432 GLU B O 1
ATOM 6670 N N . ALA B 1 433 ? -2.566 20.812 -26.531 1 32.91 433 ALA B N 1
ATOM 6671 C CA . ALA B 1 433 ? -1.347 21.609 -26.438 1 32.91 433 ALA B CA 1
ATOM 6672 C C . ALA B 1 433 ? -1.673 23.094 -26.281 1 32.91 433 ALA B C 1
ATOM 6674 O O . ALA B 1 433 ? -0.797 23.891 -25.953 1 32.91 433 ALA B O 1
ATOM 6675 N N . SER B 1 434 ? -2.559 23.578 -27.219 1 28.36 434 SER B N 1
ATOM 6676 C CA . SER B 1 434 ? -2.496 25.031 -27.203 1 28.36 434 SER B CA 1
ATOM 6677 C C . SER B 1 434 ? -2.836 25.578 -25.812 1 28.36 434 SER B C 1
ATOM 6679 O O . SER B 1 434 ? -2.092 26.391 -25.266 1 28.36 434 SER B O 1
ATOM 6681 N N . ASP B 1 435 ? -4.086 26.109 -25.703 1 26.09 435 ASP B N 1
ATOM 6682 C CA . ASP B 1 435 ? -4.613 26.891 -24.578 1 26.09 435 ASP B CA 1
ATOM 6683 C C . ASP B 1 435 ? -4.812 26.016 -23.344 1 26.09 435 ASP B C 1
ATOM 6685 O O . ASP B 1 435 ? -5.047 24.812 -23.469 1 26.09 435 ASP B O 1
ATOM 6689 N N . ARG B 1 436 ? -4.488 26.5 -21.969 1 29.64 436 ARG B N 1
ATOM 6690 C CA . ARG B 1 436 ? -4.508 26.109 -20.562 1 29.64 436 ARG B CA 1
ATOM 6691 C C . ARG B 1 436 ? -5.727 25.25 -20.25 1 29.64 436 ARG B C 1
ATOM 6693 O O . ARG B 1 436 ? -5.977 24.906 -19.094 1 29.64 436 ARG B O 1
ATOM 6700 N N . GLU B 1 437 ? -6.699 25.172 -21.219 1 26.06 437 GLU B N 1
ATOM 6701 C CA . GLU B 1 437 ? -7.949 24.562 -20.812 1 26.06 437 GLU B CA 1
ATOM 6702 C C . GLU B 1 437 ? -7.984 23.078 -21.172 1 26.06 437 GLU B C 1
ATOM 6704 O O . GLU B 1 437 ? -7.582 22.688 -22.281 1 26.06 437 GLU B O 1
ATOM 6709 N N . LEU B 1 438 ? -7.781 22.172 -20.141 1 30.08 438 LEU B N 1
ATOM 6710 C CA . LEU B 1 438 ? -8 20.734 -20.25 1 30.08 438 LEU B CA 1
ATOM 6711 C C . LEU B 1 438 ? -9.25 20.438 -21.078 1 30.08 438 LEU B C 1
ATOM 6713 O O . LEU B 1 438 ? -10.352 20.828 -20.703 1 30.08 438 LEU B O 1
ATOM 6717 N N . HIS B 1 439 ? -9.086 20.641 -22.422 1 27.36 439 HIS B N 1
ATOM 6718 C CA . HIS B 1 439 ? -10.234 20.25 -23.219 1 27.36 439 HIS B CA 1
ATOM 6719 C C . HIS B 1 439 ? -10.312 18.734 -23.375 1 27.36 439 HIS B C 1
ATOM 6721 O O . HIS B 1 439 ? -9.352 18.109 -23.812 1 27.36 439 HIS B O 1
ATOM 6727 N N . CYS B 1 440 ? -10.938 18.141 -22.484 1 33.19 440 CYS B N 1
ATOM 6728 C CA . CYS B 1 440 ? -11.281 16.734 -22.625 1 33.19 440 CYS B CA 1
ATOM 6729 C C . CYS B 1 440 ? -12.195 16.5 -23.828 1 33.19 440 CYS B C 1
ATOM 6731 O O . CYS B 1 440 ? -13.312 17.016 -23.859 1 33.19 440 CYS B O 1
ATOM 6733 N N . PRO B 1 441 ? -11.578 16.297 -25.031 1 29.78 441 PRO B N 1
ATOM 6734 C CA . PRO B 1 441 ? -12.492 16.203 -26.188 1 29.78 441 PRO B CA 1
ATOM 6735 C C . PRO B 1 441 ? -13.625 15.211 -25.953 1 29.78 441 PRO B C 1
ATOM 6737 O O . PRO B 1 441 ? -13.438 14.203 -25.266 1 29.78 441 PRO B O 1
ATOM 6740 N N . VAL B 1 442 ? -14.844 15.695 -25.984 1 28.59 442 VAL B N 1
ATOM 6741 C CA . VAL B 1 442 ? -16.094 14.945 -26 1 28.59 442 VAL B CA 1
ATOM 6742 C C . VAL B 1 442 ? -16.141 14.039 -27.234 1 28.59 442 VAL B C 1
ATOM 6744 O O . VAL B 1 442 ? -15.977 14.508 -28.359 1 28.59 442 VAL B O 1
ATOM 6747 N N . PRO B 1 443 ? -15.766 12.766 -27 1 28.17 443 PRO B N 1
ATOM 6748 C CA . PRO B 1 443 ? -15.867 11.969 -28.234 1 28.17 443 PRO B CA 1
ATOM 6749 C C . PRO B 1 443 ? -17.203 12.156 -28.953 1 28.17 443 PRO B C 1
ATOM 6751 O O . PRO B 1 443 ? -18.203 12.484 -28.312 1 28.17 443 PRO B O 1
ATOM 6754 N N . SER B 1 444 ? -17.188 12.453 -30.219 1 23.98 444 SER B N 1
ATOM 6755 C CA . SER B 1 444 ? -18.297 12.633 -31.156 1 23.98 444 SER B CA 1
ATOM 6756 C C . SER B 1 444 ? -19.25 11.438 -31.125 1 23.98 444 SER B C 1
ATOM 6758 O O . SER B 1 444 ? -18.828 10.312 -30.844 1 23.98 444 SER B O 1
ATOM 6760 N N . GLN B 1 445 ? -20.609 11.656 -31.203 1 24.23 445 GLN B N 1
ATOM 6761 C CA . GLN B 1 445 ? -21.891 10.969 -31.25 1 24.23 445 GLN B CA 1
ATOM 6762 C C . GLN B 1 445 ? -21.891 9.898 -32.344 1 24.23 445 GLN B C 1
ATOM 6764 O O . GLN B 1 445 ? -22 10.219 -33.531 1 24.23 445 GLN B O 1
ATOM 6769 N N . SER B 1 446 ? -21.031 8.969 -32.562 1 22 446 SER B N 1
ATOM 6770 C CA . SER B 1 446 ? -21.5 8.195 -33.719 1 22 446 SER B CA 1
ATOM 6771 C C . SER B 1 446 ? -22.844 7.551 -33.438 1 22 446 SER B C 1
ATOM 6773 O O . SER B 1 446 ? -23.328 7.559 -32.312 1 22 446 SER B O 1
ATOM 6775 N N . HIS B 1 447 ? -23.234 6.375 -34.125 1 21.92 447 HIS B N 1
ATOM 6776 C CA . HIS B 1 447 ? -24.469 5.801 -34.625 1 21.92 447 HIS B CA 1
ATOM 6777 C C . HIS B 1 447 ? -25.344 5.285 -33.5 1 21.92 447 HIS B C 1
ATOM 6779 O O . HIS B 1 447 ? -24.859 4.992 -32.406 1 21.92 447 HIS B O 1
ATOM 6785 N N . THR B 1 448 ? -26.766 5.305 -33.719 1 24.17 448 THR B N 1
ATOM 6786 C CA . THR B 1 448 ? -28.141 5.184 -33.25 1 24.17 448 THR B CA 1
ATOM 6787 C C . THR B 1 448 ? -28.453 3.746 -32.844 1 24.17 448 THR B C 1
ATOM 6789 O O . THR B 1 448 ? -29.594 3.418 -32.5 1 24.17 448 THR B O 1
ATOM 6792 N N . GLY B 1 449 ? -27.625 2.781 -32.75 1 19.62 449 GLY B N 1
ATOM 6793 C CA . GLY B 1 449 ? -28.422 1.575 -32.594 1 19.62 449 GLY B CA 1
ATOM 6794 C C . GLY B 1 449 ? -29.281 1.564 -31.344 1 19.62 449 GLY B C 1
ATOM 6795 O O . GLY B 1 449 ? -28.781 1.848 -30.25 1 19.62 449 GLY B O 1
ATOM 6796 N N . ARG B 1 450 ? -30.641 1.803 -31.484 1 22.16 450 ARG B N 1
ATOM 6797 C CA . ARG B 1 450 ? -31.797 1.824 -30.609 1 22.16 450 ARG B CA 1
ATOM 6798 C C . ARG B 1 450 ? -31.922 0.52 -29.828 1 22.16 450 ARG B C 1
ATOM 6800 O O . ARG B 1 450 ? -32.094 -0.549 -30.406 1 22.16 450 ARG B O 1
ATOM 6807 N N . PHE B 1 451 ? -31.016 0.129 -29 1 19.05 451 PHE B N 1
ATOM 6808 C CA . PHE B 1 451 ? -31.469 -1.028 -28.25 1 19.05 451 PHE B CA 1
ATOM 6809 C C . PHE B 1 451 ? -32.656 -0.658 -27.344 1 19.05 451 PHE B C 1
ATOM 6811 O O . PHE B 1 451 ? -32.562 0.299 -26.562 1 19.05 451 PHE B O 1
ATOM 6818 N N . HIS B 1 452 ? -33.938 -0.801 -27.859 1 21.33 452 HIS B N 1
ATOM 6819 C CA . HIS B 1 452 ? -35.219 -0.692 -27.172 1 21.33 452 HIS B CA 1
ATOM 6820 C C . HIS B 1 452 ? -35.312 -1.678 -26.016 1 21.33 452 HIS B C 1
ATOM 6822 O O . HIS B 1 452 ? -35.188 -2.889 -26.219 1 21.33 452 HIS B O 1
ATOM 6828 N N . VAL B 1 453 ? -34.562 -1.529 -25.031 1 19.16 453 VAL B N 1
ATOM 6829 C CA . VAL B 1 453 ? -34.906 -2.41 -23.922 1 19.16 453 VAL B CA 1
ATOM 6830 C C . VAL B 1 453 ? -36.281 -2.041 -23.375 1 19.16 453 VAL B C 1
ATOM 6832 O O . VAL B 1 453 ? -36.469 -0.921 -22.891 1 19.16 453 VAL B O 1
ATOM 6835 N N . SER B 1 454 ? -37.344 -2.506 -24.031 1 19.95 454 SER B N 1
ATOM 6836 C CA . SER B 1 454 ? -38.719 -2.426 -23.578 1 19.95 454 SER B CA 1
ATOM 6837 C C . SER B 1 454 ? -38.906 -3.055 -22.203 1 19.95 454 SER B C 1
ATOM 6839 O O . SER B 1 454 ? -38.656 -4.25 -22.031 1 19.95 454 SER B O 1
ATOM 6841 N N . VAL B 1 455 ? -38.344 -2.43 -21.25 1 19.72 455 VAL B N 1
ATOM 6842 C CA . VAL B 1 455 ? -38.688 -2.916 -19.922 1 19.72 455 VAL B CA 1
ATOM 6843 C C . VAL B 1 455 ? -40.188 -2.877 -19.719 1 19.72 455 VAL B C 1
ATOM 6845 O O . VAL B 1 455 ? -40.812 -1.808 -19.766 1 19.72 455 VAL B O 1
ATOM 6848 N N . ALA B 1 456 ? -40.906 -3.896 -20.266 1 19.98 456 ALA B N 1
ATOM 6849 C CA . ALA B 1 456 ? -42.344 -4.117 -19.984 1 19.98 456 ALA B CA 1
ATOM 6850 C C . ALA B 1 456 ? -42.625 -4.105 -18.484 1 19.98 456 ALA B C 1
ATOM 6852 O O . ALA B 1 456 ? -42.094 -4.934 -17.75 1 19.98 456 ALA B O 1
ATOM 6853 N N . LEU B 1 457 ? -42.594 -2.918 -17.922 1 20.34 457 LEU B N 1
ATOM 6854 C CA . LEU B 1 457 ? -43.156 -2.758 -16.578 1 20.34 457 LEU B CA 1
ATOM 6855 C C . LEU B 1 457 ? -44.531 -3.4 -16.5 1 20.34 457 LEU B C 1
ATOM 6857 O O . LEU B 1 457 ? -45.5 -2.912 -17.109 1 20.34 457 LEU B O 1
ATOM 6861 N N . HIS B 1 458 ? -44.656 -4.758 -16.75 1 20.7 458 HIS B N 1
ATOM 6862 C CA . HIS B 1 458 ? -45.938 -5.375 -16.422 1 20.7 458 HIS B CA 1
ATOM 6863 C C . HIS B 1 458 ? -46.406 -4.988 -15.016 1 20.7 458 HIS B C 1
ATOM 6865 O O . HIS B 1 458 ? -45.594 -4.984 -14.078 1 20.7 458 HIS B O 1
ATOM 6871 N N . GLY B 1 459 ? -47.5 -4.117 -14.914 1 20.59 459 GLY B N 1
ATOM 6872 C CA . GLY B 1 459 ? -48.375 -3.615 -13.875 1 20.59 459 GLY B CA 1
ATOM 6873 C C . GLY B 1 459 ? -48.906 -4.703 -12.961 1 20.59 459 GLY B C 1
ATOM 6874 O O . GLY B 1 459 ? -49.656 -5.582 -13.398 1 20.59 459 GLY B O 1
ATOM 6875 N N . PHE B 1 460 ? -48.094 -5.566 -12.258 1 19.88 460 PHE B N 1
ATOM 6876 C CA . PHE B 1 460 ? -48.75 -6.445 -11.281 1 19.88 460 PHE B CA 1
ATOM 6877 C C . PHE B 1 460 ? -49.688 -5.656 -10.375 1 19.88 460 PHE B C 1
ATOM 6879 O O . PHE B 1 460 ? -49.219 -4.902 -9.508 1 19.88 460 PHE B O 1
ATOM 6886 N N . MET B 1 461 ? -50.75 -4.973 -10.922 1 20.48 461 MET B N 1
ATOM 6887 C CA . MET B 1 461 ? -51.875 -4.41 -10.188 1 20.48 461 MET B CA 1
ATOM 6888 C C . MET B 1 461 ? -52.562 -5.48 -9.344 1 20.48 461 MET B C 1
ATOM 6890 O O . MET B 1 461 ? -53.406 -6.227 -9.836 1 20.48 461 MET B O 1
ATOM 6894 N N . ASN B 1 462 ? -51.938 -6.605 -8.906 1 19.67 462 ASN B N 1
ATOM 6895 C CA . ASN B 1 462 ? -52.938 -7.469 -8.266 1 19.67 462 ASN B CA 1
ATOM 6896 C C . ASN B 1 462 ? -53.781 -6.703 -7.25 1 19.67 462 ASN B C 1
ATOM 6898 O O . ASN B 1 462 ? -53.281 -5.758 -6.625 1 19.67 462 ASN B O 1
ATOM 6902 N N . ARG B 1 463 ? -55.188 -6.918 -7.316 1 21.28 463 ARG B N 1
ATOM 6903 C CA . ARG B 1 463 ? -56.469 -6.727 -6.645 1 21.28 463 ARG B CA 1
ATOM 6904 C C . ARG B 1 463 ? -56.406 -7.145 -5.18 1 21.28 463 ARG B C 1
ATOM 6906 O O . ARG B 1 463 ? -56.344 -8.336 -4.871 1 21.28 463 ARG B O 1
ATOM 6913 N N . TYR B 1 464 ? -55.375 -6.734 -4.336 1 19.92 464 TYR B N 1
ATOM 6914 C CA . TYR B 1 464 ? -55.75 -6.984 -2.941 1 19.92 464 TYR B CA 1
ATOM 6915 C C . TYR B 1 464 ? -57.125 -6.453 -2.631 1 19.92 464 TYR B C 1
ATOM 6917 O O . TYR B 1 464 ? -57.406 -5.273 -2.857 1 19.92 464 TYR B O 1
ATOM 6925 N N . HIS B 1 465 ? -58.219 -7.367 -2.836 1 21.45 465 HIS B N 1
ATOM 6926 C CA . HIS B 1 465 ? -59.594 -7.398 -2.346 1 21.45 465 HIS B CA 1
ATOM 6927 C C . HIS B 1 465 ? -59.688 -6.863 -0.92 1 21.45 465 HIS B C 1
ATOM 6929 O O . HIS B 1 465 ? -58.719 -6.988 -0.146 1 21.45 465 HIS B O 1
ATOM 6935 N N . ARG B 1 466 ? -60.781 -6.051 -0.641 1 22.41 466 ARG B N 1
ATOM 6936 C CA . ARG B 1 466 ? -61.594 -5.395 0.397 1 22.41 466 ARG B CA 1
ATOM 6937 C C . ARG B 1 466 ? -62.031 -6.395 1.452 1 22.41 466 ARG B C 1
ATOM 6939 O O . ARG B 1 466 ? -62.781 -6.039 2.379 1 22.41 466 ARG B O 1
ATOM 6946 N N . HIS B 1 467 ? -61.594 -7.574 1.802 1 18.72 467 HIS B N 1
ATOM 6947 C CA . HIS B 1 467 ? -62.406 -8.055 2.906 1 18.72 467 HIS B CA 1
ATOM 6948 C C . HIS B 1 467 ? -62.188 -7.227 4.164 1 18.72 467 HIS B C 1
ATOM 6950 O O . HIS B 1 467 ? -62.656 -7.586 5.246 1 18.72 467 HIS B O 1
ATOM 6956 N N . ALA B 1 468 ? -61.656 -6.152 4.551 1 20.66 468 ALA B N 1
ATOM 6957 C CA . ALA B 1 468 ? -62.469 -5.871 5.73 1 20.66 468 ALA B CA 1
ATOM 6958 C C . ALA B 1 468 ? -63.906 -5.527 5.34 1 20.66 468 ALA B C 1
ATOM 6960 O O . ALA B 1 468 ? -64.188 -5.246 4.172 1 20.66 468 ALA B O 1
ATOM 6961 N N . LEU B 1 469 ? -64.75 -4.664 6.25 1 20 469 LEU B N 1
ATOM 6962 C CA . LEU B 1 469 ? -66.062 -3.963 6.293 1 20 469 LEU B CA 1
ATOM 6963 C C . LEU B 1 469 ? -66.125 -2.904 5.199 1 20 469 LEU B C 1
ATOM 6965 O O . LEU B 1 469 ? -65.125 -2.264 4.875 1 20 469 LEU B O 1
#

InterPro domains:
  IPR023614 Porin domain superfamily [G3DSA:2.40.160.10] (24-422)
  IPR033900 Porin domain, Gram-negative type [PF13609] (8-402)
  IPR033900 Porin domain, Gram-negative type [cd00342] (24-422)
  IPR050298 Gram-negative bacterial outer membrane porin [PTHR34501] (1-420)

Foldseek 3Di:
DPPPPPPPPPPPPPVPCPVCPCAKWKKKKWKFKKWWWKKQFAFQFDQQAQFSTDNAFFFFVVRRHMDTDMTAFQAHFTKIWMKIWHNPDPQKIKIWIFMFGHGPVNRAGRAQLVCLAFQHRHKHADAQRHRDRRSADTWIWMAGPAQFIKIFFKHFAPLLVVCCPFPQFNLGCNFGPVNVQCCCSLHNANSRRMDGGKIKTWDDDVQKIKIKMKHFCPDPPDGQAQMKIKMKIWGDDDQKIKMKMKMKTAFDKGQPSNHGGRPNPPPGHDQESEEIETWIKIKIKMKMWGDDPQKIKIWIKMKMKTHWHPDFDDFQDWDDDSNGIYGYHTDPWMKIKMKIKIWIWGPPDPFKIKTKMWMKMWIDDDVVAWTWIKIKIKIKMWGHPDPFKIKIKMKMKMAIDTPNNPSTDRIMMMIIIIMMGIDMDIQDQDDDPPDPDRDRDDDPPPPPPPPPPVPPPPCCVDDPPDDDD/DPPPPPPPPPPCPVVRCPVCPCAKFKKKKWKFKKWWWKKQFAFQFDQQAQFSTDRAFFAFPVRRHMDTDMTAFQAHFTKIWMKIWHNPDPQKIKIWIFMWGHGPVNRATRAQLVQLAFLHRHKHAAAQRHRDRRSADTWIWMAGPAQFIKIFFKHFAPQLVVCCPFPQFNLGCNFGPCSPLNCCVLHNASSRRMDGRKIKTWDADVQKIKIKMKHFCPDPPDGQAQMKIKMKIWGDDDQKIKMKMKMKTAFDKGQPSRHGGNPNPPPGHDQESEEIETWIKIKIKMKMWGDDDQKIKIWIKMKMKTHWHPDFDDFQDWDDDSNGIYGYHTDPWMKIKMKIKIWIWGPPDPFKIKTKMWMKMWIDDDVVAWTWIKIKIKIKMWGHPDPFKIKIWMKMKMAIDTPNNPSTDRIMMMIIIIMMGIDMDIPDQDPDPDDPDSCRDDPDDDDDPPPPPVPPPPPPVPDPDPPPD

Organism: Ricinus communis (NCBI:txid3988)

Solvent-accessible surface area (backbone atoms only — not comparable to full-atom values): 44188 Å² total; per-residue (Å²): 133,82,78,74,76,74,74,71,75,70,74,52,49,80,76,66,50,61,66,72,53,74,46,59,41,38,32,42,36,34,34,48,21,42,19,43,34,39,32,48,45,30,37,17,48,20,66,28,18,52,41,20,57,68,77,70,53,61,32,47,55,87,31,68,27,35,23,52,31,59,28,23,6,42,53,45,70,18,31,42,34,43,35,37,36,35,56,70,57,97,58,31,30,40,37,39,39,38,25,23,38,34,15,39,34,51,13,18,42,16,11,12,51,64,21,42,23,13,39,30,55,18,18,22,37,53,42,46,36,33,50,44,75,47,38,62,18,37,33,40,35,43,33,33,81,76,83,20,34,42,38,43,28,29,36,64,30,61,40,31,60,49,42,58,74,40,37,27,48,66,23,9,25,63,50,22,67,58,27,53,25,35,16,36,29,43,45,64,34,14,44,46,23,35,39,59,55,21,41,38,36,42,40,64,60,87,50,33,36,38,36,44,33,44,25,58,35,83,41,87,97,33,77,58,42,43,15,37,42,34,30,33,44,32,40,46,57,94,47,35,35,40,39,38,28,39,38,36,29,32,38,35,80,38,56,64,52,49,64,18,36,37,52,77,74,33,84,34,60,66,51,26,50,48,54,25,32,26,20,18,38,39,23,41,37,40,38,32,35,42,49,59,90,59,32,34,42,21,30,38,43,35,40,17,34,42,31,50,33,86,70,67,67,63,84,74,39,72,41,80,49,79,90,25,35,25,37,39,41,60,38,82,50,48,43,45,34,40,35,40,36,39,34,18,35,35,50,81,43,99,42,33,36,40,21,33,28,40,38,42,40,32,37,47,63,42,75,90,33,57,26,27,37,40,39,36,44,23,42,38,41,40,37,46,66,47,98,42,31,33,39,38,40,38,36,26,43,36,39,50,40,53,65,57,41,67,72,34,45,52,60,42,40,33,40,37,37,34,45,35,40,49,50,60,16,43,51,57,51,50,74,58,84,82,63,97,58,75,50,55,77,65,68,36,83,69,78,71,75,75,78,76,77,75,76,78,78,73,73,81,66,69,68,90,65,79,83,85,126,134,79,77,74,74,74,75,71,75,71,73,52,47,79,80,66,46,62,65,73,54,73,45,56,39,28,34,43,36,36,34,50,22,42,20,43,36,38,30,47,46,39,42,41,67,19,66,29,19,53,39,20,57,66,77,70,59,64,34,45,56,87,31,68,43,63,41,75,46,76,30,23,6,43,53,44,67,17,30,40,35,43,35,37,33,35,56,54,56,95,58,32,29,40,35,38,39,39,23,24,38,35,14,73,90,66,70,29,49,16,10,11,48,63,20,39,23,16,52,32,51,17,20,23,36,51,37,48,36,34,49,30,64,19,33,62,20,11,32,38,34,43,34,33,80,77,83,19,32,41,37,42,12,16,35,66,31,61,43,31,60,48,43,58,72,41,37,29,49,66,25,10,27,63,51,23,64,55,27,26,58,23,23,47,12,51,44,61,35,11,46,44,23,35,40,45,28,21,41,39,38,41,41,64,61,87,49,32,34,39,36,42,34,43,22,42,35,19,32,41,70,31,76,60,43,44,15,36,43,34,30,35,44,32,41,46,57,94,48,34,36,40,39,39,28,41,32,37,30,33,38,36,79,37,55,64,48,41,68,24,34,39,48,84,72,35,87,36,60,71,49,25,48,48,54,26,34,28,21,19,40,37,19,42,36,40,37,33,35,41,49,57,90,58,30,34,43,20,29,38,42,35,40,16,34,42,31,50,33,86,71,68,68,62,84,72,38,57,40,77,48,78,91,28,30,24,38,39,39,60,38,82,50,49,43,43,35,41,34,40,38,40,33,19,35,36,46,80,44,99,42,34,37,40,22,33,28,39,37,41,39,33,38,47,61,44,74,91,34,57,26,28,37,40,39,36,43,24,40,37,41,41,37,46,78,49,97,42,32,35,39,38,41,36,36,26,42,39,40,50,40,54,67,56,42,66,74,35,45,52,58,44,39,33,39,37,35,34,44,35,39,51,50,73,46,77,15,55,46,38,73,53,85,79,60,96,55,72,45,49,74,72,52,56,83,63,86,74,86,75,77,77,77,75,74,74,76,73,76,82,69,75,78,82,77,66,81,72,136

Sequence (938 aa):
MKKHLITTAMLSSLIGAAHADDGNSVTLYGVLDVAVGAVEHSADASALFPATVNPVSKVSRQFNHPVYGMFNGGMSDSRWGIRGNENLGGGLHAFFGLESGINVQSGELNNAAGSIAGTNRTVGAASALNGQLFNRGAFVGLRDDTFGSVALGRTTTLGFDTILNYDPVFASQLFSPLGFSGSYSAGGITEGSRTDNNIKYTNHTGPFNYGISYSFGGVAGKFGAGSTFGANVGYEANGLGIQATYYSARDAVHSGALTGANAVGSPLVGTSVGTLTLNNDEDFMVAAKYSFGAATLKGGYERFELKAPSDPAVAGTIVNYYGFSGTLTNNSTPSKNNLYFIGGDYRITPHLDLAAGFYDTQTMQSHGVAGGNQLQYSLVADYRLSQRTDVYAGYMFSKFNGAAFDGFEPTDYIVAAGIRTRAAGLAQCRHEASDRELHCPVPSQSHTGRFHVSVALHGFMNRYHRHALMKKHLITTAMLSSLIGAAHADDGNSVTLYGVLDVAVGAVEHSADASALFPATVNPVSKVSRQFNHPVYGMFNGGMSDSRWGIRGNENLGGGLHAFFGLESGINVQSGELNNAAGSIAGTNRTVGAASALNGQLFNRGAFVGLRDDTFGSVALGRTTTLGFDTILNYDPVFASQLFSPLGFSGSYSAGGITEGSRTDNNIKYTNHTGPFNYGISYSFGGVAGKFGAGSTFGANVGYEANGLGIQATYYSARDAVHSGALTGANAVGSPLVGTSVGTLTLNNDEDFMVAAKYSFGAATLKGGYERFELKAPSDPAVAGTIVNYYGFSGTLTNNSTPSKNNLYFIGGDYRITPHLDLAAGFYDTQTMQSHGVAGGNQLQYSLVADYRLSQRTDVYAGYMFSKFNGAAFDGFEPTDYIVAAGIRTRAAGLAQCRHEASDRELHCPVPSQSHTGRFHVSVALHGFMNRYHRHAL